Protein 9BYP (pdb70)

GO terms:
  GO:0039686 bidirectional double-stranded viral DNA replication (P, IDA)
  GO:0042025 host cell nucleus (C, EXP)
  GO:0019033 viral tegument (C, EXP)

Foldseek 3Di:
DDPQQVAEEDAQWKKKKFFLVDALQLVQQLLWLDEPPAQKIKFFQFDQHPDDPPDDQWHFHFAADPDLFETATDTFGWDGIKMWHAPCVSRDHLAFFFFQQVVLVVLLVLLPADADDDDPDAAQDCVLAAAPPDDSVRITIIMIGTLLCVLCQLVQQKAWQNLPKDFGCRNPTGMIMIGIYGQNHPVVGDPSSRTHHDRSRNNQCLQQPQLLVCLLLVFRHSVLVSVVSNCCSPVVCLLPQRCQQRDWAFPCLVPAPPNQLQSQLSSLLSSLLSSPLSQQNGFDDDFDLLSHQVPFLLCVPDDDSVRSSVSSVVVLQQCLLQLVLLFLFQQRLLFWQTKDAQRVPHDDDPLPGIATDGFQLNSQDWIAGLLRHTDRHGHPDDPDAAPLGPQFDDVSVLCSSSSSRSSSSSVSLSSLLQAQFDDDPPDDDDFLLCCLQDVLLDCPDSGQSSLQSLRHPSSSCSRNVQSHFGGDDDDDHAWHKAWWFWDDDWQAAQQGCQQVDDVRPVVLLVQLQVQVVVVQAHPVFDGPDDDQELVRVLVSVVSLLVSLVVSLVVVVVVCVVVVPPSLVSSQFTKGKIWGWLHPNSGDRHSVSVSRSSSNSSNVSSQLCNSLSSVVCVVVPCPPPGSVVSCNPPRSVSSVSCVVFSEPQAFWHKDKDFHFHDDQWDWDWSPVQSNVSDTDIDTRGYDHPDTMGIHTGTTMAIGGWADDCPPVVCVVLWFQDADDDLCLLVQFQCQLVCQVCVCSHAVDDPDHSVVQVSCCSVPVDHDAHDPGDDVSVVVSSVSSVVRSSVCSRQFQENDHDNHSSSVSSSSNVSSVCVVSVRGGTRIAHEKEWGKDKDKDQCSSSSCVVRSHRDNGSVSSCVVRVPDIDIHMATDIDPCVPVLVNLRWTKMFTWDKDWDADPPPRRGIGIHTYTRATHGCSSHPVQPDVSHPRYHYMYIYGSDSGSHDD/DDLLVVLLVVLVVQVVPDDPDDRQLVNLLSCLASPWPVLLPQDLVSCLSSPPPVSVCSVVNNVLSPVVNVPDDGRHSVRSCCVPVVVVCDDDDDDDDDD

B-factor: mean 60.16, std 15.39, range [31.54, 132.06]

Radius of gyration: 31.68 Å; Cα contacts (8 Å, |Δi|>4): 1948; chains: 2; bounding box: 71×74×93 Å

Solvent-accessible surface area: 43460 Å² total; per-residue (Å²): 156,41,76,1,18,96,11,124,32,12,13,0,0,32,0,2,0,3,20,34,104,87,14,53,30,116,15,6,8,6,3,0,0,1,13,52,68,15,108,7,0,2,3,6,5,6,12,8,4,4,0,25,73,76,16,72,2,21,16,2,0,2,7,65,7,78,71,51,93,32,0,10,0,17,8,0,0,6,2,13,9,1,2,5,12,30,33,3,132,77,1,52,51,18,3,82,1,40,33,5,60,63,18,0,30,115,4,24,131,57,2,35,14,53,54,32,94,65,65,146,44,145,40,18,143,49,69,90,6,10,5,168,80,41,83,46,85,45,35,2,0,1,0,0,0,0,8,1,1,13,10,17,4,25,32,3,22,0,0,2,1,28,34,25,101,88,127,15,68,4,34,182,3,79,1,7,29,0,9,0,10,1,76,60,0,13,56,144,51,21,100,137,128,72,18,6,2,20,27,35,2,1,66,5,0,2,16,8,2,0,3,0,18,0,4,11,4,29,0,33,102,0,17,114,1,3,123,26,19,31,109,16,12,28,108,98,44,37,117,79,33,32,0,1,75,14,2,18,1,26,45,50,9,35,90,24,117,56,16,36,29,2,5,3,1,8,0,0,0,0,0,1,1,5,7,29,3,32,43,2,13,24,2,10,11,132,88,34,72,26,14,45,7,96,60,9,32,34,22,90,142,36,161,43,103,112,37,65,14,44,4,0,71,135,16,0,0,18,4,0,8,0,0,7,1,0,0,0,0,10,0,0,4,3,2,15,11,9,8,13,51,13,81,72,179,43,204,60,66,110,45,23,10,9,20,11,7,19,2,6,9,12,22,28,67,19,13,76,23,13,72,108,139,114,59,32,113,22,41,88,10,49,157,129,91,50,78,32,28,112,72,76,2,14,22,40,3,2,0,9,3,1,4,0,0,1,4,5,0,0,0,4,0,16,1,2,25,18,6,29,35,19,100,37,30,162,73,131,33,73,118,29,11,58,19,1,28,37,68,8,33,38,105,171,24,100,16,5,97,13,164,6,2,3,5,2,1,49,5,14,14,25,39,1,31,51,20,21,6,70,34,64,64,91,59,150,57,10,6,9,0,1,0,0,9,6,5,61,169,30,46,15,30,28,0,5,41,4,14,62,172,130,63,28,10,161,65,0,13,66,37,1,31,112,50,1,72,176,77,16,7,72,49,118,13,156,33,163,171,123,14,163,11,12,126,57,0,25,125,25,0,118,41,1,22,64,13,0,62,47,1,24,92,103,2,36,98,12,5,72,165,79,134,36,85,32,116,80,68,0,92,66,4,47,7,13,6,35,3,11,2,25,7,6,32,10,13,11,0,2,0,0,2,8,0,2,8,9,0,4,13,4,2,3,0,7,0,0,0,2,5,2,7,38,29,15,91,121,47,74,5,165,84,93,29,3,35,96,3,2,159,66,51,5,127,71,0,2,81,52,1,74,64,48,0,8,96,48,28,3,2,45,8,130,90,17,142,3,95,45,80,94,107,33,11,105,25,40,18,9,61,4,3,41,132,54,134,96,109,64,77,124,9,57,15,144,22,48,71,75,108,19,20,29,18,134,32,2,74,5,43,14,105,2,7,26,56,12,152,84,76,92,65,59,132,42,9,95,36,50,99,89,151,120,124,66,13,1,34,86,3,5,10,4,86,14,0,29,97,23,19,139,54,1,6,91,106,33,178,32,9,6,10,34,0,0,45,11,0,20,69,136,51,20,0,6,14,19,103,87,47,56,48,136,41,6,27,70,1,0,80,31,0,7,43,23,2,47,62,34,28,132,54,13,2,0,63,16,39,0,43,40,4,8,6,10,0,16,4,87,0,2,21,35,1,0,143,44,12,52,36,62,119,24,37,4,13,8,18,19,0,0,29,18,114,62,26,90,20,75,0,122,76,25,5,37,49,6,12,78,122,77,16,163,46,47,76,44,3,51,136,33,6,96,101,65,93,5,48,1,11,11,12,16,57,28,33,37,6,12,35,22,11,103,21,112,2,4,3,0,2,0,2,24,3,39,8,99,65,18,116,154,67,59,130,88,18,52,1,7,0,42,9,10,112,32,36,28,110,4,5,17,24,51,40,29,166,107,83,46,68,58,70,46,39,0,2,0,5,40,29,52,22,47,10,34,169,216,99,15,88,38,22,75,20,77,68,30,0,40,42,45,16,56,133,53,113,102,108,38,10,13,77,31,0,0,6,47,4,2,114,47,53,16,98,53,2,56,58,26,32,119,36,24,2,52,21,6,2,15,164,15,38,26,3,0,50,38,0,43,89,18,6,58,67,2,54,100,58,70,50,122,52,64,31,144,15,1,96,116,46,6,99,40,109,182,80,223,48,86,86,44,105,9,87,99,164

Structure (mmCIF, N/CA/C/O backbone):
data_9BYP
#
_entry.id   9BYP
#
_cell.length_a   1.00
_cell.length_b   1.00
_cell.length_c   1.00
_cell.angle_alpha   90.00
_cell.angle_beta   90.00
_cell.angle_gamma   90.00
#
_symmetry.space_group_name_H-M   'P 1'
#
loop_
_entity.id
_entity.type
_entity.pdbx_description
1 polymer 'Major DNA-binding protein'
2 polymer "DNA(5'-D(*GP*CP*AP*GP*AP*AP*TP*CP*GP*CP*CP*C)-3'"
3 non-polymer 'ZINC ION'
4 water water
#
loop_
_atom_site.group_PDB
_atom_site.id
_atom_site.type_symbol
_atom_site.label_atom_id
_atom_site.label_alt_id
_atom_site.label_comp_id
_atom_site.label_asym_id
_atom_site.label_entity_id
_atom_site.label_seq_id
_atom_site.pdbx_PDB_ins_code
_atom_site.Cartn_x
_atom_site.Cartn_y
_atom_site.Cartn_z
_atom_site.occupancy
_atom_site.B_iso_or_equiv
_atom_site.auth_seq_id
_atom_site.auth_comp_id
_atom_site.auth_asym_id
_atom_site.auth_atom_id
_atom_site.pdbx_PDB_model_num
ATOM 1 N N . ASP A 1 9 ? 160.298 135.461 141.419 1.00 117.95 9 ASP A N 1
ATOM 2 C CA . ASP A 1 9 ? 160.870 136.314 142.458 1.00 88.91 9 ASP A CA 1
ATOM 3 C C . ASP A 1 9 ? 160.230 137.716 142.473 1.00 86.29 9 ASP A C 1
ATOM 4 O O . ASP A 1 9 ? 159.609 138.121 141.488 1.00 88.22 9 ASP A O 1
ATOM 13 N N . ASN A 1 10 ? 160.338 138.460 143.581 1.00 62.98 10 ASN A N 1
ATOM 14 C CA . ASN A 1 10 ? 159.642 139.738 143.771 1.00 57.33 10 ASN A CA 1
ATOM 15 C C . ASN A 1 10 ? 160.485 140.785 144.521 1.00 57.43 10 ASN A C 1
ATOM 16 O O . ASN A 1 10 ? 161.446 140.465 145.223 1.00 59.43 10 ASN A O 1
ATOM 27 N N . LEU A 1 11 ? 160.094 142.057 144.398 1.00 52.29 11 LEU A N 1
ATOM 28 C CA . LEU A 1 11 ? 160.801 143.205 144.972 1.00 52.65 11 LEU A CA 1
ATOM 29 C C . LEU A 1 11 ? 160.911 143.172 146.500 1.00 51.90 11 LEU A C 1
ATOM 30 O O . LEU A 1 11 ? 161.884 143.697 147.034 1.00 54.88 11 LEU A O 1
ATOM 46 N N . GLY A 1 12 ? 159.967 142.546 147.202 1.00 56.39 12 GLY A N 1
ATOM 47 C CA . GLY A 1 12 ? 160.028 142.340 148.646 1.00 52.63 12 GLY A CA 1
ATOM 48 C C . GLY A 1 12 ? 161.195 141.447 149.048 1.00 51.41 12 GLY A C 1
ATOM 49 O O . GLY A 1 12 ? 162.061 141.874 149.818 1.00 58.07 12 GLY A O 1
ATOM 53 N N . SER A 1 13 ? 161.263 140.245 148.473 1.00 53.94 13 SER A N 1
ATOM 54 C CA . SER A 1 13 ? 162.336 139.272 148.707 1.00 50.56 13 SER A CA 1
ATOM 55 C C . SER A 1 13 ? 163.720 139.795 148.334 1.00 54.41 13 SER A C 1
ATOM 56 O O . SER A 1 13 ? 164.691 139.475 149.014 1.00 55.97 13 SER A O 1
ATOM 64 N N . GLN A 1 14 ? 163.818 140.638 147.304 1.00 59.24 14 GLN A N 1
ATOM 65 C CA . GLN A 1 14 ? 165.070 141.241 146.846 1.00 53.00 14 GLN A CA 1
ATOM 66 C C . GLN A 1 14 ? 165.586 142.398 147.714 1.00 53.80 14 GLN A C 1
ATOM 67 O O . GLN A 1 14 ? 166.784 142.666 147.714 1.00 62.14 14 GLN A O 1
ATOM 81 N N . SER A 1 15 ? 164.724 143.088 148.472 1.00 55.09 15 SER A N 1
ATOM 82 C CA . SER A 1 15 ? 165.130 144.210 149.342 1.00 50.23 15 SER A CA 1
ATOM 83 C C . SER A 1 15 ? 166.036 143.778 150.516 1.00 49.48 15 SER A C 1
ATOM 84 O O . SER A 1 15 ? 165.977 142.638 150.970 1.00 57.39 15 SER A O 1
ATOM 92 N N . GLN A 1 16 ? 166.898 144.672 151.012 1.00 51.41 16 GLN A N 1
ATOM 93 C CA . GLN A 1 16 ? 167.957 144.383 151.994 1.00 48.20 16 GLN A CA 1
ATOM 94 C C . GLN A 1 16 ? 167.593 144.769 153.444 1.00 52.24 16 GLN A C 1
ATOM 95 O O . GLN A 1 16 ? 166.855 145.739 153.640 1.00 59.04 16 GLN A O 1
ATOM 109 N N . PRO A 1 17 ? 168.114 144.077 154.476 1.00 47.68 17 PRO A N 1
ATOM 110 C CA . PRO A 1 17 ? 168.005 144.494 155.877 1.00 44.52 17 PRO A CA 1
ATOM 111 C C . PRO A 1 17 ? 168.430 145.952 156.117 1.00 51.50 17 PRO A C 1
ATOM 112 O O . PRO A 1 17 ? 169.342 146.445 155.462 1.00 57.35 17 PRO A O 1
ATOM 123 N N . GLY A 1 18 ? 167.778 146.662 157.029 1.00 49.83 18 GLY A N 1
ATOM 124 C CA . GLY A 1 18 ? 168.074 148.053 157.365 1.00 42.24 18 GLY A CA 1
ATOM 125 C C . GLY A 1 18 ? 167.263 148.592 158.548 1.00 46.07 18 GLY A C 1
ATOM 126 O O . GLY A 1 18 ? 166.503 147.846 159.163 1.00 56.76 18 GLY A O 1
ATOM 130 N N . PRO A 1 19 ? 167.414 149.879 158.896 1.00 48.60 19 PRO A N 1
ATOM 131 C CA . PRO A 1 19 ? 166.701 150.525 160.004 1.00 45.74 19 PRO A CA 1
ATOM 132 C C . PRO A 1 19 ? 165.224 150.821 159.672 1.00 44.84 19 PRO A C 1
ATOM 133 O O . PRO A 1 19 ? 164.783 150.620 158.545 1.00 50.23 19 PRO A O 1
ATOM 144 N N . CYS A 1 20 ? 164.451 151.319 160.636 1.00 47.33 20 CYS A N 1
ATOM 145 C CA . CYS A 1 20 ? 163.053 151.731 160.457 1.00 41.44 20 CYS A CA 1
ATOM 146 C C . CYS A 1 20 ? 162.889 153.142 159.842 1.00 42.40 20 CYS A C 1
ATOM 147 O O . CYS A 1 20 ? 161.794 153.487 159.408 1.00 49.64 20 CYS A O 1
ATOM 155 N N . GLY A 1 21 ? 163.947 153.956 159.800 1.00 45.04 21 GLY A N 1
ATOM 156 C CA . GLY A 1 21 ? 163.993 155.310 159.243 1.00 37.82 21 GLY A CA 1
ATOM 157 C C . GLY A 1 21 ? 165.359 155.987 159.429 1.00 38.48 21 GLY A C 1
ATOM 158 O O . GLY A 1 21 ? 166.272 155.390 159.987 1.00 44.26 21 GLY A O 1
ATOM 162 N N . TYR A 1 22 ? 165.499 157.236 158.988 1.00 42.58 22 TYR A N 1
ATOM 163 C CA . TYR A 1 22 ? 166.715 158.053 159.114 1.00 34.70 22 TYR A CA 1
ATOM 164 C C . TYR A 1 22 ? 166.417 159.498 159.531 1.00 36.42 22 TYR A C 1
ATOM 165 O O . TYR A 1 22 ? 165.480 160.110 159.026 1.00 52.26 22 TYR A O 1
ATOM 183 N N . ILE A 1 23 ? 167.286 160.086 160.353 1.00 40.05 23 ILE A N 1
ATOM 184 C CA . ILE A 1 23 ? 167.403 161.539 160.510 1.00 37.46 23 ILE A CA 1
ATOM 185 C C . ILE A 1 23 ? 168.500 162.036 159.548 1.00 35.59 23 ILE A C 1
ATOM 186 O O . ILE A 1 23 ? 169.639 161.597 159.658 1.00 44.39 23 ILE A O 1
ATOM 202 N N . TYR A 1 24 ? 168.188 162.916 158.602 1.00 41.18 24 TYR A N 1
ATOM 203 C CA . TYR A 1 24 ? 169.168 163.606 157.746 1.00 38.91 24 TYR A CA 1
ATOM 204 C C . TYR A 1 24 ? 169.579 164.962 158.327 1.00 41.86 24 TYR A C 1
ATOM 205 O O . TYR A 1 24 ? 168.742 165.692 158.857 1.00 50.92 24 TYR A O 1
ATOM 223 N N . PHE A 1 25 ? 170.853 165.320 158.195 1.00 36.47 25 PHE A N 1
ATOM 224 C CA . PHE A 1 25 ? 171.409 166.617 158.566 1.00 33.02 25 PHE A CA 1
ATOM 225 C C . PHE A 1 25 ? 172.056 167.287 157.337 1.00 39.86 25 PHE A C 1
ATOM 226 O O . PHE A 1 25 ? 173.075 166.814 156.841 1.00 49.08 25 PHE A O 1
ATOM 243 N N . TYR A 1 26 ? 171.490 168.385 156.838 1.00 45.50 26 TYR A N 1
ATOM 244 C CA . TYR A 1 26 ? 172.002 169.122 155.673 1.00 41.86 26 TYR A CA 1
ATOM 245 C C . TYR A 1 26 ? 172.730 170.416 156.094 1.00 42.52 26 TYR A C 1
ATOM 246 O O . TYR A 1 26 ? 172.194 171.153 156.915 1.00 56.06 26 TYR A O 1
ATOM 264 N N . PRO A 1 27 ? 173.928 170.732 155.582 1.00 43.94 27 PRO A N 1
ATOM 265 C CA . PRO A 1 27 ? 174.680 171.927 155.974 1.00 45.25 27 PRO A CA 1
ATOM 266 C C . PRO A 1 27 ? 174.080 173.233 155.426 1.00 46.78 27 PRO A C 1
ATOM 267 O O . PRO A 1 27 ? 173.909 173.390 154.220 1.00 54.51 27 PRO A O 1
ATOM 278 N N . LEU A 1 28 ? 173.800 174.221 156.282 1.00 47.13 28 LEU A N 1
ATOM 279 C CA . LEU A 1 28 ? 173.110 175.463 155.891 1.00 40.91 28 LEU A CA 1
ATOM 280 C C . LEU A 1 28 ? 173.917 176.354 154.929 1.00 48.42 28 LEU A C 1
ATOM 281 O O . LEU A 1 28 ? 173.324 176.971 154.049 1.00 55.03 28 LEU A O 1
ATOM 297 N N . ALA A 1 29 ? 175.247 176.377 155.014 1.00 52.56 29 ALA A N 1
ATOM 298 C CA . ALA A 1 29 ? 176.113 177.152 154.127 1.00 45.69 29 ALA A CA 1
ATOM 299 C C . ALA A 1 29 ? 176.060 176.753 152.633 1.00 48.19 29 ALA A C 1
ATOM 300 O O . ALA A 1 29 ? 176.446 177.559 151.797 1.00 58.31 29 ALA A O 1
ATOM 307 N N . THR A 1 30 ? 175.600 175.555 152.275 1.00 52.95 30 THR A N 1
ATOM 308 C CA . THR A 1 30 ? 175.588 175.066 150.886 1.00 47.63 30 THR A CA 1
ATOM 309 C C . THR A 1 30 ? 174.246 174.522 150.401 1.00 48.61 30 THR A C 1
ATOM 310 O O . THR A 1 30 ? 174.033 174.469 149.191 1.00 54.62 30 THR A O 1
ATOM 321 N N . TYR A 1 31 ? 173.330 174.125 151.282 1.00 43.78 31 TYR A N 1
ATOM 322 C CA . TYR A 1 31 ? 172.060 173.531 150.874 1.00 42.86 31 TYR A CA 1
ATOM 323 C C . TYR A 1 31 ? 171.150 174.518 150.099 1.00 51.30 31 TYR A C 1
ATOM 324 O O . TYR A 1 31 ? 171.030 175.669 150.517 1.00 56.97 31 TYR A O 1
ATOM 342 N N . PRO A 1 32 ? 170.506 174.131 148.978 1.00 49.66 32 PRO A N 1
ATOM 343 C CA . PRO A 1 32 ? 169.687 175.016 148.136 1.00 47.53 32 PRO A CA 1
ATOM 344 C C . PRO A 1 32 ? 168.275 175.286 148.706 1.00 49.61 32 PRO A C 1
ATOM 345 O O . PRO A 1 32 ? 167.273 174.773 148.214 1.00 54.55 32 PRO A O 1
ATOM 356 N N . LEU A 1 33 ? 168.195 176.109 149.752 1.00 50.56 33 LEU A N 1
ATOM 357 C CA . LEU A 1 33 ? 166.982 176.375 150.538 1.00 43.91 33 LEU A CA 1
ATOM 358 C C . LEU A 1 33 ? 165.815 176.935 149.705 1.00 48.45 33 LEU A C 1
ATOM 359 O O . LEU A 1 33 ? 164.686 176.474 149.853 1.00 54.17 33 LEU A O 1
ATOM 375 N N . ARG A 1 34 ? 166.061 177.877 148.790 1.00 54.05 34 ARG A N 1
ATOM 376 C CA . ARG A 1 34 ? 165.015 178.416 147.912 1.00 48.59 34 ARG A CA 1
ATOM 377 C C . ARG A 1 34 ? 164.409 177.371 146.988 1.00 50.84 34 ARG A C 1
ATOM 378 O O . ARG A 1 34 ? 163.199 177.397 146.817 1.00 57.77 34 ARG A O 1
ATOM 399 N N . GLU A 1 35 ? 165.164 176.419 146.444 1.00 44.54 35 GLU A N 1
ATOM 400 C CA . GLU A 1 35 ? 164.581 175.343 145.630 1.00 47.29 35 GLU A CA 1
ATOM 401 C C . GLU A 1 35 ? 163.631 174.454 146.440 1.00 48.92 35 GLU A C 1
ATOM 402 O O . GLU A 1 35 ? 162.490 174.271 146.019 1.00 54.31 35 GLU A O 1
ATOM 414 N N . VAL A 1 36 ? 164.040 173.933 147.607 1.00 47.89 36 VAL A N 1
ATOM 415 C CA . VAL A 1 36 ? 163.148 173.060 148.388 1.00 47.04 36 VAL A CA 1
ATOM 416 C C . VAL A 1 36 ? 161.909 173.797 148.862 1.00 47.42 36 VAL A C 1
ATOM 417 O O . VAL A 1 36 ? 160.845 173.190 148.879 1.00 53.24 36 VAL A O 1
ATOM 430 N N . ALA A 1 37 ? 161.990 175.099 149.148 1.00 43.50 37 ALA A N 1
ATOM 431 C CA . ALA A 1 37 ? 160.814 175.879 149.505 1.00 41.07 37 ALA A CA 1
ATOM 432 C C . ALA A 1 37 ? 159.709 175.810 148.435 1.00 45.77 37 ALA A C 1
ATOM 433 O O . ALA A 1 37 ? 158.547 175.700 148.806 1.00 46.68 37 ALA A O 1
ATOM 440 N N . THR A 1 38 ? 160.034 175.799 147.135 1.00 40.67 38 THR A N 1
ATOM 441 C CA . THR A 1 38 ? 159.035 175.739 146.052 1.00 41.63 38 THR A CA 1
ATOM 442 C C . THR A 1 38 ? 158.320 174.391 145.951 1.00 44.10 38 THR A C 1
ATOM 443 O O . THR A 1 38 ? 157.212 174.318 145.423 1.00 53.33 38 THR A O 1
ATOM 454 N N . LEU A 1 39 ? 158.913 173.326 146.480 1.00 45.25 39 LEU A N 1
ATOM 455 C CA . LEU A 1 39 ? 158.302 172.003 146.611 1.00 43.57 39 LEU A CA 1
ATOM 456 C C . LEU A 1 39 ? 157.677 171.757 147.999 1.00 43.86 39 LEU A C 1
ATOM 457 O O . LEU A 1 39 ? 157.050 170.731 148.207 1.00 52.62 39 LEU A O 1
ATOM 473 N N . GLY A 1 40 ? 157.837 172.675 148.957 1.00 43.34 40 GLY A N 1
ATOM 474 C CA . GLY A 1 40 ? 157.389 172.533 150.342 1.00 37.81 40 GLY A CA 1
ATOM 475 C C . GLY A 1 40 ? 156.011 173.109 150.692 1.00 40.73 40 GLY A C 1
ATOM 476 O O . GLY A 1 40 ? 155.295 173.656 149.858 1.00 43.19 40 GLY A O 1
ATOM 480 N N . THR A 1 41 ? 155.657 172.988 151.970 1.00 45.45 41 THR A N 1
ATOM 481 C CA . THR A 1 41 ? 154.405 173.434 152.608 1.00 42.27 41 THR A CA 1
ATOM 482 C C . THR A 1 41 ? 154.635 174.457 153.732 1.00 40.60 41 THR A C 1
ATOM 483 O O . THR A 1 41 ? 153.960 174.450 154.758 1.00 52.55 41 THR A O 1
ATOM 494 N N . GLY A 1 42 ? 155.632 175.326 153.596 1.00 36.51 42 GLY A N 1
ATOM 495 C CA . GLY A 1 42 ? 155.956 176.314 154.619 1.00 37.99 42 GLY A CA 1
ATOM 496 C C . GLY A 1 42 ? 154.957 177.471 154.696 1.00 40.51 42 GLY A C 1
ATOM 497 O O . GLY A 1 42 ? 154.635 178.096 153.698 1.00 51.80 42 GLY A O 1
ATOM 501 N N . TYR A 1 43 ? 154.537 177.830 155.903 1.00 47.94 43 TYR A N 1
ATOM 502 C CA . TYR A 1 43 ? 153.722 179.013 156.212 1.00 42.64 43 TYR A CA 1
ATOM 503 C C . TYR A 1 43 ? 154.515 179.988 157.094 1.00 39.42 43 TYR A C 1
ATOM 504 O O . TYR A 1 43 ? 155.485 179.589 157.736 1.00 47.85 43 TYR A O 1
ATOM 522 N N . ALA A 1 44 ? 154.175 181.273 157.111 1.00 47.63 44 ALA A N 1
ATOM 523 C CA . ALA A 1 44 ? 154.896 182.274 157.897 1.00 49.21 44 ALA A CA 1
ATOM 524 C C . ALA A 1 44 ? 154.789 181.982 159.398 1.00 49.74 44 ALA A C 1
ATOM 525 O O . ALA A 1 44 ? 153.683 181.890 159.927 1.00 52.49 44 ALA A O 1
ATOM 532 N N . GLY A 1 45 ? 155.935 181.827 160.066 1.00 49.37 45 GLY A N 1
ATOM 533 C CA . GLY A 1 45 ? 156.045 181.470 161.481 1.00 43.07 45 GLY A CA 1
ATOM 534 C C . GLY A 1 45 ? 156.113 179.971 161.808 1.00 48.30 45 GLY A C 1
ATOM 535 O O . GLY A 1 45 ? 156.054 179.612 162.980 1.00 46.11 45 GLY A O 1
ATOM 539 N N . HIS A 1 46 ? 156.194 179.084 160.810 1.00 49.69 46 HIS A N 1
ATOM 540 C CA . HIS A 1 46 ? 156.204 177.627 161.029 1.00 45.95 46 HIS A CA 1
ATOM 541 C C . HIS A 1 46 ? 157.375 177.160 161.902 1.00 48.23 46 HIS A C 1
ATOM 542 O O . HIS A 1 46 ? 158.449 177.762 161.910 1.00 52.57 46 HIS A O 1
ATOM 557 N N . ARG A 1 47 ? 157.174 176.036 162.586 1.00 49.35 47 ARG A N 1
ATOM 558 C CA . ARG A 1 47 ? 158.187 175.316 163.375 1.00 45.84 47 ARG A CA 1
ATOM 559 C C . ARG A 1 47 ? 158.564 173.971 162.734 1.00 48.00 47 ARG A C 1
ATOM 560 O O . ARG A 1 47 ? 159.626 173.449 163.052 1.00 55.63 47 ARG A O 1
ATOM 581 N N . CYS A 1 48 ? 157.739 173.473 161.810 1.00 46.59 48 CYS A N 1
ATOM 582 C CA . CYS A 1 48 ? 157.915 172.254 161.021 1.00 43.51 48 CYS A CA 1
ATOM 583 C C . CYS A 1 48 ? 157.209 172.362 159.639 1.00 42.20 48 CYS A C 1
ATOM 584 O O . CYS A 1 48 ? 156.262 173.142 159.491 1.00 51.74 48 CYS A O 1
ATOM 592 N N . LEU A 1 49 ? 157.667 171.634 158.613 1.00 41.57 49 LEU A N 1
ATOM 593 C CA . LEU A 1 49 ? 157.032 171.534 157.284 1.00 44.15 49 LEU A CA 1
ATOM 594 C C . LEU A 1 49 ? 157.335 170.208 156.556 1.00 42.55 49 LEU A C 1
ATOM 595 O O . LEU A 1 49 ? 158.302 169.524 156.878 1.00 49.17 49 LEU A O 1
ATOM 611 N N . THR A 1 50 ? 156.560 169.878 155.519 1.00 44.25 50 THR A N 1
ATOM 612 C CA . THR A 1 50 ? 156.780 168.711 154.644 1.00 43.56 50 THR A CA 1
ATOM 613 C C . THR A 1 50 ? 157.403 169.073 153.296 1.00 45.03 50 THR A C 1
ATOM 614 O O . THR A 1 50 ? 157.139 170.135 152.735 1.00 56.98 50 THR A O 1
ATOM 625 N N . VAL A 1 51 ? 158.216 168.164 152.760 1.00 43.66 51 VAL A N 1
ATOM 626 C CA . VAL A 1 51 ? 158.865 168.216 151.433 1.00 37.29 51 VAL A CA 1
ATOM 627 C C . VAL A 1 51 ? 158.836 166.823 150.782 1.00 46.82 51 VAL A C 1
ATOM 628 O O . VAL A 1 51 ? 158.777 165.828 151.498 1.00 51.34 51 VAL A O 1
ATOM 641 N N . PRO A 1 52 ? 158.896 166.685 149.449 1.00 45.30 52 PRO A N 1
ATOM 642 C CA . PRO A 1 52 ? 158.968 165.377 148.806 1.00 47.00 52 PRO A CA 1
ATOM 643 C C . PRO A 1 52 ? 160.316 164.671 149.030 1.00 43.07 52 PRO A C 1
ATOM 644 O O . PRO A 1 52 ? 161.367 165.307 149.089 1.00 48.81 52 PRO A O 1
ATOM 655 N N . LEU A 1 53 ? 160.290 163.338 149.101 1.00 49.45 53 LEU A N 1
ATOM 656 C CA . LEU A 1 53 ? 161.455 162.453 148.976 1.00 44.35 53 LEU A CA 1
ATOM 657 C C . LEU A 1 53 ? 161.918 162.388 147.506 1.00 47.99 53 LEU A C 1
ATOM 658 O O . LEU A 1 53 ? 161.193 161.894 146.652 1.00 50.06 53 LEU A O 1
ATOM 674 N N . LEU A 1 54 ? 163.097 162.935 147.204 1.00 52.67 54 LEU A N 1
ATOM 675 C CA . LEU A 1 54 ? 163.681 163.041 145.864 1.00 48.23 54 LEU A CA 1
ATOM 676 C C . LEU A 1 54 ? 165.191 162.796 145.880 1.00 50.14 54 LEU A C 1
ATOM 677 O O . LEU A 1 54 ? 165.913 163.439 146.638 1.00 48.86 54 LEU A O 1
ATOM 693 N N . CYS A 1 55 ? 165.681 161.936 144.994 1.00 54.52 55 CYS A N 1
ATOM 694 C CA . CYS A 1 55 ? 167.108 161.668 144.832 1.00 51.08 55 CYS A CA 1
ATOM 695 C C . CYS A 1 55 ? 167.825 162.876 144.236 1.00 51.64 55 CYS A C 1
ATOM 696 O O . CYS A 1 55 ? 167.411 163.393 143.202 1.00 57.90 55 CYS A O 1
ATOM 704 N N . GLY A 1 56 ? 168.895 163.314 144.887 1.00 51.24 56 GLY A N 1
ATOM 705 C CA . GLY A 1 56 ? 169.677 164.487 144.514 1.00 48.78 56 GLY A CA 1
ATOM 706 C C . GLY A 1 56 ? 169.266 165.791 145.203 1.00 51.12 56 GLY A C 1
ATOM 707 O O . GLY A 1 56 ? 169.988 166.768 145.072 1.00 54.57 56 GLY A O 1
ATOM 711 N N . ILE A 1 57 ? 168.169 165.836 145.971 1.00 50.19 57 ILE A N 1
ATOM 712 C CA . ILE A 1 57 ? 167.823 167.022 146.772 1.00 48.47 57 ILE A CA 1
ATOM 713 C C . ILE A 1 57 ? 167.320 166.737 148.192 1.00 48.48 57 ILE A C 1
ATOM 714 O O . ILE A 1 57 ? 167.667 167.508 149.068 1.00 59.00 57 ILE A O 1
ATOM 730 N N . THR A 1 58 ? 166.599 165.669 148.514 1.00 47.24 58 THR A N 1
ATOM 731 C CA . THR A 1 58 ? 166.279 165.364 149.928 1.00 47.24 58 THR A CA 1
ATOM 732 C C . THR A 1 58 ? 166.878 164.044 150.414 1.00 47.24 58 THR A C 1
ATOM 733 O O . THR A 1 58 ? 167.130 163.921 151.605 1.00 47.24 58 THR A O 1
ATOM 744 N N . VAL A 1 59 ? 167.234 163.117 149.521 1.00 47.24 59 VAL A N 1
ATOM 745 C CA . VAL A 1 59 ? 168.035 161.909 149.792 1.00 47.24 59 VAL A CA 1
ATOM 746 C C . VAL A 1 59 ? 169.134 161.742 148.744 1.00 47.24 59 VAL A C 1
ATOM 747 O O . VAL A 1 59 ? 169.047 162.282 147.638 1.00 47.24 59 VAL A O 1
ATOM 760 N N . GLU A 1 60 ? 170.188 161.010 149.078 1.00 47.24 60 GLU A N 1
ATOM 761 C CA . GLU A 1 60 ? 171.295 160.743 148.165 1.00 47.24 60 GLU A CA 1
ATOM 762 C C . GLU A 1 60 ? 170.890 159.906 146.937 1.00 47.24 60 GLU A C 1
ATOM 763 O O . GLU A 1 60 ? 169.951 159.109 147.004 1.00 47.24 60 GLU A O 1
ATOM 775 N N . PRO A 1 61 ? 171.581 160.069 145.798 1.00 47.24 61 PRO A N 1
ATOM 776 C CA . PRO A 1 61 ? 171.365 159.245 144.615 1.00 47.24 61 PRO A CA 1
ATOM 777 C C . PRO A 1 61 ? 171.489 157.759 144.928 1.00 47.24 61 PRO A C 1
ATOM 778 O O . PRO A 1 61 ? 172.414 157.329 145.615 1.00 47.24 61 PRO A O 1
ATOM 789 N N . GLY A 1 62 ? 170.566 156.946 144.435 1.00 47.24 62 GLY A N 1
ATOM 790 C CA . GLY A 1 62 ? 170.540 155.514 144.737 1.00 47.24 62 GLY A CA 1
ATOM 791 C C . GLY A 1 62 ? 169.968 155.139 146.110 1.00 47.24 62 GLY A C 1
ATOM 792 O O . GLY A 1 62 ? 170.162 154.009 146.544 1.00 47.24 62 GLY A O 1
ATOM 796 N N . PHE A 1 63 ? 169.252 156.030 146.802 1.00 47.24 63 PHE A N 1
ATOM 797 C CA . PHE A 1 63 ? 168.447 155.688 147.979 1.00 47.24 63 PHE A CA 1
ATOM 798 C C . PHE A 1 63 ? 167.463 154.565 147.638 1.00 47.24 63 PHE A C 1
ATOM 799 O O . PHE A 1 63 ? 166.783 154.605 146.615 1.00 47.24 63 PHE A O 1
ATOM 816 N N . SER A 1 64 ? 167.358 153.565 148.498 1.00 47.24 64 SER A N 1
ATOM 817 C CA . SER A 1 64 ? 166.474 152.423 148.296 1.00 47.24 64 SER A CA 1
ATOM 818 C C . SER A 1 64 ? 165.125 152.645 148.974 1.00 47.24 64 SER A C 1
ATOM 819 O O . SER A 1 64 ? 165.024 152.675 150.190 1.00 47.24 64 SER A O 1
ATOM 827 N N . ILE A 1 65 ? 164.064 152.800 148.193 1.00 43.60 65 ILE A N 1
ATOM 828 C CA . ILE A 1 65 ? 162.718 153.018 148.734 1.00 45.20 65 ILE A CA 1
ATOM 829 C C . ILE A 1 65 ? 162.096 151.764 149.368 1.00 44.97 65 ILE A C 1
ATOM 830 O O . ILE A 1 65 ? 161.181 151.927 150.161 1.00 56.67 65 ILE A O 1
ATOM 846 N N . ASN A 1 66 ? 162.559 150.547 149.057 1.00 43.56 66 ASN A N 1
ATOM 847 C CA . ASN A 1 66 ? 162.105 149.280 149.650 1.00 37.72 66 ASN A CA 1
ATOM 848 C C . ASN A 1 66 ? 163.158 148.683 150.598 1.00 38.77 66 ASN A C 1
ATOM 849 O O . ASN A 1 66 ? 164.327 148.608 150.234 1.00 52.07 66 ASN A O 1
ATOM 860 N N . VAL A 1 67 ? 162.782 148.215 151.786 1.00 43.51 67 VAL A N 1
ATOM 861 C CA . VAL A 1 67 ? 163.692 147.670 152.816 1.00 44.75 67 VAL A CA 1
ATOM 862 C C . VAL A 1 67 ? 163.073 146.511 153.614 1.00 42.85 67 VAL A C 1
ATOM 863 O O . VAL A 1 67 ? 161.863 146.405 153.739 1.00 47.71 67 VAL A O 1
ATOM 876 N N . LYS A 1 68 ? 163.910 145.669 154.223 1.00 42.28 68 LYS A N 1
ATOM 877 C CA . LYS A 1 68 ? 163.512 144.769 155.316 1.00 45.00 68 LYS A CA 1
ATOM 878 C C . LYS A 1 68 ? 163.890 145.408 156.664 1.00 42.93 68 LYS A C 1
ATOM 879 O O . LYS A 1 68 ? 165.027 145.292 157.108 1.00 48.96 68 LYS A O 1
ATOM 898 N N . ALA A 1 69 ? 162.979 146.140 157.292 1.00 41.66 69 ALA A N 1
ATOM 899 C CA . ALA A 1 69 ? 163.256 146.835 158.545 1.00 41.30 69 ALA A CA 1
ATOM 900 C C . ALA A 1 69 ? 163.456 145.859 159.719 1.00 38.60 69 ALA A C 1
ATOM 901 O O . ALA A 1 69 ? 162.607 145.005 159.938 1.00 51.85 69 ALA A O 1
ATOM 908 N N . LEU A 1 70 ? 164.546 145.983 160.480 1.00 43.17 70 LEU A N 1
ATOM 909 C CA . LEU A 1 70 ? 164.758 145.277 161.747 1.00 41.55 70 LEU A CA 1
ATOM 910 C C . LEU A 1 70 ? 163.999 145.985 162.869 1.00 49.03 70 LEU A C 1
ATOM 911 O O . LEU A 1 70 ? 164.366 147.088 163.256 1.00 62.41 70 LEU A O 1
ATOM 927 N N . HIS A 1 71 ? 162.939 145.369 163.387 1.00 44.37 71 HIS A N 1
ATOM 928 C CA . HIS A 1 71 ? 162.000 146.056 164.285 1.00 42.90 71 HIS A CA 1
ATOM 929 C C . HIS A 1 71 ? 161.825 145.420 165.668 1.00 46.33 71 HIS A C 1
ATOM 930 O O . HIS A 1 71 ? 161.253 146.052 166.547 1.00 55.85 71 HIS A O 1
ATOM 944 N N . ARG A 1 72 ? 162.281 144.191 165.896 1.00 44.21 72 ARG A N 1
ATOM 945 C CA . ARG A 1 72 ? 162.168 143.480 167.173 1.00 42.34 72 ARG A CA 1
ATOM 946 C C . ARG A 1 72 ? 163.332 142.507 167.369 1.00 44.16 72 ARG A C 1
ATOM 947 O O . ARG A 1 72 ? 163.772 141.875 166.415 1.00 56.71 72 ARG A O 1
ATOM 968 N N . ARG A 1 73 ? 163.808 142.352 168.604 1.00 47.49 73 ARG A N 1
ATOM 969 C CA . ARG A 1 73 ? 164.710 141.282 169.054 1.00 46.92 73 ARG A CA 1
ATOM 970 C C . ARG A 1 73 ? 164.031 140.554 170.210 1.00 57.45 73 ARG A C 1
ATOM 971 O O . ARG A 1 73 ? 163.991 141.106 171.302 1.00 67.20 73 ARG A O 1
ATOM 992 N N . PRO A 1 74 ? 163.428 139.367 170.019 1.00 63.41 74 PRO A N 1
ATOM 993 C CA . PRO A 1 74 ? 162.812 138.602 171.107 1.00 57.80 74 PRO A CA 1
ATOM 994 C C . PRO A 1 74 ? 163.781 138.258 172.248 1.00 59.66 74 PRO A C 1
ATOM 995 O O . PRO A 1 74 ? 163.417 138.291 173.418 1.00 63.59 74 PRO A O 1
ATOM 1006 N N . ASP A 1 75 ? 165.020 137.953 171.895 1.00 73.28 75 ASP A N 1
ATOM 1007 C CA . ASP A 1 75 ? 166.189 137.841 172.749 1.00 72.63 75 ASP A CA 1
ATOM 1008 C C . ASP A 1 75 ? 167.396 138.440 171.996 1.00 77.51 75 ASP A C 1
ATOM 1009 O O . ASP A 1 75 ? 167.305 138.649 170.782 1.00 77.51 75 ASP A O 1
ATOM 1018 N N . PRO A 1 76 ? 168.524 138.745 172.662 1.00 79.26 76 PRO A N 1
ATOM 1019 C CA . PRO A 1 76 ? 169.670 139.413 172.044 1.00 74.96 76 PRO A CA 1
ATOM 1020 C C . PRO A 1 76 ? 170.288 138.731 170.819 1.00 77.21 76 PRO A C 1
ATOM 1021 O O . PRO A 1 76 ? 171.012 139.393 170.069 1.00 78.76 76 PRO A O 1
ATOM 1032 N N . ASN A 1 77 ? 170.019 137.442 170.602 1.00 76.88 77 ASN A N 1
ATOM 1033 C CA . ASN A 1 77 ? 170.588 136.597 169.556 1.00 72.43 77 ASN A CA 1
ATOM 1034 C C . ASN A 1 77 ? 169.606 136.256 168.414 1.00 76.09 77 ASN A C 1
ATOM 1035 O O . ASN A 1 77 ? 169.899 135.358 167.631 1.00 81.03 77 ASN A O 1
ATOM 1046 N N . CYS A 1 78 ? 168.461 136.938 168.275 1.00 70.98 78 CYS A N 1
ATOM 1047 C CA . CYS A 1 78 ? 167.544 136.775 167.135 1.00 67.08 78 CYS A CA 1
ATOM 1048 C C . CYS A 1 78 ? 166.920 138.106 166.705 1.00 67.34 78 CYS A C 1
ATOM 1049 O O . CYS A 1 78 ? 166.365 138.817 167.531 1.00 75.74 78 CYS A O 1
ATOM 1057 N N . GLY A 1 79 ? 166.919 138.442 165.423 1.00 53.81 79 GLY A N 1
ATOM 1058 C CA . GLY A 1 79 ? 166.199 139.596 164.877 1.00 53.64 79 GLY A CA 1
ATOM 1059 C C . GLY A 1 79 ? 164.958 139.211 164.086 1.00 48.48 79 GLY A C 1
ATOM 1060 O O . GLY A 1 79 ? 164.937 138.155 163.475 1.00 59.05 79 GLY A O 1
ATOM 1064 N N . LEU A 1 80 ? 163.938 140.057 164.046 1.00 49.81 80 LEU A N 1
ATOM 1065 C CA . LEU A 1 80 ? 162.792 139.916 163.158 1.00 45.33 80 LEU A CA 1
ATOM 1066 C C . LEU A 1 80 ? 162.715 141.056 162.143 1.00 47.80 80 LEU A C 1
ATOM 1067 O O . LEU A 1 80 ? 162.902 142.224 162.484 1.00 56.43 80 LEU A O 1
ATOM 1083 N N . LEU A 1 81 ? 162.429 140.702 160.891 1.00 46.17 81 LEU A N 1
ATOM 1084 C CA . LEU A 1 81 ? 162.382 141.602 159.750 1.00 39.56 81 LEU A CA 1
ATOM 1085 C C . LEU A 1 81 ? 160.962 141.783 159.186 1.00 42.74 81 LEU A C 1
ATOM 1086 O O . LEU A 1 81 ? 160.260 140.802 158.965 1.00 52.69 81 LEU A O 1
ATOM 1102 N N . ARG A 1 82 ? 160.570 143.023 158.901 1.00 44.33 82 ARG A N 1
ATOM 1103 C CA . ARG A 1 82 ? 159.321 143.414 158.225 1.00 41.78 82 ARG A CA 1
ATOM 1104 C C . ARG A 1 82 ? 159.620 144.080 156.884 1.00 46.34 82 ARG A C 1
ATOM 1105 O O . ARG A 1 82 ? 160.363 145.050 156.830 1.00 58.57 82 ARG A O 1
ATOM 1126 N N . ALA A 1 83 ? 159.058 143.592 155.789 1.00 44.57 83 ALA A N 1
ATOM 1127 C CA . ALA A 1 83 ? 159.196 144.245 154.489 1.00 40.06 83 ALA A CA 1
ATOM 1128 C C . ALA A 1 83 ? 158.247 145.453 154.347 1.00 46.04 83 ALA A C 1
ATOM 1129 O O . ALA A 1 83 ? 157.050 145.360 154.625 1.00 52.91 83 ALA A O 1
ATOM 1136 N N . THR A 1 84 ? 158.780 146.602 153.940 1.00 45.53 84 THR A N 1
ATOM 1137 C CA . THR A 1 84 ? 158.043 147.873 153.856 1.00 44.22 84 THR A CA 1
ATOM 1138 C C . THR A 1 84 ? 158.697 148.807 152.841 1.00 42.19 84 THR A C 1
ATOM 1139 O O . THR A 1 84 ? 159.916 148.826 152.692 1.00 51.53 84 THR A O 1
ATOM 1150 N N . SER A 1 85 ? 157.903 149.656 152.197 1.00 45.16 85 SER A N 1
ATOM 1151 C CA . SER A 1 85 ? 158.396 150.835 151.473 1.00 41.13 85 SER A CA 1
ATOM 1152 C C . SER A 1 85 ? 158.513 152.072 152.381 1.00 40.98 85 SER A C 1
ATOM 1153 O O . SER A 1 85 ? 157.998 152.093 153.501 1.00 49.43 85 SER A O 1
ATOM 1161 N N . TYR A 1 86 ? 159.222 153.099 151.929 1.00 40.91 86 TYR A N 1
ATOM 1162 C CA . TYR A 1 86 ? 159.270 154.414 152.565 1.00 39.48 86 TYR A CA 1
ATOM 1163 C C . TYR A 1 86 ? 157.958 155.190 152.418 1.00 43.79 86 TYR A C 1
ATOM 1164 O O . TYR A 1 86 ? 157.236 155.065 151.433 1.00 51.16 86 TYR A O 1
ATOM 1182 N N . HIS A 1 87 ? 157.651 156.013 153.412 1.00 43.58 87 HIS A N 1
ATOM 1183 C CA . HIS A 1 87 ? 156.658 157.066 153.280 1.00 32.96 87 HIS A CA 1
ATOM 1184 C C . HIS A 1 87 ? 157.177 158.159 152.341 1.00 40.60 87 HIS A C 1
ATOM 1185 O O . HIS A 1 87 ? 158.340 158.558 152.393 1.00 51.94 87 HIS A O 1
ATOM 1199 N N . ARG A 1 88 ? 156.291 158.650 151.486 1.00 47.57 88 ARG A N 1
ATOM 1200 C CA . ARG A 1 88 ? 156.534 159.605 150.405 1.00 43.56 88 ARG A CA 1
ATOM 1201 C C . ARG A 1 88 ? 157.001 161.023 150.810 1.00 44.87 88 ARG A C 1
ATOM 1202 O O . ARG A 1 88 ? 157.694 161.668 150.036 1.00 50.61 88 ARG A O 1
ATOM 1223 N N . ASP A 1 89 ? 156.612 161.507 151.984 1.00 45.43 89 ASP A N 1
ATOM 1224 C CA . ASP A 1 89 ? 156.916 162.853 152.499 1.00 44.83 89 ASP A CA 1
ATOM 1225 C C . ASP A 1 89 ? 158.030 162.831 153.561 1.00 48.78 89 ASP A C 1
ATOM 1226 O O . ASP A 1 89 ? 158.065 161.952 154.417 1.00 55.75 89 ASP A O 1
ATOM 1235 N N . ILE A 1 90 ? 158.920 163.818 153.532 1.00 41.60 90 ILE A N 1
ATOM 1236 C CA . ILE A 1 90 ? 159.963 164.058 154.529 1.00 37.28 90 ILE A CA 1
ATOM 1237 C C . ILE A 1 90 ? 159.561 165.244 155.421 1.00 39.82 90 ILE A C 1
ATOM 1238 O O . ILE A 1 90 ? 159.118 166.277 154.923 1.00 52.52 90 ILE A O 1
ATOM 1254 N N . TYR A 1 91 ? 159.705 165.092 156.735 1.00 44.01 91 TYR A N 1
ATOM 1255 C CA . TYR A 1 91 ? 159.304 166.083 157.739 1.00 41.37 91 TYR A CA 1
ATOM 1256 C C . TYR A 1 91 ? 160.527 166.853 158.263 1.00 42.36 91 TYR A C 1
ATOM 1257 O O . TYR A 1 91 ? 161.394 166.269 158.910 1.00 50.79 91 TYR A O 1
ATOM 1275 N N . VAL A 1 92 ? 160.613 168.156 157.970 1.00 39.84 92 VAL A N 1
ATOM 1276 C CA . VAL A 1 92 ? 161.726 169.053 158.334 1.00 33.23 92 VAL A CA 1
ATOM 1277 C C . VAL A 1 92 ? 161.425 169.750 159.666 1.00 43.33 92 VAL A C 1
ATOM 1278 O O . VAL A 1 92 ? 160.504 170.554 159.724 1.00 55.19 92 VAL A O 1
ATOM 1291 N N . PHE A 1 93 ? 162.180 169.455 160.732 1.00 39.53 93 PHE A N 1
ATOM 1292 C CA . PHE A 1 93 ? 161.772 169.735 162.125 1.00 37.19 93 PHE A CA 1
ATOM 1293 C C . PHE A 1 93 ? 162.792 170.510 162.991 1.00 38.62 93 PHE A C 1
ATOM 1294 O O . PHE A 1 93 ? 162.418 171.080 164.016 1.00 44.98 93 PHE A O 1
ATOM 1311 N N . HIS A 1 94 ? 164.069 170.539 162.614 1.00 33.73 94 HIS A N 1
ATOM 1312 C CA . HIS A 1 94 ? 165.152 171.262 163.292 1.00 34.09 94 HIS A CA 1
ATOM 1313 C C . HIS A 1 94 ? 165.687 172.374 162.397 1.00 42.78 94 HIS A C 1
ATOM 1314 O O . HIS A 1 94 ? 166.006 172.123 161.239 1.00 46.52 94 HIS A O 1
ATOM 1328 N N . ASN A 1 95 ? 165.783 173.592 162.923 1.00 43.61 95 ASN A N 1
ATOM 1329 C CA . ASN A 1 95 ? 166.101 174.819 162.182 1.00 33.31 95 ASN A CA 1
ATOM 1330 C C . ASN A 1 95 ? 165.170 175.084 160.984 1.00 40.98 95 ASN A C 1
ATOM 1331 O O . ASN A 1 95 ? 165.553 175.756 160.039 1.00 50.70 95 ASN A O 1
ATOM 1342 N N . ALA A 1 96 ? 163.916 174.629 161.022 1.00 45.71 96 ALA A N 1
ATOM 1343 C CA . ALA A 1 96 ? 162.955 174.757 159.926 1.00 41.09 96 ALA A CA 1
ATOM 1344 C C . ALA A 1 96 ? 162.645 176.209 159.536 1.00 48.13 96 ALA A C 1
ATOM 1345 O O . ALA A 1 96 ? 162.226 176.451 158.410 1.00 51.19 96 ALA A O 1
ATOM 1352 N N . HIS A 1 97 ? 162.872 177.192 160.409 1.00 48.92 97 HIS A N 1
ATOM 1353 C CA . HIS A 1 97 ? 162.752 178.616 160.085 1.00 45.69 97 HIS A CA 1
ATOM 1354 C C . HIS A 1 97 ? 163.680 179.057 158.940 1.00 48.60 97 HIS A C 1
ATOM 1355 O O . HIS A 1 97 ? 163.387 180.055 158.290 1.00 50.67 97 HIS A O 1
ATOM 1369 N N . MET A 1 98 ? 164.736 178.303 158.624 1.00 53.26 98 MET A N 1
ATOM 1370 C CA . MET A 1 98 ? 165.641 178.572 157.501 1.00 45.50 98 MET A CA 1
ATOM 1371 C C . MET A 1 98 ? 165.069 178.270 156.113 1.00 47.27 98 MET A C 1
ATOM 1372 O O . MET A 1 98 ? 165.572 178.826 155.147 1.00 52.03 98 MET A O 1
ATOM 1386 N N . VAL A 1 99 ? 164.039 177.438 155.971 1.00 44.69 99 VAL A N 1
ATOM 1387 C CA . VAL A 1 99 ? 163.355 177.204 154.692 1.00 43.34 99 VAL A CA 1
ATOM 1388 C C . VAL A 1 99 ? 162.269 178.279 154.507 1.00 46.31 99 VAL A C 1
ATOM 1389 O O . VAL A 1 99 ? 161.386 178.379 155.359 1.00 54.44 99 VAL A O 1
ATOM 1402 N N . PRO A 1 100 ? 162.288 179.114 153.451 1.00 46.31 100 PRO A N 1
ATOM 1403 C CA . PRO A 1 100 ? 161.228 180.095 153.170 1.00 46.64 100 PRO A CA 1
ATOM 1404 C C . PRO A 1 100 ? 159.813 179.501 153.036 1.00 50.05 100 PRO A C 1
ATOM 1405 O O . PRO A 1 100 ? 159.657 178.382 152.549 1.00 54.77 100 PRO A O 1
ATOM 1416 N N . PRO A 1 101 ? 158.749 180.237 153.404 1.00 47.74 101 PRO A N 1
ATOM 1417 C CA . PRO A 1 101 ? 157.372 179.803 153.184 1.00 45.90 101 PRO A CA 1
ATOM 1418 C C . PRO A 1 101 ? 156.977 179.804 151.700 1.00 43.62 101 PRO A C 1
ATOM 1419 O O . PRO A 1 101 ? 157.461 180.622 150.923 1.00 49.85 101 PRO A O 1
ATOM 1430 N N . ILE A 1 102 ? 156.064 178.918 151.309 1.00 40.23 102 ILE A N 1
ATOM 1431 C CA . ILE A 1 102 ? 155.468 178.877 149.963 1.00 37.05 102 ILE A CA 1
ATOM 1432 C C . ILE A 1 102 ? 154.454 180.016 149.745 1.00 43.12 102 ILE A C 1
ATOM 1433 O O . ILE A 1 102 ? 154.296 180.503 148.633 1.00 49.33 102 ILE A O 1
ATOM 1449 N N . PHE A 1 103 ? 153.804 180.485 150.820 1.00 43.11 103 PHE A N 1
ATOM 1450 C CA . PHE A 1 103 ? 152.749 181.493 150.823 1.00 40.99 103 PHE A CA 1
ATOM 1451 C C . PHE A 1 103 ? 152.948 182.542 151.919 1.00 44.85 103 PHE A C 1
ATOM 1452 O O . PHE A 1 103 ? 153.206 182.206 153.069 1.00 54.74 103 PHE A O 1
ATOM 1469 N N . GLU A 1 104 ? 152.806 183.821 151.605 1.00 51.70 104 GLU A N 1
ATOM 1470 C CA . GLU A 1 104 ? 153.164 184.914 152.518 1.00 49.07 104 GLU A CA 1
ATOM 1471 C C . GLU A 1 104 ? 152.023 185.433 153.411 1.00 52.25 104 GLU A C 1
ATOM 1472 O O . GLU A 1 104 ? 152.280 186.216 154.312 1.00 57.04 104 GLU A O 1
ATOM 1484 N N . GLY A 1 105 ? 150.766 185.035 153.204 1.00 54.30 105 GLY A N 1
ATOM 1485 C CA . GLY A 1 105 ? 149.648 185.536 154.016 1.00 48.57 105 GLY A CA 1
ATOM 1486 C C . GLY A 1 105 ? 149.759 185.122 155.497 1.00 53.86 105 GLY A C 1
ATOM 1487 O O . GLY A 1 105 ? 149.980 183.941 155.766 1.00 59.16 105 GLY A O 1
ATOM 1491 N N . PRO A 1 106 ? 149.657 186.046 156.468 1.00 50.31 106 PRO A N 1
ATOM 1492 C CA . PRO A 1 106 ? 149.830 185.767 157.897 1.00 47.98 106 PRO A CA 1
ATOM 1493 C C . PRO A 1 106 ? 148.589 185.170 158.600 1.00 51.29 106 PRO A C 1
ATOM 1494 O O . PRO A 1 106 ? 147.492 185.109 158.050 1.00 52.81 106 PRO A O 1
ATOM 1505 N N . GLY A 1 107 ? 148.765 184.757 159.853 1.00 50.99 107 GLY A N 1
ATOM 1506 C CA . GLY A 1 107 ? 147.692 184.379 160.771 1.00 45.94 107 GLY A CA 1
ATOM 1507 C C . GLY A 1 107 ? 147.031 183.012 160.574 1.00 44.78 107 GLY A C 1
ATOM 1508 O O . GLY A 1 107 ? 145.985 182.781 161.177 1.00 50.61 107 GLY A O 1
ATOM 1512 N N . LEU A 1 108 ? 147.591 182.107 159.769 1.00 43.31 108 LEU A N 1
ATOM 1513 C CA . LEU A 1 108 ? 146.948 180.836 159.419 1.00 42.61 108 LEU A CA 1
ATOM 1514 C C . LEU A 1 108 ? 146.794 179.843 160.576 1.00 44.84 108 LEU A C 1
ATOM 1515 O O . LEU A 1 108 ? 145.827 179.085 160.586 1.00 56.59 108 LEU A O 1
ATOM 1531 N N . GLU A 1 109 ? 147.717 179.802 161.536 1.00 46.67 109 GLU A N 1
ATOM 1532 C CA . GLU A 1 109 ? 147.674 178.813 162.613 1.00 52.47 109 GLU A CA 1
ATOM 1533 C C . GLU A 1 109 ? 146.489 179.024 163.574 1.00 50.62 109 GLU A C 1
ATOM 1534 O O . GLU A 1 109 ? 145.794 178.056 163.884 1.00 54.92 109 GLU A O 1
ATOM 1546 N N . ALA A 1 110 ? 146.199 180.270 163.963 1.00 44.92 110 ALA A N 1
ATOM 1547 C CA . ALA A 1 110 ? 145.024 180.615 164.753 1.00 42.67 110 ALA A CA 1
ATOM 1548 C C . ALA A 1 110 ? 143.700 180.388 163.999 1.00 47.76 110 ALA A C 1
ATOM 1549 O O . ALA A 1 110 ? 142.774 179.825 164.577 1.00 55.54 110 ALA A O 1
ATOM 1556 N N . LEU A 1 111 ? 143.635 180.695 162.698 1.00 42.97 111 LEU A N 1
ATOM 1557 C CA . LEU A 1 111 ? 142.477 180.400 161.842 1.00 40.54 111 LEU A CA 1
ATOM 1558 C C . LEU A 1 111 ? 142.159 178.900 161.771 1.00 39.45 111 LEU A C 1
ATOM 1559 O O . LEU A 1 111 ? 141.010 178.496 161.935 1.00 50.09 111 LEU A O 1
ATOM 1575 N N . CYS A 1 112 ? 143.169 178.060 161.538 1.00 41.05 112 CYS A N 1
ATOM 1576 C CA . CYS A 1 112 ? 143.011 176.609 161.571 1.00 38.05 112 CYS A CA 1
ATOM 1577 C C . CYS A 1 112 ? 142.546 176.122 162.950 1.00 43.57 112 CYS A C 1
ATOM 1578 O O . CYS A 1 112 ? 141.632 175.310 163.025 1.00 53.29 112 CYS A O 1
ATOM 1586 N N . GLY A 1 113 ? 143.116 176.639 164.036 1.00 41.74 113 GLY A N 1
ATOM 1587 C CA . GLY A 1 113 ? 142.786 176.268 165.410 1.00 38.36 113 GLY A CA 1
ATOM 1588 C C . GLY A 1 113 ? 141.351 176.579 165.817 1.00 45.53 113 GLY A C 1
ATOM 1589 O O . GLY A 1 113 ? 140.688 175.738 166.418 1.00 55.04 113 GLY A O 1
ATOM 1593 N N . GLU A 1 114 ? 140.845 177.743 165.431 1.00 50.40 114 GLU A N 1
ATOM 1594 C CA . GLU A 1 114 ? 139.454 178.152 165.632 1.00 43.47 114 GLU A CA 1
ATOM 1595 C C . GLU A 1 114 ? 138.490 177.299 164.791 1.00 46.33 114 GLU A C 1
ATOM 1596 O O . GLU A 1 114 ? 137.495 176.809 165.309 1.00 45.19 114 GLU A O 1
ATOM 1608 N N . THR A 1 115 ? 138.798 177.025 163.520 1.00 44.37 115 THR A N 1
ATOM 1609 C CA . THR A 1 115 ? 137.897 176.262 162.633 1.00 35.97 115 THR A CA 1
ATOM 1610 C C . THR A 1 115 ? 137.779 174.777 163.006 1.00 43.70 115 THR A C 1
ATOM 1611 O O . THR A 1 115 ? 136.687 174.217 162.983 1.00 55.16 115 THR A O 1
ATOM 1622 N N . ARG A 1 116 ? 138.878 174.129 163.406 1.00 46.38 116 ARG A N 1
ATOM 1623 C CA . ARG A 1 116 ? 138.906 172.722 163.847 1.00 39.39 116 ARG A CA 1
ATOM 1624 C C . ARG A 1 116 ? 137.918 172.454 164.991 1.00 43.88 116 ARG A C 1
ATOM 1625 O O . ARG A 1 116 ? 137.231 171.436 165.012 1.00 45.44 116 ARG A O 1
ATOM 1646 N N . GLU A 1 117 ? 137.838 173.388 165.926 1.00 47.40 117 GLU A N 1
ATOM 1647 C CA . GLU A 1 117 ? 136.983 173.334 167.107 1.00 41.34 117 GLU A CA 1
ATOM 1648 C C . GLU A 1 117 ? 135.485 173.470 166.784 1.00 48.03 117 GLU A C 1
ATOM 1649 O O . GLU A 1 117 ? 134.696 172.712 167.330 1.00 49.03 117 GLU A O 1
ATOM 1661 N N . VAL A 1 118 ? 135.064 174.342 165.860 1.00 51.99 118 VAL A N 1
ATOM 1662 C CA . VAL A 1 118 ? 133.637 174.440 165.482 1.00 43.49 118 VAL A CA 1
ATOM 1663 C C . VAL A 1 118 ? 133.117 173.221 164.718 1.00 41.90 118 VAL A C 1
ATOM 1664 O O . VAL A 1 118 ? 131.940 172.911 164.835 1.00 49.78 118 VAL A O 1
ATOM 1677 N N . PHE A 1 119 ? 133.970 172.497 163.994 1.00 43.56 119 PHE A N 1
ATOM 1678 C CA . PHE A 1 119 ? 133.666 171.197 163.387 1.00 37.56 119 PHE A CA 1
ATOM 1679 C C . PHE A 1 119 ? 133.833 169.996 164.345 1.00 41.65 119 PHE A C 1
ATOM 1680 O O . PHE A 1 119 ? 133.606 168.854 163.950 1.00 49.01 119 PHE A O 1
ATOM 1697 N N . GLY A 1 120 ? 134.231 170.215 165.597 1.00 46.66 120 GLY A N 1
ATOM 1698 C CA . GLY A 1 120 ? 134.345 169.182 166.621 1.00 41.56 120 GLY A CA 1
ATOM 1699 C C . GLY A 1 120 ? 135.510 168.200 166.467 1.00 43.32 120 GLY A C 1
ATOM 1700 O O . GLY A 1 120 ? 135.463 167.125 167.060 1.00 47.90 120 GLY A O 1
ATOM 1704 N N . TYR A 1 121 ? 136.535 168.534 165.687 1.00 50.34 121 TYR A N 1
ATOM 1705 C CA . TYR A 1 121 ? 137.742 167.734 165.496 1.00 42.79 121 TYR A CA 1
ATOM 1706 C C . TYR A 1 121 ? 138.760 167.865 166.641 1.00 45.83 121 TYR A C 1
ATOM 1707 O O . TYR A 1 121 ? 138.946 168.915 167.249 1.00 54.20 121 TYR A O 1
ATOM 1725 N N . ASP A 1 122 ? 139.464 166.768 166.890 1.00 54.70 122 ASP A N 1
ATOM 1726 C CA . ASP A 1 122 ? 140.541 166.608 167.871 1.00 49.07 122 ASP A CA 1
ATOM 1727 C C . ASP A 1 122 ? 141.858 167.327 167.471 1.00 54.49 122 ASP A C 1
ATOM 1728 O O . ASP A 1 122 ? 142.460 167.013 166.438 1.00 59.55 122 ASP A O 1
ATOM 1737 N N . ALA A 1 123 ? 142.346 168.261 168.293 1.00 45.83 123 ALA A N 1
ATOM 1738 C CA . ALA A 1 123 ? 143.676 168.875 168.153 1.00 44.00 123 ALA A CA 1
ATOM 1739 C C . ALA A 1 123 ? 144.810 167.955 168.649 1.00 49.47 123 ALA A C 1
ATOM 1740 O O . A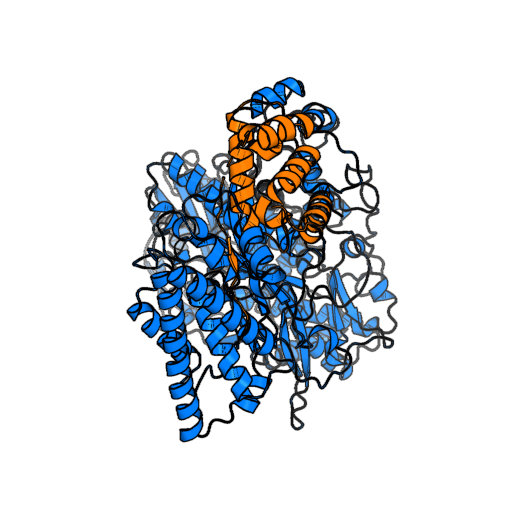LA A 1 123 ? 144.572 167.039 169.427 1.00 58.47 123 ALA A O 1
ATOM 1747 N N . TYR A 1 124 ? 146.060 168.171 168.234 1.00 43.25 124 TYR A N 1
ATOM 1748 C CA . TYR A 1 124 ? 147.183 167.386 168.760 1.00 39.67 124 TYR A CA 1
ATOM 1749 C C . TYR A 1 124 ? 147.359 167.607 170.272 1.00 38.60 124 TYR A C 1
ATOM 1750 O O . TYR A 1 124 ? 147.377 168.741 170.737 1.00 49.08 124 TYR A O 1
ATOM 1768 N N . SER A 1 125 ? 147.498 166.529 171.037 1.00 45.78 125 SER A N 1
ATOM 1769 C CA . SER A 1 125 ? 147.783 166.553 172.474 1.00 49.06 125 SER A CA 1
ATOM 1770 C C . SER A 1 125 ? 149.203 166.042 172.721 1.00 44.60 125 SER A C 1
ATOM 1771 O O . SER A 1 125 ? 149.557 164.928 172.348 1.00 52.14 125 SER A O 1
ATOM 1779 N N . ALA A 1 126 ? 150.046 166.882 173.308 1.00 45.40 126 ALA A N 1
ATOM 1780 C CA . ALA A 1 126 ? 151.465 166.594 173.506 1.00 43.15 126 ALA A CA 1
ATOM 1781 C C . ALA A 1 126 ? 151.725 165.560 174.613 1.00 48.72 126 ALA A C 1
ATOM 1782 O O . ALA A 1 126 ? 151.013 165.510 175.616 1.00 54.73 126 ALA A O 1
ATOM 1789 N N . LEU A 1 127 ? 152.789 164.765 174.459 1.00 48.24 127 LEU A N 1
ATOM 1790 C CA . LEU A 1 127 ? 153.325 163.920 175.527 1.00 43.96 127 LEU A CA 1
ATOM 1791 C C . LEU A 1 127 ? 153.723 164.774 176.747 1.00 47.26 127 LEU A C 1
ATOM 1792 O O . LEU A 1 127 ? 154.089 165.933 176.583 1.00 50.45 127 LEU A O 1
ATOM 1808 N N . PRO A 1 128 ? 153.702 164.225 177.971 1.00 49.47 128 PRO A N 1
ATOM 1809 C CA . PRO A 1 128 ? 154.134 164.943 179.172 1.00 47.90 128 PRO A CA 1
ATOM 1810 C C . PRO A 1 128 ? 155.649 165.223 179.256 1.00 54.18 128 PRO A C 1
ATOM 1811 O O . PRO A 1 128 ? 156.068 166.063 180.046 1.00 59.15 128 PRO A O 1
ATOM 1822 N N . ARG A 1 129 ? 156.490 164.570 178.456 1.00 55.69 129 ARG A N 1
ATOM 1823 C CA . ARG A 1 129 ? 157.935 164.858 178.323 1.00 44.70 129 ARG A CA 1
ATOM 1824 C C . ARG A 1 129 ? 158.262 166.071 177.436 1.00 52.20 129 ARG A C 1
ATOM 1825 O O . ARG A 1 129 ? 157.517 166.419 176.530 1.00 57.05 129 ARG A O 1
ATOM 1846 N N . GLU A 1 130 ? 159.444 166.643 177.602 1.00 61.46 130 GLU A N 1
ATOM 1847 C CA . GLU A 1 130 ? 160.059 167.541 176.614 1.00 55.16 130 GLU A CA 1
ATOM 1848 C C . GLU A 1 130 ? 160.496 166.818 175.325 1.00 57.35 130 GLU A C 1
ATOM 1849 O O . GLU A 1 130 ? 160.744 165.611 175.323 1.00 63.31 130 GLU A O 1
ATOM 1861 N N . SER A 1 131 ? 160.625 167.553 174.221 1.00 51.30 131 SER A N 1
ATOM 1862 C CA . SER A 1 131 ? 161.309 167.119 172.990 1.00 43.55 131 SER A CA 1
ATOM 1863 C C . SER A 1 131 ? 162.769 166.725 173.239 1.00 49.78 131 SER A C 1
ATOM 1864 O O . SER A 1 131 ? 163.440 167.326 174.069 1.00 57.37 131 SER A O 1
ATOM 1872 N N . SER A 1 132 ? 163.296 165.757 172.481 1.00 48.88 132 SER A N 1
ATOM 1873 C CA . SER A 1 132 ? 164.712 165.379 172.492 1.00 46.05 132 SER A CA 1
ATOM 1874 C C . SER A 1 132 ? 165.626 166.586 172.233 1.00 51.70 132 SER A C 1
ATOM 1875 O O . SER A 1 132 ? 165.414 167.297 171.253 1.00 53.31 132 SER A O 1
ATOM 1883 N N . LYS A 1 133 ? 166.648 166.805 173.066 1.00 53.59 133 LYS A N 1
ATOM 1884 C CA . LYS A 1 133 ? 167.674 167.845 172.868 1.00 52.14 133 LYS A CA 1
ATOM 1885 C C . LYS A 1 133 ? 168.604 167.502 171.688 1.00 54.28 133 LYS A C 1
ATOM 1886 O O . LYS A 1 133 ? 168.886 166.323 171.482 1.00 59.72 133 LYS A O 1
ATOM 1905 N N . PRO A 1 134 ? 169.133 168.479 170.936 1.00 49.88 134 PRO A N 1
ATOM 1906 C CA . PRO A 1 134 ? 170.059 168.223 169.832 1.00 51.89 134 PRO A CA 1
ATOM 1907 C C . PRO A 1 134 ? 171.252 167.331 170.203 1.00 51.72 134 PRO A C 1
ATOM 1908 O O . PRO A 1 134 ? 171.519 166.359 169.506 1.00 57.73 134 PRO A O 1
ATOM 1919 N N . GLY A 1 135 ? 171.907 167.555 171.340 1.00 51.13 135 GLY A N 1
ATOM 1920 C CA . GLY A 1 135 ? 173.031 166.741 171.802 1.00 48.90 135 GLY A CA 1
ATOM 1921 C C . GLY A 1 135 ? 172.707 165.267 172.068 1.00 50.54 135 GLY A C 1
ATOM 1922 O O . GLY A 1 135 ? 173.619 164.457 172.155 1.00 54.92 135 GLY A O 1
ATOM 1926 N N . ASP A 1 136 ? 171.435 164.887 172.131 1.00 55.99 136 ASP A N 1
ATOM 1927 C CA . ASP A 1 136 ? 170.991 163.507 172.266 1.00 52.55 136 ASP A CA 1
ATOM 1928 C C . ASP A 1 136 ? 170.597 162.828 170.939 1.00 52.31 136 ASP A C 1
ATOM 1929 O O . ASP A 1 136 ? 170.261 161.654 170.962 1.00 57.62 136 ASP A O 1
ATOM 1938 N N . PHE A 1 137 ? 170.632 163.490 169.781 1.00 49.94 137 PHE A N 1
ATOM 1939 C CA . PHE A 1 137 ? 170.432 162.843 168.469 1.00 43.15 137 PHE A CA 1
ATOM 1940 C C . PHE A 1 137 ? 171.374 163.305 167.346 1.00 44.43 137 PHE A C 1
ATOM 1941 O O . PHE A 1 137 ? 171.462 162.624 166.333 1.00 54.30 137 PHE A O 1
ATOM 1958 N N . PHE A 1 138 ? 172.109 164.405 167.495 1.00 46.02 138 PHE A N 1
ATOM 1959 C CA . PHE A 1 138 ? 173.141 164.830 166.544 1.00 47.39 138 PHE A CA 1
ATOM 1960 C C . PHE A 1 138 ? 174.373 163.913 166.609 1.00 48.22 138 PHE A C 1
ATOM 1961 O O . PHE A 1 138 ? 174.746 163.483 167.698 1.00 51.16 138 PHE A O 1
ATOM 1978 N N . PRO A 1 139 ? 175.059 163.658 165.483 1.00 52.71 139 PRO A N 1
ATOM 1979 C CA . PRO A 1 139 ? 176.390 163.063 165.503 1.00 47.72 139 PRO A CA 1
ATOM 1980 C C . PRO A 1 139 ? 177.369 163.867 166.371 1.00 53.40 139 PRO A C 1
ATOM 1981 O O . PRO A 1 139 ? 177.288 165.095 166.443 1.00 63.39 139 PRO A O 1
ATOM 1992 N N . GLU A 1 140 ? 178.330 163.204 167.005 1.00 63.71 140 GLU A N 1
ATOM 1993 C CA . GLU A 1 140 ? 179.371 163.881 167.785 1.00 64.35 140 GLU A CA 1
ATOM 1994 C C . GLU A 1 140 ? 180.241 164.803 166.900 1.00 70.32 140 GLU A C 1
ATOM 1995 O O . GLU A 1 140 ? 180.694 164.406 165.828 1.00 72.00 140 GLU A O 1
ATOM 2007 N N . GLY A 1 141 ? 180.471 166.042 167.334 1.00 64.43 141 GLY A N 1
ATOM 2008 C CA . GLY A 1 141 ? 181.260 167.041 166.609 1.00 59.13 141 GLY A CA 1
ATOM 2009 C C . GLY A 1 141 ? 180.544 167.816 165.497 1.00 60.48 141 GLY A C 1
ATOM 2010 O O . GLY A 1 141 ? 181.192 168.646 164.865 1.00 68.10 141 GLY A O 1
ATOM 2014 N N . LEU A 1 142 ? 179.248 167.614 165.240 1.00 56.74 142 LEU A N 1
ATOM 2015 C CA . LEU A 1 142 ? 178.460 168.560 164.439 1.00 57.04 142 LEU A CA 1
ATOM 2016 C C . LEU A 1 142 ? 177.887 169.662 165.343 1.00 58.64 142 LEU A C 1
ATOM 2017 O O . LEU A 1 142 ? 177.282 169.376 166.372 1.00 60.04 142 LEU A O 1
ATOM 2033 N N . ASP A 1 143 ? 178.041 170.920 164.946 1.00 57.22 143 ASP A N 1
ATOM 2034 C CA . ASP A 1 143 ? 177.401 172.078 165.585 1.00 51.96 143 ASP A CA 1
ATOM 2035 C C . ASP A 1 143 ? 175.895 172.135 165.243 1.00 54.27 143 ASP A C 1
ATOM 2036 O O . ASP A 1 143 ? 175.547 172.333 164.081 1.00 59.07 143 ASP A O 1
ATOM 2045 N N . PRO A 1 144 ? 174.970 171.961 166.205 1.00 49.29 144 PRO A N 1
ATOM 2046 C CA . PRO A 1 144 ? 173.538 171.922 165.921 1.00 47.30 144 PRO A CA 1
ATOM 2047 C C . PRO A 1 144 ? 172.976 173.193 165.297 1.00 46.96 144 PRO A C 1
ATOM 2048 O O . PRO A 1 144 ? 171.936 173.133 164.654 1.00 52.14 144 PRO A O 1
ATOM 2059 N N . SER A 1 145 ? 173.649 174.337 165.406 1.00 52.55 145 SER A N 1
ATOM 2060 C CA . SER A 1 145 ? 173.232 175.580 164.746 1.00 49.05 145 SER A CA 1
ATOM 2061 C C . SER A 1 145 ? 173.630 175.683 163.266 1.00 51.94 145 SER A C 1
ATOM 2062 O O . SER A 1 145 ? 173.100 176.536 162.564 1.00 58.47 145 SER A O 1
ATOM 2070 N N . ALA A 1 146 ? 174.519 174.825 162.752 1.00 50.86 146 ALA A N 1
ATOM 2071 C CA . ALA A 1 146 ? 174.997 174.867 161.369 1.00 43.80 146 ALA A CA 1
ATOM 2072 C C . ALA A 1 146 ? 174.198 174.008 160.365 1.00 46.51 146 ALA A C 1
ATOM 2073 O O . ALA A 1 146 ? 174.508 174.035 159.174 1.00 50.84 146 ALA A O 1
ATOM 2080 N N . TYR A 1 147 ? 173.196 173.250 160.811 1.00 43.88 147 TYR A N 1
ATOM 2081 C CA . TYR A 1 147 ? 172.518 172.213 160.030 1.00 40.73 147 TYR A CA 1
ATOM 2082 C C . TYR A 1 147 ? 170.993 172.325 160.063 1.00 39.48 147 TYR A C 1
ATOM 2083 O O . TYR A 1 147 ? 170.418 172.772 161.043 1.00 53.18 147 TYR A O 1
ATOM 2101 N N . LEU A 1 148 ? 170.333 171.870 159.004 1.00 40.16 148 LEU A N 1
ATOM 2102 C CA . LEU A 1 148 ? 168.894 171.648 158.905 1.00 38.39 148 LEU A CA 1
ATOM 2103 C C . LEU A 1 148 ? 168.593 170.160 159.168 1.00 39.06 148 LEU A C 1
ATOM 2104 O O . LEU A 1 148 ? 169.216 169.305 158.548 1.00 51.69 148 LEU A O 1
ATOM 2120 N N . GLY A 1 149 ? 167.665 169.834 160.067 1.00 36.48 149 GLY A N 1
ATOM 2121 C CA . GLY A 1 149 ? 167.303 168.450 160.406 1.00 36.70 149 GLY A CA 1
ATOM 2122 C C . GLY A 1 149 ? 165.931 168.001 159.896 1.00 40.59 149 GLY A C 1
ATOM 2123 O O . GLY A 1 149 ? 164.939 168.719 160.047 1.00 52.04 149 GLY A O 1
ATOM 2127 N N . ALA A 1 150 ? 165.850 166.800 159.326 1.00 39.68 150 ALA A N 1
ATOM 2128 C CA . ALA A 1 150 ? 164.627 166.219 158.763 1.00 34.45 150 ALA A CA 1
ATOM 2129 C C . ALA A 1 150 ? 164.567 164.689 158.896 1.00 37.34 150 ALA A C 1
ATOM 2130 O O . ALA A 1 150 ? 165.604 164.036 158.914 1.00 46.95 150 ALA A O 1
ATOM 2137 N N . VAL A 1 151 ? 163.367 164.100 158.969 1.00 40.05 151 VAL A N 1
ATOM 2138 C CA . VAL A 1 151 ? 163.141 162.642 159.106 1.00 33.79 151 VAL A CA 1
ATOM 2139 C C . VAL A 1 151 ? 162.578 162.019 157.823 1.00 37.83 151 VAL A C 1
ATOM 2140 O O . VAL A 1 151 ? 161.576 162.503 157.296 1.00 46.06 151 VAL A O 1
ATOM 2153 N N . ALA A 1 152 ? 163.180 160.918 157.354 1.00 39.47 152 ALA A N 1
ATOM 2154 C CA . ALA A 1 152 ? 162.614 159.977 156.382 1.00 33.43 152 ALA A CA 1
ATOM 2155 C C . ALA A 1 152 ? 162.183 158.683 157.093 1.00 42.12 152 ALA A C 1
ATOM 2156 O O . ALA A 1 152 ? 162.964 158.111 157.848 1.00 51.16 152 ALA A O 1
ATOM 2163 N N . ILE A 1 153 ? 160.958 158.206 156.873 1.00 37.62 153 ILE A N 1
ATOM 2164 C CA . ILE A 1 153 ? 160.311 157.182 157.703 1.00 37.22 153 ILE A CA 1
ATOM 2165 C C . ILE A 1 153 ? 159.656 156.078 156.862 1.00 34.18 153 ILE A C 1
ATOM 2166 O O . ILE A 1 153 ? 159.062 156.337 155.825 1.00 45.17 153 ILE A O 1
ATOM 2182 N N . THR A 1 154 ? 159.752 154.823 157.279 1.00 41.03 154 THR A N 1
ATOM 2183 C CA . THR A 1 154 ? 159.066 153.712 156.591 1.00 42.14 154 THR A CA 1
ATOM 2184 C C . THR A 1 154 ? 157.554 153.735 156.815 1.00 43.49 154 THR A C 1
ATOM 2185 O O . THR A 1 154 ? 157.084 154.025 157.907 1.00 49.87 154 THR A O 1
ATOM 2196 N N . GLU A 1 155 ? 156.782 153.367 155.797 1.00 48.67 155 GLU A N 1
ATOM 2197 C CA . GLU A 1 155 ? 155.317 153.393 155.833 1.00 43.13 155 GLU A CA 1
ATOM 2198 C C . GLU A 1 155 ? 154.724 152.513 156.946 1.00 43.71 155 GLU A C 1
ATOM 2199 O O . GLU A 1 155 ? 153.700 152.867 157.519 1.00 49.74 155 GLU A O 1
ATOM 2211 N N . ALA A 1 156 ? 155.370 151.402 157.304 1.00 45.03 156 ALA A N 1
ATOM 2212 C CA . ALA A 1 156 ? 154.925 150.532 158.385 1.00 42.68 156 ALA A CA 1
ATOM 2213 C C . ALA A 1 156 ? 155.193 151.071 159.805 1.00 44.10 156 ALA A C 1
ATOM 2214 O O . ALA A 1 156 ? 154.483 150.661 160.716 1.00 51.81 156 ALA A O 1
ATOM 2221 N N . PHE A 1 157 ? 156.144 151.988 160.017 1.00 47.26 157 PHE A N 1
ATOM 2222 C CA . PHE A 1 157 ? 156.572 152.450 161.344 1.00 40.76 157 PHE A CA 1
ATOM 2223 C C . PHE A 1 157 ? 156.315 153.948 161.604 1.00 41.26 157 PHE A C 1
ATOM 2224 O O . PHE A 1 157 ? 156.709 154.475 162.638 1.00 46.86 157 PHE A O 1
ATOM 2241 N N . LYS A 1 158 ? 155.623 154.667 160.721 1.00 44.10 158 LYS A N 1
ATOM 2242 C CA . LYS A 1 158 ? 155.343 156.102 160.903 1.00 40.44 158 LYS A CA 1
ATOM 2243 C C . LYS A 1 158 ? 154.446 156.451 162.100 1.00 42.26 158 LYS A C 1
ATOM 2244 O O . LYS A 1 158 ? 154.620 157.517 162.674 1.00 53.97 158 LYS A O 1
ATOM 2263 N N . GLU A 1 159 ? 153.563 155.568 162.567 1.00 42.89 159 GLU A N 1
ATOM 2264 C CA . GLU A 1 159 ? 152.837 155.807 163.819 1.00 38.59 159 GLU A CA 1
ATOM 2265 C C . GLU A 1 159 ? 153.769 155.698 165.038 1.00 42.14 159 GLU A C 1
ATOM 2266 O O . GLU A 1 159 ? 153.628 156.470 165.978 1.00 45.07 159 GLU A O 1
ATOM 2278 N N . ARG A 1 160 ? 154.793 154.833 165.002 1.00 44.39 160 ARG A N 1
ATOM 2279 C CA . ARG A 1 160 ? 155.807 154.748 166.071 1.00 42.00 160 ARG A CA 1
ATOM 2280 C C . ARG A 1 160 ? 156.682 155.995 166.175 1.00 41.43 160 ARG A C 1
ATOM 2281 O O . ARG A 1 160 ? 157.037 156.391 167.281 1.00 43.18 160 ARG A O 1
ATOM 2302 N N . LEU A 1 161 ? 156.976 156.665 165.054 1.00 41.04 161 LEU A N 1
ATOM 2303 C CA . LEU A 1 161 ? 157.588 158.003 165.036 1.00 37.18 161 LEU A CA 1
ATOM 2304 C C . LEU A 1 161 ? 156.704 159.030 165.755 1.00 40.93 161 LEU A C 1
ATOM 2305 O O . LEU A 1 161 ? 157.172 159.702 166.671 1.00 45.19 161 LEU A O 1
ATOM 2321 N N . TYR A 1 162 ? 155.422 159.114 165.379 1.00 46.67 162 TYR A N 1
ATOM 2322 C CA . TYR A 1 162 ? 154.430 160.031 165.958 1.00 36.65 162 TYR A CA 1
ATOM 2323 C C . TYR A 1 162 ? 154.312 159.909 167.487 1.00 36.36 162 TYR A C 1
ATOM 2324 O O . TYR A 1 162 ? 154.264 160.928 168.178 1.00 43.45 162 TYR A O 1
ATOM 2342 N N . SER A 1 163 ? 154.280 158.686 168.022 1.00 41.78 163 SER A N 1
ATOM 2343 C CA . SER A 1 163 ? 154.063 158.385 169.448 1.00 34.49 163 SER A CA 1
ATOM 2344 C C . SER A 1 163 ? 155.348 158.330 170.287 1.00 37.29 163 SER A C 1
ATOM 2345 O O . SER A 1 163 ? 155.306 157.976 171.463 1.00 46.93 163 SER A O 1
ATOM 2353 N N . GLY A 1 164 ? 156.498 158.704 169.722 1.00 45.94 164 GLY A N 1
ATOM 2354 C CA . GLY A 1 164 ? 157.768 158.783 170.443 1.00 39.07 164 GLY A CA 1
ATOM 2355 C C . GLY A 1 164 ? 158.387 157.433 170.814 1.00 40.71 164 GLY A C 1
ATOM 2356 O O . GLY A 1 164 ? 159.059 157.354 171.836 1.00 47.00 164 GLY A O 1
ATOM 2360 N N . ASN A 1 165 ? 158.134 156.360 170.056 1.00 45.77 165 ASN A N 1
ATOM 2361 C CA . ASN A 1 165 ? 158.618 155.005 170.352 1.00 38.80 165 ASN A CA 1
ATOM 2362 C C . ASN A 1 165 ? 159.869 154.562 169.562 1.00 41.49 165 ASN A C 1
ATOM 2363 O O . ASN A 1 165 ? 160.314 153.437 169.728 1.00 53.35 165 ASN A O 1
ATOM 2374 N N . LEU A 1 166 ? 160.480 155.399 168.721 1.00 44.13 166 LEU A N 1
ATOM 2375 C CA . LEU A 1 166 ? 161.751 155.091 168.042 1.00 36.39 166 LEU A CA 1
ATOM 2376 C C . LEU A 1 166 ? 162.982 155.522 168.865 1.00 37.00 166 LEU A C 1
ATOM 2377 O O . LEU A 1 166 ? 162.898 156.354 169.759 1.00 53.13 166 LEU A O 1
ATOM 2393 N N . VAL A 1 167 ? 164.145 154.962 168.563 1.00 41.61 167 VAL A N 1
ATOM 2394 C CA . VAL A 1 167 ? 165.447 155.243 169.177 1.00 40.26 167 VAL A CA 1
ATOM 2395 C C . VAL A 1 167 ? 166.447 155.654 168.091 1.00 39.35 167 VAL A C 1
ATOM 2396 O O . VAL A 1 167 ? 166.633 154.938 167.115 1.00 43.77 167 VAL A O 1
ATOM 2409 N N . ALA A 1 168 ? 167.105 156.796 168.239 1.00 42.55 168 ALA A N 1
ATOM 2410 C CA . ALA A 1 168 ? 168.187 157.261 167.364 1.00 40.52 168 ALA A CA 1
ATOM 2411 C C . ALA A 1 168 ? 169.555 156.798 167.891 1.00 44.19 168 ALA A C 1
ATOM 2412 O O . ALA A 1 168 ? 169.813 156.899 169.090 1.00 54.87 168 ALA A O 1
ATOM 2419 N N . ILE A 1 169 ? 170.439 156.309 167.022 1.00 43.20 169 ILE A N 1
ATOM 2420 C CA . ILE A 1 169 ? 171.767 155.788 167.399 1.00 45.21 169 ILE A CA 1
ATOM 2421 C C . ILE A 1 169 ? 172.892 156.573 166.695 1.00 41.92 169 ILE A C 1
ATOM 2422 O O . ILE A 1 169 ? 173.375 156.152 165.649 1.00 48.22 169 ILE A O 1
ATOM 2438 N N . PRO A 1 170 ? 173.306 157.742 167.215 1.00 43.80 170 PRO A N 1
ATOM 2439 C CA . PRO A 1 170 ? 174.317 158.600 166.587 1.00 41.27 170 PRO A CA 1
ATOM 2440 C C . PRO A 1 170 ? 175.687 157.974 166.288 1.00 44.33 170 PRO A C 1
ATOM 2441 O O . PRO A 1 170 ? 176.355 158.405 165.353 1.00 50.03 170 PRO A O 1
ATOM 2452 N N . SER A 1 171 ? 176.147 156.966 167.026 1.00 47.02 171 SER A N 1
ATOM 2453 C CA . SER A 1 171 ? 177.407 156.261 166.747 1.00 44.86 171 SER A CA 1
ATOM 2454 C C . SER A 1 171 ? 177.402 155.574 165.372 1.00 45.46 171 SER A C 1
ATOM 2455 O O . SER A 1 171 ? 178.450 155.396 164.770 1.00 51.38 171 SER A O 1
ATOM 2463 N N . LEU A 1 172 ? 176.237 155.312 164.786 1.00 47.90 172 LEU A N 1
ATOM 2464 C CA . LEU A 1 172 ? 176.047 154.677 163.484 1.00 43.98 172 LEU A CA 1
ATOM 2465 C C . LEU A 1 172 ? 175.880 155.679 162.331 1.00 43.45 172 LEU A C 1
ATOM 2466 O O . LEU A 1 172 ? 175.364 155.324 161.280 1.00 50.38 172 LEU A O 1
ATOM 2482 N N . LYS A 1 173 ? 176.351 156.924 162.493 1.00 51.32 173 LYS A N 1
ATOM 2483 C CA . LYS A 1 173 ? 176.354 157.969 161.447 1.00 44.11 173 LYS A CA 1
ATOM 2484 C C . LYS A 1 173 ? 176.984 157.498 160.129 1.00 46.00 173 LYS A C 1
ATOM 2485 O O . LYS A 1 173 ? 177.947 156.735 160.153 1.00 55.17 173 LYS A O 1
ATOM 2504 N N . GLN A 1 174 ? 176.491 157.989 158.999 1.00 48.48 174 GLN A N 1
ATOM 2505 C CA . GLN A 1 174 ? 177.049 157.773 157.663 1.00 44.49 174 GLN A CA 1
ATOM 2506 C C . GLN A 1 174 ? 177.137 159.096 156.886 1.00 49.94 174 GLN A C 1
ATOM 2507 O O . GLN A 1 174 ? 176.155 159.830 156.823 1.00 57.49 174 GLN A O 1
ATOM 2521 N N . GLU A 1 175 ? 178.274 159.409 156.268 1.00 50.75 175 GLU A N 1
ATOM 2522 C CA . GLU A 1 175 ? 178.445 160.558 155.361 1.00 47.29 175 GLU A CA 1
ATOM 2523 C C . GLU A 1 175 ? 177.788 160.277 154.005 1.00 49.31 175 GLU A C 1
ATOM 2524 O O . GLU A 1 175 ? 178.052 159.248 153.402 1.00 58.30 175 GLU A O 1
ATOM 2536 N N . VAL A 1 176 ? 176.948 161.166 153.498 1.00 46.75 176 VAL A N 1
ATOM 2537 C CA . VAL A 1 176 ? 176.265 161.017 152.204 1.00 49.51 176 VAL A CA 1
ATOM 2538 C C . VAL A 1 176 ? 176.289 162.326 151.428 1.00 50.26 176 VAL A C 1
ATOM 2539 O O . VAL A 1 176 ? 176.119 163.400 151.993 1.00 52.00 176 VAL A O 1
ATOM 2552 N N . ALA A 1 177 ? 176.447 162.260 150.112 1.00 51.80 177 ALA A N 1
ATOM 2553 C CA . ALA A 1 177 ? 176.381 163.427 149.241 1.00 53.69 177 ALA A CA 1
ATOM 2554 C C . ALA A 1 177 ? 174.944 163.669 148.740 1.00 54.85 177 ALA A C 1
ATOM 2555 O O . ALA A 1 177 ? 174.401 162.861 147.999 1.00 61.83 177 ALA A O 1
ATOM 2562 N N . VAL A 1 178 ? 174.324 164.791 149.102 1.00 51.04 178 VAL A N 1
ATOM 2563 C CA . VAL A 1 178 ? 172.968 165.163 148.657 1.00 53.64 178 VAL A CA 1
ATOM 2564 C C . VAL A 1 178 ? 173.069 166.328 147.683 1.00 58.03 178 VAL A C 1
ATOM 2565 O O . VAL A 1 178 ? 173.213 167.477 148.090 1.00 62.23 178 VAL A O 1
ATOM 2578 N N . GLY A 1 179 ? 173.084 166.035 146.385 1.00 59.13 179 GLY A N 1
ATOM 2579 C CA . GLY A 1 179 ? 173.443 167.031 145.378 1.00 60.45 179 GLY A CA 1
ATOM 2580 C C . GLY A 1 179 ? 174.898 167.460 145.558 1.00 61.15 179 GLY A C 1
ATOM 2581 O O . GLY A 1 179 ? 175.789 166.619 145.559 1.00 66.95 179 GLY A O 1
ATOM 2585 N N . GLN A 1 180 ? 175.147 168.748 145.769 1.00 59.04 180 GLN A N 1
ATOM 2586 C CA . GLN A 1 180 ? 176.476 169.277 146.082 1.00 57.33 180 GLN A CA 1
ATOM 2587 C C . GLN A 1 180 ? 176.725 169.478 147.596 1.00 59.10 180 GLN A C 1
ATOM 2588 O O . GLN A 1 180 ? 177.718 170.100 147.954 1.00 66.00 180 GLN A O 1
ATOM 2602 N N . SER A 1 181 ? 175.865 168.981 148.498 1.00 53.72 181 SER A N 1
ATOM 2603 C CA . SER A 1 181 ? 176.026 169.153 149.949 1.00 52.94 181 SER A CA 1
ATOM 2604 C C . SER A 1 181 ? 176.560 167.905 150.653 1.00 54.43 181 SER A C 1
ATOM 2605 O O . SER A 1 181 ? 175.950 166.838 150.602 1.00 62.66 181 SER A O 1
ATOM 2613 N N . ALA A 1 182 ? 177.648 168.056 151.401 1.00 49.99 182 ALA A N 1
ATOM 2614 C CA . ALA A 1 182 ? 178.193 167.041 152.295 1.00 47.23 182 ALA A CA 1
ATOM 2615 C C . ALA A 1 182 ? 177.312 166.855 153.552 1.00 50.14 182 ALA A C 1
ATOM 2616 O O . ALA A 1 182 ? 177.434 167.573 154.536 1.00 49.74 182 ALA A O 1
ATOM 2623 N N . SER A 1 183 ? 176.384 165.905 153.493 1.00 45.24 183 SER A N 1
ATOM 2624 C CA . SER A 1 183 ? 175.374 165.639 154.517 1.00 40.75 183 SER A CA 1
ATOM 2625 C C . SER A 1 183 ? 175.753 164.432 155.380 1.00 44.22 183 SER A C 1
ATOM 2626 O O . SER A 1 183 ? 176.650 163.666 155.037 1.00 52.52 183 SER A O 1
ATOM 2634 N N . VAL A 1 184 ? 175.061 164.228 156.492 1.00 45.52 184 VAL A N 1
ATOM 2635 C CA . VAL A 1 184 ? 175.185 163.057 157.374 1.00 42.07 184 VAL A CA 1
ATOM 2636 C C . VAL A 1 184 ? 173.793 162.463 157.596 1.00 43.68 184 VAL A C 1
ATOM 2637 O O . VAL A 1 184 ? 172.820 163.211 157.621 1.00 55.47 184 VAL A O 1
ATOM 2650 N N . ARG A 1 185 ? 173.656 161.153 157.791 1.00 38.30 185 ARG A N 1
ATOM 2651 C CA . ARG A 1 185 ? 172.401 160.532 158.259 1.00 32.64 185 ARG A CA 1
ATOM 2652 C C . ARG A 1 185 ? 172.621 159.660 159.493 1.00 34.83 185 ARG A C 1
ATOM 2653 O O . ARG A 1 185 ? 173.690 159.085 159.645 1.00 46.15 185 ARG A O 1
ATOM 2674 N N . VAL A 1 186 ? 171.634 159.569 160.370 1.00 44.63 186 VAL A N 1
ATOM 2675 C CA . VAL A 1 186 ? 171.639 158.731 161.593 1.00 38.72 186 VAL A CA 1
ATOM 2676 C C . VAL A 1 186 ? 170.453 157.765 161.556 1.00 40.84 186 VAL A C 1
ATOM 2677 O O . VAL A 1 186 ? 169.346 158.210 161.261 1.00 46.40 186 VAL A O 1
ATOM 2690 N N . PRO A 1 187 ? 170.614 156.456 161.814 1.00 39.47 187 PRO A N 1
ATOM 2691 C CA . PRO A 1 187 ? 169.502 155.510 161.749 1.00 32.25 187 PRO A CA 1
ATOM 2692 C C . PRO A 1 187 ? 168.538 155.581 162.958 1.00 38.19 187 PRO A C 1
ATOM 2693 O O . PRO A 1 187 ? 168.942 155.852 164.084 1.00 39.65 187 PRO A O 1
ATOM 2704 N N . LEU A 1 188 ? 167.257 155.304 162.709 1.00 46.12 188 LEU A N 1
ATOM 2705 C CA . LEU A 1 188 ? 166.184 155.112 163.690 1.00 41.02 188 LEU A CA 1
ATOM 2706 C C . LEU A 1 188 ? 165.757 153.638 163.787 1.00 40.66 188 LEU A C 1
ATOM 2707 O O . LEU A 1 188 ? 165.461 153.004 162.779 1.00 50.00 188 LEU A O 1
ATOM 2723 N N . TYR A 1 189 ? 165.664 153.088 164.989 1.00 44.17 189 TYR A N 1
ATOM 2724 C CA . TYR A 1 189 ? 165.167 151.730 165.259 1.00 40.74 189 TYR A CA 1
ATOM 2725 C C . TYR A 1 189 ? 163.974 151.752 166.230 1.00 46.49 189 TYR A C 1
ATOM 2726 O O . TYR A 1 189 ? 163.905 152.612 167.102 1.00 57.69 189 TYR A O 1
ATOM 2744 N N . ASP A 1 190 ? 163.016 150.836 166.104 1.00 43.72 190 ASP A N 1
ATOM 2745 C CA . ASP A 1 190 ? 161.926 150.679 167.076 1.00 41.35 190 ASP A CA 1
ATOM 2746 C C . ASP A 1 190 ? 162.447 150.259 168.458 1.00 43.37 190 ASP A C 1
ATOM 2747 O O . ASP A 1 190 ? 163.345 149.433 168.532 1.00 56.15 190 ASP A O 1
ATOM 2756 N N . LYS A 1 191 ? 161.917 150.774 169.567 1.00 40.23 191 LYS A N 1
ATOM 2757 C CA . LYS A 1 191 ? 162.385 150.423 170.917 1.00 41.28 191 LYS A CA 1
ATOM 2758 C C . LYS A 1 191 ? 162.318 148.923 171.247 1.00 46.26 191 LYS A C 1
ATOM 2759 O O . LYS A 1 191 ? 163.055 148.472 172.108 1.00 51.12 191 LYS A O 1
ATOM 2778 N N . GLU A 1 192 ? 161.517 148.138 170.530 1.00 49.36 192 GLU A N 1
ATOM 2779 C CA . GLU A 1 192 ? 161.490 146.680 170.598 1.00 46.85 192 GLU A CA 1
ATOM 2780 C C . GLU A 1 192 ? 162.776 145.984 170.089 1.00 47.85 192 GLU A C 1
ATOM 2781 O O . GLU A 1 192 ? 162.909 144.778 170.263 1.00 56.47 192 GLU A O 1
ATOM 2793 N N . VAL A 1 193 ? 163.765 146.674 169.520 1.00 45.42 193 VAL A N 1
ATOM 2794 C CA . VAL A 1 193 ? 165.101 146.089 169.283 1.00 41.76 193 VAL A CA 1
ATOM 2795 C C . VAL A 1 193 ? 165.939 145.977 170.563 1.00 44.31 193 VAL A C 1
ATOM 2796 O O . VAL A 1 193 ? 166.994 145.365 170.534 1.00 54.70 193 VAL A O 1
ATOM 2809 N N . PHE A 1 194 ? 165.473 146.497 171.691 1.00 44.77 194 PHE A N 1
ATOM 2810 C CA . PHE A 1 194 ? 166.176 146.505 172.969 1.00 47.88 194 PHE A CA 1
ATOM 2811 C C . PHE A 1 194 ? 165.355 145.765 174.035 1.00 50.66 194 PHE A C 1
ATOM 2812 O O . PHE A 1 194 ? 164.621 146.397 174.788 1.00 57.52 194 PHE A O 1
ATOM 2829 N N . PRO A 1 195 ? 165.426 144.427 174.125 1.00 62.18 195 PRO A N 1
ATOM 2830 C CA . PRO A 1 195 ? 164.590 143.645 175.042 1.00 59.44 195 PRO A CA 1
ATOM 2831 C C . PRO A 1 195 ? 164.765 143.950 176.540 1.00 63.43 195 PRO A C 1
ATOM 2832 O O . PRO A 1 195 ? 163.814 143.755 177.291 1.00 66.87 195 PRO A O 1
ATOM 2843 N N . GLU A 1 196 ? 165.915 144.446 177.005 1.00 66.55 196 GLU A N 1
ATOM 2844 C CA . GLU A 1 196 ? 166.116 144.904 178.394 1.00 63.46 196 GLU A CA 1
ATOM 2845 C C . GLU A 1 196 ? 165.581 146.328 178.634 1.00 67.67 196 GLU A C 1
ATOM 2846 O O . GLU A 1 196 ? 165.540 146.799 179.769 1.00 71.63 196 GLU A O 1
ATOM 2858 N N . GLY A 1 197 ? 165.148 147.018 177.579 1.00 63.13 197 GLY A N 1
ATOM 2859 C CA . GLY A 1 197 ? 164.656 148.388 177.619 1.00 60.61 197 GLY A CA 1
ATOM 2860 C C . GLY A 1 197 ? 165.755 149.445 177.650 1.00 60.31 197 GLY A C 1
ATOM 2861 O O . GLY A 1 197 ? 166.878 149.230 178.100 1.00 61.87 197 GLY A O 1
ATOM 2865 N N . VAL A 1 198 ? 165.402 150.636 177.188 1.00 59.22 198 VAL A N 1
ATOM 2866 C CA . VAL A 1 198 ? 166.223 151.851 177.244 1.00 57.67 198 VAL A CA 1
ATOM 2867 C C . VAL A 1 198 ? 165.519 152.862 178.160 1.00 58.10 198 VAL A C 1
ATOM 2868 O O . VAL A 1 198 ? 164.295 152.807 178.262 1.00 62.73 198 VAL A O 1
ATOM 2881 N N . PRO A 1 199 ? 166.225 153.766 178.862 1.00 60.03 199 PRO A N 1
ATOM 2882 C CA . PRO A 1 199 ? 165.566 154.794 179.677 1.00 58.38 199 PRO A CA 1
ATOM 2883 C C . PRO A 1 199 ? 164.514 155.579 178.875 1.00 59.05 199 PRO A C 1
ATOM 2884 O O . PRO A 1 199 ? 164.760 155.907 177.718 1.00 64.72 199 PRO A O 1
ATOM 2895 N N . GLN A 1 200 ? 163.359 155.925 179.442 1.00 63.81 200 GLN A N 1
ATOM 2896 C CA . GLN A 1 200 ? 162.269 156.544 178.667 1.00 63.42 200 GLN A CA 1
ATOM 2897 C C . GLN A 1 200 ? 162.684 157.823 177.918 1.00 62.79 200 GLN A C 1
ATOM 2898 O O . GLN A 1 200 ? 162.272 157.994 176.779 1.00 66.30 200 GLN A O 1
ATOM 2912 N N . LEU A 1 201 ? 163.540 158.686 178.472 1.00 53.46 201 LEU A N 1
ATOM 2913 C CA . LEU A 1 201 ? 163.999 159.905 177.786 1.00 50.57 201 LEU A CA 1
ATOM 2914 C C . LEU A 1 201 ? 165.038 159.659 176.672 1.00 52.55 201 LEU A C 1
ATOM 2915 O O . LEU A 1 201 ? 165.296 160.544 175.855 1.00 58.40 201 LEU A O 1
ATOM 2931 N N . ARG A 1 202 ? 165.600 158.452 176.577 1.00 54.87 202 ARG A N 1
ATOM 2932 C CA . ARG A 1 202 ? 166.519 158.037 175.507 1.00 48.71 202 ARG A CA 1
ATOM 2933 C C . ARG A 1 202 ? 165.820 157.809 174.164 1.00 46.49 202 ARG A C 1
ATOM 2934 O O . ARG A 1 202 ? 166.470 157.893 173.131 1.00 53.03 202 ARG A O 1
ATOM 2955 N N . GLN A 1 203 ? 164.520 157.558 174.153 1.00 41.65 203 GLN A N 1
ATOM 2956 C CA . GLN A 1 203 ? 163.695 157.496 172.947 1.00 38.19 203 GLN A CA 1
ATOM 2957 C C . GLN A 1 203 ? 163.633 158.858 172.226 1.00 43.91 203 GLN A C 1
ATOM 2958 O O . GLN A 1 203 ? 163.727 159.904 172.863 1.00 48.63 203 GLN A O 1
ATOM 2972 N N . PHE A 1 204 ? 163.453 158.859 170.910 1.00 41.17 204 PHE A N 1
ATOM 2973 C CA . PHE A 1 204 ? 163.377 160.070 170.093 1.00 44.04 204 PHE A CA 1
ATOM 2974 C C . PHE A 1 204 ? 161.954 160.647 170.049 1.00 47.09 204 PHE A C 1
ATOM 2975 O O . PHE A 1 204 ? 161.019 159.956 169.654 1.00 50.67 204 PHE A O 1
ATOM 2992 N N . TYR A 1 205 ? 161.784 161.919 170.404 1.00 42.82 205 TYR A N 1
ATOM 2993 C CA . TYR A 1 205 ? 160.506 162.633 170.312 1.00 36.55 205 TYR A CA 1
ATOM 2994 C C . TYR A 1 205 ? 160.686 164.104 169.927 1.00 39.98 205 TYR A C 1
ATOM 2995 O O . TYR A 1 205 ? 161.580 164.782 170.435 1.00 52.75 205 TYR A O 1
ATOM 3013 N N . ASN A 1 206 ? 159.804 164.635 169.091 1.00 43.44 206 ASN A N 1
ATOM 3014 C CA . ASN A 1 206 ? 159.718 166.062 168.803 1.00 43.65 206 ASN A CA 1
ATOM 3015 C C . ASN A 1 206 ? 158.254 166.501 168.690 1.00 44.66 206 ASN A C 1
ATOM 3016 O O . ASN A 1 206 ? 157.533 166.076 167.790 1.00 50.62 206 ASN A O 1
ATOM 3027 N N . SER A 1 207 ? 157.816 167.374 169.596 1.00 43.94 207 SER A N 1
ATOM 3028 C CA . SER A 1 207 ? 156.419 167.819 169.654 1.00 45.00 207 SER A CA 1
ATOM 3029 C C . SER A 1 207 ? 155.965 168.542 168.380 1.00 49.72 207 SER A C 1
ATOM 3030 O O . SER A 1 207 ? 154.841 168.314 167.940 1.00 57.96 207 SER A O 1
ATOM 3038 N N . ASP A 1 208 ? 156.821 169.340 167.741 1.00 38.09 208 ASP A N 1
ATOM 3039 C CA . ASP A 1 208 ? 156.477 170.006 166.482 1.00 42.05 208 ASP A CA 1
ATOM 3040 C C . ASP A 1 208 ? 156.301 169.019 165.320 1.00 46.92 208 ASP A C 1
ATOM 3041 O O . ASP A 1 208 ? 155.307 169.123 164.607 1.00 56.64 208 ASP A O 1
ATOM 3050 N N . LEU A 1 209 ? 157.175 168.013 165.191 1.00 41.95 209 LEU A N 1
ATOM 3051 C CA . LEU A 1 209 ? 157.029 166.959 164.183 1.00 42.45 209 LEU A CA 1
ATOM 3052 C C . LEU A 1 209 ? 155.706 166.200 164.348 1.00 41.10 209 LEU A C 1
ATOM 3053 O O . LEU A 1 209 ? 154.952 166.045 163.391 1.00 46.15 209 LEU A O 1
ATOM 3069 N N . SER A 1 210 ? 155.397 165.724 165.557 1.00 39.53 210 SER A N 1
ATOM 3070 C CA . SER A 1 210 ? 154.169 164.955 165.799 1.00 39.60 210 SER A CA 1
ATOM 3071 C C . SER A 1 210 ? 152.912 165.770 165.495 1.00 41.84 210 SER A C 1
ATOM 3072 O O . SER A 1 210 ? 151.991 165.262 164.858 1.00 46.34 210 SER A O 1
ATOM 3080 N N . ARG A 1 211 ? 152.883 167.048 165.888 1.00 45.74 211 ARG A N 1
ATOM 3081 C CA . ARG A 1 211 ? 151.790 167.975 165.577 1.00 43.74 211 ARG A CA 1
ATOM 3082 C C . ARG A 1 211 ? 151.619 168.183 164.073 1.00 45.87 211 ARG A C 1
ATOM 3083 O O . ARG A 1 211 ? 150.485 168.129 163.601 1.00 50.34 211 ARG A O 1
ATOM 3104 N N . CYS A 1 212 ? 152.701 168.355 163.321 1.00 43.82 212 CYS A N 1
ATOM 3105 C CA . CYS A 1 212 ? 152.638 168.456 161.871 1.00 38.55 212 CYS A CA 1
ATOM 3106 C C . CYS A 1 212 ? 152.041 167.184 161.226 1.00 43.05 212 CYS A C 1
ATOM 3107 O O . CYS A 1 212 ? 151.093 167.276 160.445 1.00 50.28 212 CYS A O 1
ATOM 3115 N N . MET A 1 213 ? 152.473 165.981 161.634 1.00 45.98 213 MET A N 1
ATOM 3116 C CA . MET A 1 213 ? 151.842 164.720 161.200 1.00 45.53 213 MET A CA 1
ATOM 3117 C C . MET A 1 213 ? 150.339 164.650 161.536 1.00 46.17 213 MET A C 1
ATOM 3118 O O . MET A 1 213 ? 149.535 164.246 160.697 1.00 47.59 213 MET A O 1
ATOM 3132 N N . HIS A 1 214 ? 149.933 165.062 162.738 1.00 43.34 214 HIS A N 1
ATOM 3133 C CA . HIS A 1 214 ? 148.527 165.095 163.168 1.00 39.23 214 HIS A CA 1
ATOM 3134 C C . HIS A 1 214 ? 147.643 165.906 162.215 1.00 46.17 214 HIS A C 1
ATOM 3135 O O . HIS A 1 214 ? 146.573 165.459 161.802 1.00 48.35 214 HIS A O 1
ATOM 3149 N N . GLU A 1 215 ? 148.101 167.094 161.835 1.00 54.73 215 GLU A N 1
ATOM 3150 C CA . GLU A 1 215 ? 147.378 168.035 160.987 1.00 45.93 215 GLU A CA 1
ATOM 3151 C C . GLU A 1 215 ? 147.485 167.668 159.496 1.00 46.80 215 GLU A C 1
ATOM 3152 O O . GLU A 1 215 ? 146.473 167.576 158.809 1.00 49.79 215 GLU A O 1
ATOM 3164 N N . ALA A 1 216 ? 148.690 167.441 158.971 1.00 45.25 216 ALA A N 1
ATOM 3165 C CA . ALA A 1 216 ? 148.926 167.282 157.543 1.00 43.21 216 ALA A CA 1
ATOM 3166 C C . ALA A 1 216 ? 148.781 165.841 157.026 1.00 47.30 216 ALA A C 1
ATOM 3167 O O . ALA A 1 216 ? 148.531 165.678 155.837 1.00 51.36 216 ALA A O 1
ATOM 3174 N N . LEU A 1 217 ? 148.883 164.802 157.861 1.00 48.71 217 LEU A N 1
ATOM 3175 C CA . LEU A 1 217 ? 148.658 163.413 157.445 1.00 42.74 217 LEU A CA 1
ATOM 3176 C C . LEU A 1 217 ? 147.328 162.849 157.952 1.00 42.49 217 LEU A C 1
ATOM 3177 O O . LEU A 1 217 ? 146.455 162.543 157.145 1.00 44.17 217 LEU A O 1
ATOM 3193 N N . TYR A 1 218 ? 147.181 162.679 159.266 1.00 44.54 218 TYR A N 1
ATOM 3194 C CA . TYR A 1 218 ? 146.119 161.845 159.840 1.00 40.36 218 TYR A CA 1
ATOM 3195 C C . TYR A 1 218 ? 144.725 162.473 159.835 1.00 42.75 218 TYR A C 1
ATOM 3196 O O . TYR A 1 218 ? 143.742 161.750 159.694 1.00 48.87 218 TYR A O 1
ATOM 3214 N N . THR A 1 219 ? 144.605 163.797 159.933 1.00 48.97 219 THR A N 1
ATOM 3215 C CA . THR A 1 219 ? 143.296 164.467 159.934 1.00 38.12 219 THR A CA 1
ATOM 3216 C C . THR A 1 219 ? 142.542 164.236 158.617 1.00 40.31 219 THR A C 1
ATOM 3217 O O . THR A 1 219 ? 141.354 163.938 158.647 1.00 51.13 219 THR A O 1
ATOM 3228 N N . GLY A 1 220 ? 143.212 164.267 157.468 1.00 40.80 220 GLY A N 1
ATOM 3229 C CA . GLY A 1 220 ? 142.617 163.957 156.170 1.00 40.45 220 GLY A CA 1
ATOM 3230 C C . GLY A 1 220 ? 142.179 162.498 156.000 1.00 37.37 220 GLY A C 1
ATOM 3231 O O . GLY A 1 220 ? 141.125 162.256 155.419 1.00 45.20 220 GLY A O 1
ATOM 3235 N N . LEU A 1 221 ? 142.912 161.528 156.560 1.00 39.34 221 LEU A N 1
ATOM 3236 C CA . LEU A 1 221 ? 142.480 160.123 156.617 1.00 36.86 221 LEU A CA 1
ATOM 3237 C C . LEU A 1 221 ? 141.228 159.952 157.487 1.00 39.34 221 LEU A C 1
ATOM 3238 O O . LEU A 1 221 ? 140.293 159.274 157.086 1.00 43.71 221 LEU A O 1
ATOM 3254 N N . ALA A 1 222 ? 141.161 160.634 158.626 1.00 42.24 222 ALA A N 1
ATOM 3255 C CA . ALA A 1 222 ? 139.970 160.684 159.462 1.00 37.05 222 ALA A CA 1
ATOM 3256 C C . ALA A 1 222 ? 138.751 161.295 158.743 1.00 42.47 222 ALA A C 1
ATOM 3257 O O . ALA A 1 222 ? 137.673 160.696 158.759 1.00 48.54 222 ALA A O 1
ATOM 3264 N N . GLN A 1 223 ? 138.911 162.428 158.045 1.00 42.54 223 GLN A N 1
ATOM 3265 C CA . GLN A 1 223 ? 137.873 163.070 157.220 1.00 35.21 223 GLN A CA 1
ATOM 3266 C C . GLN A 1 223 ? 137.356 162.131 156.115 1.00 43.07 223 GLN A C 1
ATOM 3267 O O . GLN A 1 223 ? 136.155 162.114 155.868 1.00 53.42 223 GLN A O 1
ATOM 3281 N N . ALA A 1 224 ? 138.209 161.304 155.498 1.00 44.77 224 ALA A N 1
ATOM 3282 C CA . ALA A 1 224 ? 137.832 160.305 154.489 1.00 40.20 224 ALA A CA 1
ATOM 3283 C C . ALA A 1 224 ? 137.023 159.100 155.017 1.00 44.80 224 ALA A C 1
ATOM 3284 O O . ALA A 1 224 ? 136.386 158.411 154.226 1.00 50.90 224 ALA A O 1
ATOM 3291 N N . LEU A 1 225 ? 137.017 158.868 156.330 1.00 45.35 225 LEU A N 1
ATOM 3292 C CA . LEU A 1 225 ? 136.229 157.854 157.039 1.00 38.58 225 LEU A CA 1
ATOM 3293 C C . LEU A 1 225 ? 135.021 158.435 157.797 1.00 42.45 225 LEU A C 1
ATOM 3294 O O . LEU A 1 225 ? 134.282 157.690 158.428 1.00 51.15 225 LEU A O 1
ATOM 3310 N N . ARG A 1 226 ? 134.808 159.757 157.763 1.00 47.69 226 ARG A N 1
ATOM 3311 C CA . ARG A 1 226 ? 133.857 160.513 158.609 1.00 46.12 226 ARG A CA 1
ATOM 3312 C C . ARG A 1 226 ? 134.055 160.231 160.113 1.00 44.58 226 ARG A C 1
ATOM 3313 O O . ARG A 1 226 ? 133.100 159.973 160.830 1.00 47.93 226 ARG A O 1
ATOM 3334 N N . VAL A 1 227 ? 135.300 160.242 160.576 1.00 43.96 227 VAL A N 1
ATOM 3335 C CA . VAL A 1 227 ? 135.729 160.116 161.983 1.00 44.88 227 VAL A CA 1
ATOM 3336 C C . VAL A 1 227 ? 136.277 161.467 162.463 1.00 47.77 227 VAL A C 1
ATOM 3337 O O . VAL A 1 227 ? 136.957 162.143 161.695 1.00 50.52 227 VAL A O 1
ATOM 3350 N N . ARG A 1 228 ? 135.988 161.883 163.701 1.00 46.06 228 ARG A N 1
ATOM 3351 C CA . ARG A 1 228 ? 136.467 163.140 164.331 1.00 44.32 228 ARG A CA 1
ATOM 3352 C C . ARG A 1 228 ? 137.571 162.974 165.369 1.00 47.35 228 ARG A C 1
ATOM 3353 O O . ARG A 1 228 ? 138.351 163.895 165.586 1.00 54.37 228 ARG A O 1
ATOM 3374 N N . ARG A 1 229 ? 137.653 161.809 166.005 1.00 50.48 229 ARG A N 1
ATOM 3375 C CA . ARG A 1 229 ? 138.654 161.443 167.022 1.00 49.32 229 ARG A CA 1
ATOM 3376 C C . ARG A 1 229 ? 139.975 160.996 166.389 1.00 51.37 229 ARG A C 1
ATOM 3377 O O . ARG A 1 229 ? 140.319 159.820 166.392 1.00 58.36 229 ARG A O 1
ATOM 3398 N N . VAL A 1 230 ? 140.708 161.956 165.823 1.00 44.75 230 VAL A N 1
ATOM 3399 C CA . VAL A 1 230 ? 141.961 161.734 165.069 1.00 40.69 230 VAL A CA 1
ATOM 3400 C C . VAL A 1 230 ? 143.010 160.984 165.895 1.00 47.70 230 VAL A C 1
ATOM 3401 O O . VAL A 1 230 ? 143.594 160.023 165.408 1.00 56.39 230 VAL A O 1
ATOM 3414 N N . GLY A 1 231 ? 143.222 161.344 167.159 1.00 46.20 231 GLY A N 1
ATOM 3415 C CA . GLY A 1 231 ? 144.173 160.652 168.029 1.00 43.23 231 GLY A CA 1
ATOM 3416 C C . GLY A 1 231 ? 143.865 159.167 168.233 1.00 45.89 231 GLY A C 1
ATOM 3417 O O . GLY A 1 231 ? 144.784 158.350 168.163 1.00 54.35 231 GLY A O 1
ATOM 3421 N N . LYS A 1 232 ? 142.592 158.796 168.420 1.00 48.18 232 LYS A N 1
ATOM 3422 C CA . LYS A 1 232 ? 142.165 157.387 168.532 1.00 41.26 232 LYS A CA 1
ATOM 3423 C C . LYS A 1 232 ? 142.339 156.611 167.224 1.00 46.17 232 LYS A C 1
ATOM 3424 O O . LYS A 1 232 ? 142.766 155.465 167.274 1.00 55.30 232 LYS A O 1
ATOM 3443 N N . LEU A 1 233 ? 142.143 157.233 166.058 1.00 40.82 233 LEU A N 1
ATOM 3444 C CA . LEU A 1 233 ? 142.502 156.626 164.771 1.00 39.80 233 LEU A CA 1
ATOM 3445 C C . LEU A 1 233 ? 144.002 156.288 164.680 1.00 46.23 233 LEU A C 1
ATOM 3446 O O . LEU A 1 233 ? 144.351 155.187 164.272 1.00 53.08 233 LEU A O 1
ATOM 3462 N N . VAL A 1 234 ? 144.894 157.173 165.128 1.00 46.11 234 VAL A N 1
ATOM 3463 C CA . VAL A 1 234 ? 146.343 156.902 165.110 1.00 44.15 234 VAL A CA 1
ATOM 3464 C C . VAL A 1 234 ? 146.728 155.713 165.995 1.00 41.96 234 VAL A C 1
ATOM 3465 O O . VAL A 1 234 ? 147.459 154.840 165.541 1.00 52.65 234 VAL A O 1
ATOM 3478 N N . GLU A 1 235 ? 146.183 155.607 167.211 1.00 42.20 235 GLU A N 1
ATOM 3479 C CA . GLU A 1 235 ? 146.432 154.460 168.096 1.00 44.43 235 GLU A CA 1
ATOM 3480 C C . GLU A 1 235 ? 146.004 153.128 167.469 1.00 44.78 235 GLU A C 1
ATOM 3481 O O . GLU A 1 235 ? 146.757 152.159 167.521 1.00 53.02 235 GLU A O 1
ATOM 3493 N N . LEU A 1 236 ? 144.836 153.070 166.825 1.00 43.53 236 LEU A N 1
ATOM 3494 C CA . LEU A 1 236 ? 144.385 151.838 166.197 1.00 40.63 236 LEU A CA 1
ATOM 3495 C C . LEU A 1 236 ? 145.160 151.483 164.918 1.00 43.60 236 LEU A C 1
ATOM 3496 O O . LEU A 1 236 ? 145.350 150.302 164.662 1.00 49.62 236 LEU A O 1
ATOM 3512 N N . LEU A 1 237 ? 145.674 152.452 164.153 1.00 43.55 237 LEU A N 1
ATOM 3513 C CA . LEU A 1 237 ? 146.597 152.188 163.050 1.00 41.21 237 LEU A CA 1
ATOM 3514 C C . LEU A 1 237 ? 147.946 151.642 163.541 1.00 42.61 237 LEU A C 1
ATOM 3515 O O . LEU A 1 237 ? 148.452 150.688 162.952 1.00 50.40 237 LEU A O 1
ATOM 3531 N N . GLU A 1 238 ? 148.509 152.164 164.635 1.00 41.71 238 GLU A N 1
ATOM 3532 C CA . GLU A 1 238 ? 149.746 151.643 165.229 1.00 41.74 238 GLU A CA 1
ATOM 3533 C C . GLU A 1 238 ? 149.602 150.167 165.629 1.00 44.65 238 GLU A C 1
ATOM 3534 O O . GLU A 1 238 ? 150.386 149.324 165.200 1.00 51.35 238 GLU A O 1
ATOM 3546 N N . LYS A 1 239 ? 148.553 149.844 166.386 1.00 49.04 239 LYS A N 1
ATOM 3547 C CA . LYS A 1 239 ? 148.243 148.490 166.843 1.00 43.54 239 LYS A CA 1
ATOM 3548 C C . LYS A 1 239 ? 147.954 147.519 165.689 1.00 47.22 239 LYS A C 1
ATOM 3549 O O . LYS A 1 239 ? 148.358 146.365 165.754 1.00 51.72 239 LYS A O 1
ATOM 3568 N N . GLN A 1 240 ? 147.348 147.974 164.598 1.00 49.52 240 GLN A N 1
ATOM 3569 C CA . GLN A 1 240 ? 147.194 147.168 163.391 1.00 46.14 240 GLN A CA 1
ATOM 3570 C C . GLN A 1 240 ? 148.542 146.813 162.743 1.00 49.39 240 GLN A C 1
ATOM 3571 O O . GLN A 1 240 ? 148.708 145.677 162.303 1.00 52.34 240 GLN A O 1
ATOM 3585 N N . SER A 1 241 ? 149.507 147.730 162.702 1.00 54.54 241 SER A N 1
ATOM 3586 C CA . SER A 1 241 ? 150.814 147.477 162.097 1.00 49.74 241 SER A CA 1
ATOM 3587 C C . SER A 1 241 ? 151.674 146.524 162.930 1.00 51.83 241 SER A C 1
ATOM 3588 O O . SER A 1 241 ? 152.278 145.617 162.375 1.00 54.11 241 SER A O 1
ATOM 3596 N N . LEU A 1 242 ? 151.716 146.691 164.252 1.00 50.34 242 LEU A N 1
ATOM 3597 C CA . LEU A 1 242 ? 152.622 145.952 165.132 1.00 46.93 242 LEU A CA 1
ATOM 3598 C C . LEU A 1 242 ? 152.094 144.611 165.642 1.00 46.53 242 LEU A C 1
ATOM 3599 O O . LEU A 1 242 ? 152.906 143.751 165.969 1.00 51.99 242 LEU A O 1
ATOM 3615 N N . GLN A 1 243 ? 150.778 144.417 165.732 1.00 54.06 243 GLN A N 1
ATOM 3616 C CA . GLN A 1 243 ? 150.173 143.235 166.362 1.00 50.49 243 GLN A CA 1
ATOM 3617 C C . GLN A 1 243 ? 149.322 142.393 165.399 1.00 56.02 243 GLN A C 1
ATOM 3618 O O . GLN A 1 243 ? 148.524 141.570 165.831 1.00 55.55 243 GLN A O 1
ATOM 3632 N N . ASP A 1 244 ? 149.459 142.606 164.089 1.00 66.30 244 ASP A N 1
ATOM 3633 C CA . ASP A 1 244 ? 148.798 141.857 163.012 1.00 66.50 244 ASP A CA 1
ATOM 3634 C C . ASP A 1 244 ? 147.250 141.799 163.096 1.00 64.35 244 ASP A C 1
ATOM 3635 O O . ASP A 1 244 ? 146.652 140.735 162.980 1.00 64.88 244 ASP A O 1
ATOM 3644 N N . GLN A 1 245 ? 146.589 142.935 163.331 1.00 59.61 245 GLN A N 1
ATOM 3645 C CA . GLN A 1 245 ? 145.144 143.038 163.621 1.00 54.22 245 GLN A CA 1
ATOM 3646 C C . GLN A 1 245 ? 144.241 143.255 162.389 1.00 57.13 245 GLN A C 1
ATOM 3647 O O . GLN A 1 245 ? 143.118 143.740 162.522 1.00 60.76 245 GLN A O 1
ATOM 3661 N N . ALA A 1 246 ? 144.694 142.984 161.169 1.00 61.67 246 ALA A N 1
ATOM 3662 C CA . ALA A 1 246 ? 143.945 143.312 159.957 1.00 57.35 246 ALA A CA 1
ATOM 3663 C C . ALA A 1 246 ? 142.534 142.685 159.897 1.00 59.98 246 ALA A C 1
ATOM 3664 O O . ALA A 1 246 ? 141.635 143.333 159.374 1.00 64.49 246 ALA A O 1
ATOM 3671 N N . LYS A 1 247 ? 142.305 141.503 160.484 1.00 62.86 247 LYS A N 1
ATOM 3672 C CA . LYS A 1 247 ? 141.012 140.796 160.519 1.00 63.38 247 LYS A CA 1
ATOM 3673 C C . LYS A 1 247 ? 140.163 141.058 161.775 1.00 63.74 247 LYS A C 1
ATOM 3674 O O . LYS A 1 247 ? 139.168 140.375 161.993 1.00 64.90 247 LYS A O 1
ATOM 3693 N N . VAL A 1 248 ? 140.526 142.021 162.615 1.00 62.48 248 VAL A N 1
ATOM 3694 C CA . VAL A 1 248 ? 139.766 142.403 163.817 1.00 57.60 248 VAL A CA 1
ATOM 3695 C C . VAL A 1 248 ? 139.063 143.729 163.553 1.00 57.91 248 VAL A C 1
ATOM 3696 O O . VAL A 1 248 ? 139.684 144.660 163.048 1.00 63.98 248 VAL A O 1
ATOM 3709 N N . ALA A 1 249 ? 137.774 143.842 163.860 1.00 46.06 249 ALA A N 1
ATOM 3710 C CA . ALA A 1 249 ? 137.049 145.101 163.691 1.00 45.98 249 ALA A CA 1
ATOM 3711 C C . ALA A 1 249 ? 137.549 146.154 164.697 1.00 51.66 249 ALA A C 1
ATOM 3712 O O . ALA A 1 249 ? 137.796 145.836 165.859 1.00 56.33 249 ALA A O 1
ATOM 3719 N N . LYS A 1 250 ? 137.728 147.400 164.264 1.00 46.50 250 LYS A N 1
ATOM 3720 C CA . LYS A 1 250 ? 138.390 148.445 165.049 1.00 44.41 250 LYS A CA 1
ATOM 3721 C C . LYS A 1 250 ? 137.847 149.870 164.885 1.00 49.27 250 LYS A C 1
ATOM 3722 O O . LYS A 1 250 ? 137.832 150.570 165.888 1.00 54.40 250 LYS A O 1
ATOM 3741 N N . VAL A 1 251 ? 137.399 150.318 163.709 1.00 46.47 251 VAL A N 1
ATOM 3742 C CA . VAL A 1 251 ? 136.893 151.701 163.519 1.00 39.24 251 VAL A CA 1
ATOM 3743 C C . VAL A 1 251 ? 135.439 151.929 163.901 1.00 41.67 251 VAL A C 1
ATOM 3744 O O . VAL A 1 251 ? 135.098 153.065 164.199 1.00 54.21 251 VAL A O 1
ATOM 3757 N N . ALA A 1 252 ? 134.578 150.915 163.935 1.00 45.23 252 ALA A N 1
ATOM 3758 C CA . ALA A 1 252 ? 133.141 151.088 164.142 1.00 42.28 252 ALA A CA 1
ATOM 3759 C C . ALA A 1 252 ? 132.727 151.930 165.369 1.00 45.50 252 ALA A C 1
ATOM 3760 O O . ALA A 1 252 ? 131.829 152.751 165.194 1.00 53.56 252 ALA A O 1
ATOM 3767 N N . PRO A 1 253 ? 133.331 151.810 166.571 1.00 40.96 253 PRO A N 1
ATOM 3768 C CA . PRO A 1 253 ? 132.961 152.637 167.718 1.00 43.12 253 PRO A CA 1
ATOM 3769 C C . PRO A 1 253 ? 133.234 154.133 167.532 1.00 42.78 253 PRO A C 1
ATOM 3770 O O . PRO A 1 253 ? 132.637 154.939 168.229 1.00 51.26 253 PRO A O 1
ATOM 3781 N N . LEU A 1 254 ? 134.105 154.528 166.600 1.00 42.22 254 LEU A N 1
ATOM 3782 C CA . LEU A 1 254 ? 134.419 155.923 166.293 1.00 39.82 254 LEU A CA 1
ATOM 3783 C C . LEU A 1 254 ? 133.469 156.546 165.255 1.00 46.41 254 LEU A C 1
ATOM 3784 O O . LEU A 1 254 ? 133.611 157.723 164.954 1.00 54.74 254 LEU A O 1
ATOM 3800 N N . LYS A 1 255 ? 132.528 155.807 164.661 1.00 50.46 255 LYS A N 1
ATOM 3801 C CA . LYS A 1 255 ? 131.623 156.307 163.608 1.00 46.65 255 LYS A CA 1
ATOM 3802 C C . LYS A 1 255 ? 130.519 157.217 164.157 1.00 49.69 255 LYS A C 1
ATOM 3803 O O . LYS A 1 255 ? 130.123 157.116 165.309 1.00 53.81 255 LYS A O 1
ATOM 3822 N N . GLU A 1 256 ? 130.019 158.105 163.314 1.00 54.27 256 GLU A N 1
ATOM 3823 C CA . GLU A 1 256 ? 128.931 159.058 163.575 1.00 49.52 256 GLU A CA 1
ATOM 3824 C C . GLU A 1 256 ? 128.012 159.196 162.351 1.00 51.41 256 GLU A C 1
ATOM 3825 O O . GLU A 1 256 ? 128.488 159.117 161.219 1.00 56.58 256 GLU A O 1
ATOM 3837 N N . PHE A 1 257 ? 126.720 159.447 162.556 1.00 45.61 257 PHE A N 1
ATOM 3838 C CA . PHE A 1 257 ? 125.696 159.402 161.509 1.00 43.84 257 PHE A CA 1
ATOM 3839 C C . PHE A 1 257 ? 124.758 160.620 161.546 1.00 45.99 257 PHE A C 1
ATOM 3840 O O . PHE A 1 257 ? 124.352 161.022 162.630 1.00 47.64 257 PHE A O 1
ATOM 3857 N N . PRO A 1 258 ? 124.380 161.215 160.404 1.00 47.80 258 PRO A N 1
ATOM 3858 C CA . PRO A 1 258 ? 123.427 162.329 160.357 1.00 44.05 258 PRO A CA 1
ATOM 3859 C C . PRO A 1 258 ? 121.967 161.869 160.493 1.00 39.83 258 PRO A C 1
ATOM 3860 O O . PRO A 1 258 ? 121.664 160.690 160.339 1.00 54.35 258 PRO A O 1
ATOM 3871 N N . ALA A 1 259 ? 121.032 162.781 160.720 1.00 42.46 259 ALA A N 1
ATOM 3872 C CA . ALA A 1 259 ? 119.610 162.481 160.885 1.00 38.25 259 ALA A CA 1
ATOM 3873 C C . ALA A 1 259 ? 118.984 161.797 159.661 1.00 46.35 259 ALA A C 1
ATOM 3874 O O . ALA A 1 259 ? 118.147 160.908 159.815 1.00 47.60 259 ALA A O 1
ATOM 3881 N N . SER A 1 260 ? 119.430 162.103 158.441 1.00 50.45 260 SER A N 1
ATOM 3882 C CA . SER A 1 260 ? 118.963 161.387 157.250 1.00 45.01 260 SER A CA 1
ATOM 3883 C C . SER A 1 260 ? 119.289 159.892 157.276 1.00 50.26 260 SER A C 1
ATOM 3884 O O . SER A 1 260 ? 118.487 159.107 156.787 1.00 57.20 260 SER A O 1
ATOM 3892 N N . THR A 1 261 ? 120.371 159.475 157.937 1.00 51.31 261 THR A N 1
ATOM 3893 C CA . THR A 1 261 ? 120.682 158.061 158.207 1.00 45.92 261 THR A CA 1
ATOM 3894 C C . THR A 1 261 ? 119.827 157.504 159.332 1.00 42.61 261 THR A C 1
ATOM 3895 O O . THR A 1 261 ? 119.179 156.480 159.161 1.00 53.62 261 THR A O 1
ATOM 3906 N N . ILE A 1 262 ? 119.764 158.182 160.471 1.00 39.60 262 ILE A N 1
ATOM 3907 C CA . ILE A 1 262 ? 119.044 157.727 161.666 1.00 42.62 262 ILE A CA 1
ATOM 3908 C C . ILE A 1 262 ? 117.535 157.570 161.445 1.00 39.93 262 ILE A C 1
ATOM 3909 O O . ILE A 1 262 ? 116.935 156.668 162.012 1.00 49.77 262 ILE A O 1
ATOM 3925 N N . SER A 1 263 ? 116.915 158.412 160.623 1.00 46.29 263 SER A N 1
ATOM 3926 C CA . SER A 1 263 ? 115.484 158.361 160.286 1.00 43.94 263 SER A CA 1
ATOM 3927 C C . SER A 1 263 ? 115.141 157.515 159.049 1.00 51.11 263 SER A C 1
ATOM 3928 O O . SER A 1 263 ? 113.970 157.286 158.786 1.00 58.13 263 SER A O 1
ATOM 3936 N N . HIS A 1 264 ? 116.120 157.049 158.276 1.00 53.75 264 HIS A N 1
ATOM 3937 C CA . HIS A 1 264 ? 115.866 156.257 157.067 1.00 45.94 264 HIS A CA 1
ATOM 3938 C C . HIS A 1 264 ? 115.030 155.011 157.406 1.00 52.46 264 HIS A C 1
ATOM 3939 O O . HIS A 1 264 ? 115.249 154.408 158.463 1.00 57.44 264 HIS A O 1
ATOM 3953 N N . PRO A 1 265 ? 114.073 154.579 156.569 1.00 58.91 265 PRO A N 1
ATOM 3954 C CA . PRO A 1 265 ? 113.283 153.385 156.875 1.00 53.82 265 PRO A CA 1
ATOM 3955 C C . PRO A 1 265 ? 114.132 152.109 157.010 1.00 54.91 265 PRO A C 1
ATOM 3956 O O . PRO A 1 265 ? 113.774 151.229 157.782 1.00 59.46 265 PRO A O 1
ATOM 3967 N N . ASP A 1 266 ? 115.293 152.037 156.357 1.00 56.95 266 ASP A N 1
ATOM 3968 C CA . ASP A 1 266 ? 116.275 150.950 156.462 1.00 53.50 266 ASP A CA 1
ATOM 3969 C C . ASP A 1 266 ? 117.488 151.312 157.362 1.00 52.71 266 ASP A C 1
ATOM 3970 O O . ASP A 1 266 ? 118.607 150.867 157.111 1.00 57.42 266 ASP A O 1
ATOM 3979 N N . SER A 1 267 ? 117.302 152.151 158.391 1.00 47.12 267 SER A N 1
ATOM 3980 C CA . SER A 1 267 ? 118.389 152.739 159.196 1.00 44.43 267 SER A CA 1
ATOM 3981 C C . SER A 1 267 ? 119.378 151.714 159.740 1.00 47.25 267 SER A C 1
ATOM 3982 O O . SER A 1 267 ? 120.571 151.895 159.547 1.00 56.87 267 SER A O 1
ATOM 3990 N N . GLY A 1 268 ? 118.918 150.609 160.336 1.00 42.24 268 GLY A N 1
ATOM 3991 C CA . GLY A 1 268 ? 119.751 149.533 160.852 1.00 42.71 268 GLY A CA 1
ATOM 3992 C C . GLY A 1 268 ? 120.704 148.909 159.833 1.00 46.27 268 GLY A C 1
ATOM 3993 O O . GLY A 1 268 ? 121.900 148.818 160.106 1.00 47.60 268 GLY A O 1
ATOM 3997 N N . ALA A 1 269 ? 120.215 148.558 158.643 1.00 44.39 269 ALA A N 1
ATOM 3998 C CA . ALA A 1 269 ? 121.068 148.017 157.598 1.00 35.63 269 ALA A CA 1
ATOM 3999 C C . ALA A 1 269 ? 122.078 149.059 157.101 1.00 42.12 269 ALA A C 1
ATOM 4000 O O . ALA A 1 269 ? 123.259 148.752 156.951 1.00 52.54 269 ALA A O 1
ATOM 4007 N N . LEU A 1 270 ? 121.644 150.308 156.932 1.00 38.59 270 LEU A N 1
ATOM 4008 C CA . LEU A 1 270 ? 122.483 151.404 156.454 1.00 38.25 270 LEU A CA 1
ATOM 4009 C C . LEU A 1 270 ? 123.629 151.745 157.412 1.00 44.69 270 LEU A C 1
ATOM 4010 O O . LEU A 1 270 ? 124.743 152.001 156.967 1.00 55.27 270 LEU A O 1
ATOM 4026 N N . MET A 1 271 ? 123.409 151.676 158.720 1.00 41.01 271 MET A N 1
ATOM 4027 C CA . MET A 1 271 ? 124.471 151.882 159.711 1.00 42.81 271 MET A CA 1
ATOM 4028 C C . MET A 1 271 ? 125.519 150.749 159.697 1.00 43.67 271 MET A C 1
ATOM 4029 O O . MET A 1 271 ? 126.713 151.022 159.815 1.00 50.95 271 MET A O 1
ATOM 4043 N N . ILE A 1 272 ? 125.104 149.494 159.520 1.00 41.19 272 ILE A N 1
ATOM 4044 C CA . ILE A 1 272 ? 126.005 148.337 159.343 1.00 41.19 272 ILE A CA 1
ATOM 4045 C C . ILE A 1 272 ? 126.837 148.446 158.053 1.00 41.66 272 ILE A C 1
ATOM 4046 O O . ILE A 1 272 ? 128.056 148.351 158.127 1.00 49.81 272 ILE A O 1
ATOM 4062 N N . VAL A 1 273 ? 126.233 148.721 156.896 1.00 42.22 273 VAL A N 1
ATOM 4063 C CA . VAL A 1 273 ? 126.956 148.818 155.608 1.00 36.90 273 VAL A CA 1
ATOM 4064 C C . VAL A 1 273 ? 128.003 149.932 155.605 1.00 42.43 273 VAL A C 1
ATOM 4065 O O . VAL A 1 273 ? 129.161 149.668 155.311 1.00 53.81 273 VAL A O 1
ATOM 4078 N N . ASP A 1 274 ? 127.661 151.157 156.012 1.00 45.07 274 ASP A N 1
ATOM 4079 C CA . ASP A 1 274 ? 128.610 152.278 156.119 1.00 44.16 274 ASP A CA 1
ATOM 4080 C C . ASP A 1 274 ? 129.760 151.968 157.099 1.00 47.41 274 ASP A C 1
ATOM 4081 O O . ASP A 1 274 ? 130.922 152.241 156.807 1.00 49.61 274 ASP A O 1
ATOM 4090 N N . SER A 1 275 ? 129.475 151.304 158.221 1.00 45.90 275 SER A N 1
ATOM 4091 C CA . SER A 1 275 ? 130.514 150.880 159.177 1.00 46.24 275 SER A CA 1
ATOM 4092 C C . SER A 1 275 ? 131.464 149.835 158.600 1.00 47.15 275 SER A C 1
ATOM 4093 O O . SER A 1 275 ? 132.674 150.024 158.662 1.00 51.40 275 SER A O 1
ATOM 4101 N N . ALA A 1 276 ? 130.945 148.766 158.003 1.00 45.18 276 ALA A N 1
ATOM 4102 C CA . ALA A 1 276 ? 131.743 147.704 157.407 1.00 38.66 276 ALA A CA 1
ATOM 4103 C C . ALA A 1 276 ? 132.613 148.202 156.249 1.00 39.15 276 ALA A C 1
ATOM 4104 O O . ALA A 1 276 ? 133.785 147.857 156.189 1.00 52.04 276 ALA A O 1
ATOM 4111 N N . ALA A 1 277 ? 132.102 149.075 155.381 1.00 43.33 277 ALA A N 1
ATOM 4112 C CA . ALA A 1 277 ? 132.893 149.665 154.300 1.00 43.43 277 ALA A CA 1
ATOM 4113 C C . ALA A 1 277 ? 134.118 150.455 154.815 1.00 46.81 277 ALA A C 1
ATOM 4114 O O . ALA A 1 277 ? 135.216 150.325 154.279 1.00 49.69 277 ALA A O 1
ATOM 4121 N N . CYS A 1 278 ? 133.958 151.230 155.885 1.00 52.43 278 CYS A N 1
ATOM 4122 C CA . CYS A 1 278 ? 135.064 151.932 156.539 1.00 44.39 278 CYS A CA 1
ATOM 4123 C C . CYS A 1 278 ? 136.056 150.983 157.234 1.00 44.52 278 CYS A C 1
ATOM 4124 O O . CYS A 1 278 ? 137.253 151.227 157.153 1.00 50.84 278 CYS A O 1
ATOM 4132 N N . GLU A 1 279 ? 135.621 149.880 157.853 1.00 46.98 279 GLU A N 1
ATOM 4133 C CA . GLU A 1 279 ? 136.518 148.836 158.373 1.00 38.02 279 GLU A CA 1
ATOM 4134 C C . GLU A 1 279 ? 137.364 148.176 157.266 1.00 44.30 279 GLU A C 1
ATOM 4135 O O . GLU A 1 279 ? 138.573 148.042 157.435 1.00 45.73 279 GLU A O 1
ATOM 4147 N N . LEU A 1 280 ? 136.773 147.817 156.124 1.00 48.21 280 LEU A N 1
ATOM 4148 C CA . LEU A 1 280 ? 137.491 147.182 155.016 1.00 41.78 280 LEU A CA 1
ATOM 4149 C C . LEU A 1 280 ? 138.542 148.124 154.417 1.00 41.41 280 LEU A C 1
ATOM 4150 O O . LEU A 1 280 ? 139.668 147.702 154.179 1.00 50.45 280 LEU A O 1
ATOM 4166 N N . ALA A 1 281 ? 138.236 149.409 154.253 1.00 43.04 281 ALA A N 1
ATOM 4167 C CA . ALA A 1 281 ? 139.215 150.402 153.830 1.00 37.33 281 ALA A CA 1
ATOM 4168 C C . ALA A 1 281 ? 140.395 150.512 154.814 1.00 40.31 281 ALA A C 1
ATOM 4169 O O . ALA A 1 281 ? 141.538 150.528 154.379 1.00 47.89 281 ALA A O 1
ATOM 4176 N N . VAL A 1 282 ? 140.163 150.510 156.126 1.00 47.25 282 VAL A N 1
ATOM 4177 C CA . VAL A 1 282 ? 141.234 150.532 157.139 1.00 38.02 282 VAL A CA 1
ATOM 4178 C C . VAL A 1 282 ? 142.059 149.245 157.169 1.00 43.93 282 VAL A C 1
ATOM 4179 O O . VAL A 1 282 ? 143.267 149.332 157.326 1.00 55.32 282 VAL A O 1
ATOM 4192 N N . SER A 1 283 ? 141.479 148.066 156.959 1.00 51.96 283 SER A N 1
ATOM 4193 C CA . SER A 1 283 ? 142.247 146.823 156.824 1.00 43.98 283 SER A CA 1
ATOM 4194 C C . SER A 1 283 ? 143.136 146.799 155.575 1.00 46.73 283 SER A C 1
ATOM 4195 O O . SER A 1 283 ? 144.299 146.423 155.682 1.00 54.47 283 SER A O 1
ATOM 4203 N N . TYR A 1 284 ? 142.630 147.185 154.400 1.00 50.17 284 TYR A N 1
ATOM 4204 C CA . TYR A 1 284 ? 143.337 146.972 153.130 1.00 45.66 284 TYR A CA 1
ATOM 4205 C C . TYR A 1 284 ? 144.176 148.148 152.618 1.00 51.16 284 TYR A C 1
ATOM 4206 O O . TYR A 1 284 ? 145.220 147.892 152.025 1.00 55.02 284 TYR A O 1
ATOM 4224 N N . ALA A 1 285 ? 143.820 149.418 152.841 1.00 51.34 285 ALA A N 1
ATOM 4225 C CA . ALA A 1 285 ? 144.618 150.525 152.299 1.00 45.43 285 ALA A CA 1
ATOM 4226 C C . ALA A 1 285 ? 146.050 150.589 152.866 1.00 51.08 285 ALA A C 1
ATOM 4227 O O . ALA A 1 285 ? 146.978 150.626 152.059 1.00 56.29 285 ALA A O 1
ATOM 4234 N N . PRO A 1 286 ? 146.307 150.526 154.191 1.00 47.93 286 PRO A N 1
ATOM 4235 C CA . PRO A 1 286 ? 147.674 150.519 154.706 1.00 45.64 286 PRO A CA 1
ATOM 4236 C C . PRO A 1 286 ? 148.526 149.371 154.157 1.00 50.74 286 PRO A C 1
ATOM 4237 O O . PRO A 1 286 ? 149.685 149.577 153.813 1.00 57.31 286 PRO A O 1
ATOM 4248 N N . ALA A 1 287 ? 147.953 148.175 153.997 1.00 51.42 287 ALA A N 1
ATOM 4249 C CA . ALA A 1 287 ? 148.663 147.024 153.449 1.00 46.15 287 ALA A CA 1
ATOM 4250 C C . ALA A 1 287 ? 149.135 147.261 152.006 1.00 46.32 287 ALA A C 1
ATOM 4251 O O . ALA A 1 287 ? 150.258 146.907 151.660 1.00 56.68 287 ALA A O 1
ATOM 4258 N N . MET A 1 288 ? 148.327 147.907 151.171 1.00 48.68 288 MET A N 1
ATOM 4259 C CA . MET A 1 288 ? 148.713 148.263 149.804 1.00 50.63 288 MET A CA 1
ATOM 4260 C C . MET A 1 288 ? 149.718 149.419 149.746 1.00 50.96 288 MET A C 1
ATOM 4261 O O . MET A 1 288 ? 150.611 149.406 148.905 1.00 58.07 288 MET A O 1
ATOM 4275 N N . LEU A 1 289 ? 149.642 150.398 150.650 1.00 46.21 289 LEU A N 1
ATOM 4276 C CA . LEU A 1 289 ? 150.610 151.498 150.715 1.00 40.83 289 LEU A CA 1
ATOM 4277 C C . LEU A 1 289 ? 151.987 151.048 151.235 1.00 47.31 289 LEU A C 1
ATOM 4278 O O . LEU A 1 289 ? 153.006 151.506 150.726 1.00 51.45 289 LEU A O 1
ATOM 4294 N N . GLU A 1 290 ? 152.038 150.109 152.179 1.00 52.83 290 GLU A N 1
ATOM 4295 C CA . GLU A 1 290 ? 153.274 149.501 152.693 1.00 46.17 290 GLU A CA 1
ATOM 4296 C C . GLU A 1 290 ? 154.000 148.572 151.715 1.00 48.72 290 GLU A C 1
ATOM 4297 O O . GLU A 1 290 ? 155.181 148.312 151.927 1.00 55.17 290 GLU A O 1
ATOM 4309 N N . ALA A 1 291 ? 153.332 148.053 150.682 1.00 53.56 291 ALA A N 1
ATOM 4310 C CA . ALA A 1 291 ? 153.899 147.088 149.742 1.00 49.01 291 ALA A CA 1
ATOM 4311 C C . ALA A 1 291 ? 155.183 147.602 149.066 1.00 51.40 291 ALA A C 1
ATOM 4312 O O . ALA A 1 291 ? 155.437 148.806 148.995 1.00 60.69 291 ALA A O 1
ATOM 4319 N N . SER A 1 292 ? 156.004 146.692 148.548 1.00 52.77 292 SER A N 1
ATOM 4320 C CA . SER A 1 292 ? 157.177 147.069 147.753 1.00 48.54 292 SER A CA 1
ATOM 4321 C C . SER A 1 292 ? 156.733 147.634 146.398 1.00 49.49 292 SER A C 1
ATOM 4322 O O . SER A 1 292 ? 155.920 147.010 145.722 1.00 59.92 292 SER A O 1
ATOM 4330 N N . HIS A 1 293 ? 157.254 148.790 145.992 1.00 44.77 293 HIS A N 1
ATOM 4331 C CA . HIS A 1 293 ? 156.869 149.503 144.757 1.00 42.05 293 HIS A CA 1
ATOM 4332 C C . HIS A 1 293 ? 158.051 149.614 143.778 1.00 44.96 293 HIS A C 1
ATOM 4333 O O . HIS A 1 293 ? 159.197 149.647 144.215 1.00 55.04 293 HIS A O 1
ATOM 4348 N N . GLU A 1 294 ? 157.806 149.688 142.471 1.00 52.50 294 GLU A N 1
ATOM 4349 C CA . GLU A 1 294 ? 158.822 150.066 141.475 1.00 50.53 294 GLU A CA 1
ATOM 4350 C C . GLU A 1 294 ? 159.328 151.505 141.699 1.00 54.91 294 GLU A C 1
ATOM 4351 O O . GLU A 1 294 ? 158.561 152.367 142.119 1.00 62.99 294 GLU A O 1
ATOM 4363 N N . THR A 1 295 ? 160.602 151.776 141.409 1.00 50.26 295 THR A N 1
ATOM 4364 C CA . THR A 1 295 ? 161.233 153.102 141.524 1.00 48.39 295 THR A CA 1
ATOM 4365 C C . THR A 1 295 ? 161.108 153.864 140.201 1.00 52.39 295 THR A C 1
ATOM 4366 O O . THR A 1 295 ? 161.806 153.514 139.253 1.00 60.16 295 THR A O 1
ATOM 4377 N N . PRO A 1 296 ? 160.240 154.879 140.055 1.00 51.87 296 PRO A N 1
ATOM 4378 C CA . PRO A 1 296 ? 160.086 155.595 138.789 1.00 47.98 296 PRO A CA 1
ATOM 4379 C C . PRO A 1 296 ? 161.306 156.454 138.435 1.00 48.24 296 PRO A C 1
ATOM 4380 O O . PRO A 1 296 ? 161.982 156.995 139.304 1.00 57.23 296 PRO A O 1
ATOM 4391 N N . ALA A 1 297 ? 161.539 156.689 137.146 1.00 49.67 297 ALA A N 1
ATOM 4392 C CA . ALA A 1 297 ? 162.591 157.589 136.673 1.00 48.92 297 ALA A CA 1
ATOM 4393 C C . ALA A 1 297 ? 162.400 159.057 137.125 1.00 51.77 297 ALA A C 1
ATOM 4394 O O . ALA A 1 297 ? 163.369 159.790 137.293 1.00 54.83 297 ALA A O 1
ATOM 4401 N N . SER A 1 298 ? 161.162 159.503 137.367 1.00 53.91 298 SER A N 1
ATOM 4402 C CA . SER A 1 298 ? 160.842 160.855 137.853 1.00 48.09 298 SER A CA 1
ATOM 4403 C C . SER A 1 298 ? 161.321 161.146 139.281 1.00 49.36 298 SER A C 1
ATOM 4404 O O . SER A 1 298 ? 161.318 162.304 139.686 1.00 57.28 298 SER A O 1
ATOM 4412 N N . LEU A 1 299 ? 161.746 160.144 140.052 1.00 49.86 299 LEU A N 1
ATOM 4413 C CA . LEU A 1 299 ? 162.284 160.296 141.402 1.00 44.88 299 LEU A CA 1
ATOM 4414 C C . LEU A 1 299 ? 163.704 160.895 141.443 1.00 52.31 299 LEU A C 1
ATOM 4415 O O . LEU A 1 299 ? 164.148 161.367 142.485 1.00 54.24 299 LEU A O 1
ATOM 4431 N N . ASN A 1 300 ? 164.416 160.892 140.315 1.00 57.03 300 ASN A N 1
ATOM 4432 C CA . ASN A 1 300 ? 165.776 161.404 140.194 1.00 51.27 300 ASN A CA 1
ATOM 4433 C C . ASN A 1 300 ? 165.790 162.867 139.707 1.00 54.25 300 ASN A C 1
ATOM 4434 O O . ASN A 1 300 ? 165.826 163.147 138.515 1.00 60.25 300 ASN A O 1
ATOM 4453 N N . TYR A 1 301 ? 165.766 163.800 140.650 1.00 55.66 301 TYR A N 1
ATOM 4454 C CA . TYR A 1 301 ? 165.688 165.252 140.466 1.00 51.67 301 TYR A CA 1
ATOM 4455 C C . TYR A 1 301 ? 166.861 165.846 139.675 1.00 50.07 301 TYR A C 1
ATOM 4456 O O . TYR A 1 301 ? 166.689 166.765 138.875 1.00 55.30 301 TYR A O 1
ATOM 4474 N N . ASP A 1 302 ? 168.068 165.315 139.838 1.00 55.82 302 ASP A N 1
ATOM 4475 C CA . ASP A 1 302 ? 169.234 165.792 139.099 1.00 56.95 302 ASP A CA 1
ATOM 4476 C C . ASP A 1 302 ? 169.235 165.370 137.614 1.00 60.33 302 ASP A C 1
ATOM 4477 O O . ASP A 1 302 ? 170.047 165.880 136.857 1.00 65.81 302 ASP A O 1
ATOM 4486 N N . SER A 1 303 ? 168.282 164.555 137.151 1.00 55.92 303 SER A N 1
ATOM 4487 C CA . 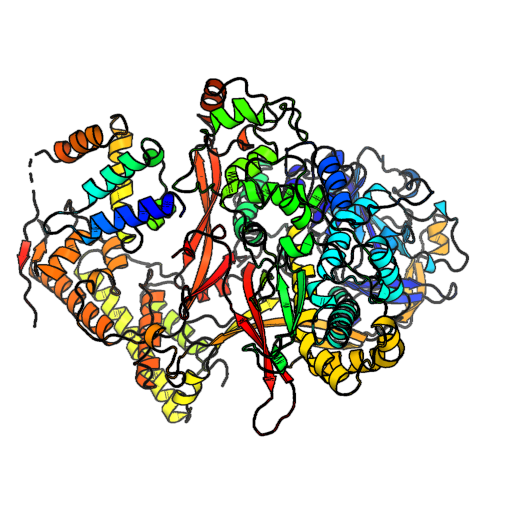SER A 1 303 ? 168.046 164.287 135.727 1.00 52.74 303 SER A CA 1
ATOM 4488 C C . SER A 1 303 ? 166.750 164.867 135.153 1.00 58.08 303 SER A C 1
ATOM 4489 O O . SER A 1 303 ? 166.440 164.561 134.009 1.00 67.33 303 SER A O 1
ATOM 4497 N N . TRP A 1 304 ? 165.985 165.697 135.870 1.00 50.48 304 TRP A N 1
ATOM 4498 C CA . TRP A 1 304 ? 164.755 166.299 135.328 1.00 49.07 304 TRP A CA 1
ATOM 4499 C C . TRP A 1 304 ? 165.046 167.214 134.124 1.00 53.97 304 TRP A C 1
ATOM 4500 O O . TRP A 1 304 ? 165.744 168.216 134.294 1.00 61.01 304 TRP A O 1
ATOM 4521 N N . PRO A 1 305 ? 164.487 166.953 132.928 1.00 52.56 305 PRO A N 1
ATOM 4522 C CA . PRO A 1 305 ? 164.664 167.808 131.757 1.00 50.30 305 PRO A CA 1
ATOM 4523 C C . PRO A 1 305 ? 164.275 169.286 131.904 1.00 52.07 305 PRO A C 1
ATOM 4524 O O . PRO A 1 305 ? 164.818 170.108 131.174 1.00 59.30 305 PRO A O 1
ATOM 4535 N N . LEU A 1 306 ? 163.366 169.663 132.812 1.00 49.99 306 LEU A N 1
ATOM 4536 C CA . LEU A 1 306 ? 162.912 171.056 132.931 1.00 48.19 306 LEU A CA 1
ATOM 4537 C C . LEU A 1 306 ? 164.023 172.066 133.285 1.00 53.01 306 LEU A C 1
ATOM 4538 O O . LEU A 1 306 ? 163.839 173.260 133.057 1.00 59.76 306 LEU A O 1
ATOM 4554 N N . PHE A 1 307 ? 165.165 171.601 133.802 1.00 51.24 307 PHE A N 1
ATOM 4555 C CA . PHE A 1 307 ? 166.347 172.404 134.113 1.00 50.99 307 PHE A CA 1
ATOM 4556 C C . PHE A 1 307 ? 167.318 172.631 132.936 1.00 56.03 307 PHE A C 1
ATOM 4557 O O . PHE A 1 307 ? 168.295 173.353 133.103 1.00 58.64 307 PHE A O 1
ATOM 4574 N N . ALA A 1 308 ? 167.108 172.036 131.760 1.00 68.01 308 ALA A N 1
ATOM 4575 C CA . ALA A 1 308 ? 168.134 171.921 130.715 1.00 63.06 308 ALA A CA 1
ATOM 4576 C C . ALA A 1 308 ? 168.815 173.250 130.307 1.00 67.56 308 ALA A C 1
ATOM 4577 O O . ALA A 1 308 ? 170.035 173.288 130.166 1.00 69.04 308 ALA A O 1
ATOM 4584 N N . ASP A 1 309 ? 168.065 174.346 130.183 1.00 75.33 309 ASP A N 1
ATOM 4585 C CA . ASP A 1 309 ? 168.584 175.664 129.784 1.00 74.35 309 ASP A CA 1
ATOM 4586 C C . ASP A 1 309 ? 168.987 176.597 130.951 1.00 73.78 309 ASP A C 1
ATOM 4587 O O . ASP A 1 309 ? 169.426 177.723 130.714 1.00 76.02 309 ASP A O 1
ATOM 4596 N N . CYS A 1 310 ? 168.820 176.196 132.211 1.00 72.78 310 CYS A N 1
ATOM 4597 C CA . CYS A 1 310 ? 169.025 177.076 133.368 1.00 69.37 310 CYS A CA 1
ATOM 4598 C C . CYS A 1 310 ? 170.505 177.373 133.637 1.00 70.29 310 CYS A C 1
ATOM 4599 O O . CYS A 1 310 ? 171.320 176.457 133.746 1.00 71.79 310 CYS A O 1
ATOM 4607 N N . GLU A 1 311 ? 170.846 178.646 133.841 1.00 79.67 311 GLU A N 1
ATOM 4608 C CA . GLU A 1 311 ? 172.150 179.074 134.370 1.00 80.21 311 GLU A CA 1
ATOM 4609 C C . GLU A 1 311 ? 171.977 179.750 135.737 1.00 80.04 311 GLU A C 1
ATOM 4610 O O . GLU A 1 311 ? 171.387 180.826 135.834 1.00 80.73 311 GLU A O 1
ATOM 4622 N N . GLY A 1 312 ? 172.532 179.171 136.796 1.00 67.53 312 GLY A N 1
ATOM 4623 C CA . GLY A 1 312 ? 172.526 179.746 138.147 1.00 64.67 312 GLY A CA 1
ATOM 4624 C C . GLY A 1 312 ? 171.231 179.555 138.954 1.00 67.64 312 GLY A C 1
ATOM 4625 O O . GLY A 1 312 ? 170.250 179.003 138.449 1.00 71.55 312 GLY A O 1
ATOM 4629 N N . PRO A 1 313 ? 171.218 179.976 140.232 1.00 66.07 313 PRO A N 1
ATOM 4630 C CA . PRO A 1 313 ? 170.118 179.705 141.154 1.00 64.58 313 PRO A CA 1
ATOM 4631 C C . PRO A 1 313 ? 168.786 180.353 140.761 1.00 65.50 313 PRO A C 1
ATOM 4632 O O . PRO A 1 313 ? 167.750 179.700 140.829 1.00 68.05 313 PRO A O 1
ATOM 4643 N N . GLU A 1 314 ? 168.776 181.619 140.333 1.00 61.39 314 GLU A N 1
ATOM 4644 C CA . GLU A 1 314 ? 167.534 182.344 140.024 1.00 56.93 314 GLU A CA 1
ATOM 4645 C C . GLU A 1 314 ? 166.775 181.698 138.867 1.00 60.22 314 GLU A C 1
ATOM 4646 O O . GLU A 1 314 ? 165.560 181.529 138.942 1.00 63.39 314 GLU A O 1
ATOM 4658 N N . ALA A 1 315 ? 167.489 181.290 137.820 1.00 59.44 315 ALA A N 1
ATOM 4659 C CA . ALA A 1 315 ? 166.929 180.587 136.674 1.00 56.30 315 ALA A CA 1
ATOM 4660 C C . ALA A 1 315 ? 166.275 179.248 137.065 1.00 56.79 315 ALA A C 1
ATOM 4661 O O . ALA A 1 315 ? 165.169 178.960 136.615 1.00 59.78 315 ALA A O 1
ATOM 4668 N N . ARG A 1 316 ? 166.889 178.454 137.949 1.00 49.29 316 ARG A N 1
ATOM 4669 C CA . ARG A 1 316 ? 166.326 177.182 138.439 1.00 48.87 316 ARG A CA 1
ATOM 4670 C C . ARG A 1 316 ? 165.040 177.374 139.252 1.00 50.90 316 ARG A C 1
ATOM 4671 O O . ARG A 1 316 ? 164.071 176.663 139.025 1.00 58.58 316 ARG A O 1
ATOM 4692 N N . VAL A 1 317 ? 164.997 178.357 140.150 1.00 52.13 317 VAL A N 1
ATOM 4693 C CA . VAL A 1 317 ? 163.787 178.708 140.915 1.00 49.25 317 VAL A CA 1
ATOM 4694 C C . VAL A 1 317 ? 162.649 179.167 140.005 1.00 47.30 317 VAL A C 1
ATOM 4695 O O . VAL A 1 317 ? 161.514 178.740 140.180 1.00 54.23 317 VAL A O 1
ATOM 4708 N N . ALA A 1 318 ? 162.934 179.955 138.971 1.00 50.07 318 ALA A N 1
ATOM 4709 C CA . ALA A 1 318 ? 161.921 180.348 137.993 1.00 47.96 318 ALA A CA 1
ATOM 4710 C C . ALA A 1 318 ? 161.354 179.158 137.200 1.00 50.14 318 ALA A C 1
ATOM 4711 O O . ALA A 1 318 ? 160.144 179.095 136.988 1.00 55.13 318 ALA A O 1
ATOM 4718 N N . ALA A 1 319 ? 162.186 178.180 136.834 1.00 45.35 319 ALA A N 1
ATOM 4719 C CA . ALA A 1 319 ? 161.739 176.960 136.173 1.00 43.77 319 ALA A CA 1
ATOM 4720 C C . ALA A 1 319 ? 160.811 176.119 137.068 1.00 46.55 319 ALA A C 1
ATOM 4721 O O . ALA A 1 319 ? 159.808 175.599 136.580 1.00 49.49 319 ALA A O 1
ATOM 4728 N N . LEU A 1 320 ? 161.094 176.033 138.371 1.00 46.67 320 LEU A N 1
ATOM 4729 C CA . LEU A 1 320 ? 160.229 175.356 139.342 1.00 43.55 320 LEU A CA 1
ATOM 4730 C C . LEU A 1 320 ? 158.874 176.048 139.520 1.00 46.43 320 LEU A C 1
ATOM 4731 O O . LEU A 1 320 ? 157.857 175.367 139.580 1.00 53.33 320 LEU A O 1
ATOM 4747 N N . HIS A 1 321 ? 158.806 177.382 139.517 1.00 47.76 321 HIS A N 1
ATOM 4748 C CA . HIS A 1 321 ? 157.513 178.069 139.531 1.00 42.71 321 HIS A CA 1
ATOM 4749 C C . HIS A 1 321 ? 156.680 177.798 138.266 1.00 44.16 321 HIS A C 1
ATOM 4750 O O . HIS A 1 321 ? 155.491 177.515 138.394 1.00 47.08 321 HIS A O 1
ATOM 4764 N N . ARG A 1 322 ? 157.265 177.772 137.058 1.00 51.67 322 ARG A N 1
ATOM 4765 C CA . ARG A 1 322 ? 156.536 177.376 135.833 1.00 47.37 322 ARG A CA 1
ATOM 4766 C C . ARG A 1 322 ? 156.068 175.922 135.843 1.00 49.86 322 ARG A C 1
ATOM 4767 O O . ARG A 1 322 ? 154.963 175.645 135.391 1.00 46.74 322 ARG A O 1
ATOM 4788 N N . TYR A 1 323 ? 156.850 175.006 136.409 1.00 50.92 323 TYR A N 1
ATOM 4789 C CA . TYR A 1 323 ? 156.426 173.631 136.632 1.00 41.11 323 TYR A CA 1
ATOM 4790 C C . TYR A 1 323 ? 155.197 173.553 137.538 1.00 49.83 323 TYR A C 1
ATOM 4791 O O . TYR A 1 323 ? 154.192 172.984 137.121 1.00 51.67 323 TYR A O 1
ATOM 4809 N N . ASN A 1 324 ? 155.233 174.190 138.715 1.00 46.34 324 ASN A N 1
ATOM 4810 C CA . ASN A 1 324 ? 154.087 174.277 139.621 1.00 40.17 324 ASN A CA 1
ATOM 4811 C C . ASN A 1 324 ? 152.844 174.868 138.942 1.00 42.10 324 ASN A C 1
ATOM 4812 O O . ASN A 1 324 ? 151.771 174.297 139.091 1.00 48.79 324 ASN A O 1
ATOM 4823 N N . ALA A 1 325 ? 152.962 175.940 138.156 1.00 48.48 325 ALA A N 1
ATOM 4824 C CA . ALA A 1 325 ? 151.821 176.528 137.457 1.00 37.08 325 ALA A CA 1
ATOM 4825 C C . ALA A 1 325 ? 151.117 175.543 136.509 1.00 41.72 325 ALA A C 1
ATOM 4826 O O . ALA A 1 325 ? 149.900 175.568 136.399 1.00 51.38 325 ALA A O 1
ATOM 4833 N N . SER A 1 326 ? 151.832 174.610 135.883 1.00 47.92 326 SER A N 1
ATOM 4834 C CA . SER A 1 326 ? 151.223 173.564 135.045 1.00 48.51 326 SER A CA 1
ATOM 4835 C C . SER A 1 326 ? 150.490 172.459 135.834 1.00 48.39 326 SER A C 1
ATOM 4836 O O . SER A 1 326 ? 149.646 171.768 135.275 1.00 52.62 326 SER A O 1
ATOM 4844 N N . LEU A 1 327 ? 150.753 172.298 137.132 1.00 45.27 327 LEU A N 1
ATOM 4845 C CA . LEU A 1 327 ? 149.993 171.405 138.015 1.00 42.49 327 LEU A CA 1
ATOM 4846 C C . LEU A 1 327 ? 148.758 172.073 138.641 1.00 46.97 327 LEU A C 1
ATOM 4847 O O . LEU A 1 327 ? 147.832 171.368 139.025 1.00 54.30 327 LEU A O 1
ATOM 4863 N N . ALA A 1 328 ? 148.699 173.403 138.721 1.00 47.15 328 ALA A N 1
ATOM 4864 C CA . ALA A 1 328 ? 147.646 174.134 139.429 1.00 43.18 328 ALA A CA 1
ATOM 4865 C C . ALA A 1 328 ? 146.191 173.783 139.022 1.00 49.37 328 ALA A C 1
ATOM 4866 O O . ALA A 1 328 ? 145.371 173.662 139.929 1.00 53.90 328 ALA A O 1
ATOM 4873 N N . PRO A 1 329 ? 145.825 173.523 137.747 1.00 49.30 329 PRO A N 1
ATOM 4874 C CA . PRO A 1 329 ? 144.453 173.144 137.387 1.00 43.85 329 PRO A CA 1
ATOM 4875 C C . PRO A 1 329 ? 143.930 171.864 138.062 1.00 44.20 329 PRO A C 1
ATOM 4876 O O . PRO A 1 329 ? 142.762 171.803 138.436 1.00 54.10 329 PRO A O 1
ATOM 4887 N N . HIS A 1 330 ? 144.780 170.863 138.320 1.00 43.07 330 HIS A N 1
ATOM 4888 C CA . HIS A 1 330 ? 144.430 169.671 139.105 1.00 41.51 330 HIS A CA 1
ATOM 4889 C C . HIS A 1 330 ? 143.994 170.034 140.528 1.00 44.33 330 HIS A C 1
ATOM 4890 O O . HIS A 1 330 ? 142.954 169.587 140.993 1.00 50.88 330 HIS A O 1
ATOM 4905 N N . VAL A 1 331 ? 144.748 170.889 141.201 1.00 43.33 331 VAL A N 1
ATOM 4906 C CA . VAL A 1 331 ? 144.484 171.341 142.574 1.00 42.18 331 VAL A CA 1
ATOM 4907 C C . VAL A 1 331 ? 143.276 172.281 142.653 1.00 43.46 331 VAL A C 1
ATOM 4908 O O . VAL A 1 331 ? 142.415 172.071 143.494 1.00 48.73 331 VAL A O 1
ATOM 4921 N N . SER A 1 332 ? 143.124 173.252 141.749 1.00 43.95 332 SER A N 1
ATOM 4922 C CA . SER A 1 332 ? 141.944 174.134 141.729 1.00 40.37 332 SER A CA 1
ATOM 4923 C C . SER A 1 332 ? 140.653 173.371 141.439 1.00 40.32 332 SER A C 1
ATOM 4924 O O . SER A 1 332 ? 139.636 173.666 142.052 1.00 51.21 332 SER A O 1
ATOM 4932 N N . THR A 1 333 ? 140.673 172.349 140.581 1.00 41.51 333 THR A N 1
ATOM 4933 C CA . THR A 1 333 ? 139.507 171.503 140.300 1.00 38.98 333 THR A CA 1
ATOM 4934 C C . THR A 1 333 ? 139.033 170.778 141.557 1.00 36.69 333 THR A C 1
ATOM 4935 O O . THR A 1 333 ? 137.848 170.804 141.853 1.00 43.79 333 THR A O 1
ATOM 4946 N N . GLN A 1 334 ? 139.936 170.249 142.381 1.00 39.90 334 GLN A N 1
ATOM 4947 C CA . GLN A 1 334 ? 139.582 169.662 143.678 1.00 40.15 334 GLN A CA 1
ATOM 4948 C C . GLN A 1 334 ? 139.086 170.677 144.727 1.00 40.75 334 GLN A C 1
ATOM 4949 O O . GLN A 1 334 ? 138.530 170.260 145.730 1.00 47.37 334 GLN A O 1
ATOM 4963 N N . ILE A 1 335 ? 139.222 171.988 144.537 1.00 46.77 335 ILE A N 1
ATOM 4964 C CA . ILE A 1 335 ? 138.578 172.998 145.392 1.00 40.84 335 ILE A CA 1
ATOM 4965 C C . ILE A 1 335 ? 137.239 173.466 144.810 1.00 41.42 335 ILE A C 1
ATOM 4966 O O . ILE A 1 335 ? 136.253 173.536 145.535 1.00 45.88 335 ILE A O 1
ATOM 4982 N N . PHE A 1 336 ? 137.175 173.784 143.517 1.00 42.45 336 PHE A N 1
ATOM 4983 C CA . PHE A 1 336 ? 135.991 174.347 142.880 1.00 36.38 336 PHE A CA 1
ATOM 4984 C C . PHE A 1 336 ? 134.902 173.340 142.494 1.00 41.63 336 PHE A C 1
ATOM 4985 O O . PHE A 1 336 ? 133.750 173.753 142.396 1.00 52.33 336 PHE A O 1
ATOM 5002 N N . ALA A 1 337 ? 135.211 172.065 142.257 1.00 45.63 337 ALA A N 1
ATOM 5003 C CA . ALA A 1 337 ? 134.209 171.067 141.891 1.00 42.24 337 ALA A CA 1
ATOM 5004 C C . ALA A 1 337 ? 133.289 170.723 143.068 1.00 42.15 337 ALA A C 1
ATOM 5005 O O . ALA A 1 337 ? 133.758 170.378 144.145 1.00 52.91 337 ALA A O 1
ATOM 5012 N N . THR A 1 338 ? 131.974 170.748 142.872 1.00 39.08 338 THR A N 1
ATOM 5013 C CA . THR A 1 338 ? 130.999 170.407 143.927 1.00 39.05 338 THR A CA 1
ATOM 5014 C C . THR A 1 338 ? 131.169 168.960 144.388 1.00 43.28 338 THR A C 1
ATOM 5015 O O . THR A 1 338 ? 131.069 168.673 145.573 1.00 50.57 338 THR A O 1
ATOM 5026 N N . ASN A 1 339 ? 131.497 168.058 143.471 1.00 39.24 339 ASN A N 1
ATOM 5027 C CA . ASN A 1 339 ? 131.740 166.636 143.684 1.00 39.51 339 ASN A CA 1
ATOM 5028 C C . ASN A 1 339 ? 133.230 166.253 143.861 1.00 43.45 339 ASN A C 1
ATOM 5029 O O . ASN A 1 339 ? 133.630 165.132 143.573 1.00 50.11 339 ASN A O 1
ATOM 5040 N N . SER A 1 340 ? 134.063 167.165 144.349 1.00 47.22 340 SER A N 1
ATOM 5041 C CA . SER A 1 340 ? 135.441 166.871 144.747 1.00 37.72 340 SER A CA 1
ATOM 5042 C C . SER A 1 340 ? 135.507 165.725 145.770 1.00 41.23 340 SER A C 1
ATOM 5043 O O . SER A 1 340 ? 134.668 165.641 146.669 1.00 47.19 340 SER A O 1
ATOM 5051 N N . VAL A 1 341 ? 136.540 164.877 145.697 1.00 42.63 341 VAL A N 1
ATOM 5052 C CA . VAL A 1 341 ? 136.818 163.863 146.736 1.00 40.89 341 VAL A CA 1
ATOM 5053 C C . VAL A 1 341 ? 136.940 164.469 148.142 1.00 39.55 341 VAL A C 1
ATOM 5054 O O . VAL A 1 341 ? 136.589 163.817 149.118 1.00 44.30 341 VAL A O 1
ATOM 5067 N N . LEU A 1 342 ? 137.337 165.737 148.271 1.00 39.53 342 LEU A N 1
ATOM 5068 C CA . LEU A 1 342 ? 137.450 166.466 149.537 1.00 37.21 342 LEU A CA 1
ATOM 5069 C C . LEU A 1 342 ? 136.103 166.785 150.216 1.00 41.82 342 LEU A C 1
ATOM 5070 O O . LEU A 1 342 ? 136.105 167.153 151.387 1.00 50.03 342 LEU A O 1
ATOM 5086 N N . TYR A 1 343 ? 134.973 166.643 149.517 1.00 41.53 343 TYR A N 1
ATOM 5087 C CA . TYR A 1 343 ? 133.626 166.965 150.008 1.00 39.21 343 TYR A CA 1
ATOM 5088 C C . TYR A 1 343 ? 132.697 165.741 150.173 1.00 41.86 343 TYR A C 1
ATOM 5089 O O . TYR A 1 343 ? 131.493 165.901 150.362 1.00 49.75 343 TYR A O 1
ATOM 5107 N N . VAL A 1 344 ? 133.214 164.516 150.088 1.00 43.00 344 VAL A N 1
ATOM 5108 C CA . VAL A 1 344 ? 132.452 163.271 150.315 1.00 43.00 344 VAL A CA 1
ATOM 5109 C C . VAL A 1 344 ? 131.933 163.209 151.757 1.00 43.00 344 VAL A C 1
ATOM 5110 O O . VAL A 1 344 ? 132.698 163.386 152.701 1.00 43.00 344 VAL A O 1
ATOM 5123 N N . SER A 1 345 ? 130.631 162.993 151.929 1.00 43.00 345 SER A N 1
ATOM 5124 C CA . SER A 1 345 ? 129.884 163.193 153.178 1.00 43.00 345 SER A CA 1
ATOM 5125 C C . SER A 1 345 ? 129.364 161.917 153.841 1.00 43.00 345 SER A C 1
ATOM 5126 O O . SER A 1 345 ? 128.917 161.981 154.980 1.00 43.00 345 SER A O 1
ATOM 5134 N N . GLY A 1 346 ? 129.410 160.761 153.188 1.00 43.00 346 GLY A N 1
ATOM 5135 C CA . GLY A 1 346 ? 128.816 159.549 153.735 1.00 43.00 346 GLY A CA 1
ATOM 5136 C C . GLY A 1 346 ? 128.278 158.592 152.688 1.00 43.00 346 GLY A C 1
ATOM 5137 O O . GLY A 1 346 ? 128.635 158.649 151.514 1.00 43.00 346 GLY A O 1
ATOM 5141 N N . VAL A 1 347 ? 127.413 157.702 153.155 1.00 43.00 347 VAL A N 1
ATOM 5142 C CA . VAL A 1 347 ? 126.782 156.616 152.403 1.00 43.00 347 VAL A CA 1
ATOM 5143 C C . VAL A 1 347 ? 125.271 156.715 152.566 1.00 43.00 347 VAL A C 1
ATOM 5144 O O . VAL A 1 347 ? 124.796 156.934 153.678 1.00 43.00 347 VAL A O 1
ATOM 5157 N N . SER A 1 348 ? 124.518 156.498 151.492 1.00 43.00 348 SER A N 1
ATOM 5158 C CA . SER A 1 348 ? 123.055 156.550 151.475 1.00 43.00 348 SER A CA 1
ATOM 5159 C C . SER A 1 348 ? 122.436 155.422 150.643 1.00 43.00 348 SER A C 1
ATOM 5160 O O . SER A 1 348 ? 123.123 154.771 149.856 1.00 43.00 348 SER A O 1
ATOM 5168 N N . LYS A 1 349 ? 121.142 155.158 150.844 1.00 43.00 349 LYS A N 1
ATOM 5169 C CA . LYS A 1 349 ? 120.374 154.108 150.175 1.00 43.00 349 LYS A CA 1
ATOM 5170 C C . LYS A 1 349 ? 119.226 154.678 149.347 1.00 43.00 349 LYS A C 1
ATOM 5171 O O . LYS A 1 349 ? 118.385 155.419 149.846 1.00 43.00 349 LYS A O 1
ATOM 5190 N N . SER A 1 350 ? 119.143 154.245 148.095 1.00 43.00 350 SER A N 1
ATOM 5191 C CA . SER A 1 350 ? 118.013 154.477 147.195 1.00 43.00 350 SER A CA 1
ATOM 5192 C C . SER A 1 350 ? 116.708 153.977 147.832 1.00 43.00 350 SER A C 1
ATOM 5193 O O . SER A 1 350 ? 116.562 152.792 148.125 1.00 43.00 350 SER A O 1
ATOM 5201 N N . THR A 1 351 ? 115.776 154.885 148.126 1.00 43.00 351 THR A N 1
ATOM 5202 C CA . THR A 1 351 ? 114.706 154.682 149.129 1.00 43.00 351 THR A CA 1
ATOM 5203 C C . THR A 1 351 ? 113.467 153.918 148.624 1.00 43.00 351 THR A C 1
ATOM 5204 O O . THR A 1 351 ? 112.331 154.242 148.975 1.00 43.00 351 THR A O 1
ATOM 5215 N N . GLY A 1 352 ? 113.666 152.919 147.760 1.00 43.00 352 GLY A N 1
ATOM 5216 C CA . GLY A 1 352 ? 112.625 152.114 147.103 1.00 43.00 352 GLY A CA 1
ATOM 5217 C C . GLY A 1 352 ? 111.901 152.850 145.972 1.00 43.00 352 GLY A C 1
ATOM 5218 O O . GLY A 1 352 ? 111.810 152.345 144.852 1.00 43.00 352 GLY A O 1
ATOM 5222 N N . GLN A 1 353 ? 111.456 154.078 146.233 1.00 43.00 353 GLN A N 1
ATOM 5223 C CA . GLN A 1 353 ? 110.879 155.013 145.260 1.00 43.00 353 GLN A CA 1
ATOM 5224 C C . GLN A 1 353 ? 111.968 155.739 144.436 1.00 43.00 353 GLN A C 1
ATOM 5225 O O . GLN A 1 353 ? 111.935 156.960 144.269 1.00 43.00 353 GLN A O 1
ATOM 5239 N N . GLY A 1 354 ? 112.971 154.993 143.964 1.00 43.00 354 GLY A N 1
ATOM 5240 C CA . GLY A 1 354 ? 114.174 155.484 143.283 1.00 43.00 354 GLY A CA 1
ATOM 5241 C C . GLY A 1 354 ? 114.626 154.588 142.123 1.00 43.00 354 GLY A C 1
ATOM 5242 O O . GLY A 1 354 ? 114.181 153.449 141.978 1.00 43.00 354 GLY A O 1
ATOM 5246 N N . LYS A 1 355 ? 115.492 155.123 141.256 1.00 92.08 355 LYS A N 1
ATOM 5247 C CA . LYS A 1 355 ? 115.854 154.521 139.960 1.00 93.77 355 LYS A CA 1
ATOM 5248 C C . LYS A 1 355 ? 116.873 153.375 140.039 1.00 93.61 355 LYS A C 1
ATOM 5249 O O . LYS A 1 355 ? 116.885 152.525 139.150 1.00 94.49 355 LYS A O 1
ATOM 5268 N N . GLU A 1 356 ? 117.738 153.336 141.056 1.00 80.41 356 GLU A N 1
ATOM 5269 C CA . GLU A 1 356 ? 118.894 152.422 141.085 1.00 75.66 356 GLU A CA 1
ATOM 5270 C C . GLU A 1 356 ? 118.511 150.930 141.099 1.00 74.45 356 GLU A C 1
ATOM 5271 O O . GLU A 1 356 ? 117.572 150.513 141.776 1.00 73.60 356 GLU A O 1
ATOM 5283 N N . SER A 1 357 ? 119.278 150.100 140.389 1.00 69.03 357 SER A N 1
ATOM 5284 C CA . SER A 1 357 ? 119.219 148.639 140.506 1.00 61.75 357 SER A CA 1
ATOM 5285 C C . SER A 1 357 ? 119.769 148.142 141.852 1.00 65.26 357 SER A C 1
ATOM 5286 O O . SER A 1 357 ? 120.464 148.873 142.559 1.00 71.64 357 SER A O 1
ATOM 5294 N N . LEU A 1 358 ? 119.486 146.893 142.231 1.00 56.05 358 LEU A N 1
ATOM 5295 C CA . LEU A 1 358 ? 119.833 146.357 143.555 1.00 54.06 358 LEU A CA 1
ATOM 5296 C C . LEU A 1 358 ? 121.319 146.512 143.932 1.00 52.77 358 LEU A C 1
ATOM 5297 O O . LEU A 1 358 ? 121.617 147.055 144.992 1.00 64.89 358 LEU A O 1
ATOM 5313 N N . PHE A 1 359 ? 122.271 146.156 143.074 1.00 52.30 359 PHE A N 1
ATOM 5314 C CA . PHE A 1 359 ? 123.698 146.298 143.388 1.00 55.08 359 PHE A CA 1
ATOM 5315 C C . PHE A 1 359 ? 124.193 147.756 143.413 1.00 55.96 359 PHE A C 1
ATOM 5316 O O . PHE A 1 359 ? 125.171 148.051 144.095 1.00 58.56 359 PHE A O 1
ATOM 5333 N N . ASN A 1 360 ? 123.488 148.687 142.767 1.00 50.41 360 ASN A N 1
ATOM 5334 C CA . ASN A 1 360 ? 123.756 150.127 142.822 1.00 44.72 360 ASN A CA 1
ATOM 5335 C C . ASN A 1 360 ? 123.003 150.860 143.952 1.00 46.54 360 ASN A C 1
ATOM 5336 O O . ASN A 1 360 ? 123.223 152.048 144.139 1.00 58.07 360 ASN A O 1
ATOM 5347 N N . SER A 1 361 ? 122.125 150.191 144.702 1.00 50.22 361 SER A N 1
ATOM 5348 C CA . SER A 1 361 ? 121.191 150.827 145.649 1.00 43.55 361 SER A CA 1
ATOM 5349 C C . SER A 1 361 ? 121.840 151.521 146.857 1.00 44.52 361 SER A C 1
ATOM 5350 O O . SER A 1 361 ? 121.292 152.511 147.329 1.00 54.96 361 SER A O 1
ATOM 5358 N N . PHE A 1 362 ? 123.013 151.094 147.317 1.00 40.76 362 PHE A N 1
ATOM 5359 C CA . PHE A 1 362 ? 123.852 151.835 148.266 1.00 37.71 362 PHE A CA 1
ATOM 5360 C C . PHE A 1 362 ? 124.940 152.607 147.511 1.00 37.96 362 PHE A C 1
ATOM 5361 O O . PHE A 1 362 ? 125.587 152.049 146.626 1.00 54.22 362 PHE A O 1
ATOM 5378 N N . TYR A 1 363 ? 125.155 153.874 147.832 1.00 39.95 363 TYR A N 1
ATOM 5379 C CA . TYR A 1 363 ? 126.087 154.741 147.103 1.00 44.23 363 TYR A CA 1
ATOM 5380 C C . TYR A 1 363 ? 126.729 155.813 147.985 1.00 41.51 363 TYR A C 1
ATOM 5381 O O . TYR A 1 363 ? 126.203 156.171 149.035 1.00 47.36 363 TYR A O 1
ATOM 5399 N N . MET A 1 364 ? 127.874 156.336 147.548 1.00 46.34 364 MET A N 1
ATOM 5400 C CA . MET A 1 364 ? 128.587 157.450 148.191 1.00 43.87 364 MET A CA 1
ATOM 5401 C C . MET A 1 364 ? 127.910 158.804 147.904 1.00 45.95 364 MET A C 1
ATOM 5402 O O . MET A 1 364 ? 127.567 159.082 146.755 1.00 57.20 364 MET A O 1
ATOM 5416 N N . THR A 1 365 ? 127.792 159.679 148.903 1.00 45.85 365 THR A N 1
ATOM 5417 C CA . THR A 1 365 ? 127.230 161.048 148.803 1.00 46.30 365 THR A CA 1
ATOM 5418 C C . THR A 1 365 ? 128.265 162.157 149.041 1.00 47.42 365 THR A C 1
ATOM 5419 O O . THR A 1 365 ? 129.275 161.944 149.703 1.00 56.69 365 THR A O 1
ATOM 5430 N N . HIS A 1 366 ? 128.014 163.359 148.521 1.00 44.87 366 HIS A N 1
ATOM 5431 C CA . HIS A 1 366 ? 128.807 164.579 148.729 1.00 45.82 366 HIS A CA 1
ATOM 5432 C C . HIS A 1 366 ? 127.932 165.698 149.301 1.00 46.80 366 HIS A C 1
ATOM 5433 O O . HIS A 1 366 ? 126.757 165.766 148.974 1.00 54.88 366 HIS A O 1
ATOM 5448 N N . GLY A 1 367 ? 128.488 166.603 150.103 1.00 44.66 367 GLY A N 1
ATOM 5449 C CA . GLY A 1 367 ? 127.765 167.795 150.553 1.00 45.60 367 GLY A CA 1
ATOM 5450 C C . GLY A 1 367 ? 128.393 168.519 151.731 1.00 43.00 367 GLY A C 1
ATOM 5451 O O . GLY A 1 367 ? 128.416 167.987 152.833 1.00 46.75 367 GLY A O 1
ATOM 5455 N N . LEU A 1 368 ? 128.829 169.765 151.545 1.00 48.40 368 LEU A N 1
ATOM 5456 C CA . LEU A 1 368 ? 129.360 170.585 152.645 1.00 45.91 368 LEU A CA 1
ATOM 5457 C C . LEU A 1 368 ? 128.294 170.947 153.679 1.00 42.79 368 LEU A C 1
ATOM 5458 O O . LEU A 1 368 ? 128.596 170.999 154.857 1.00 49.99 368 LEU A O 1
ATOM 5474 N N . GLY A 1 369 ? 127.040 171.128 153.270 1.00 45.72 369 GLY A N 1
ATOM 5475 C CA . GLY A 1 369 ? 125.923 171.379 154.175 1.00 44.95 369 GLY A CA 1
ATOM 5476 C C . GLY A 1 369 ? 125.689 170.213 155.126 1.00 46.10 369 GLY A C 1
ATOM 5477 O O . GLY A 1 369 ? 125.621 170.413 156.333 1.00 49.48 369 GLY A O 1
ATOM 5481 N N . THR A 1 370 ? 125.726 168.978 154.617 1.00 47.20 370 THR A N 1
ATOM 5482 C CA . THR A 1 370 ? 125.674 167.755 155.435 1.00 47.14 370 THR A CA 1
ATOM 5483 C C . THR A 1 370 ? 126.870 167.640 156.385 1.00 49.58 370 THR A C 1
ATOM 5484 O O . THR A 1 370 ? 126.702 167.255 157.534 1.00 51.37 370 THR A O 1
ATOM 5495 N N . LEU A 1 371 ? 128.071 168.019 155.946 1.00 49.55 371 LEU A N 1
ATOM 5496 C CA . LEU A 1 371 ? 129.276 167.991 156.779 1.00 44.89 371 LEU A CA 1
ATOM 5497 C C . LEU A 1 371 ? 129.228 168.963 157.973 1.00 45.88 371 LEU A C 1
ATOM 5498 O O . LEU A 1 371 ? 129.903 168.708 158.958 1.00 53.10 371 LEU A O 1
ATOM 5514 N N . GLN A 1 372 ? 128.398 170.005 157.973 1.00 51.72 372 GLN A N 1
ATOM 5515 C CA . GLN A 1 372 ? 128.140 170.852 159.151 1.00 42.04 372 GLN A CA 1
ATOM 5516 C C . GLN A 1 372 ? 127.108 170.302 160.152 1.00 47.43 372 GLN A C 1
ATOM 5517 O O . GLN A 1 372 ? 127.039 170.796 161.271 1.00 53.31 372 GLN A O 1
ATOM 5531 N N . GLU A 1 373 ? 126.256 169.345 159.785 1.00 57.03 373 GLU A N 1
ATOM 5532 C CA . GLU A 1 373 ? 125.114 168.948 160.632 1.00 52.79 373 GLU A CA 1
ATOM 5533 C C . GLU A 1 373 ? 125.533 168.232 161.930 1.00 54.30 373 GLU A C 1
ATOM 5534 O O . GLU A 1 373 ? 126.597 167.618 162.000 1.00 63.10 373 GLU A O 1
ATOM 5546 N N . GLY A 1 374 ? 124.670 168.251 162.943 1.00 46.31 374 GLY A N 1
ATOM 5547 C CA . GLY A 1 374 ? 124.796 167.400 164.125 1.00 46.10 374 GLY A CA 1
ATOM 5548 C C . GLY A 1 374 ? 124.687 165.909 163.801 1.00 46.66 374 GLY A C 1
ATOM 5549 O O . GLY A 1 374 ? 124.171 165.530 162.752 1.00 56.81 374 GLY A O 1
ATOM 5553 N N . THR A 1 375 ? 125.198 165.054 164.680 1.00 46.83 375 THR A N 1
ATOM 5554 C CA . THR A 1 375 ? 125.308 163.601 164.482 1.00 44.91 375 THR A CA 1
ATOM 5555 C C . THR A 1 375 ? 124.895 162.801 165.705 1.00 41.56 375 THR A C 1
ATOM 5556 O O . THR A 1 375 ? 124.808 163.285 166.825 1.00 48.06 375 THR A O 1
ATOM 5567 N N . TRP A 1 376 ? 124.659 161.516 165.481 1.00 43.97 376 TRP A N 1
ATOM 5568 C CA . TRP A 1 376 ? 124.382 160.508 166.490 1.00 39.39 376 TRP A CA 1
ATOM 5569 C C . TRP A 1 376 ? 125.423 159.388 166.433 1.00 44.54 376 TRP A C 1
ATOM 5570 O O . TRP A 1 376 ? 126.027 159.143 165.392 1.00 50.29 376 TRP A O 1
ATOM 5591 N N . ASP A 1 377 ? 125.689 158.753 167.566 1.00 48.99 377 ASP A N 1
ATOM 5592 C CA . ASP A 1 377 ? 126.663 157.665 167.711 1.00 45.36 377 ASP A CA 1
ATOM 5593 C C . ASP A 1 377 ? 126.074 156.293 167.309 1.00 49.29 377 ASP A C 1
ATOM 5594 O O . ASP A 1 377 ? 124.876 156.190 167.059 1.00 57.30 377 ASP A O 1
ATOM 5603 N N . PRO A 1 378 ? 126.861 155.206 167.236 1.00 52.20 378 PRO A N 1
ATOM 5604 C CA . PRO A 1 378 ? 126.368 153.877 166.876 1.00 45.86 378 PRO A CA 1
ATOM 5605 C C . PRO A 1 378 ? 125.218 153.324 167.728 1.00 46.72 378 PRO A C 1
ATOM 5606 O O . PRO A 1 378 ? 124.464 152.512 167.216 1.00 58.13 378 PRO A O 1
ATOM 5617 N N . CYS A 1 379 ? 125.014 153.769 168.969 1.00 50.20 379 CYS A N 1
ATOM 5618 C CA . CYS A 1 379 ? 123.863 153.408 169.807 1.00 48.20 379 CYS A CA 1
ATOM 5619 C C . CYS A 1 379 ? 122.692 154.411 169.719 1.00 47.03 379 CYS A C 1
ATOM 5620 O O . CYS A 1 379 ? 121.789 154.380 170.549 1.00 50.73 379 CYS A O 1
ATOM 5628 N N . ARG A 1 380 ? 122.688 155.306 168.730 1.00 44.53 380 ARG A N 1
ATOM 5629 C CA . ARG A 1 380 ? 121.669 156.347 168.516 1.00 46.57 380 ARG A CA 1
ATOM 5630 C C . ARG A 1 380 ? 121.567 157.384 169.650 1.00 46.62 380 ARG A C 1
ATOM 5631 O O . ARG A 1 380 ? 120.520 157.997 169.820 1.00 51.73 380 ARG A O 1
ATOM 5652 N N . ARG A 1 381 ? 122.630 157.631 170.417 1.00 50.41 381 ARG A N 1
ATOM 5653 C CA . ARG A 1 381 ? 122.704 158.783 171.334 1.00 46.59 381 ARG A CA 1
ATOM 5654 C C . ARG A 1 381 ? 123.214 160.021 170.592 1.00 52.77 381 ARG A C 1
ATOM 5655 O O . ARG A 1 381 ? 124.063 159.873 169.714 1.00 55.13 381 ARG A O 1
ATOM 5676 N N . PRO A 1 382 ? 122.750 161.235 170.932 1.00 56.07 382 PRO A N 1
ATOM 5677 C CA . PRO A 1 382 ? 123.329 162.494 170.453 1.00 49.06 382 PRO A CA 1
ATOM 5678 C C . PRO A 1 382 ? 124.849 162.548 170.639 1.00 48.35 382 PRO A C 1
ATOM 5679 O O . PRO A 1 382 ? 125.350 162.123 171.676 1.00 59.19 382 PRO A O 1
ATOM 5690 N N . CYS A 1 383 ? 125.578 163.079 169.662 1.00 46.79 383 CYS A N 1
ATOM 5691 C CA . CYS A 1 383 ? 127.039 163.073 169.613 1.00 57.69 383 CYS A CA 1
ATOM 5692 C C . CYS A 1 383 ? 127.619 164.491 169.377 1.00 59.26 383 CYS A C 1
ATOM 5693 O O . CYS A 1 383 ? 127.628 165.293 170.307 1.00 64.05 383 CYS A O 1
ATOM 5701 N N . PHE A 1 384 ? 128.070 164.837 168.165 1.00 51.82 384 PHE A N 1
ATOM 5702 C CA . PHE A 1 384 ? 128.377 166.222 167.772 1.00 45.56 384 PHE A CA 1
ATOM 5703 C C . PHE A 1 384 ? 127.086 167.033 167.597 1.00 46.79 384 PHE A C 1
ATOM 5704 O O . PHE A 1 384 ? 126.120 166.561 167.010 1.00 56.12 384 PHE A O 1
ATOM 5721 N N . SER A 1 385 ? 127.066 168.266 168.092 1.00 49.79 385 SER A N 1
ATOM 5722 C CA . SER A 1 385 ? 125.899 169.155 168.061 1.00 46.61 385 SER A CA 1
ATOM 5723 C C . SER A 1 385 ? 125.754 170.000 166.792 1.00 47.15 385 SER A C 1
ATOM 5724 O O . SER A 1 385 ? 124.731 170.656 166.618 1.00 55.01 385 SER A O 1
ATOM 5732 N N . GLY A 1 386 ? 126.715 169.974 165.868 1.00 47.91 386 GLY A N 1
ATOM 5733 C CA . GLY A 1 386 ? 126.648 170.722 164.619 1.00 47.84 386 GLY A CA 1
ATOM 5734 C C . GLY A 1 386 ? 127.172 172.151 164.702 1.00 49.53 386 GLY A C 1
ATOM 5735 O O . GLY A 1 386 ? 127.609 172.637 165.745 1.00 53.65 386 GLY A O 1
ATOM 5739 N N . TRP A 1 387 ? 127.149 1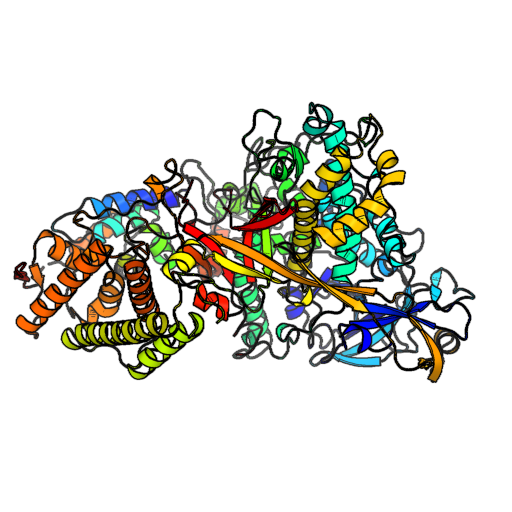72.840 163.569 1.00 52.25 387 TRP A N 1
ATOM 5740 C CA . TRP A 1 387 ? 127.595 174.229 163.443 1.00 48.49 387 TRP A CA 1
ATOM 5741 C C . TRP A 1 387 ? 126.644 175.033 162.552 1.00 53.69 387 TRP A C 1
ATOM 5742 O O . TRP A 1 387 ? 126.288 174.603 161.454 1.00 58.67 387 TRP A O 1
ATOM 5763 N N . GLY A 1 388 ? 126.250 176.226 162.994 1.00 55.53 388 GLY A N 1
ATOM 5764 C CA . GLY A 1 388 ? 125.316 177.102 162.279 1.00 57.74 388 GLY A CA 1
ATOM 5765 C C . GLY A 1 388 ? 125.898 177.883 161.094 1.00 63.51 388 GLY A C 1
ATOM 5766 O O . GLY A 1 388 ? 125.161 178.610 160.432 1.00 67.30 388 GLY A O 1
ATOM 5770 N N . GLY A 1 389 ? 127.193 177.764 160.801 1.00 63.98 389 GLY A N 1
ATOM 5771 C CA . GLY A 1 389 ? 127.896 178.603 159.835 1.00 62.20 389 GLY A CA 1
ATOM 5772 C C . GLY A 1 389 ? 128.491 179.871 160.467 1.00 64.91 389 GLY A C 1
ATOM 5773 O O . GLY A 1 389 ? 128.371 180.074 161.676 1.00 63.45 389 GLY A O 1
ATOM 5777 N N . PRO A 1 390 ? 129.151 180.729 159.671 1.00 76.42 390 PRO A N 1
ATOM 5778 C CA . PRO A 1 390 ? 129.883 181.907 160.148 1.00 75.01 390 PRO A CA 1
ATOM 5779 C C . PRO A 1 390 ? 129.110 182.835 161.102 1.00 78.00 390 PRO A C 1
ATOM 5780 O O . PRO A 1 390 ? 128.021 183.303 160.772 1.00 80.12 390 PRO A O 1
ATOM 5791 N N . ASP A 1 391 ? 129.688 183.146 162.269 1.00 96.93 391 ASP A N 1
ATOM 5792 C CA . ASP A 1 391 ? 129.082 184.039 163.281 1.00 98.50 391 ASP A CA 1
ATOM 5793 C C . ASP A 1 391 ? 128.978 185.503 162.808 1.00 99.29 391 ASP A C 1
ATOM 5794 O O . ASP A 1 391 ? 128.123 186.252 163.281 1.00 97.53 391 ASP A O 1
ATOM 5803 N N . VAL A 1 392 ? 129.806 185.905 161.842 1.00 103.83 392 VAL A N 1
ATOM 5804 C CA . VAL A 1 392 ? 129.689 187.154 161.075 1.00 103.93 392 VAL A CA 1
ATOM 5805 C C . VAL A 1 392 ? 129.803 186.832 159.582 1.00 102.95 392 VAL A C 1
ATOM 5806 O O . VAL A 1 392 ? 130.645 186.030 159.174 1.00 101.57 392 VAL A O 1
ATOM 5819 N N . THR A 1 393 ? 128.940 187.414 158.750 1.00 99.06 393 THR A N 1
ATOM 5820 C CA . THR A 1 393 ? 128.871 187.074 157.322 1.00 99.65 393 THR A CA 1
ATOM 5821 C C . THR A 1 393 ? 130.060 187.668 156.559 1.00 98.39 393 THR A C 1
ATOM 5822 O O . THR A 1 393 ? 130.262 188.884 156.528 1.00 97.37 393 THR A O 1
ATOM 5833 N N . GLY A 1 394 ? 130.873 186.809 155.938 1.00 85.19 394 GLY A N 1
ATOM 5834 C CA . GLY A 1 394 ? 131.970 187.224 155.062 1.00 82.67 394 GLY A CA 1
ATOM 5835 C C . GLY A 1 394 ? 131.491 187.701 153.681 1.00 85.16 394 GLY A C 1
ATOM 5836 O O . GLY A 1 394 ? 130.296 187.725 153.378 1.00 85.17 394 GLY A O 1
ATOM 5840 N N . THR A 1 395 ? 132.432 188.083 152.816 1.00 78.60 395 THR A N 1
ATOM 5841 C CA . THR A 1 395 ? 132.153 188.747 151.524 1.00 78.16 395 THR A CA 1
ATOM 5842 C C . THR A 1 395 ? 131.324 187.929 150.517 1.00 77.69 395 THR A C 1
ATOM 5843 O O . THR A 1 395 ? 130.821 188.513 149.564 1.00 78.93 395 THR A O 1
ATOM 5854 N N . ASN A 1 396 ? 131.166 186.606 150.675 1.00 72.78 396 ASN A N 1
ATOM 5855 C CA . ASN A 1 396 ? 130.347 185.761 149.782 1.00 71.85 396 ASN A CA 1
ATOM 5856 C C . ASN A 1 396 ? 128.866 185.620 150.218 1.00 73.45 396 ASN A C 1
ATOM 5857 O O . ASN A 1 396 ? 128.058 185.108 149.452 1.00 74.09 396 ASN A O 1
ATOM 5868 N N . GLY A 1 397 ? 128.480 186.080 151.413 1.00 80.68 397 GLY A N 1
ATOM 5869 C CA . GLY A 1 397 ? 127.081 186.161 151.872 1.00 81.28 397 GLY A CA 1
ATOM 5870 C C . GLY A 1 397 ? 126.475 184.904 152.530 1.00 82.22 397 GLY A C 1
ATOM 5871 O O . GLY A 1 397 ? 127.115 183.852 152.600 1.00 82.46 397 GLY A O 1
ATOM 5875 N N . PRO A 1 398 ? 125.241 185.008 153.061 1.00 85.28 398 PRO A N 1
ATOM 5876 C CA . PRO A 1 398 ? 124.583 183.960 153.848 1.00 83.68 398 PRO A CA 1
ATOM 5877 C C . PRO A 1 398 ? 124.308 182.663 153.067 1.00 83.65 398 PRO A C 1
ATOM 5878 O O . PRO A 1 398 ? 123.793 182.696 151.952 1.00 82.90 398 PRO A O 1
ATOM 5889 N N . GLY A 1 399 ? 124.610 181.509 153.664 1.00 72.11 399 GLY A N 1
ATOM 5890 C CA . GLY A 1 399 ? 124.377 180.187 153.066 1.00 65.51 399 GLY A CA 1
ATOM 5891 C C . GLY A 1 399 ? 125.296 179.813 151.894 1.00 66.88 399 GLY A C 1
ATOM 5892 O O . GLY A 1 399 ? 125.147 178.740 151.309 1.00 68.09 399 GLY A O 1
ATOM 5896 N N . ASN A 1 400 ? 126.242 180.676 151.537 1.00 62.00 400 ASN A N 1
ATOM 5897 C CA . ASN A 1 400 ? 127.238 180.457 150.485 1.00 54.05 400 ASN A CA 1
ATOM 5898 C C . ASN A 1 400 ? 128.565 179.947 151.071 1.00 55.81 400 ASN A C 1
ATOM 5899 O O . ASN A 1 400 ? 128.776 179.987 152.281 1.00 61.20 400 ASN A O 1
ATOM 5910 N N . TYR A 1 401 ? 129.467 179.463 150.225 1.00 50.07 401 TYR A N 1
ATOM 5911 C CA . TYR A 1 401 ? 130.794 178.969 150.617 1.00 44.34 401 TYR A CA 1
ATOM 5912 C C . TYR A 1 401 ? 131.626 180.084 151.262 1.00 45.84 401 TYR A C 1
ATOM 5913 O O . TYR A 1 401 ? 131.732 181.170 150.704 1.00 51.89 401 TYR A O 1
ATOM 5931 N N . ALA A 1 402 ? 132.205 179.840 152.425 1.00 45.45 402 ALA A N 1
ATOM 5932 C CA . ALA A 1 402 ? 133.022 180.781 153.185 1.00 42.28 402 ALA A CA 1
ATOM 5933 C C . ALA A 1 402 ? 134.465 180.281 153.336 1.00 45.70 402 ALA A C 1
ATOM 5934 O O . ALA A 1 402 ? 134.771 179.141 152.997 1.00 52.86 402 ALA A O 1
ATOM 5941 N N . VAL A 1 403 ? 135.369 181.114 153.849 1.00 49.00 403 VAL A N 1
ATOM 5942 C CA . VAL A 1 403 ? 136.775 180.721 154.036 1.00 46.79 403 VAL A CA 1
ATOM 5943 C C . VAL A 1 403 ? 136.929 179.511 154.969 1.00 47.20 403 VAL A C 1
ATOM 5944 O O . VAL A 1 403 ? 137.785 178.675 154.725 1.00 50.42 403 VAL A O 1
ATOM 5957 N N . GLU A 1 404 ? 136.056 179.324 155.962 1.00 44.47 404 GLU A N 1
ATOM 5958 C CA . GLU A 1 404 ? 136.003 178.110 156.775 1.00 37.25 404 GLU A CA 1
ATOM 5959 C C . GLU A 1 404 ? 135.810 176.812 155.973 1.00 42.71 404 GLU A C 1
ATOM 5960 O O . GLU A 1 404 ? 136.385 175.796 156.346 1.00 54.08 404 GLU A O 1
ATOM 5972 N N . HIS A 1 405 ? 135.083 176.811 154.850 1.00 38.84 405 HIS A N 1
ATOM 5973 C CA . HIS A 1 405 ? 134.966 175.639 153.974 1.00 42.21 405 HIS A CA 1
ATOM 5974 C C . HIS A 1 405 ? 136.266 175.335 153.219 1.00 39.72 405 HIS A C 1
ATOM 5975 O O . HIS A 1 405 ? 136.590 174.169 153.040 1.00 45.76 405 HIS A O 1
ATOM 5989 N N . LEU A 1 406 ? 137.069 176.342 152.857 1.00 39.36 406 LEU A N 1
ATOM 5990 C CA . LEU A 1 406 ? 138.428 176.142 152.342 1.00 39.57 406 LEU A CA 1
ATOM 5991 C C . LEU A 1 406 ? 139.376 175.591 153.429 1.00 37.51 406 LEU A C 1
ATOM 5992 O O . LEU A 1 406 ? 140.168 174.698 153.152 1.00 44.42 406 LEU A O 1
ATOM 6008 N N . VAL A 1 407 ? 139.260 176.045 154.676 1.00 39.15 407 VAL A N 1
ATOM 6009 C CA . VAL A 1 407 ? 140.029 175.506 155.810 1.00 37.24 407 VAL A CA 1
ATOM 6010 C C . VAL A 1 407 ? 139.676 174.042 156.094 1.00 37.73 407 VAL A C 1
ATOM 6011 O O . VAL A 1 407 ? 140.570 173.220 156.272 1.00 43.42 407 VAL A O 1
ATOM 6024 N N . TYR A 1 408 ? 138.396 173.672 156.048 1.00 39.75 408 TYR A N 1
ATOM 6025 C CA . TYR A 1 408 ? 137.947 172.280 156.104 1.00 33.51 408 TYR A CA 1
ATOM 6026 C C . TYR A 1 408 ? 138.503 171.423 154.944 1.00 42.90 408 TYR A C 1
ATOM 6027 O O . TYR A 1 408 ? 138.934 170.299 155.174 1.00 44.44 408 TYR A O 1
ATOM 6045 N N . ALA A 1 409 ? 138.534 171.924 153.709 1.00 47.22 409 ALA A N 1
ATOM 6046 C CA . ALA A 1 409 ? 139.120 171.222 152.563 1.00 38.72 409 ALA A CA 1
ATOM 6047 C C . ALA A 1 409 ? 140.635 170.963 152.728 1.00 40.23 409 ALA A C 1
ATOM 6048 O O . ALA A 1 409 ? 141.134 169.917 152.323 1.00 45.50 409 ALA A O 1
ATOM 6055 N N . ALA A 1 410 ? 141.361 171.871 153.372 1.00 43.40 410 ALA A N 1
ATOM 6056 C CA . ALA A 1 410 ? 142.766 171.733 153.757 1.00 37.21 410 ALA A CA 1
ATOM 6057 C C . ALA A 1 410 ? 142.996 171.006 155.097 1.00 38.45 410 ALA A C 1
ATOM 6058 O O . ALA A 1 410 ? 144.059 171.148 155.688 1.00 52.82 410 ALA A O 1
ATOM 6065 N N . SER A 1 411 ? 142.019 170.265 155.637 1.00 44.13 411 SER A N 1
ATOM 6066 C CA . SER A 1 411 ? 142.132 169.455 156.871 1.00 35.64 411 SER A CA 1
ATOM 6067 C C . SER A 1 411 ? 142.539 170.215 158.141 1.00 38.78 411 SER A C 1
ATOM 6068 O O . SER A 1 411 ? 143.153 169.647 159.042 1.00 44.15 411 SER A O 1
ATOM 6076 N N . PHE A 1 412 ? 142.209 171.505 158.236 1.00 43.02 412 PHE A N 1
ATOM 6077 C CA . PHE A 1 412 ? 142.612 172.394 159.336 1.00 43.14 412 PHE A CA 1
ATOM 6078 C C . PHE A 1 412 ? 144.142 172.441 159.578 1.00 42.56 412 PHE A C 1
ATOM 6079 O O . PHE A 1 412 ? 144.600 172.585 160.709 1.00 47.52 412 PHE A O 1
ATOM 6096 N N . SER A 1 413 ? 144.946 172.293 158.524 1.00 45.47 413 SER A N 1
ATOM 6097 C CA . SER A 1 413 ? 146.413 172.308 158.579 1.00 41.99 413 SER A CA 1
ATOM 6098 C C . SER A 1 413 ? 146.976 173.610 157.998 1.00 41.63 413 SER A C 1
ATOM 6099 O O . SER A 1 413 ? 146.808 173.835 156.803 1.00 48.37 413 SER A O 1
ATOM 6107 N N . PRO A 1 414 ? 147.717 174.444 158.752 1.00 40.53 414 PRO A N 1
ATOM 6108 C CA . PRO A 1 414 ? 148.359 175.621 158.177 1.00 39.45 414 PRO A CA 1
ATOM 6109 C C . PRO A 1 414 ? 149.403 175.266 157.111 1.00 41.29 414 PRO A C 1
ATOM 6110 O O . PRO A 1 414 ? 149.536 176.009 156.148 1.00 49.73 414 PRO A O 1
ATOM 6121 N N . ASN A 1 415 ? 150.079 174.111 157.204 1.00 39.27 415 ASN A N 1
ATOM 6122 C CA . ASN A 1 415 ? 150.999 173.655 156.160 1.00 37.63 415 ASN A CA 1
ATOM 6123 C C . ASN A 1 415 ? 150.276 173.364 154.828 1.00 38.92 415 ASN A C 1
ATOM 6124 O O . ASN A 1 415 ? 150.656 173.911 153.795 1.00 46.50 415 ASN A O 1
ATOM 6135 N N . LEU A 1 416 ? 149.212 172.552 154.827 1.00 39.23 416 LEU A N 1
ATOM 6136 C CA . LEU A 1 416 ? 148.452 172.269 153.606 1.00 38.04 416 LEU A CA 1
ATOM 6137 C C . LEU A 1 416 ? 147.724 173.515 153.079 1.00 39.84 416 LEU A C 1
ATOM 6138 O O . LEU A 1 416 ? 147.781 173.783 151.883 1.00 47.28 416 LEU A O 1
ATOM 6154 N N . LEU A 1 417 ? 147.071 174.291 153.950 1.00 35.86 417 LEU A N 1
ATOM 6155 C CA . LEU A 1 417 ? 146.346 175.505 153.579 1.00 31.54 417 LEU A CA 1
ATOM 6156 C C . LEU A 1 417 ? 147.260 176.509 152.869 1.00 39.51 417 LEU A C 1
ATOM 6157 O O . LEU A 1 417 ? 146.871 177.039 151.841 1.00 41.33 417 LEU A O 1
ATOM 6173 N N . ALA A 1 418 ? 148.490 176.715 153.348 1.00 43.71 418 ALA A N 1
ATOM 6174 C CA . ALA A 1 418 ? 149.466 177.582 152.697 1.00 32.51 418 ALA A CA 1
ATOM 6175 C C . ALA A 1 418 ? 149.758 177.148 151.254 1.00 37.23 418 ALA A C 1
ATOM 6176 O O . ALA A 1 418 ? 149.721 177.982 150.358 1.00 45.18 418 ALA A O 1
ATOM 6183 N N . ARG A 1 419 ? 149.985 175.854 150.994 1.00 41.22 419 ARG A N 1
ATOM 6184 C CA . ARG A 1 419 ? 150.204 175.343 149.637 1.00 39.16 419 ARG A CA 1
ATOM 6185 C C . ARG A 1 419 ? 148.945 175.374 148.754 1.00 37.97 419 ARG A C 1
ATOM 6186 O O . ARG A 1 419 ? 149.073 175.699 147.581 1.00 46.65 419 ARG A O 1
ATOM 6207 N N . TYR A 1 420 ? 147.734 175.134 149.265 1.00 38.57 420 TYR A N 1
ATOM 6208 C CA . TYR A 1 420 ? 146.502 175.376 148.493 1.00 35.39 420 TYR A CA 1
ATOM 6209 C C . TYR A 1 420 ? 146.371 176.849 148.062 1.00 37.89 420 TYR A C 1
ATOM 6210 O O . TYR A 1 420 ? 146.137 177.118 146.890 1.00 39.06 420 TYR A O 1
ATOM 6228 N N . ALA A 1 421 ? 146.605 177.805 148.959 1.00 40.41 421 ALA A N 1
ATOM 6229 C CA . ALA A 1 421 ? 146.576 179.228 148.630 1.00 32.67 421 ALA A CA 1
ATOM 6230 C C . ALA A 1 421 ? 147.575 179.603 147.523 1.00 37.10 421 ALA A C 1
ATOM 6231 O O . ALA A 1 421 ? 147.232 180.330 146.597 1.00 40.71 421 ALA A O 1
ATOM 6238 N N . TYR A 1 422 ? 148.788 179.046 147.563 1.00 40.58 422 TYR A N 1
ATOM 6239 C CA . TYR A 1 422 ? 149.809 179.247 146.539 1.00 32.07 422 TYR A CA 1
ATOM 6240 C C . TYR A 1 422 ? 149.388 178.786 145.133 1.00 38.31 422 TYR A C 1
ATOM 6241 O O . TYR A 1 422 ? 149.618 179.503 144.166 1.00 43.14 422 TYR A O 1
ATOM 6259 N N . TYR A 1 423 ? 148.725 177.637 145.007 1.00 48.88 423 TYR A N 1
ATOM 6260 C CA . TYR A 1 423 ? 148.156 177.193 143.740 1.00 39.83 423 TYR A CA 1
ATOM 6261 C C . TYR A 1 423 ? 146.973 178.053 143.289 1.00 45.88 423 TYR A C 1
ATOM 6262 O O . TYR A 1 423 ? 146.887 178.379 142.111 1.00 47.26 423 TYR A O 1
ATOM 6280 N N . LEU A 1 424 ? 146.081 178.459 144.198 1.00 51.78 424 LEU A N 1
ATOM 6281 C CA . LEU A 1 424 ? 144.931 179.316 143.882 1.00 41.03 424 LEU A CA 1
ATOM 6282 C C . LEU A 1 424 ? 145.351 180.692 143.340 1.00 43.59 424 LEU A C 1
ATOM 6283 O O . LEU A 1 424 ? 144.676 181.226 142.469 1.00 50.30 424 LEU A O 1
ATOM 6299 N N . GLN A 1 425 ? 146.492 181.248 143.751 1.00 46.75 425 GLN A N 1
ATOM 6300 C CA . GLN A 1 425 ? 147.054 182.479 143.179 1.00 40.48 425 GLN A CA 1
ATOM 6301 C C . GLN A 1 425 ? 147.261 182.454 141.649 1.00 47.47 425 GLN A C 1
ATOM 6302 O O . GLN A 1 425 ? 147.185 183.510 141.042 1.00 56.19 425 GLN A O 1
ATOM 6316 N N . PHE A 1 426 ? 147.479 181.309 141.000 1.00 47.61 426 PHE A N 1
ATOM 6317 C CA . PHE A 1 426 ? 147.606 181.220 139.538 1.00 42.76 426 PHE A CA 1
ATOM 6318 C C . PHE A 1 426 ? 146.276 181.353 138.774 1.00 50.90 426 PHE A C 1
ATOM 6319 O O . PHE A 1 426 ? 146.287 181.520 137.556 1.00 60.28 426 PHE A O 1
ATOM 6336 N N . CYS A 1 427 ? 145.132 181.221 139.442 1.00 54.47 427 CYS A N 1
ATOM 6337 C CA . CYS A 1 427 ? 143.819 181.161 138.806 1.00 50.47 427 CYS A CA 1
ATOM 6338 C C . CYS A 1 427 ? 143.301 182.538 138.386 1.00 53.41 427 CYS A C 1
ATOM 6339 O O . CYS A 1 427 ? 143.430 183.513 139.124 1.00 57.58 427 CYS A O 1
ATOM 6347 N N . GLN A 1 428 ? 142.654 182.626 137.228 1.00 58.21 428 GLN A N 1
ATOM 6348 C CA . GLN A 1 428 ? 141.893 183.816 136.840 1.00 59.00 428 GLN A CA 1
ATOM 6349 C C . GLN A 1 428 ? 140.659 184.005 137.733 1.00 58.27 428 GLN A C 1
ATOM 6350 O O . GLN A 1 428 ? 139.955 183.039 138.019 1.00 60.96 428 GLN A O 1
ATOM 6364 N N . GLY A 1 429 ? 140.359 185.243 138.109 1.00 55.24 429 GLY A N 1
ATOM 6365 C CA . GLY A 1 429 ? 139.058 185.612 138.667 1.00 58.29 429 GLY A CA 1
ATOM 6366 C C . GLY A 1 429 ? 137.984 185.638 137.577 1.00 61.59 429 GLY A C 1
ATOM 6367 O O . GLY A 1 429 ? 138.278 185.943 136.426 1.00 65.38 429 GLY A O 1
ATOM 6371 N N . GLN A 1 430 ? 136.741 185.304 137.918 1.00 61.73 430 GLN A N 1
ATOM 6372 C CA . GLN A 1 430 ? 135.590 185.371 137.011 1.00 62.97 430 GLN A CA 1
ATOM 6373 C C . GLN A 1 430 ? 134.409 186.008 137.741 1.00 65.10 430 GLN A C 1
ATOM 6374 O O . GLN A 1 430 ? 133.674 185.322 138.438 1.00 68.15 430 GLN A O 1
ATOM 6388 N N . LYS A 1 431 ? 134.210 187.317 137.592 1.00 76.36 431 LYS A N 1
ATOM 6389 C CA . LYS A 1 431 ? 133.056 188.030 138.166 1.00 77.11 431 LYS A CA 1
ATOM 6390 C C . LYS A 1 431 ? 131.723 187.518 137.618 1.00 79.49 431 LYS A C 1
ATOM 6391 O O . LYS A 1 431 ? 131.595 187.273 136.414 1.00 82.30 431 LYS A O 1
ATOM 6410 N N . SER A 1 432 ? 130.711 187.425 138.476 1.00 89.33 432 SER A N 1
ATOM 6411 C CA . SER A 1 432 ? 129.308 187.298 138.068 1.00 89.69 432 SER A CA 1
ATOM 6412 C C . SER A 1 432 ? 128.849 188.469 137.179 1.00 92.59 432 SER A C 1
ATOM 6413 O O . SER A 1 432 ? 129.315 189.598 137.319 1.00 91.74 432 SER A O 1
ATOM 6421 N N . SER A 1 433 ? 127.928 188.219 136.244 1.00 97.23 433 SER A N 1
ATOM 6422 C CA . SER A 1 433 ? 127.470 189.217 135.267 1.00 96.82 433 SER A CA 1
ATOM 6423 C C . SER A 1 433 ? 126.496 190.282 135.791 1.00 97.87 433 SER A C 1
ATOM 6424 O O . SER A 1 433 ? 126.251 191.255 135.081 1.00 96.59 433 SER A O 1
ATOM 6432 N N . LEU A 1 434 ? 125.939 190.140 136.999 1.00 107.05 434 LEU A N 1
ATOM 6433 C CA . LEU A 1 434 ? 124.879 191.031 137.517 1.00 107.32 434 LEU A CA 1
ATOM 6434 C C . LEU A 1 434 ? 125.214 191.690 138.872 1.00 106.52 434 LEU A C 1
ATOM 6435 O O . LEU A 1 434 ? 124.363 192.360 139.459 1.00 104.71 434 LEU A O 1
ATOM 6451 N N . THR A 1 435 ? 126.433 191.517 139.390 1.00 113.31 435 THR A N 1
ATOM 6452 C CA . THR A 1 435 ? 126.835 191.989 140.728 1.00 114.27 435 THR A CA 1
ATOM 6453 C C . THR A 1 435 ? 127.882 193.114 140.644 1.00 113.93 435 THR A C 1
ATOM 6454 O O . THR A 1 435 ? 128.982 192.879 140.140 1.00 111.62 435 THR A O 1
ATOM 6465 N N . PRO A 1 436 ? 127.604 194.327 141.159 1.00 116.10 436 PRO A N 1
ATOM 6466 C CA . PRO A 1 436 ? 128.613 195.372 141.350 1.00 113.79 436 PRO A CA 1
ATOM 6467 C C . PRO A 1 436 ? 129.701 194.957 142.355 1.00 112.76 436 PRO A C 1
ATOM 6468 O O . PRO A 1 436 ? 129.395 194.504 143.457 1.00 111.06 436 PRO A O 1
ATOM 6479 N N . VAL A 1 437 ? 130.973 195.124 141.995 1.00 99.91 437 VAL A N 1
ATOM 6480 C CA . VAL A 1 437 ? 132.139 194.766 142.830 1.00 98.52 437 VAL A CA 1
ATOM 6481 C C . VAL A 1 437 ? 133.178 195.901 142.788 1.00 97.67 437 VAL A C 1
ATOM 6482 O O . VAL A 1 437 ? 133.400 196.464 141.713 1.00 97.12 437 VAL A O 1
ATOM 6495 N N . PRO A 1 438 ? 133.836 196.269 143.904 1.00 89.10 438 PRO A N 1
ATOM 6496 C CA . PRO A 1 438 ? 134.961 197.205 143.881 1.00 87.64 438 PRO A CA 1
ATOM 6497 C C . PRO A 1 438 ? 136.061 196.800 142.889 1.00 85.03 438 PRO A C 1
ATOM 6498 O O . PRO A 1 438 ? 136.315 195.615 142.683 1.00 87.04 438 PRO A O 1
ATOM 6509 N N . GLU A 1 439 ? 136.752 197.770 142.294 1.00 77.90 439 GLU A N 1
ATOM 6510 C CA . GLU A 1 439 ? 137.993 197.521 141.554 1.00 78.97 439 GLU A CA 1
ATOM 6511 C C . GLU A 1 439 ? 139.124 197.050 142.480 1.00 80.13 439 GLU A C 1
ATOM 6512 O O . GLU A 1 439 ? 139.164 197.413 143.656 1.00 80.00 439 GLU A O 1
ATOM 6524 N N . THR A 1 440 ? 140.076 196.262 141.971 1.00 71.25 440 THR A N 1
ATOM 6525 C CA . THR A 1 440 ? 141.101 195.595 142.799 1.00 64.70 440 THR A CA 1
ATOM 6526 C C . THR A 1 440 ? 141.862 196.563 143.706 1.00 61.63 440 THR A C 1
ATOM 6527 O O . THR A 1 440 ? 142.017 196.301 144.893 1.00 67.07 440 THR A O 1
ATOM 6538 N N . GLY A 1 441 ? 142.273 197.721 143.193 1.00 58.76 441 GLY A N 1
ATOM 6539 C CA . GLY A 1 441 ? 142.979 198.732 143.967 1.00 61.74 441 GLY A CA 1
ATOM 6540 C C . GLY A 1 441 ? 142.157 199.341 145.099 1.00 63.02 441 GLY A C 1
ATOM 6541 O O . GLY A 1 441 ? 142.698 199.556 146.178 1.00 67.36 441 GLY A O 1
ATOM 6545 N N . SER A 1 442 ? 140.856 199.571 144.909 1.00 64.98 442 SER A N 1
ATOM 6546 C CA . SER A 1 442 ? 140.001 200.125 145.960 1.00 65.39 442 SER A CA 1
ATOM 6547 C C . SER A 1 442 ? 139.538 199.075 146.970 1.00 64.51 442 SER A C 1
ATOM 6548 O O . SER A 1 442 ? 139.264 199.434 148.111 1.00 64.54 442 SER A O 1
ATOM 6556 N N . TYR A 1 443 ? 139.531 197.780 146.648 1.00 58.27 443 TYR A N 1
ATOM 6557 C CA . TYR A 1 443 ? 139.423 196.745 147.675 1.00 55.14 443 TYR A CA 1
ATOM 6558 C C . TYR A 1 443 ? 140.688 196.666 148.542 1.00 57.24 443 TYR A C 1
ATOM 6559 O O . TYR A 1 443 ? 140.590 196.715 149.766 1.00 58.27 443 TYR A O 1
ATOM 6577 N N . VAL A 1 444 ? 141.877 196.596 147.929 1.00 57.56 444 VAL A N 1
ATOM 6578 C CA . VAL A 1 444 ? 143.169 196.418 148.630 1.00 53.44 444 VAL A CA 1
ATOM 6579 C C . VAL A 1 444 ? 143.543 197.619 149.503 1.00 50.84 444 VAL A C 1
ATOM 6580 O O . VAL A 1 444 ? 144.009 197.441 150.621 1.00 61.26 444 VAL A O 1
ATOM 6593 N N . ALA A 1 445 ? 143.280 198.838 149.048 1.00 53.90 445 ALA A N 1
ATOM 6594 C CA . ALA A 1 445 ? 143.480 200.055 149.826 1.00 52.03 445 ALA A CA 1
ATOM 6595 C C . ALA A 1 445 ? 142.328 200.378 150.799 1.00 57.06 445 ALA A C 1
ATOM 6596 O O . ALA A 1 445 ? 142.441 201.324 151.569 1.00 60.96 445 ALA A O 1
ATOM 6603 N N . GLY A 1 446 ? 141.208 199.657 150.738 1.00 60.83 446 GLY A N 1
ATOM 6604 C CA . GLY A 1 446 ? 139.986 199.932 151.489 1.00 56.33 446 GLY A CA 1
ATOM 6605 C C . GLY A 1 446 ? 139.685 198.852 152.522 1.00 59.22 446 GLY A C 1
ATOM 6606 O O . GLY A 1 446 ? 140.330 198.780 153.561 1.00 61.27 446 GLY A O 1
ATOM 6610 N N . ALA A 1 447 ? 138.718 197.984 152.236 1.00 62.73 447 ALA A N 1
ATOM 6611 C CA . ALA A 1 447 ? 138.291 196.918 153.136 1.00 57.51 447 ALA A CA 1
ATOM 6612 C C . ALA A 1 447 ? 139.419 195.955 153.552 1.00 57.05 447 ALA A C 1
ATOM 6613 O O . ALA A 1 447 ? 139.476 195.561 154.715 1.00 60.65 447 ALA A O 1
ATOM 6620 N N . ALA A 1 448 ? 140.361 195.616 152.670 1.00 59.32 448 ALA A N 1
ATOM 6621 C CA . ALA A 1 448 ? 141.455 194.708 153.019 1.00 56.22 448 ALA A CA 1
ATOM 6622 C C . ALA A 1 448 ? 142.455 195.308 154.012 1.00 52.96 448 ALA A C 1
ATOM 6623 O O . ALA A 1 448 ? 143.100 194.554 154.729 1.00 56.91 448 ALA A O 1
ATOM 6630 N N . ALA A 1 449 ? 142.580 196.635 154.074 1.00 50.96 449 ALA A N 1
ATOM 6631 C CA . ALA A 1 449 ? 143.456 197.362 154.986 1.00 53.04 449 ALA A CA 1
ATOM 6632 C C . ALA A 1 449 ? 142.777 197.726 156.321 1.00 56.56 449 ALA A C 1
ATOM 6633 O O . ALA A 1 449 ? 143.349 198.446 157.135 1.00 55.54 449 ALA A O 1
ATOM 6640 N N . SER A 1 450 ? 141.553 197.251 156.568 1.00 66.54 450 SER A N 1
ATOM 6641 C CA . SER A 1 450 ? 140.847 197.466 157.833 1.00 66.40 450 SER A CA 1
ATOM 6642 C C . SER A 1 450 ? 141.579 196.810 159.011 1.00 68.06 450 SER A C 1
ATOM 6643 O O . SER A 1 450 ? 141.925 195.632 158.925 1.00 70.18 450 SER A O 1
ATOM 6651 N N . PRO A 1 451 ? 141.772 197.501 160.151 1.00 67.94 451 PRO A N 1
ATOM 6652 C CA . PRO A 1 451 ? 142.369 196.900 161.345 1.00 63.59 451 PRO A CA 1
ATOM 6653 C C . PRO A 1 451 ? 141.478 195.854 162.035 1.00 65.60 451 PRO A C 1
ATOM 6654 O O . PRO A 1 451 ? 141.875 195.262 163.033 1.00 66.66 451 PRO A O 1
ATOM 6665 N N . MET A 1 452 ? 140.287 195.590 161.498 1.00 72.13 452 MET A N 1
ATOM 6666 C CA . MET A 1 452 ? 139.381 194.537 161.942 1.00 70.43 452 MET A CA 1
ATOM 6667 C C . MET A 1 452 ? 139.631 193.159 161.290 1.00 71.93 452 MET A C 1
ATOM 6668 O O . MET A 1 452 ? 139.003 192.196 161.727 1.00 73.98 452 MET A O 1
ATOM 6682 N N . CYS A 1 453 ? 140.515 193.010 160.285 1.00 62.36 453 CYS A N 1
ATOM 6683 C CA . CYS A 1 453 ? 140.894 191.686 159.760 1.00 57.53 453 CYS A CA 1
ATOM 6684 C C . CYS A 1 453 ? 141.539 190.836 160.872 1.00 60.23 453 CYS A C 1
ATOM 6685 O O . CYS A 1 453 ? 142.502 191.258 161.506 1.00 67.47 453 CYS A O 1
ATOM 6692 N N . SER A 1 454 ? 141.012 189.636 161.128 1.00 57.65 454 SER A N 1
ATOM 6693 C CA . SER A 1 454 ? 141.557 188.704 162.125 1.00 57.78 454 SER A CA 1
ATOM 6694 C C . SER A 1 454 ? 142.821 187.991 161.645 1.00 61.67 454 SER A C 1
ATOM 6695 O O . SER A 1 454 ? 143.514 187.372 162.451 1.00 66.55 454 SER A O 1
ATOM 6703 N N . LEU A 1 455 ? 143.131 188.012 160.347 1.00 53.61 455 LEU A N 1
ATOM 6704 C CA . LEU A 1 455 ? 144.322 187.361 159.814 1.00 46.10 455 LEU A CA 1
ATOM 6705 C C . LEU A 1 455 ? 145.527 188.306 159.830 1.00 53.22 455 LEU A C 1
ATOM 6706 O O . LEU A 1 455 ? 146.524 187.976 160.466 1.00 57.61 455 LEU A O 1
ATOM 6722 N N . CYS A 1 456 ? 145.442 189.468 159.181 1.00 57.79 456 CYS A N 1
ATOM 6723 C CA . CYS A 1 456 ? 146.571 190.368 158.944 1.00 51.67 456 CYS A CA 1
ATOM 6724 C C . CYS A 1 456 ? 146.528 191.673 159.748 1.00 52.66 456 CYS A C 1
ATOM 6725 O O . CYS A 1 456 ? 147.496 192.428 159.739 1.00 58.26 456 CYS A O 1
ATOM 6732 N N . GLU A 1 457 ? 145.434 191.971 160.452 1.00 61.65 457 GLU A N 1
ATOM 6733 C CA . GLU A 1 457 ? 145.181 193.262 161.105 1.00 60.29 457 GLU A CA 1
ATOM 6734 C C . GLU A 1 457 ? 145.233 194.454 160.142 1.00 62.45 457 GLU A C 1
ATOM 6735 O O . GLU A 1 457 ? 145.486 195.584 160.550 1.00 64.33 457 GLU A O 1
ATOM 6747 N N . GLY A 1 458 ? 145.060 194.219 158.842 1.00 61.46 458 GLY A N 1
ATOM 6748 C CA . GLY A 1 458 ? 145.173 195.233 157.807 1.00 57.85 458 GLY A CA 1
ATOM 6749 C C . GLY A 1 458 ? 146.608 195.569 157.410 1.00 57.83 458 GLY A C 1
ATOM 6750 O O . GLY A 1 458 ? 146.821 196.510 156.651 1.00 63.62 458 GLY A O 1
ATOM 6754 N N . ARG A 1 459 ? 147.608 194.833 157.903 1.00 64.12 459 ARG A N 1
ATOM 6755 C CA . ARG A 1 459 ? 149.039 195.105 157.666 1.00 59.51 459 ARG A CA 1
ATOM 6756 C C . ARG A 1 459 ? 149.677 194.290 156.542 1.00 57.45 459 ARG A C 1
ATOM 6757 O O . ARG A 1 459 ? 150.815 194.567 156.206 1.00 66.38 459 ARG A O 1
ATOM 6778 N N . ALA A 1 460 ? 148.979 193.341 155.925 1.00 50.08 460 ALA A N 1
ATOM 6779 C CA . ALA A 1 460 ? 149.428 192.624 154.729 1.00 49.39 460 ALA A CA 1
ATOM 6780 C C . ALA A 1 460 ? 148.346 192.548 153.627 1.00 49.30 460 ALA A C 1
ATOM 6781 O O . ALA A 1 460 ? 148.080 191.470 153.089 1.00 52.14 460 ALA A O 1
ATOM 6788 N N . PRO A 1 461 ? 147.694 193.664 153.249 1.00 47.55 461 PRO A N 1
ATOM 6789 C CA . PRO A 1 461 ? 146.432 193.625 152.520 1.00 51.78 461 PRO A CA 1
ATOM 6790 C C . PRO A 1 461 ? 146.502 193.006 151.126 1.00 49.33 461 PRO A C 1
ATOM 6791 O O . PRO A 1 461 ? 145.515 192.434 150.670 1.00 56.72 461 PRO A O 1
ATOM 6802 N N . ALA A 1 462 ? 147.648 193.074 150.449 1.00 50.86 462 ALA A N 1
ATOM 6803 C CA . ALA A 1 462 ? 147.812 192.510 149.124 1.00 47.14 462 ALA A CA 1
ATOM 6804 C C . ALA A 1 462 ? 147.987 190.979 149.099 1.00 49.85 462 ALA A C 1
ATOM 6805 O O . ALA A 1 462 ? 147.633 190.354 148.106 1.00 53.75 462 ALA A O 1
ATOM 6812 N N . VAL A 1 463 ? 148.510 190.355 150.161 1.00 51.21 463 VAL A N 1
ATOM 6813 C CA . VAL A 1 463 ? 148.734 188.895 150.242 1.00 47.98 463 VAL A CA 1
ATOM 6814 C C . VAL A 1 463 ? 147.771 188.141 151.154 1.00 47.38 463 VAL A C 1
ATOM 6815 O O . VAL A 1 463 ? 147.739 186.920 151.053 1.00 51.37 463 VAL A O 1
ATOM 6828 N N . CYS A 1 464 ? 146.988 188.814 151.995 1.00 50.75 464 CYS A N 1
ATOM 6829 C CA . CYS A 1 464 ? 146.051 188.206 152.935 1.00 44.47 464 CYS A CA 1
ATOM 6830 C C . CYS A 1 464 ? 145.129 187.152 152.280 1.00 47.44 464 CYS A C 1
ATOM 6831 O O . CYS A 1 464 ? 144.606 187.345 151.176 1.00 54.94 464 CYS A O 1
ATOM 6838 N N . LEU A 1 465 ? 144.889 186.031 152.965 1.00 45.99 465 LEU A N 1
ATOM 6839 C CA . LEU A 1 465 ? 143.982 184.981 152.491 1.00 42.95 465 LEU A CA 1
ATOM 6840 C C . LEU A 1 465 ? 142.559 185.514 152.233 1.00 45.79 465 LEU A C 1
ATOM 6841 O O . LEU A 1 465 ? 141.938 185.097 151.263 1.00 49.49 465 LEU A O 1
ATOM 6857 N N . ASN A 1 466 ? 142.080 186.497 152.999 1.00 47.16 466 ASN A N 1
ATOM 6858 C CA . ASN A 1 466 ? 140.795 187.156 152.747 1.00 42.40 466 ASN A CA 1
ATOM 6859 C C . ASN A 1 466 ? 140.759 187.908 151.409 1.00 46.87 466 ASN A C 1
ATOM 6860 O O . ASN A 1 466 ? 139.725 187.911 150.742 1.00 52.73 466 ASN A O 1
ATOM 6871 N N . THR A 1 467 ? 141.876 188.487 150.978 1.00 49.08 467 THR A N 1
ATOM 6872 C CA . THR A 1 467 ? 142.005 189.140 149.669 1.00 42.70 467 THR A CA 1
ATOM 6873 C C . THR A 1 467 ? 142.011 188.130 148.531 1.00 42.63 467 THR A C 1
ATOM 6874 O O . THR A 1 467 ? 141.286 188.309 147.558 1.00 52.97 467 THR A O 1
ATOM 6885 N N . LEU A 1 468 ? 142.734 187.015 148.667 1.00 39.78 468 LEU A N 1
ATOM 6886 C CA . LEU A 1 468 ? 142.681 185.925 147.695 1.00 43.76 468 LEU A CA 1
ATOM 6887 C C . LEU A 1 468 ? 141.279 185.298 147.589 1.00 46.56 468 LEU A C 1
ATOM 6888 O O . LEU A 1 468 ? 140.790 185.067 146.486 1.00 49.84 468 LEU A O 1
ATOM 6904 N N . PHE A 1 469 ? 140.605 185.078 148.716 1.00 42.51 469 PHE A N 1
ATOM 6905 C CA . PHE A 1 469 ? 139.231 184.609 148.729 1.00 44.29 469 PHE A CA 1
ATOM 6906 C C . PHE A 1 469 ? 138.297 185.594 148.007 1.00 44.61 469 PHE A C 1
ATOM 6907 O O . PHE A 1 469 ? 137.560 185.176 147.124 1.00 51.52 469 PHE A O 1
ATOM 6924 N N . PHE A 1 470 ? 138.389 186.896 148.289 1.00 48.93 470 PHE A N 1
ATOM 6925 C CA . PHE A 1 470 ? 137.577 187.931 147.655 1.00 44.35 470 PHE A CA 1
ATOM 6926 C C . PHE A 1 470 ? 137.692 187.931 146.128 1.00 48.27 470 PHE A C 1
ATOM 6927 O O . PHE A 1 470 ? 136.672 187.992 145.447 1.00 53.85 470 PHE A O 1
ATOM 6944 N N . ARG A 1 471 ? 138.907 187.794 145.589 1.00 51.47 471 ARG A N 1
ATOM 6945 C CA . ARG A 1 471 ? 139.202 187.759 144.151 1.00 44.88 471 ARG A CA 1
ATOM 6946 C C . ARG A 1 471 ? 138.608 186.539 143.429 1.00 47.87 471 ARG A C 1
ATOM 6947 O O . ARG A 1 471 ? 138.157 186.660 142.295 1.00 48.83 471 ARG A O 1
ATOM 6968 N N . LEU A 1 472 ? 138.581 185.373 144.077 1.00 51.08 472 LEU A N 1
ATOM 6969 C CA . LEU A 1 472 ? 138.107 184.094 143.524 1.00 45.88 472 LEU A CA 1
ATOM 6970 C C . LEU A 1 472 ? 136.673 183.700 143.922 1.00 48.56 472 LEU A C 1
ATOM 6971 O O . LEU A 1 472 ? 136.192 182.629 143.578 1.00 57.16 472 LEU A O 1
ATOM 6987 N N . ARG A 1 473 ? 135.976 184.564 144.644 1.00 56.73 473 ARG A N 1
ATOM 6988 C CA . ARG A 1 473 ? 134.692 184.338 145.326 1.00 55.27 473 ARG A CA 1
ATOM 6989 C C . ARG A 1 473 ? 133.596 183.653 144.498 1.00 56.91 473 ARG A C 1
ATOM 6990 O O . ARG A 1 473 ? 132.930 182.741 144.975 1.00 59.61 473 ARG A O 1
ATOM 7011 N N . ASP A 1 474 ? 133.427 184.046 143.245 1.00 59.92 474 ASP A N 1
ATOM 7012 C CA . ASP A 1 474 ? 132.384 183.500 142.376 1.00 56.80 474 ASP A CA 1
ATOM 7013 C C . ASP A 1 474 ? 132.731 182.129 141.762 1.00 56.15 474 ASP A C 1
ATOM 7014 O O . ASP A 1 474 ? 131.886 181.544 141.095 1.00 60.39 474 ASP A O 1
ATOM 7023 N N . ARG A 1 475 ? 133.934 181.573 141.972 1.00 53.73 475 ARG A N 1
ATOM 7024 C CA . ARG A 1 475 ? 134.326 180.237 141.484 1.00 49.46 475 ARG A CA 1
ATOM 7025 C C . ARG A 1 475 ? 134.046 179.089 142.464 1.00 45.85 475 ARG A C 1
ATOM 7026 O O . ARG A 1 475 ? 134.011 177.937 142.046 1.00 52.97 475 ARG A O 1
ATOM 7047 N N . PHE A 1 476 ? 133.813 179.348 143.746 1.00 41.50 476 PHE A N 1
ATOM 7048 C CA . PHE A 1 476 ? 133.545 178.304 144.738 1.00 39.92 476 PHE A CA 1
ATOM 7049 C C . PHE A 1 476 ? 132.165 177.634 144.545 1.00 42.62 476 PHE A C 1
ATOM 7050 O O . PHE A 1 476 ? 131.230 178.292 144.090 1.00 51.14 476 PHE A O 1
ATOM 7067 N N . PRO A 1 477 ? 132.007 176.340 144.873 1.00 44.68 477 PRO A N 1
ATOM 7068 C CA . PRO A 1 477 ? 130.760 175.590 144.686 1.00 42.18 477 PRO A CA 1
ATOM 7069 C C . PRO A 1 477 ? 129.657 176.015 145.668 1.00 41.51 477 PRO A C 1
ATOM 7070 O O . PRO A 1 477 ? 129.945 176.695 146.649 1.00 48.54 477 PRO A O 1
ATOM 7081 N N . PRO A 1 478 ? 128.393 175.616 145.467 1.00 44.77 478 PRO A N 1
ATOM 7082 C CA . PRO A 1 478 ? 127.339 175.787 146.466 1.00 40.64 478 PRO A CA 1
ATOM 7083 C C . PRO A 1 478 ? 127.535 174.874 147.691 1.00 41.53 478 PRO A C 1
ATOM 7084 O O . PRO A 1 478 ? 128.242 173.870 147.644 1.00 48.14 478 PRO A O 1
ATOM 7095 N N . VAL A 1 479 ? 126.866 175.195 148.796 1.00 43.76 479 VAL A N 1
ATOM 7096 C CA . VAL A 1 479 ? 126.857 174.418 150.043 1.00 45.74 479 VAL A CA 1
ATOM 7097 C C . VAL A 1 479 ? 125.622 173.505 150.086 1.00 48.75 479 VAL A C 1
ATOM 7098 O O . VAL A 1 479 ? 124.509 173.973 150.288 1.00 53.59 479 VAL A O 1
ATOM 7111 N N . MET A 1 480 ? 125.807 172.202 149.857 1.00 56.47 480 MET A N 1
ATOM 7112 C CA . MET A 1 480 ? 124.733 171.230 149.569 1.00 52.06 480 MET A CA 1
ATOM 7113 C C . MET A 1 480 ? 124.380 170.302 150.734 1.00 50.31 480 MET A C 1
ATOM 7114 O O . MET A 1 480 ? 125.275 169.771 151.387 1.00 55.50 480 MET A O 1
ATOM 7128 N N . SER A 1 481 ? 123.092 170.027 150.927 1.00 56.66 481 SER A N 1
ATOM 7129 C CA . SER A 1 481 ? 122.555 169.110 151.942 1.00 55.82 481 SER A CA 1
ATOM 7130 C C . SER A 1 481 ? 121.744 167.932 151.365 1.00 55.43 481 SER A C 1
ATOM 7131 O O . SER A 1 481 ? 121.015 167.269 152.095 1.00 62.28 481 SER A O 1
ATOM 7139 N N . THR A 1 482 ? 121.835 167.647 150.066 1.00 60.84 482 THR A N 1
ATOM 7140 C CA . THR A 1 482 ? 121.057 166.593 149.375 1.00 55.87 482 THR A CA 1
ATOM 7141 C C . THR A 1 482 ? 121.783 165.241 149.286 1.00 59.13 482 THR A C 1
ATOM 7142 O O . THR A 1 482 ? 122.948 165.105 149.652 1.00 67.41 482 THR A O 1
ATOM 7153 N N . GLN A 1 483 ? 121.072 164.195 148.853 1.00 57.89 483 GLN A N 1
ATOM 7154 C CA . GLN A 1 483 ? 121.471 162.781 148.978 1.00 56.41 483 GLN A CA 1
ATOM 7155 C C . GLN A 1 483 ? 121.486 162.015 147.634 1.00 54.46 483 GLN A C 1
ATOM 7156 O O . GLN A 1 483 ? 121.193 160.821 147.599 1.00 64.59 483 GLN A O 1
ATOM 7170 N N . ARG A 1 484 ? 121.782 162.676 146.509 1.00 58.66 484 ARG A N 1
ATOM 7171 C CA . ARG A 1 484 ? 121.774 162.099 145.149 1.00 55.90 484 ARG A CA 1
ATOM 7172 C C . ARG A 1 484 ? 123.017 161.248 144.820 1.00 57.26 484 ARG A C 1
ATOM 7173 O O . ARG A 1 484 ? 124.091 161.515 145.348 1.00 60.60 484 ARG A O 1
ATOM 7194 N N . ARG A 1 485 ? 122.896 160.242 143.944 1.00 52.76 485 ARG A N 1
ATOM 7195 C CA . ARG A 1 485 ? 124.000 159.409 143.425 1.00 48.03 485 ARG A CA 1
ATOM 7196 C C . ARG A 1 485 ? 124.730 160.074 142.243 1.00 48.90 485 ARG A C 1
ATOM 7197 O O . ARG A 1 485 ? 124.301 159.972 141.103 1.00 57.65 485 ARG A O 1
ATOM 7218 N N . ASP A 1 486 ? 125.850 160.730 142.519 1.00 49.19 486 ASP A N 1
ATOM 7219 C CA . ASP A 1 486 ? 126.693 161.471 141.565 1.00 46.11 486 ASP A CA 1
ATOM 7220 C C . ASP A 1 486 ? 128.113 160.885 141.464 1.00 48.28 486 ASP A C 1
ATOM 7221 O O . ASP A 1 486 ? 128.601 160.334 142.451 1.00 57.10 486 ASP A O 1
ATOM 7230 N N . PRO A 1 487 ? 128.818 161.043 140.328 1.00 43.27 487 PRO A N 1
ATOM 7231 C CA . PRO A 1 487 ? 130.247 160.746 140.231 1.00 41.15 487 PRO A CA 1
ATOM 7232 C C . PRO A 1 487 ? 131.055 161.610 141.206 1.00 41.88 487 PRO A C 1
ATOM 7233 O O . PRO A 1 487 ? 130.627 162.704 141.549 1.00 54.92 487 PRO A O 1
ATOM 7244 N N . TYR A 1 488 ? 132.240 161.181 141.615 1.00 40.44 488 TYR A N 1
ATOM 7245 C CA . TYR A 1 488 ? 133.186 161.974 142.422 1.00 40.27 488 TYR A CA 1
ATOM 7246 C C . TYR A 1 488 ? 134.542 162.113 141.725 1.00 38.19 488 TYR A C 1
ATOM 7247 O O . TYR A 1 488 ? 134.891 161.291 140.891 1.00 46.61 488 TYR A O 1
ATOM 7265 N N . VAL A 1 489 ? 135.301 163.167 142.018 1.00 41.28 489 VAL A N 1
ATOM 7266 C CA . VAL A 1 489 ? 136.488 163.568 141.234 1.00 42.53 489 VAL A CA 1
ATOM 7267 C C . VAL A 1 489 ? 137.788 163.091 141.886 1.00 46.08 489 VAL A C 1
ATOM 7268 O O . VAL A 1 489 ? 138.054 163.431 143.026 1.00 52.27 489 VAL A O 1
ATOM 7281 N N . ILE A 1 490 ? 138.640 162.373 141.155 1.00 43.39 490 ILE A N 1
ATOM 7282 C CA . ILE A 1 490 ? 139.929 161.839 141.636 1.00 41.04 490 ILE A CA 1
ATOM 7283 C C . ILE A 1 490 ? 141.114 162.471 140.890 1.00 40.58 490 ILE A C 1
ATOM 7284 O O . ILE A 1 490 ? 140.967 162.933 139.763 1.00 46.24 490 ILE A O 1
ATOM 7300 N N . SER A 1 491 ? 142.293 162.508 141.511 1.00 46.14 491 SER A N 1
ATOM 7301 C CA . SER A 1 491 ? 143.527 163.082 140.940 1.00 42.01 491 SER A CA 1
ATOM 7302 C C . SER A 1 491 ? 144.719 162.155 141.139 1.00 44.19 491 SER A C 1
ATOM 7303 O O . SER A 1 491 ? 144.844 161.527 142.186 1.00 53.41 491 SER A O 1
ATOM 7311 N N . GLY A 1 492 ? 145.618 162.076 140.163 1.00 45.49 492 GLY A N 1
ATOM 7312 C CA . GLY A 1 492 ? 146.874 161.339 140.301 1.00 44.47 492 GLY A CA 1
ATOM 7313 C C . GLY A 1 492 ? 147.571 161.004 138.989 1.00 43.97 492 GLY A C 1
ATOM 7314 O O . GLY A 1 492 ? 147.142 161.411 137.913 1.00 51.23 492 GLY A O 1
ATOM 7318 N N . ALA A 1 493 ? 148.673 160.270 139.081 1.00 49.44 493 ALA A N 1
ATOM 7319 C CA . ALA A 1 493 ? 149.447 159.756 137.957 1.00 46.78 493 ALA A CA 1
ATOM 7320 C C . ALA A 1 493 ? 148.690 158.686 137.156 1.00 46.40 493 ALA A C 1
ATOM 7321 O O . ALA A 1 493 ? 147.990 157.845 137.725 1.00 55.24 493 ALA A O 1
ATOM 7328 N N . SER A 1 494 ? 148.862 158.677 135.837 1.00 52.14 494 SER A N 1
ATOM 7329 C CA . SER A 1 494 ? 148.360 157.610 134.957 1.00 54.78 494 SER A CA 1
ATOM 7330 C C . SER A 1 494 ? 149.330 156.420 134.799 1.00 54.17 494 SER A C 1
ATOM 7331 O O . SER A 1 494 ? 150.536 156.535 135.008 1.00 57.35 494 SER A O 1
ATOM 7339 N N . GLY A 1 495 ? 148.781 155.252 134.456 1.00 61.17 495 GLY A N 1
ATOM 7340 C CA . GLY A 1 495 ? 149.517 154.016 134.163 1.00 57.88 495 GLY A CA 1
ATOM 7341 C C . GLY A 1 495 ? 150.077 153.935 132.738 1.00 61.05 495 GLY A C 1
ATOM 7342 O O . GLY A 1 495 ? 149.951 154.869 131.947 1.00 65.74 495 GLY A O 1
ATOM 7346 N N . SER A 1 496 ? 150.718 152.812 132.413 1.00 72.86 496 SER A N 1
ATOM 7347 C CA . SER A 1 496 ? 151.494 152.623 131.177 1.00 77.21 496 SER A CA 1
ATOM 7348 C C . SER A 1 496 ? 150.655 152.495 129.904 1.00 78.46 496 SER A C 1
ATOM 7349 O O . SER A 1 496 ? 151.077 152.984 128.856 1.00 79.16 496 SER A O 1
ATOM 7357 N N . TYR A 1 497 ? 149.499 151.832 129.974 1.00 81.42 497 TYR A N 1
ATOM 7358 C CA . TYR A 1 497 ? 148.727 151.398 128.802 1.00 82.50 497 TYR A CA 1
ATOM 7359 C C . TYR A 1 497 ? 147.321 152.002 128.814 1.00 80.60 497 TYR A C 1
ATOM 7360 O O . TYR A 1 497 ? 146.411 151.502 129.465 1.00 80.08 497 TYR A O 1
ATOM 7378 N N . ASN A 1 498 ? 147.160 153.120 128.115 1.00 68.97 498 ASN A N 1
ATOM 7379 C CA . ASN A 1 498 ? 145.901 153.836 127.949 1.00 61.99 498 ASN A CA 1
ATOM 7380 C C . ASN A 1 498 ? 145.436 153.676 126.496 1.00 65.89 498 ASN A C 1
ATOM 7381 O O . ASN A 1 498 ? 146.241 153.816 125.579 1.00 73.09 498 ASN A O 1
ATOM 7392 N N . GLU A 1 499 ? 144.161 153.378 126.264 1.00 59.70 499 GLU A N 1
ATOM 7393 C CA . GLU A 1 499 ? 143.552 153.228 124.934 1.00 57.42 499 GLU A CA 1
ATOM 7394 C C . GLU A 1 499 ? 142.552 154.363 124.684 1.00 57.05 499 GLU A C 1
ATOM 7395 O O . GLU A 1 499 ? 141.387 154.263 125.066 1.00 63.58 499 GLU A O 1
ATOM 7407 N N . THR A 1 500 ? 143.011 155.464 124.095 1.00 54.92 500 THR A N 1
ATOM 7408 C CA . THR A 1 500 ? 142.252 156.717 123.958 1.00 54.21 500 THR A CA 1
ATOM 7409 C C . THR A 1 500 ? 142.235 157.297 122.539 1.00 56.66 500 THR A C 1
ATOM 7410 O O . THR A 1 500 ? 141.907 158.464 122.363 1.00 62.62 500 THR A O 1
ATOM 7421 N N . ASP A 1 501 ? 142.546 156.519 121.502 1.00 56.79 501 ASP A N 1
ATOM 7422 C CA . ASP A 1 501 ? 142.209 156.864 120.112 1.00 54.05 501 ASP A CA 1
ATOM 7423 C C . ASP A 1 501 ? 140.699 156.713 119.843 1.00 58.01 501 ASP A C 1
ATOM 7424 O O . ASP A 1 501 ? 139.964 156.200 120.680 1.00 62.95 501 ASP A O 1
ATOM 7433 N N . PHE A 1 502 ? 140.204 157.146 118.682 1.00 52.11 502 PHE A N 1
ATOM 7434 C CA . PHE A 1 502 ? 138.768 157.246 118.423 1.00 43.45 502 PHE A CA 1
ATOM 7435 C C . PHE A 1 502 ? 137.948 155.966 118.671 1.00 47.86 502 PHE A C 1
ATOM 7436 O O . PHE A 1 502 ? 136.825 156.096 119.141 1.00 57.19 502 PHE A O 1
ATOM 7453 N N . LEU A 1 503 ? 138.476 154.760 118.437 1.00 48.35 503 LEU A N 1
ATOM 7454 C CA . LEU A 1 503 ? 137.790 153.493 118.730 1.00 43.78 503 LEU A CA 1
ATOM 7455 C C . LEU A 1 503 ? 138.293 152.774 120.000 1.00 46.40 503 LEU A C 1
ATOM 7456 O O . LEU A 1 503 ? 137.979 151.612 120.200 1.00 55.77 503 LEU A O 1
ATOM 7472 N N . GLY A 1 504 ? 139.064 153.410 120.874 1.00 50.04 504 GLY A N 1
ATOM 7473 C CA . GLY A 1 504 ? 139.475 152.853 122.166 1.00 47.11 504 GLY A CA 1
ATOM 7474 C C . GLY A 1 504 ? 140.178 151.491 122.077 1.00 50.15 504 GLY A C 1
ATOM 7475 O O . GLY A 1 504 ? 141.148 151.327 121.336 1.00 56.27 504 GLY A O 1
ATOM 7479 N N . ASN A 1 505 ? 139.696 150.509 122.839 1.00 52.60 505 ASN A N 1
ATOM 7480 C CA . ASN A 1 505 ? 140.251 149.158 122.941 1.00 52.39 505 ASN A CA 1
ATOM 7481 C C . ASN A 1 505 ? 139.847 148.180 121.816 1.00 46.87 505 ASN A C 1
ATOM 7482 O O . ASN A 1 505 ? 140.102 146.985 121.918 1.00 56.01 505 ASN A O 1
ATOM 7493 N N . PHE A 1 506 ? 139.243 148.648 120.728 1.00 48.82 506 PHE A N 1
ATOM 7494 C CA . PHE A 1 506 ? 138.945 147.842 119.541 1.00 47.62 506 PHE A CA 1
ATOM 7495 C C . PHE A 1 506 ? 140.203 147.146 118.982 1.00 55.27 506 PHE A C 1
ATOM 7496 O O . PHE A 1 506 ? 141.211 147.813 118.768 1.00 66.33 506 PHE A O 1
ATOM 7513 N N . LEU A 1 507 ? 140.163 145.828 118.757 1.00 57.47 507 LEU A N 1
ATOM 7514 C CA . LEU A 1 507 ? 141.288 144.987 118.289 1.00 56.19 507 LEU A CA 1
ATOM 7515 C C . LEU A 1 507 ? 142.639 145.283 118.958 1.00 60.01 507 LEU A C 1
ATOM 7516 O O . LEU A 1 507 ? 143.652 145.423 118.274 1.00 67.67 507 LEU A O 1
ATOM 7532 N N . ASN A 1 508 ? 142.675 145.423 120.278 1.00 66.95 508 ASN A N 1
ATOM 7533 C CA . ASN A 1 508 ? 143.917 145.672 121.004 1.00 67.35 508 ASN A CA 1
ATOM 7534 C C . ASN A 1 508 ? 144.860 144.449 121.014 1.00 74.65 508 ASN A C 1
ATOM 7535 O O . ASN A 1 508 ? 146.072 144.637 121.063 1.00 79.41 508 ASN A O 1
ATOM 7546 N N . PHE A 1 509 ? 144.331 143.226 120.890 1.00 91.40 509 PHE A N 1
ATOM 7547 C CA . PHE A 1 509 ? 145.101 141.980 120.807 1.00 90.78 509 PHE A CA 1
ATOM 7548 C C . PHE A 1 509 ? 144.489 140.973 119.831 1.00 92.58 509 PHE A C 1
ATOM 7549 O O . PHE A 1 509 ? 143.292 140.983 119.560 1.00 94.68 509 PHE A O 1
ATOM 7566 N N . ILE A 1 510 ? 145.334 140.091 119.302 1.00 96.56 510 ILE A N 1
ATOM 7567 C CA . ILE A 1 510 ? 145.038 139.129 118.232 1.00 100.52 510 ILE A CA 1
ATOM 7568 C C . ILE A 1 510 ? 145.541 137.728 118.592 1.00 104.49 510 ILE A C 1
ATOM 7569 O O . ILE A 1 510 ? 146.425 137.549 119.434 1.00 104.61 510 ILE A O 1
ATOM 7585 N N . TYR A 1 525 ? 146.358 142.162 111.739 1.00 81.00 525 TYR A N 1
ATOM 7586 C CA . TYR A 1 525 ? 147.129 143.031 112.619 1.00 76.71 525 TYR A CA 1
ATOM 7587 C C . TYR A 1 525 ? 146.221 143.884 113.513 1.00 70.66 525 TYR A C 1
ATOM 7588 O O . TYR A 1 525 ? 145.042 144.055 113.222 1.00 70.52 525 TYR A O 1
ATOM 7606 N N . THR A 1 526 ? 146.744 144.375 114.635 1.00 65.70 526 THR A N 1
ATOM 7607 C CA . THR A 1 526 ? 146.002 145.116 115.662 1.00 61.32 526 THR A CA 1
ATOM 7608 C C . THR A 1 526 ? 145.685 146.567 115.259 1.00 64.70 526 THR A C 1
ATOM 7609 O O . THR A 1 526 ? 146.264 147.115 114.325 1.00 75.07 526 THR A O 1
ATOM 7620 N N . TYR A 1 527 ? 144.799 147.236 115.996 1.00 52.28 527 TYR A N 1
ATOM 7621 C CA . TYR A 1 527 ? 144.483 148.655 115.800 1.00 55.14 527 TYR A CA 1
ATOM 7622 C C . TYR A 1 527 ? 145.679 149.561 116.120 1.00 56.41 527 TYR A C 1
ATOM 7623 O O . TYR A 1 527 ? 145.957 150.505 115.383 1.00 64.12 527 TYR A O 1
ATOM 7641 N N . TRP A 1 528 ? 146.462 149.238 117.150 1.00 63.59 528 TRP A N 1
ATOM 7642 C CA . TRP A 1 528 ? 147.743 149.906 117.410 1.00 65.84 528 TRP A CA 1
ATOM 7643 C C . TRP A 1 528 ? 148.714 149.797 116.229 1.00 66.42 528 TRP A C 1
ATOM 7644 O O . TRP A 1 528 ? 149.270 150.809 115.809 1.00 73.17 528 TRP A O 1
ATOM 7665 N N . GLN A 1 529 ? 148.845 148.628 115.604 1.00 58.58 529 GLN A N 1
ATOM 7666 C CA . GLN A 1 529 ? 149.675 148.474 114.410 1.00 59.99 529 GLN A CA 1
ATOM 7667 C C . GLN A 1 529 ? 149.147 149.255 113.205 1.00 60.66 529 GLN A C 1
ATOM 7668 O O . GLN A 1 529 ? 149.930 149.867 112.488 1.00 67.97 529 GLN A O 1
ATOM 7682 N N . LEU A 1 530 ? 147.832 149.277 112.984 1.00 54.96 530 LEU A N 1
ATOM 7683 C CA . LEU A 1 530 ? 147.195 150.098 111.957 1.00 54.64 530 LEU A CA 1
ATOM 7684 C C . LEU A 1 530 ? 147.553 151.581 112.112 1.00 55.87 530 LEU A C 1
ATOM 7685 O O . LEU A 1 530 ? 147.943 152.224 111.146 1.00 62.03 530 LEU A O 1
ATOM 7701 N N . ASN A 1 531 ? 147.482 152.125 113.324 1.00 52.40 531 ASN A N 1
ATOM 7702 C CA . ASN A 1 531 ? 147.860 153.509 113.599 1.00 53.57 531 ASN A CA 1
ATOM 7703 C C . ASN A 1 531 ? 149.358 153.766 113.359 1.00 58.90 531 ASN A C 1
ATOM 7704 O O . ASN A 1 531 ? 149.708 154.753 112.717 1.00 66.20 531 ASN A O 1
ATOM 7715 N N . GLN A 1 532 ? 150.251 152.861 113.764 1.00 66.94 532 GLN A N 1
ATOM 7716 C CA . GLN A 1 532 ? 151.683 152.948 113.438 1.00 59.29 532 GLN A CA 1
ATOM 7717 C C . GLN A 1 532 ? 151.963 152.888 111.926 1.00 58.54 532 GLN A C 1
ATOM 7718 O O . GLN A 1 532 ? 152.781 153.659 111.435 1.00 67.80 532 GLN A O 1
ATOM 7732 N N . ASN A 1 533 ? 151.257 152.052 111.156 1.00 59.67 533 ASN A N 1
ATOM 7733 C CA . ASN A 1 533 ? 151.398 151.997 109.700 1.00 61.82 533 ASN A CA 1
ATOM 7734 C C . ASN A 1 533 ? 150.995 153.327 109.037 1.00 69.50 533 ASN A C 1
ATOM 7735 O O . ASN A 1 533 ? 151.674 153.791 108.122 1.00 72.70 533 ASN A O 1
ATOM 7746 N N . LEU A 1 534 ? 149.918 153.964 109.511 1.00 65.96 534 LEU A N 1
ATOM 7747 C CA . LEU A 1 534 ? 149.496 155.281 109.038 1.00 61.43 534 LEU A CA 1
ATOM 7748 C C . LEU A 1 534 ? 150.566 156.338 109.322 1.00 61.52 534 LEU A C 1
ATOM 7749 O O . LEU A 1 534 ? 150.957 157.056 108.410 1.00 66.66 534 LEU A O 1
ATOM 7765 N N . LEU A 1 535 ? 151.115 156.396 110.538 1.00 64.34 535 LEU A N 1
ATOM 7766 C CA . LEU A 1 535 ? 152.174 157.354 110.874 1.00 65.24 535 LEU A CA 1
ATOM 7767 C C . LEU A 1 535 ? 153.439 157.184 110.010 1.00 69.09 535 LEU A C 1
ATOM 7768 O O . LEU A 1 535 ? 154.021 158.184 109.603 1.00 70.22 535 LEU A O 1
ATOM 7784 N N . GLU A 1 536 ? 153.815 155.958 109.644 1.00 75.48 536 GLU A N 1
ATOM 7785 C CA . GLU A 1 536 ? 154.923 155.679 108.727 1.00 72.36 536 GLU A CA 1
ATOM 7786 C C . GLU A 1 536 ? 154.670 156.186 107.304 1.00 74.95 536 GLU A C 1
ATOM 7787 O O . GLU A 1 536 ? 155.533 156.851 106.734 1.00 80.10 536 GLU A O 1
ATOM 7799 N N . ARG A 1 537 ? 153.475 155.986 106.738 1.00 72.48 537 ARG A N 1
ATOM 7800 C CA . ARG A 1 537 ? 153.098 156.560 105.435 1.00 70.28 537 ARG A CA 1
ATOM 7801 C C . ARG A 1 537 ? 153.134 158.088 105.435 1.00 69.11 537 ARG A C 1
ATOM 7802 O O . ARG A 1 537 ? 153.602 158.685 104.472 1.00 68.17 537 ARG A O 1
ATOM 7823 N N . LEU A 1 538 ? 152.695 158.734 106.513 1.00 71.04 538 LEU A N 1
ATOM 7824 C CA . LEU A 1 538 ? 152.731 160.195 106.632 1.00 67.59 538 LEU A CA 1
ATOM 7825 C C . LEU A 1 538 ? 154.159 160.748 106.804 1.00 68.68 538 LEU A C 1
ATOM 7826 O O . LEU A 1 538 ? 154.488 161.800 106.257 1.00 71.95 538 LEU A O 1
ATOM 7842 N N . SER A 1 539 ? 155.046 160.013 107.476 1.00 74.14 539 SER A N 1
ATOM 7843 C CA . SER A 1 539 ? 156.469 160.371 107.552 1.00 70.19 539 SER A CA 1
ATOM 7844 C C . SER A 1 539 ? 157.133 160.410 106.169 1.00 69.67 539 SER A C 1
ATOM 7845 O O . SER A 1 539 ? 157.859 161.351 105.859 1.00 72.58 539 SER A O 1
ATOM 7853 N N . ARG A 1 540 ? 156.810 159.472 105.276 1.00 78.84 540 ARG A N 1
ATOM 7854 C CA . ARG A 1 540 ? 157.291 159.458 103.882 1.00 78.71 540 ARG A CA 1
ATOM 7855 C C . ARG A 1 540 ? 156.710 160.557 102.977 1.00 80.12 540 ARG A C 1
ATOM 7856 O O . ARG A 1 540 ? 157.223 160.754 101.880 1.00 80.32 540 ARG A O 1
ATOM 7877 N N . LEU A 1 541 ? 155.676 161.284 103.411 1.00 77.61 541 LEU A N 1
ATOM 7878 C CA . LEU A 1 541 ? 155.152 162.509 102.772 1.00 74.27 541 LEU A CA 1
ATOM 7879 C C . LEU A 1 541 ? 155.704 163.791 103.427 1.00 72.88 541 LEU A C 1
ATOM 7880 O O . LEU A 1 541 ? 155.404 164.892 102.981 1.00 74.33 541 LEU A O 1
ATOM 7896 N N . GLY A 1 542 ? 156.523 163.675 104.471 1.00 73.15 542 GLY A N 1
ATOM 7897 C CA . GLY A 1 542 ? 157.146 164.799 105.173 1.00 70.13 542 GLY A CA 1
ATOM 7898 C C . GLY A 1 542 ? 156.343 165.388 106.332 1.00 70.84 542 GLY A C 1
ATOM 7899 O O . GLY A 1 542 ? 156.471 166.580 106.599 1.00 75.37 542 GLY A O 1
ATOM 7903 N N . ILE A 1 543 ? 155.500 164.594 106.995 1.00 70.29 543 ILE A N 1
ATOM 7904 C CA . ILE A 1 543 ? 154.664 164.992 108.140 1.00 70.44 543 ILE A CA 1
ATOM 7905 C C . ILE A 1 543 ? 155.076 164.196 109.389 1.00 68.63 543 ILE A C 1
ATOM 7906 O O . ILE A 1 543 ? 155.065 162.968 109.357 1.00 73.30 543 ILE A O 1
ATOM 7922 N N . ASP A 1 544 ? 155.423 164.857 110.494 1.00 74.17 544 ASP A N 1
ATOM 7923 C CA . ASP A 1 544 ? 155.787 164.197 111.764 1.00 77.31 544 ASP A CA 1
ATOM 7924 C C . ASP A 1 544 ? 154.594 163.845 112.685 1.00 78.65 544 ASP A C 1
ATOM 7925 O O . ASP A 1 544 ? 153.450 164.203 112.422 1.00 82.10 544 ASP A O 1
ATOM 7934 N N . ALA A 1 545 ? 154.840 163.125 113.782 1.00 77.14 545 ALA A N 1
ATOM 7935 C CA . ALA A 1 545 ? 153.794 162.592 114.656 1.00 77.07 545 ALA A CA 1
ATOM 7936 C C . ALA A 1 545 ? 152.938 163.649 115.381 1.00 76.04 545 ALA A C 1
ATOM 7937 O O . ALA A 1 545 ? 151.833 163.340 115.816 1.00 77.75 545 ALA A O 1
ATOM 7944 N N . GLU A 1 546 ? 153.415 164.885 115.515 1.00 79.42 546 GLU A N 1
ATOM 7945 C CA . GLU A 1 546 ? 152.642 166.020 116.031 1.00 78.10 546 GLU A CA 1
ATOM 7946 C C . GLU A 1 546 ? 152.005 166.855 114.901 1.00 76.08 546 GLU A C 1
ATOM 7947 O O . GLU A 1 546 ? 151.244 167.784 115.163 1.00 75.97 546 GLU A O 1
ATOM 7959 N N . GLY A 1 547 ? 152.265 166.516 113.641 1.00 72.86 547 GLY A N 1
ATOM 7960 C CA . GLY A 1 547 ? 151.687 167.136 112.454 1.00 74.33 547 GLY A CA 1
ATOM 7961 C C . GLY A 1 547 ? 152.505 168.261 111.822 1.00 77.60 547 GLY A C 1
ATOM 7962 O O . GLY A 1 547 ? 151.995 168.941 110.932 1.00 78.87 547 GLY A O 1
ATOM 7966 N N . LYS A 1 548 ? 153.753 168.497 112.243 1.00 78.35 548 LYS A N 1
ATOM 7967 C CA . LYS A 1 548 ? 154.624 169.496 111.606 1.00 76.37 548 LYS A CA 1
ATOM 7968 C C . LYS A 1 548 ? 155.122 169.020 110.236 1.00 76.36 548 LYS A C 1
ATOM 7969 O O . LYS A 1 548 ? 155.534 167.875 110.094 1.00 79.04 548 LYS A O 1
ATOM 7988 N N . LEU A 1 549 ? 155.097 169.901 109.237 1.00 73.74 549 LEU A N 1
ATOM 7989 C CA . LEU A 1 549 ? 155.605 169.661 107.881 1.00 76.76 549 LEU A CA 1
ATOM 7990 C C . LEU A 1 549 ? 157.116 169.925 107.765 1.00 77.56 549 LEU A C 1
ATOM 7991 O O . LEU A 1 549 ? 157.622 170.879 108.345 1.00 78.70 549 LEU A O 1
ATOM 8007 N N . GLU A 1 550 ? 157.835 169.155 106.949 1.00 89.33 550 GLU A N 1
ATOM 8008 C CA . GLU A 1 550 ? 159.210 169.478 106.523 1.00 88.64 550 GLU A CA 1
ATOM 8009 C C . GLU A 1 550 ? 159.275 170.551 105.421 1.00 88.82 550 GLU A C 1
ATOM 8010 O O . GLU A 1 550 ? 160.324 171.166 105.237 1.00 92.32 550 GLU A O 1
ATOM 8022 N N . LYS A 1 551 ? 158.178 170.796 104.696 1.00 82.52 551 LYS A N 1
ATOM 8023 C CA . LYS A 1 551 ? 158.047 171.830 103.658 1.00 84.76 551 LYS A CA 1
ATOM 8024 C C . LYS A 1 551 ? 156.608 172.339 103.572 1.00 86.19 551 LYS A C 1
ATOM 8025 O O . LYS A 1 551 ? 155.702 171.606 103.186 1.00 86.69 551 LYS A O 1
ATOM 8044 N N . GLU A 1 552 ? 156.391 173.597 103.937 1.00 79.25 552 GLU A N 1
ATOM 8045 C CA . GLU A 1 552 ? 155.077 174.245 103.881 1.00 75.03 552 GLU A CA 1
ATOM 8046 C C . GLU A 1 552 ? 154.675 174.625 102.443 1.00 75.94 552 GLU A C 1
ATOM 8047 O O . GLU A 1 552 ? 155.553 174.958 101.646 1.00 79.75 552 GLU A O 1
ATOM 8059 N N . PRO A 1 553 ? 153.374 174.617 102.086 1.00 68.77 553 PRO A N 1
ATOM 8060 C CA . PRO A 1 553 ? 152.901 174.873 100.724 1.00 69.46 553 PRO A CA 1
ATOM 8061 C C . PRO A 1 553 ? 153.148 176.301 100.222 1.00 67.69 553 PRO A C 1
ATOM 8062 O O . PRO A 1 553 ? 152.926 177.281 100.932 1.00 65.36 553 PRO A O 1
ATOM 8073 N N . HIS A 1 554 ? 153.595 176.425 98.971 1.00 74.04 554 HIS A N 1
ATOM 8074 C CA . HIS A 1 554 ? 153.959 177.683 98.301 1.00 72.58 554 HIS A CA 1
ATOM 8075 C C . HIS A 1 554 ? 152.784 178.469 97.695 1.00 74.69 554 HIS A C 1
ATOM 8076 O O . HIS A 1 554 ? 152.935 179.632 97.337 1.00 80.81 554 HIS A O 1
ATOM 8090 N N . GLY A 1 555 ? 151.623 177.856 97.541 1.00 64.30 555 GLY A N 1
ATOM 8091 C CA . GLY A 1 555 ? 150.520 178.412 96.772 1.00 66.67 555 GLY A CA 1
ATOM 8092 C C . GLY A 1 555 ? 149.392 177.410 96.537 1.00 61.58 555 GLY A C 1
ATOM 8093 O O . GLY A 1 555 ? 149.468 176.274 97.005 1.00 66.40 555 GLY A O 1
ATOM 8097 N N . PRO A 1 556 ? 148.334 177.805 95.821 1.00 61.87 556 PRO A N 1
ATOM 8098 C CA . PRO A 1 556 ? 147.141 176.986 95.626 1.00 61.63 556 PRO A CA 1
ATOM 8099 C C . PRO A 1 556 ? 147.407 175.535 95.198 1.00 62.98 556 PRO A C 1
ATOM 8100 O O . PRO A 1 556 ? 146.868 174.637 95.833 1.00 67.52 556 PRO A O 1
ATOM 8111 N N . ARG A 1 557 ? 148.273 175.255 94.212 1.00 64.15 557 ARG A N 1
ATOM 8112 C CA . ARG A 1 557 ? 148.562 173.873 93.760 1.00 59.54 557 ARG A CA 1
ATOM 8113 C C . ARG A 1 557 ? 149.104 172.980 94.879 1.00 57.66 557 ARG A C 1
ATOM 8114 O O . ARG A 1 557 ? 148.569 171.903 95.092 1.00 69.34 557 ARG A O 1
ATOM 8135 N N . ASP A 1 558 ? 150.105 173.410 95.630 1.00 54.03 558 ASP A N 1
ATOM 8136 C CA . ASP A 1 558 ? 150.706 172.637 96.718 1.00 59.85 558 ASP A CA 1
ATOM 8137 C C . ASP A 1 558 ? 149.706 172.299 97.829 1.00 61.00 558 ASP A C 1
ATOM 8138 O O . ASP A 1 558 ? 149.672 171.167 98.305 1.00 71.38 558 ASP A O 1
ATOM 8147 N N . PHE A 1 559 ? 148.863 173.262 98.207 1.00 52.06 559 PHE A N 1
ATOM 8148 C CA . PHE A 1 559 ? 147.793 173.086 99.178 1.00 56.18 559 PHE A CA 1
ATOM 8149 C C . PHE A 1 559 ? 146.851 171.931 98.793 1.00 57.57 559 PHE A C 1
ATOM 8150 O O . PHE A 1 559 ? 146.599 171.050 99.610 1.00 61.56 559 PHE A O 1
ATOM 8167 N N . VAL A 1 560 ? 146.381 171.877 97.547 1.00 51.69 560 VAL A N 1
ATOM 8168 C CA . VAL A 1 560 ? 145.554 170.768 97.051 1.00 50.87 560 VAL A CA 1
ATOM 8169 C C . VAL A 1 560 ? 146.326 169.442 97.035 1.00 57.90 560 VAL A C 1
ATOM 8170 O O . VAL A 1 560 ? 145.829 168.438 97.542 1.00 66.35 560 VAL A O 1
ATOM 8183 N N . LYS A 1 561 ? 147.557 169.411 96.509 1.00 57.21 561 LYS A N 1
ATOM 8184 C CA . LYS A 1 561 ? 148.391 168.208 96.407 1.00 53.12 561 LYS A CA 1
ATOM 8185 C C . LYS A 1 561 ? 148.698 167.583 97.767 1.00 53.23 561 LYS A C 1
ATOM 8186 O O . LYS A 1 561 ? 148.627 166.369 97.902 1.00 65.15 561 LYS A O 1
ATOM 8205 N N . MET A 1 562 ? 148.929 168.382 98.798 1.00 47.79 562 MET A N 1
ATOM 8206 C CA . MET A 1 562 ? 149.144 167.949 100.178 1.00 54.63 562 MET A CA 1
ATOM 8207 C C . MET A 1 562 ? 147.946 167.130 100.703 1.00 56.62 562 MET A C 1
ATOM 8208 O O . MET A 1 562 ? 148.103 166.008 101.178 1.00 60.14 562 MET A O 1
ATOM 8222 N N . PHE A 1 563 ? 146.726 167.620 100.513 1.00 60.56 563 PHE A N 1
ATOM 8223 C CA . PHE A 1 563 ? 145.523 166.905 100.904 1.00 52.22 563 PHE A CA 1
ATOM 8224 C C . PHE A 1 563 ? 145.279 165.651 100.062 1.00 53.97 563 PHE A C 1
ATOM 8225 O O . PHE A 1 563 ? 145.041 164.595 100.641 1.00 55.62 563 PHE A O 1
ATOM 8242 N N . LYS A 1 564 ? 145.388 165.704 98.731 1.00 54.40 564 LYS A N 1
ATOM 8243 C CA . LYS A 1 564 ? 145.182 164.521 97.887 1.00 47.06 564 LYS A CA 1
ATOM 8244 C C . LYS A 1 564 ? 146.186 163.402 98.171 1.00 53.94 564 LYS A C 1
ATOM 8245 O O . LYS A 1 564 ? 145.786 162.241 98.186 1.00 64.02 564 LYS A O 1
ATOM 8264 N N . ASP A 1 565 ? 147.444 163.708 98.465 1.00 58.79 565 ASP A N 1
ATOM 8265 C CA . ASP A 1 565 ? 148.405 162.690 98.882 1.00 55.19 565 ASP A CA 1
ATOM 8266 C C . ASP A 1 565 ? 148.092 162.084 100.256 1.00 53.67 565 ASP A C 1
ATOM 8267 O O . ASP A 1 565 ? 148.157 160.865 100.386 1.00 63.83 565 ASP A O 1
ATOM 8276 N N . VAL A 1 566 ? 147.695 162.858 101.269 1.00 51.67 566 VAL A N 1
ATOM 8277 C CA . VAL A 1 566 ? 147.244 162.310 102.565 1.00 51.36 566 VAL A CA 1
ATOM 8278 C C . VAL A 1 566 ? 145.989 161.435 102.432 1.00 52.64 566 VAL A C 1
ATOM 8279 O O . VAL A 1 566 ? 145.941 160.344 102.999 1.00 55.33 566 VAL A O 1
ATOM 8292 N N . ASP A 1 567 ? 145.006 161.842 101.637 1.00 49.98 567 ASP A N 1
ATOM 8293 C CA . ASP A 1 567 ? 143.813 161.036 101.354 1.00 46.87 567 ASP A CA 1
ATOM 8294 C C . ASP A 1 567 ? 144.171 159.701 100.692 1.00 48.29 567 ASP A C 1
ATOM 8295 O O . ASP A 1 567 ? 143.744 158.649 101.158 1.00 59.84 567 ASP A O 1
ATOM 8304 N N . ALA A 1 568 ? 145.024 159.700 99.671 1.00 50.56 568 ALA A N 1
ATOM 8305 C CA . ALA A 1 568 ? 145.494 158.479 99.030 1.00 51.32 568 ALA A CA 1
ATOM 8306 C C . ALA A 1 568 ? 146.295 157.552 99.972 1.00 51.19 568 ALA A C 1
ATOM 8307 O O . ALA A 1 568 ? 146.150 156.337 99.885 1.00 58.38 568 ALA A O 1
ATOM 8314 N N . ALA A 1 569 ? 147.074 158.073 100.918 1.00 50.45 569 ALA A N 1
ATOM 8315 C CA . ALA A 1 569 ? 147.736 157.257 101.933 1.00 49.46 569 ALA A CA 1
ATOM 8316 C C . ALA A 1 569 ? 146.763 156.550 102.890 1.00 51.41 569 ALA A C 1
ATOM 8317 O O . ALA A 1 569 ? 146.925 155.360 103.160 1.00 64.24 569 ALA A O 1
ATOM 8324 N N . VAL A 1 570 ? 145.747 157.249 103.399 1.00 51.09 570 VAL A N 1
ATOM 8325 C CA . VAL A 1 570 ? 144.707 156.684 104.277 1.00 47.04 570 VAL A CA 1
ATOM 8326 C C . VAL A 1 570 ? 143.914 155.604 103.553 1.00 47.99 570 VAL A C 1
ATOM 8327 O O . VAL A 1 570 ? 143.734 154.517 104.087 1.00 53.34 570 VAL A O 1
ATOM 8340 N N . ASP A 1 571 ? 143.507 155.856 102.319 1.00 50.62 571 ASP A N 1
ATOM 8341 C CA . ASP A 1 571 ? 142.651 154.961 101.564 1.00 44.67 571 ASP A CA 1
ATOM 8342 C C . ASP A 1 571 ? 143.372 153.696 101.064 1.00 48.12 571 ASP A C 1
ATOM 8343 O O . ASP A 1 571 ? 142.749 152.647 100.917 1.00 62.22 571 ASP A O 1
ATOM 8352 N N . ALA A 1 572 ? 144.692 153.713 100.905 1.00 51.43 572 ALA A N 1
ATOM 8353 C CA . ALA A 1 572 ? 145.470 152.498 100.685 1.00 51.26 572 ALA A CA 1
ATOM 8354 C C . ALA A 1 572 ? 145.563 151.615 101.947 1.00 49.51 572 ALA A C 1
ATOM 8355 O O . ALA A 1 572 ? 145.416 150.398 101.861 1.00 55.23 572 ALA A O 1
ATOM 8362 N N . GLU A 1 573 ? 145.764 152.200 103.127 1.00 56.45 573 GLU A N 1
ATOM 8363 C CA . GLU A 1 573 ? 145.842 151.451 104.384 1.00 54.68 573 GLU A CA 1
ATOM 8364 C C . GLU A 1 573 ? 144.504 150.792 104.754 1.00 57.34 573 GLU A C 1
ATOM 8365 O O . GLU A 1 573 ? 144.486 149.646 105.194 1.00 63.80 573 GLU A O 1
ATOM 8377 N N . VAL A 1 574 ? 143.378 151.455 104.508 1.00 56.93 574 VAL A N 1
ATOM 8378 C CA . VAL A 1 574 ? 142.032 150.876 104.673 1.00 50.12 574 VAL A CA 1
ATOM 8379 C C . VAL A 1 574 ? 141.815 149.624 103.815 1.00 52.39 574 VAL A C 1
ATOM 8380 O O . VAL A 1 574 ? 141.290 148.628 104.317 1.00 60.33 574 VAL A O 1
ATOM 8393 N N . VAL A 1 575 ? 142.251 149.626 102.560 1.00 47.99 575 VAL A N 1
ATOM 8394 C CA . VAL A 1 575 ? 142.175 148.457 101.681 1.00 48.79 575 VAL A CA 1
ATOM 8395 C C . VAL A 1 575 ? 142.989 147.262 102.220 1.00 52.34 575 VAL A C 1
ATOM 8396 O O . VAL A 1 575 ? 142.439 146.170 102.325 1.00 58.48 575 VAL A O 1
ATOM 8409 N N . GLN A 1 576 ? 144.228 147.433 102.688 1.00 58.89 576 GLN A N 1
ATOM 8410 C CA . GLN A 1 576 ? 144.982 146.349 103.342 1.00 56.50 576 GLN A CA 1
ATOM 8411 C C . GLN A 1 576 ? 144.318 145.842 104.631 1.00 57.36 576 GLN A C 1
ATOM 8412 O O . GLN A 1 576 ? 144.214 144.633 104.823 1.00 61.94 576 GLN A O 1
ATOM 8426 N N . PHE A 1 577 ? 143.871 146.727 105.513 1.00 62.47 577 PHE A N 1
ATOM 8427 C CA . PHE A 1 577 ? 143.264 146.332 106.776 1.00 55.98 577 PHE A CA 1
ATOM 8428 C C . PHE A 1 577 ? 141.979 145.527 106.575 1.00 58.31 577 PHE A C 1
ATOM 8429 O O . PHE A 1 577 ? 141.841 144.436 107.122 1.00 67.55 577 PHE A O 1
ATOM 8446 N N . MET A 1 578 ? 141.078 145.992 105.719 1.00 60.57 578 MET A N 1
ATOM 8447 C CA . MET A 1 578 ? 139.860 145.270 105.387 1.00 55.96 578 MET A CA 1
ATOM 8448 C C . MET A 1 578 ? 140.150 143.925 104.710 1.00 57.89 578 MET A C 1
ATOM 8449 O O . MET A 1 578 ? 139.528 142.921 105.069 1.00 69.40 578 MET A O 1
ATOM 8463 N N . ASN A 1 579 ? 141.135 143.832 103.824 1.00 62.05 579 ASN A N 1
ATOM 8464 C CA . ASN A 1 579 ? 141.495 142.557 103.204 1.00 62.11 579 ASN A CA 1
ATOM 8465 C C . ASN A 1 579 ? 142.169 141.578 104.199 1.00 63.86 579 ASN A C 1
ATOM 8466 O O . ASN A 1 579 ? 142.026 140.367 104.055 1.00 70.73 579 ASN A O 1
ATOM 8477 N N . SER A 1 580 ? 142.812 142.064 105.257 1.00 71.47 580 SER A N 1
ATOM 8478 C CA . SER A 1 580 ? 143.206 141.240 106.404 1.00 74.12 580 SER A CA 1
ATOM 8479 C C . SER A 1 580 ? 141.996 140.649 107.139 1.00 73.48 580 SER A C 1
ATOM 8480 O O . SER A 1 580 ? 141.886 139.427 107.220 1.00 81.10 580 SER A O 1
ATOM 8488 N N . MET A 1 581 ? 141.043 141.471 107.599 1.00 75.21 581 MET A N 1
ATOM 8489 C CA . MET A 1 581 ? 139.847 141.012 108.324 1.00 69.47 581 MET A CA 1
ATOM 8490 C C . MET A 1 581 ? 139.080 139.929 107.571 1.00 70.38 581 MET A C 1
ATOM 8491 O O . MET A 1 581 ? 138.578 138.993 108.193 1.00 76.06 581 MET A O 1
ATOM 8505 N N . ALA A 1 582 ? 139.037 140.021 106.243 1.00 77.99 582 ALA A N 1
ATOM 8506 C CA . ALA A 1 582 ? 138.500 138.997 105.363 1.00 77.91 582 ALA A CA 1
ATOM 8507 C C . ALA A 1 582 ? 139.285 137.677 105.442 1.00 76.77 582 ALA A C 1
ATOM 8508 O O . ALA A 1 582 ? 138.700 136.659 105.813 1.00 81.62 582 ALA A O 1
ATOM 8515 N N . LYS A 1 583 ? 140.592 137.643 105.154 1.00 82.54 583 LYS A N 1
ATOM 8516 C CA . LYS A 1 583 ? 141.347 136.375 105.151 1.00 86.80 583 LYS A CA 1
ATOM 8517 C C . LYS A 1 583 ? 141.444 135.690 106.529 1.00 86.64 583 LYS A C 1
ATOM 8518 O O . LYS A 1 583 ? 141.341 134.472 106.589 1.00 87.28 583 LYS A O 1
ATOM 8537 N N . ASN A 1 584 ? 141.617 136.449 107.612 1.00 84.95 584 ASN A N 1
ATOM 8538 C CA . ASN A 1 584 ? 141.705 135.958 108.994 1.00 83.22 584 ASN A CA 1
ATOM 8539 C C . ASN A 1 584 ? 140.340 135.638 109.647 1.00 85.53 584 ASN A C 1
ATOM 8540 O O . ASN A 1 584 ? 140.314 135.133 110.771 1.00 85.44 584 ASN A O 1
ATOM 8551 N N . ASN A 1 585 ? 139.217 135.923 108.988 1.00 87.61 585 ASN A N 1
ATOM 8552 C CA . ASN A 1 585 ? 137.857 135.687 109.487 1.00 85.92 585 ASN A CA 1
ATOM 8553 C C . ASN A 1 585 ? 137.552 136.388 110.826 1.00 85.76 585 ASN A C 1
ATOM 8554 O O . ASN A 1 585 ? 137.102 135.757 111.787 1.00 89.89 585 ASN A O 1
ATOM 8565 N N . ILE A 1 586 ? 137.767 137.699 110.904 1.00 83.17 586 ILE A N 1
ATOM 8566 C CA . ILE A 1 586 ? 137.506 138.460 112.135 1.00 80.94 586 ILE A CA 1
ATOM 8567 C C . ILE A 1 586 ? 136.131 139.142 112.062 1.00 82.76 586 ILE A C 1
ATOM 8568 O O . ILE A 1 586 ? 135.811 139.823 111.094 1.00 84.87 586 ILE A O 1
ATOM 8584 N N . THR A 1 587 ? 135.302 138.976 113.092 1.00 82.69 587 THR A N 1
ATOM 8585 C CA . THR A 1 587 ? 133.895 139.433 113.140 1.00 84.21 587 THR A CA 1
ATOM 8586 C C . THR A 1 587 ? 133.745 140.905 113.574 1.00 80.44 587 THR A C 1
ATOM 8587 O O . THR A 1 587 ? 132.926 141.270 114.413 1.00 79.78 587 THR A O 1
ATOM 8598 N N . TYR A 1 588 ? 134.581 141.789 113.026 1.00 72.25 588 TYR A N 1
ATOM 8599 C CA . TYR A 1 588 ? 134.807 143.158 113.510 1.00 67.40 588 TYR A CA 1
ATOM 8600 C C . TYR A 1 588 ? 133.556 144.036 113.638 1.00 67.58 588 TYR A C 1
ATOM 8601 O O . TYR A 1 588 ? 133.516 144.888 114.519 1.00 66.22 588 TYR A O 1
ATOM 8619 N N . LYS A 1 589 ? 132.504 143.775 112.867 1.00 70.29 589 LYS A N 1
ATOM 8620 C CA . LYS A 1 589 ? 131.183 144.413 113.017 1.00 67.61 589 LYS A CA 1
ATOM 8621 C C . LYS A 1 589 ? 130.611 144.286 114.431 1.00 68.83 589 LYS A C 1
ATOM 8622 O O . LYS A 1 589 ? 130.076 145.246 114.974 1.00 71.73 589 LYS A O 1
ATOM 8641 N N . ASP A 1 590 ? 130.757 143.123 115.058 1.00 76.80 590 ASP A N 1
ATOM 8642 C CA . ASP A 1 590 ? 130.370 142.911 116.455 1.00 71.99 590 ASP A CA 1
ATOM 8643 C C . ASP A 1 590 ? 131.347 143.586 117.415 1.00 66.02 590 ASP A C 1
ATOM 8644 O O . ASP A 1 590 ? 130.929 144.224 118.371 1.00 69.10 590 ASP A O 1
ATOM 8653 N N . LEU A 1 591 ? 132.651 143.480 117.164 1.00 58.91 591 LEU A N 1
ATOM 8654 C CA . LEU A 1 591 ? 133.658 144.059 118.045 1.00 59.96 591 LEU A CA 1
ATOM 8655 C C . LEU A 1 591 ? 133.591 145.590 118.124 1.00 60.30 591 LEU A C 1
ATOM 8656 O O . LEU A 1 591 ? 133.855 146.138 119.191 1.00 61.64 591 LEU A O 1
ATOM 8672 N N . VAL A 1 592 ? 133.201 146.299 117.058 1.00 60.78 592 VAL A N 1
ATOM 8673 C CA . VAL A 1 592 ? 132.998 147.756 117.127 1.00 57.17 592 VAL A CA 1
ATOM 8674 C C . VAL A 1 592 ? 131.891 148.103 118.122 1.00 57.92 592 VAL A C 1
ATOM 8675 O O . VAL A 1 592 ? 132.100 148.947 118.989 1.00 57.55 592 VAL A O 1
ATOM 8688 N N . LYS A 1 593 ? 130.747 147.416 118.087 1.00 65.14 593 LYS A N 1
ATOM 8689 C CA . LYS A 1 593 ? 129.635 147.664 119.028 1.00 58.76 593 LYS A CA 1
ATOM 8690 C C . LYS A 1 593 ? 130.027 147.560 120.497 1.00 58.41 593 LYS A C 1
ATOM 8691 O O . LYS A 1 593 ? 129.460 148.283 121.300 1.00 67.98 593 LYS A O 1
ATOM 8710 N N . SER A 1 594 ? 130.995 146.735 120.875 1.00 50.86 594 SER A N 1
ATOM 8711 C CA . SER A 1 594 ? 131.379 146.527 122.272 1.00 50.33 594 SER A CA 1
ATOM 8712 C C . SER A 1 594 ? 132.653 147.257 122.737 1.00 52.81 594 SER A C 1
ATOM 8713 O O . SER A 1 594 ? 133.092 147.005 123.849 1.00 57.25 594 SER A O 1
ATOM 8721 N N . CYS A 1 595 ? 133.264 148.159 121.961 1.00 53.34 595 CYS A N 1
ATOM 8722 C CA . CYS A 1 595 ? 134.535 148.799 122.352 1.00 44.88 595 CYS A CA 1
ATOM 8723 C C . CYS A 1 595 ? 134.416 149.966 123.360 1.00 46.47 595 CYS A C 1
ATOM 8724 O O . CYS A 1 595 ? 133.400 150.652 123.423 1.00 53.24 595 CYS A O 1
ATOM 8732 N N . TYR A 1 596 ? 135.461 150.204 124.153 1.00 44.97 596 TYR A N 1
ATOM 8733 C CA . TYR A 1 596 ? 135.543 151.211 125.217 1.00 45.41 596 TYR A CA 1
ATOM 8734 C C . TYR A 1 596 ? 136.867 151.981 125.164 1.00 45.49 596 TYR A C 1
ATOM 8735 O O . TYR A 1 596 ? 137.914 151.382 124.954 1.00 57.61 596 TYR A O 1
ATOM 8753 N N . HIS A 1 597 ? 136.862 153.285 125.420 1.00 45.11 597 HIS A N 1
ATOM 8754 C CA . HIS A 1 597 ? 138.065 154.001 125.865 1.00 42.66 597 HIS A CA 1
ATOM 8755 C C . HIS A 1 597 ? 138.497 153.487 127.234 1.00 48.26 597 HIS A C 1
ATOM 8756 O O . HIS A 1 597 ? 137.642 153.240 128.080 1.00 56.24 597 HIS A O 1
ATOM 8770 N N . VAL A 1 598 ? 139.794 153.336 127.465 1.00 52.29 598 VAL A N 1
ATOM 8771 C CA . VAL A 1 598 ? 140.319 152.824 128.734 1.00 48.62 598 VAL A CA 1
ATOM 8772 C C . VAL A 1 598 ? 141.456 153.715 129.220 1.00 46.65 598 VAL A C 1
ATOM 8773 O O . VAL A 1 598 ? 142.416 153.954 128.492 1.00 55.41 598 VAL A O 1
ATOM 8786 N N . MET A 1 599 ? 141.379 154.164 130.467 1.00 54.40 599 MET A N 1
ATOM 8787 C CA . MET A 1 599 ? 142.450 154.902 131.144 1.00 56.87 599 MET A CA 1
ATOM 8788 C C . MET A 1 599 ? 142.854 154.183 132.430 1.00 57.48 599 MET A C 1
ATOM 8789 O O . MET A 1 599 ? 142.001 153.682 133.160 1.00 61.67 599 MET A O 1
ATOM 8803 N N . GLN A 1 600 ? 144.144 154.147 132.731 1.00 53.69 600 GLN A N 1
ATOM 8804 C CA . GLN A 1 600 ? 144.675 153.536 133.948 1.00 51.61 600 GLN A CA 1
ATOM 8805 C C . GLN A 1 600 ? 145.066 154.612 134.961 1.00 53.37 600 GLN A C 1
ATOM 8806 O O . GLN A 1 600 ? 145.896 155.472 134.678 1.00 58.09 600 GLN A O 1
ATOM 8820 N N . TYR A 1 601 ? 144.519 154.532 136.168 1.00 50.22 601 TYR A N 1
ATOM 8821 C CA . TYR A 1 601 ? 144.931 155.320 137.323 1.00 41.93 601 TYR A CA 1
ATOM 8822 C C . TYR A 1 601 ? 145.927 154.491 138.150 1.00 47.61 601 TYR A C 1
ATOM 8823 O O . TYR A 1 601 ? 145.584 153.416 138.636 1.00 57.81 601 TYR A O 1
ATOM 8841 N N . SER A 1 602 ? 147.170 154.954 138.284 1.00 49.26 602 SER A N 1
ATOM 8842 C CA . SER A 1 602 ? 148.242 154.205 138.961 1.00 48.56 602 SER A CA 1
ATOM 8843 C C . SER A 1 602 ? 148.020 154.094 140.478 1.00 49.18 602 SER A C 1
ATOM 8844 O O . SER A 1 602 ? 147.655 155.077 141.113 1.00 55.86 602 SER A O 1
ATOM 8852 N N . CYS A 1 603 ? 148.295 152.938 141.085 1.00 50.86 603 CYS A N 1
ATOM 8853 C CA . CYS A 1 603 ? 148.265 152.753 142.542 1.00 49.51 603 CYS A CA 1
ATOM 8854 C C . CYS A 1 603 ? 149.648 152.857 143.217 1.00 51.58 603 CYS A C 1
ATOM 8855 O O . CYS A 1 603 ? 149.771 152.536 144.397 1.00 54.94 603 CYS A O 1
ATOM 8863 N N . ASN A 1 604 ? 150.701 153.265 142.508 1.00 48.95 604 ASN A N 1
ATOM 8864 C CA . ASN A 1 604 ? 152.028 153.472 143.092 1.00 42.17 604 ASN A CA 1
ATOM 8865 C C . ASN A 1 604 ? 152.136 154.878 143.733 1.00 46.94 604 ASN A C 1
ATOM 8866 O O . ASN A 1 604 ? 152.066 155.872 143.006 1.00 56.35 604 ASN A O 1
ATOM 8877 N N . PRO A 1 605 ? 152.371 155.013 145.053 1.00 47.65 605 PRO A N 1
ATOM 8878 C CA . PRO A 1 605 ? 152.516 156.322 145.696 1.00 44.04 605 PRO A CA 1
ATOM 8879 C C . PRO A 1 605 ? 153.756 157.102 145.234 1.00 44.61 605 PRO A C 1
ATOM 8880 O O . PRO A 1 605 ? 153.753 158.328 145.288 1.00 51.90 605 PRO A O 1
ATOM 8891 N N . PHE A 1 606 ? 154.789 156.434 144.711 1.00 48.19 606 PHE A N 1
ATOM 8892 C CA . PHE A 1 606 ? 155.977 157.100 144.171 1.00 46.38 606 PHE A CA 1
ATOM 8893 C C . PHE A 1 606 ? 155.815 157.583 142.726 1.00 41.04 606 PHE A C 1
ATOM 8894 O O . PHE A 1 606 ? 156.605 158.410 142.291 1.00 47.15 606 PHE A O 1
ATOM 8911 N N . ALA A 1 607 ? 154.792 157.154 141.984 1.00 41.49 607 ALA A N 1
ATOM 8912 C CA . ALA A 1 607 ? 154.499 157.675 140.645 1.00 43.22 607 ALA A CA 1
ATOM 8913 C C . ALA A 1 607 ? 153.859 159.084 140.644 1.00 45.31 607 ALA A C 1
ATOM 8914 O O . ALA A 1 607 ? 153.848 159.755 139.614 1.00 52.96 607 ALA A O 1
ATOM 8921 N N . GLN A 1 608 ? 153.315 159.538 141.775 1.00 46.69 608 GLN A N 1
ATOM 8922 C CA . GLN A 1 608 ? 152.615 160.819 141.942 1.00 46.73 608 GLN A CA 1
ATOM 8923 C C . GLN A 1 608 ? 153.554 162.033 141.772 1.00 50.05 608 GLN A C 1
ATOM 8924 O O . GLN A 1 608 ? 154.744 161.910 142.042 1.00 58.06 608 GLN A O 1
ATOM 8938 N N . PRO A 1 609 ? 153.077 163.215 141.344 1.00 50.34 609 PRO A N 1
ATOM 8939 C CA . PRO A 1 609 ? 153.940 164.385 141.162 1.00 46.77 609 PRO A CA 1
ATOM 8940 C C . PRO A 1 609 ? 154.547 164.875 142.484 1.00 47.95 609 PRO A C 1
ATOM 8941 O O . PRO A 1 609 ? 153.991 164.648 143.555 1.00 56.59 609 PRO A O 1
ATOM 8952 N N . ALA A 1 610 ? 155.695 165.544 142.436 1.00 50.51 610 ALA A N 1
ATOM 8953 C CA . ALA A 1 610 ? 156.481 165.992 143.590 1.00 46.73 610 ALA A CA 1
ATOM 8954 C C . ALA A 1 610 ? 155.875 167.195 144.349 1.00 50.52 610 ALA A C 1
ATOM 8955 O O . ALA A 1 610 ? 156.472 168.262 144.426 1.00 59.15 610 ALA A O 1
ATOM 8962 N N . CYS A 1 611 ? 154.682 167.009 144.902 1.00 48.28 611 CYS A N 1
ATOM 8963 C CA . CYS A 1 611 ? 153.931 167.941 145.724 1.00 43.07 611 CYS A CA 1
ATOM 8964 C C . CYS A 1 611 ? 153.346 167.202 146.952 1.00 46.41 611 CYS A C 1
ATOM 8965 O O . CYS A 1 611 ? 152.747 166.134 146.798 1.00 53.66 611 CYS A O 1
ATOM 8973 N N . PRO A 1 612 ? 153.482 167.721 148.182 1.00 44.15 612 PRO A N 1
ATOM 8974 C CA . PRO A 1 612 ? 152.814 167.163 149.355 1.00 45.76 612 PRO A CA 1
ATOM 8975 C C . PRO A 1 612 ? 151.271 167.183 149.301 1.00 42.14 612 PRO A C 1
ATOM 8976 O O . PRO A 1 612 ? 150.650 166.326 149.916 1.00 49.09 612 PRO A O 1
ATOM 8987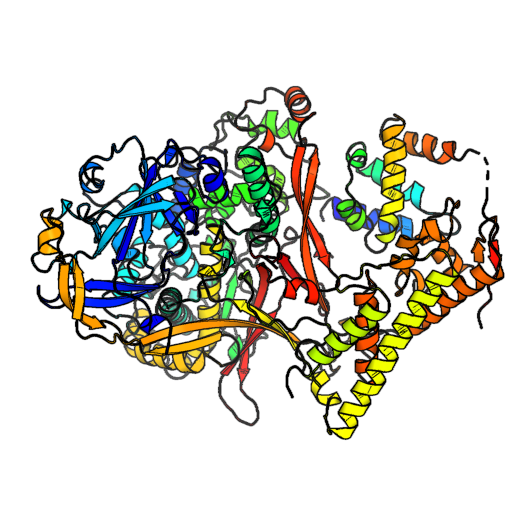 N N . ILE A 1 613 ? 150.607 168.068 148.550 1.00 46.28 613 ILE A N 1
ATOM 8988 C CA . ILE A 1 613 ? 149.139 168.001 148.392 1.00 46.69 613 ILE A CA 1
ATOM 8989 C C . ILE A 1 613 ? 148.730 166.746 147.618 1.00 47.55 613 ILE A C 1
ATOM 8990 O O . ILE A 1 613 ? 147.742 166.103 147.965 1.00 50.43 613 ILE A O 1
ATOM 9006 N N . PHE A 1 614 ? 149.511 166.322 146.630 1.00 39.14 614 PHE A N 1
ATOM 9007 C CA . PHE A 1 614 ? 149.235 165.074 145.939 1.00 39.77 614 PHE A CA 1
ATOM 9008 C C . PHE A 1 614 ? 149.322 163.835 146.831 1.00 45.52 614 PHE A C 1
ATOM 9009 O O . PHE A 1 614 ? 148.618 162.880 146.536 1.00 51.29 614 PHE A O 1
ATOM 9026 N N . THR A 1 615 ? 150.038 163.851 147.960 1.00 46.27 615 THR A N 1
ATOM 9027 C CA . THR A 1 615 ? 149.975 162.784 148.977 1.00 44.52 615 THR A CA 1
ATOM 9028 C C . THR A 1 615 ? 148.561 162.636 149.541 1.00 46.53 615 THR A C 1
ATOM 9029 O O . THR A 1 615 ? 148.007 161.541 149.561 1.00 54.37 615 THR A O 1
ATOM 9040 N N . GLN A 1 616 ? 147.924 163.737 149.936 1.00 42.28 616 GLN A N 1
ATOM 90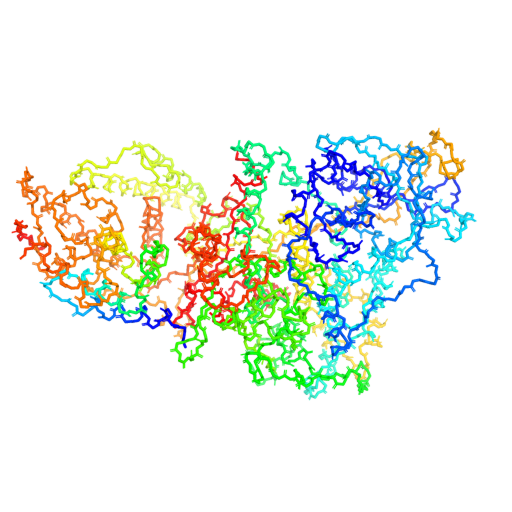41 C CA . GLN A 1 616 ? 146.555 163.719 150.442 1.00 45.34 616 GLN A CA 1
ATOM 9042 C C . GLN A 1 616 ? 145.525 163.338 149.364 1.00 45.73 616 GLN A C 1
ATOM 9043 O O . GLN A 1 616 ? 144.685 162.479 149.611 1.00 48.49 616 GLN A O 1
ATOM 9057 N N . LEU A 1 617 ? 145.609 163.894 148.151 1.00 43.12 617 LEU A N 1
ATOM 9058 C CA . LEU A 1 617 ? 144.690 163.550 147.061 1.00 38.69 617 LEU A CA 1
ATOM 9059 C C . LEU A 1 617 ? 144.795 162.074 146.630 1.00 42.50 617 LEU A C 1
ATOM 9060 O O . LEU A 1 617 ? 143.762 161.440 146.436 1.00 49.29 617 LEU A O 1
ATOM 9076 N N . PHE A 1 618 ? 145.997 161.493 146.548 1.00 37.96 618 PHE A N 1
ATOM 9077 C CA . PHE A 1 618 ? 146.169 160.068 146.260 1.00 39.39 618 PHE A CA 1
ATOM 9078 C C . PHE A 1 618 ? 145.566 159.176 147.359 1.00 41.24 618 PHE A C 1
ATOM 9079 O O . PHE A 1 618 ? 144.701 158.354 147.062 1.00 49.12 618 PHE A O 1
ATOM 9096 N N . TYR A 1 619 ? 145.950 159.375 148.628 1.00 39.25 619 TYR A N 1
ATOM 9097 C CA . TYR A 1 619 ? 145.470 158.567 149.754 1.00 33.58 619 TYR A CA 1
ATOM 9098 C C . TYR A 1 619 ? 143.933 158.613 149.863 1.00 41.24 619 TYR A C 1
ATOM 9099 O O . TYR A 1 619 ? 143.286 157.573 149.960 1.00 51.30 619 TYR A O 1
ATOM 9117 N N . ARG A 1 620 ? 143.322 159.798 149.790 1.00 44.61 620 ARG A N 1
ATOM 9118 C CA . ARG A 1 620 ? 141.863 159.948 149.901 1.00 43.00 620 ARG A CA 1
ATOM 9119 C C . ARG A 1 620 ? 141.113 159.417 148.681 1.00 39.56 620 ARG A C 1
ATOM 9120 O O . ARG A 1 620 ? 140.049 158.836 148.857 1.00 44.60 620 ARG A O 1
ATOM 9141 N N . SER A 1 621 ? 141.673 159.514 147.478 1.00 40.00 621 SER A N 1
ATOM 9142 C CA . SER A 1 621 ? 141.140 158.826 146.291 1.00 35.90 621 SER A CA 1
ATOM 9143 C C . SER A 1 621 ? 141.099 157.310 146.490 1.00 38.64 621 SER A C 1
ATOM 9144 O O . SER A 1 621 ? 140.053 156.709 146.275 1.00 47.87 621 SER A O 1
ATOM 9152 N N . LEU A 1 622 ? 142.181 156.697 146.981 1.00 38.08 622 LEU A N 1
ATOM 9153 C CA . LEU A 1 622 ? 142.245 155.257 147.246 1.00 38.31 622 LEU A CA 1
ATOM 9154 C C . LEU A 1 622 ? 141.241 154.797 148.318 1.00 38.11 622 LEU A C 1
ATOM 9155 O O . LEU A 1 622 ? 140.496 153.850 148.079 1.00 47.55 622 LEU A O 1
ATOM 9171 N N . LEU A 1 623 ? 141.165 155.481 149.464 1.00 33.16 623 LEU A N 1
ATOM 9172 C CA . LEU A 1 623 ? 140.193 155.151 150.520 1.00 37.10 623 LEU A CA 1
ATOM 9173 C C . LEU A 1 623 ? 138.742 155.242 150.036 1.00 35.89 623 LEU A C 1
ATOM 9174 O O . LEU A 1 623 ? 137.932 154.393 150.389 1.00 46.01 623 LEU A O 1
ATOM 9190 N N . THR A 1 624 ? 138.414 156.226 149.198 1.00 41.63 624 THR A N 1
ATOM 9191 C CA . THR A 1 624 ? 137.062 156.381 148.642 1.00 40.66 624 THR A CA 1
ATOM 9192 C C . THR A 1 624 ? 136.714 155.239 147.694 1.00 39.53 624 THR A C 1
ATOM 9193 O O . THR A 1 624 ? 135.656 154.644 147.834 1.00 43.55 624 THR A O 1
ATOM 9204 N N . ILE A 1 625 ? 137.622 154.867 146.791 1.00 40.30 625 ILE A N 1
ATOM 9205 C CA . ILE A 1 625 ? 137.401 153.776 145.834 1.00 38.15 625 ILE A CA 1
ATOM 9206 C C . ILE A 1 625 ? 137.217 152.426 146.538 1.00 38.43 625 ILE A C 1
ATOM 9207 O O . ILE A 1 625 ? 136.294 151.696 146.195 1.00 48.67 625 ILE A O 1
ATOM 9223 N N . LEU A 1 626 ? 138.015 152.113 147.562 1.00 42.33 626 LEU A N 1
ATOM 9224 C CA . LEU A 1 626 ? 137.841 150.888 148.355 1.00 39.76 626 LEU A CA 1
ATOM 9225 C C . LEU A 1 626 ? 136.476 150.824 149.044 1.00 40.13 626 LEU A C 1
ATOM 9226 O O . LEU A 1 626 ? 135.824 149.784 148.983 1.00 50.00 626 LEU A O 1
ATOM 9242 N N . GLN A 1 627 ? 136.020 151.924 149.647 1.00 41.21 627 GLN A N 1
ATOM 9243 C CA . GLN A 1 627 ? 134.690 151.996 150.255 1.00 38.69 627 GLN A CA 1
ATOM 9244 C C . GLN A 1 627 ? 133.603 151.728 149.215 1.00 43.67 627 GLN A C 1
ATOM 9245 O O . GLN A 1 627 ? 132.774 150.856 149.444 1.00 44.01 627 GLN A O 1
ATOM 9259 N N . ASP A 1 628 ? 133.637 152.394 148.058 1.00 48.85 628 ASP A N 1
ATOM 9260 C CA . ASP A 1 628 ? 132.643 152.243 146.989 1.00 44.74 628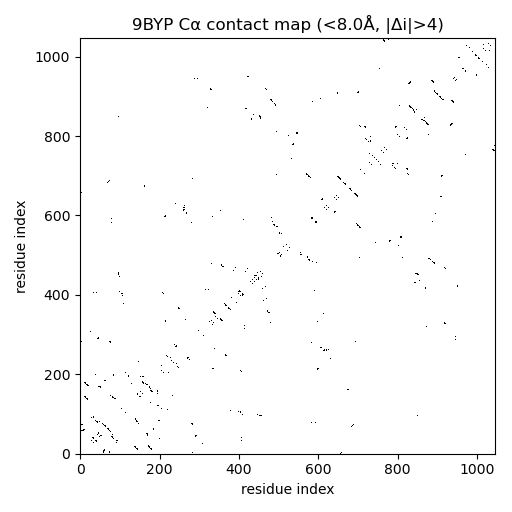 ASP A CA 1
ATOM 9261 C C . ASP A 1 628 ? 132.604 150.822 146.396 1.00 48.14 628 ASP A C 1
ATOM 9262 O O . ASP A 1 628 ? 131.521 150.276 146.207 1.00 53.93 628 ASP A O 1
ATOM 9271 N N . ILE A 1 629 ? 133.757 150.172 146.174 1.00 49.34 629 ILE A N 1
ATOM 9272 C CA . ILE A 1 629 ? 133.808 148.768 145.723 1.00 42.62 629 ILE A CA 1
ATOM 9273 C C . ILE A 1 629 ? 133.133 147.837 146.739 1.00 47.72 629 ILE A C 1
ATOM 9274 O O . ILE A 1 629 ? 132.419 146.922 146.343 1.00 50.54 629 ILE A O 1
ATOM 9290 N N . SER A 1 630 ? 133.322 148.065 148.041 1.00 51.58 630 SER A N 1
ATOM 9291 C CA . SER A 1 630 ? 132.781 147.202 149.092 1.00 47.48 630 SER A CA 1
ATOM 9292 C C . SER A 1 630 ? 131.259 147.260 149.284 1.00 49.80 630 SER A C 1
ATOM 9293 O O . SER A 1 630 ? 130.719 146.329 149.873 1.00 53.37 630 SER A O 1
ATOM 9301 N N . LEU A 1 631 ? 130.548 148.297 148.812 1.00 53.87 631 LEU A N 1
ATOM 9302 C CA . LEU A 1 631 ? 129.136 148.519 149.165 1.00 46.12 631 LEU A CA 1
ATOM 9303 C C . LEU A 1 631 ? 128.201 147.345 148.816 1.00 51.10 631 LEU A C 1
ATOM 9304 O O . LEU A 1 631 ? 127.511 146.889 149.722 1.00 50.17 631 LEU A O 1
ATOM 9320 N N . PRO A 1 632 ? 128.181 146.770 147.599 1.00 55.73 632 PRO A N 1
ATOM 9321 C CA . PRO A 1 632 ? 127.314 145.624 147.332 1.00 53.51 632 PRO A CA 1
ATOM 9322 C C . PRO A 1 632 ? 127.765 144.352 148.053 1.00 58.43 632 PRO A C 1
ATOM 9323 O O . PRO A 1 632 ? 126.921 143.529 148.401 1.00 57.24 632 PRO A O 1
ATOM 9334 N N . ILE A 1 633 ? 129.068 144.200 148.323 1.00 65.68 633 ILE A N 1
ATOM 9335 C CA . ILE A 1 633 ? 129.636 143.034 149.021 1.00 62.97 633 ILE A CA 1
ATOM 9336 C C . ILE A 1 633 ? 129.123 142.991 150.462 1.00 61.24 633 ILE A C 1
ATOM 9337 O O . ILE A 1 633 ? 128.622 141.958 150.902 1.00 60.12 633 ILE A O 1
ATOM 9353 N N . CYS A 1 634 ? 129.154 144.129 151.157 1.00 61.66 634 CYS A N 1
ATOM 9354 C CA . CYS A 1 634 ? 128.585 144.298 152.496 1.00 55.02 634 CYS A CA 1
ATOM 9355 C C . CYS A 1 634 ? 127.054 144.154 152.508 1.00 55.74 634 CYS A C 1
ATOM 9356 O O . CYS A 1 634 ? 126.522 143.458 153.366 1.00 55.04 634 CYS A O 1
ATOM 9364 N N . MET A 1 635 ? 126.338 144.747 151.543 1.00 58.08 635 MET A N 1
ATOM 9365 C CA . MET A 1 635 ? 124.876 144.638 151.445 1.00 56.54 635 MET A CA 1
ATOM 9366 C C . MET A 1 635 ? 124.417 143.185 151.304 1.00 57.67 635 MET A C 1
ATOM 9367 O O . MET A 1 635 ? 123.511 142.756 152.014 1.00 59.80 635 MET A O 1
ATOM 9381 N N . CYS A 1 636 ? 125.049 142.410 150.416 1.00 63.69 636 CYS A N 1
ATOM 9382 C CA . CYS A 1 636 ? 124.707 140.997 150.254 1.00 66.75 636 CYS A CA 1
ATOM 9383 C C . CYS A 1 636 ? 124.975 140.188 151.524 1.00 65.29 636 CYS A C 1
ATOM 9384 O O . CYS A 1 636 ? 124.124 139.396 151.917 1.00 64.32 636 CYS A O 1
ATOM 9392 N N . TYR A 1 637 ? 126.108 140.391 152.210 1.00 68.17 637 TYR A N 1
ATOM 9393 C CA . TYR A 1 637 ? 126.385 139.663 153.455 1.00 64.92 637 TYR A CA 1
ATOM 9394 C C . TYR A 1 637 ? 125.353 139.980 154.544 1.00 67.10 637 TYR A C 1
ATOM 9395 O O . TYR A 1 637 ? 124.827 139.053 155.152 1.00 65.67 637 TYR A O 1
ATOM 9413 N N . GLU A 1 638 ? 125.021 141.257 154.762 1.00 67.86 638 GLU A N 1
ATOM 9414 C CA . GLU A 1 638 ? 124.012 141.658 155.752 1.00 63.51 638 GLU A CA 1
ATOM 9415 C C . GLU A 1 638 ? 122.597 141.198 155.380 1.00 61.69 638 GLU A C 1
ATOM 9416 O O . GLU A 1 638 ? 121.873 140.746 156.256 1.00 59.26 638 GLU A O 1
ATOM 9428 N N . ASN A 1 639 ? 122.216 141.183 154.095 1.00 68.42 639 ASN A N 1
ATOM 9429 C CA . ASN A 1 639 ? 120.959 140.583 153.629 1.00 64.74 639 ASN A CA 1
ATOM 9430 C C . ASN A 1 639 ? 120.840 139.099 154.006 1.00 66.11 639 ASN A C 1
ATOM 9431 O O . ASN A 1 639 ? 119.762 138.651 154.382 1.00 66.39 639 ASN A O 1
ATOM 9442 N N . ASP A 1 640 ? 121.926 138.331 153.947 1.00 74.55 640 ASP A N 1
ATOM 9443 C CA . ASP A 1 640 ? 121.937 136.922 154.368 1.00 71.90 640 ASP A CA 1
ATOM 9444 C C . ASP A 1 640 ? 122.168 136.738 155.883 1.00 72.24 640 ASP A C 1
ATOM 9445 O O . ASP A 1 640 ? 121.845 135.689 156.433 1.00 72.61 640 ASP A O 1
ATOM 9454 N N . ASN A 1 641 ? 122.694 137.747 156.580 1.00 74.93 641 ASN A N 1
ATOM 9455 C CA . ASN A 1 641 ? 123.049 137.728 158.010 1.00 67.11 641 ASN A CA 1
ATOM 9456 C C . ASN A 1 641 ? 122.571 139.025 158.702 1.00 68.43 641 ASN A C 1
ATOM 9457 O O . ASN A 1 641 ? 123.383 139.913 158.974 1.00 71.38 641 ASN A O 1
ATOM 9468 N N . PRO A 1 642 ? 121.259 139.190 158.948 1.00 64.26 642 PRO A N 1
ATOM 9469 C CA . PRO A 1 642 ? 120.657 140.486 159.249 1.00 64.20 642 PRO A CA 1
ATOM 9470 C C . PRO A 1 642 ? 120.990 141.011 160.656 1.00 63.42 642 PRO A C 1
ATOM 9471 O O . PRO A 1 642 ? 121.170 140.241 161.598 1.00 65.92 642 PRO A O 1
ATOM 9482 N N . GLY A 1 643 ? 121.033 142.330 160.817 1.00 57.98 643 GLY A N 1
ATOM 9483 C CA . GLY A 1 643 ? 121.417 143.000 162.066 1.00 55.66 643 GLY A CA 1
ATOM 9484 C C . GLY A 1 643 ? 120.453 142.871 163.250 1.00 56.80 643 GLY A C 1
ATOM 9485 O O . GLY A 1 643 ? 120.894 142.966 164.393 1.00 64.57 643 GLY A O 1
ATOM 9489 N N . LEU A 1 644 ? 119.155 142.653 163.020 1.00 57.90 644 LEU A N 1
ATOM 9490 C CA . LEU A 1 644 ? 118.107 142.439 164.044 1.00 57.58 644 LEU A CA 1
ATOM 9491 C C . LEU A 1 644 ? 118.108 143.458 165.206 1.00 58.99 644 LEU A C 1
ATOM 9492 O O . LEU A 1 644 ? 117.817 143.128 166.354 1.00 61.06 644 LEU A O 1
ATOM 9508 N N . GLY A 1 645 ? 118.466 144.707 164.934 1.00 59.27 645 GLY A N 1
ATOM 9509 C CA . GLY A 1 645 ? 118.576 145.749 165.952 1.00 58.72 645 GLY A CA 1
ATOM 9510 C C . GLY A 1 645 ? 119.830 145.698 166.835 1.00 56.20 645 GLY A C 1
ATOM 9511 O O . GLY A 1 645 ? 119.928 146.485 167.774 1.00 64.45 645 GLY A O 1
ATOM 9515 N N . GLN A 1 646 ? 120.815 144.859 166.533 1.00 49.48 646 GLN A N 1
ATOM 9516 C CA . GLN A 1 646 ? 122.174 145.037 167.024 1.00 45.61 646 GLN A CA 1
ATOM 9517 C C . GLN A 1 646 ? 122.805 146.308 166.454 1.00 46.09 646 GLN A C 1
ATOM 9518 O O . GLN A 1 646 ? 122.544 146.714 165.323 1.00 52.25 646 GLN A O 1
ATOM 9532 N N . SER A 1 647 ? 123.681 146.920 167.237 1.00 42.40 647 SER A N 1
ATOM 9533 C CA . SER A 1 647 ? 124.535 148.024 166.806 1.00 34.55 647 SER A CA 1
ATOM 9534 C C . SER A 1 647 ? 125.638 147.538 165.871 1.00 37.82 647 SER A C 1
ATOM 9535 O O . SER A 1 647 ? 126.050 146.385 165.986 1.00 51.70 647 SER A O 1
ATOM 9543 N N . PRO A 1 648 ? 126.183 148.361 164.963 1.00 37.76 648 PRO A N 1
ATOM 9544 C CA . PRO A 1 648 ? 127.289 147.925 164.122 1.00 44.43 648 PRO A CA 1
ATOM 9545 C C . PRO A 1 648 ? 128.474 147.325 164.883 1.00 45.93 648 PRO A C 1
ATOM 9546 O O . PRO A 1 648 ? 128.897 146.246 164.498 1.00 53.59 648 PRO A O 1
ATOM 9557 N N . PRO A 1 649 ? 128.988 147.899 165.988 1.00 51.40 649 PRO A N 1
ATOM 9558 C CA . PRO A 1 649 ? 130.051 147.260 166.764 1.00 42.16 649 PRO A CA 1
ATOM 9559 C C . PRO A 1 649 ? 129.745 145.826 167.225 1.00 43.69 649 PRO A C 1
ATOM 9560 O O . PRO A 1 649 ? 130.617 144.973 167.097 1.00 53.74 649 PRO A O 1
ATOM 9571 N N . GLU A 1 650 ? 128.533 145.522 167.692 1.00 47.11 650 GLU A N 1
ATOM 9572 C CA . GLU A 1 650 ? 128.159 144.179 168.172 1.00 48.15 650 GLU A CA 1
ATOM 9573 C C . GLU A 1 650 ? 127.918 143.184 167.042 1.00 51.87 650 GLU A C 1
ATOM 9574 O O . GLU A 1 650 ? 128.220 142.007 167.187 1.00 56.40 650 GLU A O 1
ATOM 9586 N N . TRP A 1 651 ? 127.450 143.644 165.887 1.00 50.23 651 TRP A N 1
ATOM 9587 C CA . TRP A 1 651 ? 127.360 142.821 164.698 1.00 45.42 651 TRP A CA 1
ATOM 9588 C C . TRP A 1 651 ? 128.753 142.496 164.127 1.00 47.65 651 TRP A C 1
ATOM 9589 O O . TRP A 1 651 ? 129.055 141.338 163.854 1.00 55.69 651 TRP A O 1
ATOM 9610 N N . LEU A 1 652 ? 129.658 143.471 164.022 1.00 46.84 652 LEU A N 1
ATOM 9611 C CA . LEU A 1 652 ? 131.009 143.267 163.489 1.00 44.12 652 LEU A CA 1
ATOM 9612 C C . LEU A 1 652 ? 131.880 142.321 164.337 1.00 49.57 652 LEU A C 1
ATOM 9613 O O . LEU A 1 652 ? 132.745 141.640 163.793 1.00 54.71 652 LEU A O 1
ATOM 9629 N N . LYS A 1 653 ? 131.606 142.203 165.636 1.00 57.09 653 LYS A N 1
ATOM 9630 C CA . LYS A 1 653 ? 132.306 141.312 166.561 1.00 55.42 653 LYS A CA 1
ATOM 9631 C C . LYS A 1 653 ? 132.173 139.827 166.213 1.00 53.81 653 LYS A C 1
ATOM 9632 O O . LYS A 1 653 ? 133.151 139.101 166.336 1.00 57.08 653 LYS A O 1
ATOM 9651 N N . GLY A 1 654 ? 131.010 139.387 165.736 1.00 57.78 654 GLY A N 1
ATOM 9652 C CA . GLY A 1 654 ? 130.816 138.042 165.185 1.00 54.63 654 GLY A CA 1
ATOM 9653 C C . GLY A 1 654 ? 131.164 137.912 163.694 1.00 52.02 654 GLY A C 1
ATOM 9654 O O . GLY A 1 654 ? 131.646 136.864 163.268 1.00 52.85 654 GLY A O 1
ATOM 9658 N N . HIS A 1 655 ? 130.943 138.956 162.888 1.00 58.88 655 HIS A N 1
ATOM 9659 C CA . HIS A 1 655 ? 130.884 138.847 161.413 1.00 54.61 655 HIS A CA 1
ATOM 9660 C C . HIS A 1 655 ? 132.090 139.369 160.606 1.00 53.03 655 HIS A C 1
ATOM 9661 O O . HIS A 1 655 ? 132.157 139.130 159.400 1.00 58.97 655 HIS A O 1
ATOM 9675 N N . TYR A 1 656 ? 133.061 140.064 161.202 1.00 53.80 656 TYR A N 1
ATOM 9676 C CA . TYR A 1 656 ? 134.068 140.781 160.404 1.00 53.02 656 TYR A CA 1
ATOM 9677 C C . TYR A 1 656 ? 135.147 139.901 159.733 1.00 59.04 656 TYR A C 1
ATOM 9678 O O . TYR A 1 656 ? 135.504 140.152 158.584 1.00 61.06 656 TYR A O 1
ATOM 9696 N N . GLN A 1 657 ? 135.618 138.832 160.387 1.00 72.63 657 GLN A N 1
ATOM 9697 C CA . GLN A 1 657 ? 136.636 137.920 159.840 1.00 71.04 657 GLN A CA 1
ATOM 9698 C C . GLN A 1 657 ? 136.193 137.235 158.536 1.00 75.59 657 GLN A C 1
ATOM 9699 O O . GLN A 1 657 ? 136.984 137.098 157.600 1.00 78.76 657 GLN A O 1
ATOM 9713 N N . THR A 1 658 ? 134.922 136.846 158.435 1.00 70.69 658 THR A N 1
ATOM 9714 C CA . THR A 1 658 ? 134.332 136.307 157.204 1.00 65.78 658 THR A CA 1
ATOM 9715 C C . THR A 1 658 ? 134.257 137.379 156.110 1.00 68.20 658 THR A C 1
ATOM 9716 O O . THR A 1 658 ? 134.656 137.128 154.972 1.00 73.38 658 THR A O 1
ATOM 9727 N N . LEU A 1 659 ? 133.821 138.595 156.442 1.00 63.32 659 LEU A N 1
ATOM 9728 C CA . LEU A 1 659 ? 133.697 139.703 155.491 1.00 65.07 659 LEU A CA 1
ATOM 9729 C C . LEU A 1 659 ? 135.053 140.172 154.903 1.00 66.35 659 LEU A C 1
ATOM 9730 O O . LEU A 1 659 ? 135.135 140.407 153.699 1.00 68.85 659 LEU A O 1
ATOM 9746 N N . CYS A 1 660 ? 136.144 140.166 155.675 1.00 66.21 660 CYS A N 1
ATOM 9747 C CA . CYS A 1 660 ? 137.513 140.333 155.155 1.00 70.85 660 CYS A CA 1
ATOM 9748 C C . CYS A 1 660 ? 137.899 139.328 154.047 1.00 73.47 660 CYS A C 1
ATOM 9749 O O . CYS A 1 660 ? 138.484 139.722 153.039 1.00 74.96 660 CYS A O 1
ATOM 9757 N N . THR A 1 661 ? 137.585 138.042 154.228 1.00 70.84 661 THR A N 1
ATOM 9758 C CA . THR A 1 661 ? 137.867 136.956 153.265 1.00 72.95 661 THR A CA 1
ATOM 9759 C C . THR A 1 661 ? 136.995 137.083 152.012 1.00 71.59 661 THR A C 1
ATOM 9760 O O . THR A 1 661 ? 137.499 136.967 150.895 1.00 73.62 661 THR A O 1
ATOM 9771 N N . ASN A 1 662 ? 135.710 137.413 152.169 1.00 73.22 662 ASN A N 1
ATOM 9772 C CA . ASN A 1 662 ? 134.822 137.735 151.049 1.00 74.06 662 ASN A CA 1
ATOM 9773 C C . ASN A 1 662 ? 135.355 138.916 150.231 1.00 73.69 662 ASN A C 1
ATOM 9774 O O . ASN A 1 662 ? 135.437 138.820 149.005 1.00 78.54 662 ASN A O 1
ATOM 9785 N N . PHE A 1 663 ? 135.772 140.010 150.877 1.00 64.93 663 PHE A N 1
ATOM 9786 C CA . PHE A 1 663 ? 136.257 141.197 150.174 1.00 66.06 663 PHE A CA 1
ATOM 9787 C C . PHE A 1 663 ? 137.487 140.902 149.311 1.00 66.10 663 PHE A C 1
ATOM 9788 O O . PHE A 1 663 ? 137.500 141.236 148.132 1.00 69.48 663 PHE A O 1
ATOM 9805 N N . ARG A 1 664 ? 138.485 140.195 149.856 1.00 70.00 664 ARG A N 1
ATOM 9806 C CA . ARG A 1 664 ? 139.708 139.808 149.138 1.00 70.66 664 ARG A CA 1
ATOM 9807 C C . ARG A 1 664 ? 139.422 139.034 147.846 1.00 69.79 664 ARG A C 1
ATOM 9808 O O . ARG A 1 664 ? 140.106 139.264 146.854 1.00 68.86 664 ARG A O 1
ATOM 9829 N N . SER A 1 665 ? 138.424 138.152 147.846 1.00 67.20 665 SER A N 1
ATOM 9830 C CA . SER A 1 665 ? 137.997 137.405 146.646 1.00 67.39 665 SER A CA 1
ATOM 9831 C C . SER A 1 665 ? 137.143 138.221 145.662 1.00 72.79 665 SER A C 1
ATOM 9832 O O . SER A 1 665 ? 137.287 138.070 144.448 1.00 75.53 665 SER A O 1
ATOM 9840 N N . LEU A 1 666 ? 136.231 139.061 146.165 1.00 75.51 666 LEU A N 1
ATOM 9841 C CA . LEU A 1 666 ? 135.186 139.715 145.363 1.00 69.94 666 LEU A CA 1
ATOM 9842 C C . LEU A 1 666 ? 135.545 141.127 144.866 1.00 67.22 666 LEU A C 1
ATOM 9843 O O . LEU A 1 666 ? 135.030 141.560 143.841 1.00 73.19 666 LEU A O 1
ATOM 9859 N N . ALA A 1 667 ? 136.433 141.854 145.535 1.00 61.51 667 ALA A N 1
ATOM 9860 C CA . ALA A 1 667 ? 136.830 143.208 145.148 1.00 60.25 667 ALA A CA 1
ATOM 9861 C C . ALA A 1 667 ? 137.947 143.267 144.088 1.00 64.55 667 ALA A C 1
ATOM 9862 O O . ALA A 1 667 ? 138.089 144.276 143.397 1.00 68.18 667 ALA A O 1
ATOM 9869 N N . ILE A 1 668 ? 138.758 142.214 143.951 1.00 66.21 668 ILE A N 1
ATOM 9870 C CA . ILE A 1 668 ? 140.025 142.233 143.206 1.00 68.92 668 ILE A CA 1
ATOM 9871 C C . ILE A 1 668 ? 139.940 141.358 141.942 1.00 68.77 668 ILE A C 1
ATOM 9872 O O . ILE A 1 668 ? 139.444 140.232 141.972 1.00 68.99 668 ILE A O 1
ATOM 9888 N N . ASP A 1 669 ? 140.392 141.905 140.813 1.00 72.24 669 ASP A N 1
ATOM 9889 C CA . ASP A 1 669 ? 140.303 141.321 139.464 1.00 73.46 669 ASP A CA 1
ATOM 9890 C C . ASP A 1 669 ? 138.864 141.114 138.941 1.00 75.18 669 ASP A C 1
ATOM 9891 O O . ASP A 1 669 ? 138.636 140.300 138.052 1.00 75.74 669 ASP A O 1
ATOM 9900 N N . LYS A 1 670 ? 137.871 141.845 139.470 1.00 72.30 670 LYS A N 1
ATOM 9901 C CA . LYS A 1 670 ? 136.463 141.790 139.024 1.00 70.15 670 LYS A CA 1
ATOM 9902 C C . LYS A 1 670 ? 136.026 142.995 138.173 1.00 68.87 670 LYS A C 1
ATOM 9903 O O . LYS A 1 670 ? 134.843 143.138 137.879 1.00 71.48 670 LYS A O 1
ATOM 9922 N N . GLY A 1 671 ? 136.970 143.825 137.725 1.00 59.76 671 GLY A N 1
ATOM 9923 C CA . GLY A 1 671 ? 136.769 144.818 136.668 1.00 59.54 671 GLY A CA 1
ATOM 9924 C C . GLY A 1 671 ? 137.161 146.263 136.988 1.00 57.13 671 GLY A C 1
ATOM 9925 O O . GLY A 1 671 ? 137.103 147.111 136.104 1.00 64.66 671 GLY A O 1
ATOM 9929 N N . VAL A 1 672 ? 137.599 146.576 138.208 1.00 51.73 672 VAL A N 1
ATOM 9930 C CA . VAL A 1 672 ? 138.050 147.926 138.604 1.00 50.24 672 VAL A CA 1
ATOM 9931 C C . VAL A 1 672 ? 139.463 147.917 139.172 1.00 51.28 672 VAL A C 1
ATOM 9932 O O . VAL A 1 672 ? 140.300 148.670 138.685 1.00 55.67 672 VAL A O 1
ATOM 9945 N N . LEU A 1 673 ? 139.732 147.089 140.180 1.00 54.83 673 LEU A N 1
ATOM 9946 C CA . LEU A 1 673 ? 140.988 147.072 140.929 1.00 56.00 673 LEU A CA 1
ATOM 9947 C C . LEU A 1 673 ? 141.799 145.816 140.598 1.00 53.65 673 LEU A C 1
ATOM 9948 O O . LEU A 1 673 ? 141.258 144.710 140.644 1.00 61.07 673 LEU A O 1
ATOM 9964 N N . THR A 1 674 ? 143.080 145.965 140.274 1.00 56.61 674 THR A N 1
ATOM 9965 C CA . THR A 1 674 ? 144.020 144.843 140.130 1.00 59.63 674 THR A CA 1
ATOM 9966 C C . THR A 1 674 ? 145.122 144.904 141.189 1.00 59.41 674 THR A C 1
ATOM 9967 O O . THR A 1 674 ? 145.699 145.959 141.459 1.00 60.16 674 THR A O 1
ATOM 9978 N N . ALA A 1 675 ? 145.401 143.765 141.821 1.00 64.38 675 ALA A N 1
ATOM 9979 C CA . ALA A 1 675 ? 146.452 143.598 142.824 1.00 59.62 675 ALA A CA 1
ATOM 9980 C C . ALA A 1 675 ? 146.980 142.155 142.824 1.00 66.18 675 ALA A C 1
ATOM 9981 O O . ALA A 1 675 ? 146.233 141.212 142.567 1.00 72.18 675 ALA A O 1
ATOM 9988 N N . LYS A 1 676 ? 148.264 141.971 143.128 1.00 70.87 676 LYS A N 1
ATOM 9989 C CA . LYS A 1 676 ? 148.938 140.667 143.167 1.00 67.64 676 LYS A CA 1
ATOM 9990 C C . LYS A 1 676 ? 149.360 140.335 144.594 1.00 67.11 676 LYS A C 1
ATOM 9991 O O . LYS A 1 676 ? 149.986 141.159 145.252 1.00 69.40 676 LYS A O 1
ATOM 10010 N N . GLU A 1 677 ? 149.056 139.140 145.085 1.00 70.17 677 GLU A N 1
ATOM 10011 C CA . GLU A 1 677 ? 149.673 138.667 146.327 1.00 69.31 677 GLU A CA 1
ATOM 10012 C C . GLU A 1 677 ? 151.034 137.998 146.082 1.00 72.73 677 GLU A C 1
ATOM 10013 O O . GLU A 1 677 ? 151.238 137.324 145.070 1.00 73.95 677 GLU A O 1
ATOM 10025 N N . ALA A 1 678 ? 151.971 138.197 147.006 1.00 69.18 678 ALA A N 1
ATOM 10026 C CA . ALA A 1 678 ? 153.337 137.690 146.943 1.00 63.01 678 ALA A CA 1
ATOM 10027 C C . ALA A 1 678 ? 153.788 137.172 148.313 1.00 64.72 678 ALA A C 1
ATOM 10028 O O . ALA A 1 678 ? 153.443 137.753 149.343 1.00 66.40 678 ALA A O 1
ATOM 10035 N N . LYS A 1 679 ? 154.599 136.112 148.327 1.00 65.74 679 LYS A N 1
ATOM 10036 C CA . LYS A 1 679 ? 155.327 135.658 149.517 1.00 58.27 679 LYS A CA 1
ATOM 10037 C C . LYS A 1 679 ? 156.697 136.325 149.585 1.00 59.03 679 LYS A C 1
ATOM 10038 O O . LYS A 1 679 ? 157.420 136.383 148.595 1.00 64.60 679 LYS A O 1
ATOM 10057 N N . VAL A 1 680 ? 157.068 136.813 150.757 1.00 55.75 680 VAL A N 1
ATOM 10058 C CA . VAL A 1 680 ? 158.360 137.450 151.029 1.00 53.14 680 VAL A CA 1
ATOM 10059 C C . VAL A 1 680 ? 159.266 136.451 151.737 1.00 53.22 680 VAL A C 1
ATOM 10060 O O . VAL A 1 680 ? 158.907 135.922 152.787 1.00 57.94 680 VAL A O 1
ATOM 10073 N N . VAL A 1 681 ? 160.449 136.201 151.184 1.00 54.58 681 VAL A N 1
ATOM 10074 C CA . VAL A 1 681 ? 161.472 135.336 151.784 1.00 55.71 681 VAL A CA 1
ATOM 10075 C C . VAL A 1 681 ? 162.800 136.071 151.917 1.00 55.88 681 VAL A C 1
ATOM 10076 O O . VAL A 1 681 ? 163.144 136.912 151.089 1.00 61.12 681 VAL A O 1
ATOM 10089 N N . HIS A 1 682 ? 163.558 135.753 152.963 1.00 59.31 682 HIS A N 1
ATOM 10090 C CA . HIS A 1 682 ? 164.962 136.140 153.105 1.00 60.08 682 HIS A CA 1
ATOM 10091 C C . HIS A 1 682 ? 165.864 134.908 152.965 1.00 59.52 682 HIS A C 1
ATOM 10092 O O . HIS A 1 682 ? 165.608 133.874 153.575 1.00 63.34 682 HIS A O 1
ATOM 10106 N N . GLY A 1 683 ? 166.888 134.986 152.120 1.00 67.45 683 GLY A N 1
ATOM 10107 C CA . GLY A 1 683 ? 167.703 133.836 151.716 1.00 69.76 683 GLY A CA 1
ATOM 10108 C C . GLY A 1 683 ? 168.677 133.329 152.775 1.00 71.51 683 GLY A C 1
ATOM 10109 O O . GLY A 1 683 ? 168.711 132.132 153.055 1.00 72.61 683 GLY A O 1
ATOM 10113 N N . GLU A 1 684 ? 169.471 134.207 153.392 1.00 77.31 684 GLU A N 1
ATOM 10114 C CA . GLU A 1 684 ? 170.392 133.807 154.459 1.00 78.20 684 GLU A CA 1
ATOM 10115 C C . GLU A 1 684 ? 169.652 133.577 155.790 1.00 78.58 684 GLU A C 1
ATOM 10116 O O . GLU A 1 684 ? 168.706 134.298 156.117 1.00 79.16 684 GLU A O 1
ATOM 10128 N N . PRO A 1 685 ? 170.101 132.635 156.632 1.00 75.17 685 PRO A N 1
ATOM 10129 C CA . PRO A 1 685 ? 169.637 132.532 158.012 1.00 74.40 685 PRO A CA 1
ATOM 10130 C C . PRO A 1 685 ? 170.216 133.621 158.936 1.00 76.37 685 PRO A C 1
ATOM 10131 O O . PRO A 1 685 ? 169.705 133.848 160.026 1.00 75.45 685 PRO A O 1
ATOM 10142 N N . THR A 1 686 ? 171.277 134.310 158.526 1.00 81.55 686 THR A N 1
ATOM 10143 C CA . THR A 1 686 ? 171.983 135.345 159.300 1.00 76.92 686 THR A CA 1
ATOM 10144 C C . THR A 1 686 ? 172.231 136.584 158.445 1.00 77.51 686 THR A C 1
ATOM 10145 O O . THR A 1 686 ? 172.141 136.508 157.230 1.00 84.83 686 THR A O 1
ATOM 10156 N N . CYS A 1 687 ? 172.541 137.742 159.023 1.00 74.33 687 CYS A N 1
ATOM 10157 C CA . CYS A 1 687 ? 173.089 138.862 158.246 1.00 79.03 687 CYS A CA 1
ATOM 10158 C C . CYS A 1 687 ? 174.072 139.731 159.036 1.00 78.63 687 CYS A C 1
ATOM 10159 O O . CYS A 1 687 ? 174.064 139.736 160.265 1.00 76.86 687 CYS A O 1
ATOM 10167 N N . ASP A 1 688 ? 174.960 140.421 158.314 1.00 83.40 688 ASP A N 1
ATOM 10168 C CA . ASP A 1 688 ? 175.965 141.323 158.877 1.00 78.68 688 ASP A CA 1
ATOM 10169 C C . ASP A 1 688 ? 175.326 142.666 159.236 1.00 76.77 688 ASP A C 1
ATOM 10170 O O . ASP A 1 688 ? 174.909 143.434 158.368 1.00 75.97 688 ASP A O 1
ATOM 10179 N N . LEU A 1 689 ? 175.259 142.969 160.526 1.00 68.44 689 LEU A N 1
ATOM 10180 C CA . LEU A 1 689 ? 174.661 144.185 161.075 1.00 66.36 689 LEU A CA 1
ATOM 10181 C C . LEU A 1 689 ? 175.577 144.741 162.163 1.00 67.12 689 LEU A C 1
ATOM 10182 O O . LEU A 1 689 ? 176.429 144.008 162.664 1.00 70.36 689 LEU A O 1
ATOM 10198 N N . PRO A 1 690 ? 175.456 146.017 162.546 1.00 62.84 690 PRO A N 1
ATOM 10199 C CA . PRO A 1 690 ? 176.181 146.520 163.697 1.00 58.34 690 PRO A CA 1
ATOM 10200 C C . PRO A 1 690 ? 175.629 145.899 164.977 1.00 61.79 690 PRO A C 1
ATOM 10201 O O . PRO A 1 690 ? 174.434 145.659 165.088 1.00 64.11 690 PRO A O 1
ATOM 10212 N N . ASP A 1 691 ? 176.479 145.661 165.962 1.00 61.57 691 ASP A N 1
ATOM 10213 C CA . ASP A 1 691 ? 176.051 145.267 167.291 1.00 60.89 691 ASP A CA 1
ATOM 10214 C C . ASP A 1 691 ? 175.285 146.416 167.982 1.00 63.55 691 ASP A C 1
ATOM 10215 O O . ASP A 1 691 ? 175.868 147.451 168.319 1.00 68.30 691 ASP A O 1
ATOM 10224 N N . LEU A 1 692 ? 173.971 146.265 168.166 1.00 56.11 692 LEU A N 1
ATOM 10225 C CA . LEU A 1 692 ? 173.117 147.340 168.672 1.00 52.24 692 LEU A CA 1
ATOM 10226 C C . LEU A 1 692 ? 173.301 147.617 170.166 1.00 54.48 692 LEU A C 1
ATOM 10227 O O . LEU A 1 692 ? 173.159 148.757 170.589 1.00 59.73 692 LEU A O 1
ATOM 10243 N N . ASP A 1 693 ? 173.701 146.625 170.954 1.00 60.55 693 ASP A N 1
ATOM 10244 C CA . ASP A 1 693 ? 174.029 146.799 172.364 1.00 62.44 693 ASP A CA 1
ATOM 10245 C C . ASP A 1 693 ? 175.370 147.522 172.535 1.00 65.04 693 ASP A C 1
ATOM 10246 O O . ASP A 1 693 ? 175.516 148.326 173.444 1.00 65.54 693 ASP A O 1
ATOM 10255 N N . ALA A 1 694 ? 176.338 147.303 171.642 1.00 64.78 694 ALA A N 1
ATOM 10256 C CA . ALA A 1 694 ? 177.564 148.090 171.595 1.00 60.89 694 ALA A CA 1
ATOM 10257 C C . ALA A 1 694 ? 177.316 149.507 171.050 1.00 61.13 694 ALA A C 1
ATOM 10258 O O . ALA A 1 694 ? 177.835 150.474 171.604 1.00 65.23 694 ALA A O 1
ATOM 10265 N N . ALA A 1 695 ? 176.494 149.672 170.013 1.00 57.50 695 ALA A N 1
ATOM 10266 C CA . ALA A 1 695 ? 176.253 150.971 169.383 1.00 53.57 695 ALA A CA 1
ATOM 10267 C C . ALA A 1 695 ? 175.501 151.949 170.291 1.00 51.19 695 ALA A C 1
ATOM 10268 O O . ALA A 1 695 ? 175.836 153.131 170.315 1.00 58.65 695 ALA A O 1
ATOM 10275 N N . LEU A 1 696 ? 174.563 151.468 171.109 1.00 60.29 696 LEU A N 1
ATOM 10276 C CA . LEU A 1 696 ? 173.868 152.273 172.119 1.00 61.08 696 LEU A CA 1
ATOM 10277 C C . LEU A 1 696 ? 174.830 152.873 173.163 1.00 56.54 696 LEU A C 1
ATOM 10278 O O . LEU A 1 696 ? 174.603 153.980 173.635 1.00 60.15 696 LEU A O 1
ATOM 10294 N N . GLN A 1 697 ? 175.923 152.178 173.482 1.00 70.77 697 GLN A N 1
ATOM 10295 C CA . GLN A 1 697 ? 176.992 152.633 174.375 1.00 70.31 697 GLN A CA 1
ATOM 10296 C C . GLN A 1 697 ? 178.175 153.306 173.649 1.00 71.66 697 GLN A C 1
ATOM 10297 O O . GLN A 1 697 ? 179.204 153.560 174.263 1.00 76.46 697 GLN A O 1
ATOM 10311 N N . GLY A 1 698 ? 178.062 153.610 172.353 1.00 65.85 698 GLY A N 1
ATOM 10312 C CA . GLY A 1 698 ? 179.046 154.385 171.598 1.00 62.42 698 GLY A CA 1
ATOM 10313 C C . GLY A 1 698 ? 180.109 153.619 170.802 1.00 67.21 698 GLY A C 1
ATOM 10314 O O . GLY A 1 698 ? 181.022 154.254 170.301 1.00 71.97 698 GLY A O 1
ATOM 10318 N N . ARG A 1 699 ? 180.037 152.288 170.654 1.00 72.09 699 ARG A N 1
ATOM 10319 C CA . ARG A 1 699 ? 181.018 151.452 169.922 1.00 68.37 699 ARG A CA 1
ATOM 10320 C C . ARG A 1 699 ? 180.461 150.857 168.634 1.00 69.95 699 ARG A C 1
ATOM 10321 O O . ARG A 1 699 ? 179.358 150.319 168.625 1.00 77.04 699 ARG A O 1
ATOM 10342 N N . VAL A 1 700 ? 181.235 150.874 167.556 1.00 61.28 700 VAL A N 1
ATOM 10343 C CA . VAL A 1 700 ? 180.810 150.378 166.239 1.00 62.12 700 VAL A CA 1
ATOM 10344 C C . VAL A 1 700 ? 181.607 149.122 165.870 1.00 64.80 700 VAL A C 1
ATOM 10345 O O . VAL A 1 700 ? 182.808 149.206 165.639 1.00 71.61 700 VAL A O 1
ATOM 10358 N N . TYR A 1 701 ? 180.967 147.961 165.778 1.00 76.26 701 TYR A N 1
ATOM 10359 C CA . TYR A 1 701 ? 181.547 146.761 165.158 1.00 76.66 701 TYR A CA 1
ATOM 10360 C C . TYR A 1 701 ? 180.456 145.841 164.612 1.00 74.15 701 TYR A C 1
ATOM 10361 O O . TYR A 1 701 ? 179.309 145.879 165.053 1.00 73.67 701 TYR A O 1
ATOM 10379 N N . GLY A 1 702 ? 180.808 145.019 163.628 1.00 75.42 702 GLY A N 1
ATOM 10380 C CA . GLY A 1 702 ? 179.892 144.079 163.001 1.00 73.11 702 GLY A CA 1
ATOM 10381 C C . GLY A 1 702 ? 179.626 142.847 163.863 1.00 71.56 702 GLY A C 1
ATOM 10382 O O . GLY A 1 702 ? 180.471 142.419 164.648 1.00 72.17 702 GLY A O 1
ATOM 10386 N N . ARG A 1 703 ? 178.448 142.256 163.686 1.00 75.19 703 ARG A N 1
ATOM 10387 C CA . ARG A 1 703 ? 177.998 140.983 164.265 1.00 75.82 703 ARG A CA 1
ATOM 10388 C C . ARG A 1 703 ? 177.088 140.261 163.268 1.00 77.46 703 ARG A C 1
ATOM 10389 O O . ARG A 1 703 ? 176.259 140.904 162.635 1.00 81.65 703 ARG A O 1
ATOM 10410 N N . ARG A 1 704 ? 177.196 138.937 163.134 1.00 79.11 704 ARG A N 1
ATOM 10411 C CA . ARG A 1 704 ? 176.252 138.131 162.334 1.00 77.92 704 ARG A CA 1
ATOM 10412 C C . ARG A 1 704 ? 175.046 137.737 163.179 1.00 78.67 704 ARG A C 1
ATOM 10413 O O . ARG A 1 704 ? 175.147 136.874 164.045 1.00 82.16 704 ARG A O 1
ATOM 10434 N N . LEU A 1 705 ? 173.909 138.376 162.939 1.00 69.77 705 LEU A N 1
ATOM 10435 C CA . LEU A 1 705 ? 172.667 138.175 163.685 1.00 65.67 705 LEU A CA 1
ATOM 10436 C C . LEU A 1 705 ? 171.774 137.167 162.946 1.00 67.79 705 LEU A C 1
ATOM 10437 O O . LEU A 1 705 ? 171.480 137.385 161.770 1.00 72.13 705 LEU A O 1
ATOM 10453 N N . PRO A 1 706 ? 171.336 136.067 163.575 1.00 67.65 706 PRO A N 1
ATOM 10454 C CA . PRO A 1 706 ? 170.231 135.257 163.069 1.00 66.06 706 PRO A CA 1
ATOM 10455 C C . PRO A 1 706 ? 168.964 136.090 162.837 1.00 65.60 706 PRO A C 1
ATOM 10456 O O . PRO A 1 706 ? 168.577 136.869 163.697 1.00 68.82 706 PRO A O 1
ATOM 10467 N N . VAL A 1 707 ? 168.305 135.929 161.696 1.00 55.87 707 VAL A N 1
ATOM 10468 C CA . VAL A 1 707 ? 167.105 136.690 161.309 1.00 53.62 707 VAL A CA 1
ATOM 10469 C C . VAL A 1 707 ? 166.024 135.793 160.713 1.00 56.62 707 VAL A C 1
ATOM 10470 O O . VAL A 1 707 ? 166.332 134.813 160.038 1.00 59.76 707 VAL A O 1
ATOM 10483 N N . ARG A 1 708 ? 164.753 136.155 160.913 1.00 59.28 708 ARG A N 1
ATOM 10484 C CA . ARG A 1 708 ? 163.575 135.580 160.234 1.00 53.71 708 ARG A CA 1
ATOM 10485 C C . ARG A 1 708 ? 162.496 136.629 159.955 1.00 50.92 708 ARG A C 1
ATOM 10486 O O . ARG A 1 708 ? 162.481 137.682 160.586 1.00 56.46 708 ARG A O 1
ATOM 10507 N N . MET A 1 709 ? 161.582 136.372 159.028 1.00 50.98 709 MET A N 1
ATOM 10508 C CA . MET A 1 709 ? 160.484 137.303 158.732 1.00 47.90 709 MET A CA 1
ATOM 10509 C C . MET A 1 709 ? 159.435 137.338 159.858 1.00 49.80 709 MET A C 1
ATOM 10510 O O . MET A 1 709 ? 159.084 136.300 160.410 1.00 58.45 709 MET A O 1
ATOM 10524 N N . SER A 1 710 ? 158.893 138.511 160.186 1.00 52.52 710 SER A N 1
ATOM 10525 C CA . SER A 1 710 ? 157.737 138.633 161.090 1.00 49.58 710 SER A CA 1
ATOM 10526 C C . SER A 1 710 ? 156.390 138.563 160.362 1.00 52.88 710 SER A C 1
ATOM 10527 O O . SER A 1 710 ? 155.395 138.161 160.961 1.00 58.43 710 SER A O 1
ATOM 10535 N N . LYS A 1 711 ? 156.354 138.910 159.074 1.00 59.62 711 LYS A N 1
ATOM 10536 C CA . LYS A 1 711 ? 155.194 138.809 158.178 1.00 56.33 711 LYS A CA 1
ATOM 10537 C C . LYS A 1 711 ? 155.628 138.289 156.810 1.00 61.01 711 LYS A C 1
ATOM 10538 O O . LYS A 1 711 ? 156.587 138.803 156.242 1.00 65.87 711 LYS A O 1
ATOM 10557 N N . VAL A 1 712 ? 154.924 137.300 156.275 1.00 61.80 712 VAL A N 1
ATOM 10558 C CA . VAL A 1 712 ? 155.303 136.589 155.041 1.00 62.22 712 VAL A CA 1
ATOM 10559 C C . VAL A 1 712 ? 154.506 137.033 153.806 1.00 62.85 712 VAL A C 1
ATOM 10560 O O . VAL A 1 712 ? 155.030 136.940 152.702 1.00 70.07 712 VAL A O 1
ATOM 10573 N N . LEU A 1 713 ? 153.283 137.556 153.945 1.00 63.06 713 LEU A N 1
ATOM 10574 C CA . LEU A 1 713 ? 152.404 137.899 152.819 1.00 65.97 713 LEU A CA 1
ATOM 10575 C C . LEU A 1 713 ? 152.316 139.405 152.543 1.00 65.29 713 LEU A C 1
ATOM 10576 O O . LEU A 1 713 ? 152.102 140.213 153.446 1.00 68.70 713 LEU A O 1
ATOM 10592 N N . MET A 1 714 ? 152.414 139.770 151.267 1.00 64.85 714 MET A N 1
ATOM 10593 C CA . MET A 1 714 ? 152.347 141.140 150.750 1.00 62.23 714 MET A CA 1
ATOM 10594 C C . MET A 1 714 ? 151.297 141.247 149.634 1.00 63.88 714 MET A C 1
ATOM 10595 O O . MET A 1 714 ? 151.186 140.344 148.811 1.00 69.85 714 MET A O 1
ATOM 10609 N N . LEU A 1 715 ? 150.532 142.339 149.587 1.00 60.95 715 LEU A N 1
ATOM 10610 C CA . LEU A 1 715 ? 149.495 142.614 148.584 1.00 64.53 715 LEU A CA 1
ATOM 10611 C C . LEU A 1 715 ? 149.895 143.825 147.735 1.00 61.76 715 LEU A C 1
ATOM 10612 O O . LEU A 1 715 ? 149.621 144.964 148.089 1.00 64.49 715 LEU A O 1
ATOM 10628 N N . CYS A 1 716 ? 150.586 143.581 146.632 1.00 62.65 716 CYS A N 1
ATOM 10629 C CA . CYS A 1 716 ? 151.118 144.601 145.729 1.00 63.56 716 CYS A CA 1
ATOM 10630 C C . CYS A 1 716 ? 150.002 145.179 144.835 1.00 63.85 716 CYS A C 1
ATOM 10631 O O . CYS A 1 716 ? 149.505 144.464 143.964 1.00 66.34 716 CYS A O 1
ATOM 10639 N N . PRO A 1 717 ? 149.585 146.446 145.004 1.00 59.08 717 PRO A N 1
ATOM 10640 C CA . PRO A 1 717 ? 148.565 147.045 144.152 1.00 57.73 717 PRO A CA 1
ATOM 10641 C C . PRO A 1 717 ? 149.134 147.360 142.762 1.00 54.96 717 PRO A C 1
ATOM 10642 O O . PRO A 1 717 ? 150.310 147.700 142.629 1.00 58.24 717 PRO A O 1
ATOM 10653 N N . ARG A 1 718 ? 148.308 147.269 141.718 1.00 59.32 718 ARG A N 1
ATOM 10654 C CA . ARG A 1 718 ? 148.716 147.565 140.336 1.00 59.39 718 ARG A CA 1
ATOM 10655 C C . ARG A 1 718 ? 147.991 148.786 139.782 1.00 60.83 718 ARG A C 1
ATOM 10656 O O . ARG A 1 718 ? 148.564 149.872 139.830 1.00 67.89 718 ARG A O 1
ATOM 10677 N N . ASN A 1 719 ? 146.748 148.658 139.322 1.00 53.22 719 ASN A N 1
ATOM 10678 C CA . ASN A 1 719 ? 146.003 149.748 138.679 1.00 50.91 719 ASN A CA 1
ATOM 10679 C C . ASN A 1 719 ? 144.529 149.806 139.111 1.00 52.72 719 ASN A C 1
ATOM 10680 O O . ASN A 1 719 ? 143.928 148.798 139.487 1.00 60.38 719 ASN A O 1
ATOM 10691 N N . ILE A 1 720 ? 143.927 150.983 138.952 1.00 47.80 720 ILE A N 1
ATOM 10692 C CA . ILE A 1 720 ? 142.478 151.194 138.873 1.00 50.16 720 ILE A CA 1
ATOM 10693 C C . ILE A 1 720 ? 142.114 151.533 137.422 1.00 51.97 720 ILE A C 1
ATOM 10694 O O . ILE A 1 720 ? 142.766 152.375 136.810 1.00 61.84 720 ILE A O 1
ATOM 10710 N N . LYS A 1 721 ? 141.098 150.882 136.852 1.00 49.89 721 LYS A N 1
ATOM 10711 C CA . LYS A 1 721 ? 140.717 151.012 135.433 1.00 43.86 721 LYS A CA 1
ATOM 10712 C C . LYS A 1 721 ? 139.449 151.854 135.242 1.00 46.52 721 LYS A C 1
ATOM 10713 O O . LYS A 1 721 ? 138.397 151.508 135.771 1.00 53.45 721 LYS A O 1
ATOM 10748 N N . ILE A 1 722 ? 139.526 152.911 134.437 1.00 45.83 722 ILE A N 1
ATOM 10749 C CA . ILE A 1 722 ? 138.409 153.810 134.106 1.00 45.69 722 ILE A CA 1
ATOM 10750 C C . ILE A 1 722 ? 137.963 153.562 132.654 1.00 47.43 722 ILE A C 1
ATOM 10751 O O . ILE A 1 722 ? 138.800 153.577 131.755 1.00 53.73 722 ILE A O 1
ATOM 10767 N N . LYS A 1 723 ? 136.672 153.319 132.409 1.00 50.03 723 LYS A N 1
ATOM 10768 C CA . LYS A 1 723 ? 136.103 152.901 131.107 1.00 50.11 723 LYS A CA 1
ATOM 10769 C C . LYS A 1 723 ? 135.067 153.895 130.565 1.00 53.30 723 LYS A C 1
ATOM 10770 O O . LYS A 1 723 ? 134.328 154.509 131.332 1.00 57.08 723 LYS A O 1
ATOM 10789 N N . ASN A 1 724 ? 134.940 154.005 129.243 1.00 48.58 724 ASN A N 1
ATOM 10790 C CA . ASN A 1 724 ? 133.918 154.832 128.588 1.00 48.34 724 ASN A CA 1
ATOM 10791 C C . ASN A 1 724 ? 133.468 154.256 127.232 1.00 50.59 724 ASN A C 1
ATOM 10792 O O . ASN A 1 724 ? 134.285 154.088 126.337 1.00 58.42 724 ASN A O 1
ATOM 10803 N N . ARG A 1 725 ? 132.184 153.930 127.080 1.00 51.37 725 ARG A N 1
ATOM 10804 C CA . ARG A 1 725 ? 131.605 153.292 125.890 1.00 49.25 725 ARG A CA 1
ATOM 10805 C C . ARG A 1 725 ? 131.644 154.203 124.658 1.00 55.34 725 ARG A C 1
ATOM 10806 O O . ARG A 1 725 ? 131.346 155.383 124.781 1.00 63.68 725 ARG A O 1
ATOM 10827 N N . VAL A 1 726 ? 131.984 153.672 123.491 1.00 49.21 726 VAL A N 1
ATOM 10828 C CA . VAL A 1 726 ? 132.190 154.451 122.257 1.00 46.53 726 VAL A CA 1
ATOM 10829 C C . VAL A 1 726 ? 130.934 154.557 121.390 1.00 49.54 726 VAL A C 1
ATOM 10830 O O . VAL A 1 726 ? 130.562 155.656 120.999 1.00 56.00 726 VAL A O 1
ATOM 10843 N N . VAL A 1 727 ? 130.271 153.444 121.089 1.00 54.48 727 VAL A N 1
ATOM 10844 C CA . VAL A 1 727 ? 129.209 153.344 120.084 1.00 52.52 727 VAL A CA 1
ATOM 10845 C C . VAL A 1 727 ? 127.826 153.212 120.721 1.00 58.10 727 VAL A C 1
ATOM 10846 O O . VAL A 1 727 ? 127.609 152.335 121.554 1.00 65.71 727 VAL A O 1
ATOM 10859 N N . PHE A 1 728 ? 126.878 154.031 120.275 1.00 68.65 728 PHE A N 1
ATOM 10860 C CA . PHE A 1 728 ? 125.459 153.957 120.627 1.00 67.05 728 PHE A CA 1
ATOM 10861 C C . PHE A 1 728 ? 124.663 153.108 119.625 1.00 74.30 728 PHE A C 1
ATOM 10862 O O . PHE A 1 728 ? 124.710 153.322 118.419 1.00 76.22 728 PHE A O 1
ATOM 10879 N N . THR A 1 729 ? 123.940 152.104 120.122 1.00 79.59 729 THR A N 1
ATOM 10880 C CA . THR A 1 729 ? 123.290 151.067 119.291 1.00 82.63 729 THR A CA 1
ATOM 10881 C C . THR A 1 729 ? 121.846 151.375 118.876 1.00 82.81 729 THR A C 1
ATOM 10882 O O . THR A 1 729 ? 121.246 150.611 118.123 1.00 83.62 729 THR A O 1
ATOM 10893 N N . GLY A 1 730 ? 121.252 152.469 119.351 1.00 81.51 730 GLY A N 1
ATOM 10894 C CA . GLY A 1 730 ? 119.869 152.861 119.046 1.00 82.06 730 GLY A CA 1
ATOM 10895 C C . GLY A 1 730 ? 118.807 152.255 119.968 1.00 85.68 730 GLY A C 1
ATOM 10896 O O . GLY A 1 730 ? 117.726 152.827 120.114 1.00 86.43 730 GLY A O 1
ATOM 10900 N N . GLU A 1 731 ? 119.110 151.124 120.606 1.00 94.60 731 GLU A N 1
ATOM 10901 C CA . GLU A 1 731 ? 118.153 150.299 121.361 1.00 94.38 731 GLU A CA 1
ATOM 10902 C C . GLU A 1 731 ? 117.490 151.047 122.530 1.00 93.12 731 GLU A C 1
ATOM 10903 O O . GLU A 1 731 ? 116.284 150.910 122.738 1.00 91.71 731 GLU A O 1
ATOM 10915 N N . ASN A 1 732 ? 118.229 151.882 123.265 1.00 87.97 732 ASN A N 1
ATOM 10916 C CA . ASN A 1 732 ? 117.636 152.822 124.210 1.00 86.77 732 ASN A CA 1
ATOM 10917 C C . ASN A 1 732 ? 117.019 154.032 123.468 1.00 89.03 732 ASN A C 1
ATOM 10918 O O . ASN A 1 732 ? 117.651 155.075 123.272 1.00 90.40 732 ASN A O 1
ATOM 10929 N N . ALA A 1 733 ? 115.763 153.887 123.037 1.00 86.03 733 ALA A N 1
ATOM 10930 C CA . ALA A 1 733 ? 115.050 154.877 122.229 1.00 85.55 733 ALA A CA 1
ATOM 10931 C C . ALA A 1 733 ? 114.812 156.232 122.937 1.00 85.47 733 ALA A C 1
ATOM 10932 O O . ALA A 1 733 ? 114.520 157.226 122.278 1.00 85.97 733 ALA A O 1
ATOM 10939 N N . ALA A 1 734 ? 114.970 156.313 124.261 1.00 83.13 734 ALA A N 1
ATOM 10940 C CA . ALA A 1 734 ? 114.867 157.568 125.010 1.00 83.29 734 ALA A CA 1
ATOM 10941 C C . ALA A 1 734 ? 116.031 158.543 124.746 1.00 84.12 734 ALA A C 1
ATOM 10942 O O . ALA A 1 734 ? 115.878 159.751 124.934 1.00 81.56 734 ALA A O 1
ATOM 10949 N N . LEU A 1 735 ? 117.197 158.040 124.332 1.00 85.51 735 LEU A N 1
ATOM 10950 C CA . LEU A 1 735 ? 118.441 158.820 124.261 1.00 84.24 735 LEU A CA 1
ATOM 10951 C C . LEU A 1 735 ? 118.787 159.338 122.854 1.00 82.68 735 LEU A C 1
ATOM 10952 O O . LEU A 1 735 ? 119.597 160.255 122.730 1.00 81.97 735 LEU A O 1
ATOM 10968 N N . GLN A 1 736 ? 118.177 158.781 121.806 1.00 75.65 736 GLN A N 1
ATOM 10969 C CA . GLN A 1 736 ? 118.557 158.968 120.401 1.00 75.56 736 GLN A CA 1
ATOM 10970 C C . GLN A 1 736 ? 118.792 160.417 119.956 1.00 78.63 736 GLN A C 1
ATOM 10971 O O . GLN A 1 736 ? 119.731 160.672 119.206 1.00 82.34 736 GLN A O 1
ATOM 10985 N N . ASN A 1 737 ? 117.993 161.378 120.407 1.00 77.95 737 ASN A N 1
ATOM 10986 C CA . ASN A 1 737 ? 118.099 162.779 119.984 1.00 80.13 737 ASN A CA 1
ATOM 10987 C C . ASN A 1 737 ? 119.417 163.450 120.389 1.00 78.75 737 ASN A C 1
ATOM 10988 O O . ASN A 1 737 ? 119.832 164.423 119.770 1.00 80.02 737 ASN A O 1
ATOM 10999 N N . SER A 1 738 ? 120.113 162.922 121.394 1.00 80.03 738 SER A N 1
ATOM 11000 C CA . SER A 1 738 ? 121.460 163.375 121.747 1.00 80.10 738 SER A CA 1
ATOM 11001 C C . SER A 1 738 ? 122.542 162.861 120.780 1.00 80.42 738 SER A C 1
ATOM 11002 O O . SER A 1 738 ? 123.604 163.467 120.676 1.00 81.97 738 SER A O 1
ATOM 11010 N N . PHE A 1 739 ? 122.275 161.801 120.010 1.00 72.40 739 PHE A N 1
ATOM 11011 C CA . PHE A 1 739 ? 123.230 161.099 119.148 1.00 62.59 739 PHE A CA 1
ATOM 11012 C C . PHE A 1 739 ? 122.934 161.115 117.641 1.00 65.77 739 PHE A C 1
ATOM 11013 O O . PHE A 1 739 ? 123.831 160.786 116.873 1.00 74.87 739 PHE A O 1
ATOM 11030 N N . ILE A 1 740 ? 121.724 161.430 117.186 1.00 62.10 740 ILE A N 1
ATOM 11031 C CA . ILE A 1 740 ? 121.311 161.262 115.786 1.00 63.82 740 ILE A CA 1
ATOM 11032 C C . ILE A 1 740 ? 122.122 162.122 114.801 1.00 63.70 740 ILE A C 1
ATOM 11033 O O . ILE A 1 740 ? 122.292 163.326 114.988 1.00 64.41 740 ILE A O 1
ATOM 11049 N N . LYS A 1 741 ? 122.624 161.490 113.732 1.00 63.06 741 LYS A N 1
ATOM 11050 C CA . LYS A 1 741 ? 123.321 162.118 112.601 1.00 62.63 741 LYS A CA 1
ATOM 11051 C C . LYS A 1 741 ? 122.305 162.675 111.595 1.00 66.58 741 LYS A C 1
ATOM 11052 O O . LYS A 1 741 ? 121.604 161.926 110.926 1.00 68.28 741 LYS A O 1
ATOM 11071 N N . SER A 1 742 ? 122.244 163.994 111.461 1.00 75.81 742 SER A N 1
ATOM 11072 C CA . SER A 1 742 ? 121.556 164.672 110.354 1.00 73.59 742 SER A CA 1
ATOM 11073 C C . SER A 1 742 ? 122.238 164.421 108.998 1.00 75.87 742 SER A C 1
ATOM 11074 O O . SER A 1 742 ? 123.420 164.087 108.944 1.00 74.66 742 SER A O 1
ATOM 11082 N N . THR A 1 743 ? 121.523 164.601 107.893 1.00 83.55 743 THR A N 1
ATOM 11083 C CA . THR A 1 743 ? 122.045 164.355 106.535 1.00 85.86 743 THR A CA 1
ATOM 11084 C C . THR A 1 743 ? 121.788 165.509 105.544 1.00 83.66 743 THR A C 1
ATOM 11085 O O . THR A 1 743 ? 122.267 165.487 104.410 1.00 84.25 743 THR A O 1
ATOM 11096 N N . THR A 1 744 ? 121.053 166.550 105.949 1.00 76.68 744 THR A N 1
ATOM 11097 C CA . THR A 1 744 ? 120.655 167.672 105.081 1.00 75.03 744 THR A CA 1
ATOM 11098 C C . THR A 1 744 ? 121.760 168.710 104.884 1.00 74.90 744 THR A C 1
ATOM 11099 O O . THR A 1 744 ? 122.538 168.993 105.791 1.00 77.50 744 THR A O 1
ATOM 11110 N N . ARG A 1 745 ? 121.826 169.294 103.683 1.00 66.66 745 ARG A N 1
ATOM 11111 C CA . ARG A 1 745 ? 122.815 170.304 103.306 1.00 63.84 745 ARG A CA 1
ATOM 11112 C C . ARG A 1 745 ? 122.648 171.582 104.129 1.00 65.76 745 ARG A C 1
ATOM 11113 O O . ARG A 1 745 ? 121.633 172.261 104.003 1.00 67.15 745 ARG A O 1
ATOM 11134 N N . ARG A 1 746 ? 123.638 171.929 104.953 1.00 76.62 746 ARG A N 1
ATOM 11135 C CA . ARG A 1 746 ? 123.698 173.174 105.745 1.00 71.12 746 ARG A CA 1
ATOM 11136 C C . ARG A 1 746 ? 124.496 174.265 105.039 1.00 75.91 746 ARG A C 1
ATOM 11137 O O . ARG A 1 746 ? 125.345 173.978 104.197 1.00 81.37 746 ARG A O 1
ATOM 11158 N N . GLU A 1 747 ? 124.314 175.513 105.460 1.00 74.47 747 GLU A N 1
ATOM 11159 C CA . GLU A 1 747 ? 125.159 176.627 105.004 1.00 77.99 747 GLU A CA 1
ATOM 11160 C C . GLU A 1 747 ? 126.546 176.652 105.680 1.00 76.16 747 GLU A C 1
ATOM 11161 O O . GLU A 1 747 ? 127.512 177.100 105.079 1.00 79.51 747 GLU A O 1
ATOM 11173 N N . ASN A 1 748 ? 126.688 176.154 106.911 1.00 63.78 748 ASN A N 1
ATOM 11174 C CA . ASN A 1 748 ? 127.961 176.159 107.640 1.00 65.45 748 ASN A CA 1
ATOM 11175 C C . ASN A 1 748 ? 128.955 175.062 107.202 1.00 66.15 748 ASN A C 1
ATOM 11176 O O . ASN A 1 748 ? 129.985 174.882 107.842 1.00 67.95 748 ASN A O 1
ATOM 11187 N N . TYR A 1 749 ? 128.674 174.329 106.123 1.00 55.33 749 TYR A N 1
ATOM 11188 C CA . TYR A 1 749 ? 129.435 173.150 105.722 1.00 51.31 749 TYR A CA 1
ATOM 11189 C C . TYR A 1 749 ? 130.918 173.392 105.399 1.00 54.80 749 TYR A C 1
ATOM 11190 O O . TYR A 1 749 ? 131.711 172.493 105.652 1.00 55.31 749 TYR A O 1
ATOM 11208 N N . ILE A 1 750 ? 131.331 174.554 104.884 1.00 57.37 750 ILE A N 1
ATOM 11209 C CA . ILE A 1 750 ? 132.760 174.878 104.731 1.00 50.14 750 ILE A CA 1
ATOM 11210 C C . ILE A 1 750 ? 133.335 175.338 106.069 1.00 47.58 750 ILE A C 1
ATOM 11211 O O . ILE A 1 750 ? 134.332 174.776 106.507 1.00 53.46 750 ILE A O 1
ATOM 11227 N N . ILE A 1 751 ? 132.693 176.279 106.766 1.00 61.81 751 ILE A N 1
ATOM 11228 C CA . ILE A 1 751 ? 133.232 176.886 108.001 1.00 59.49 751 ILE A CA 1
ATOM 11229 C C . ILE A 1 751 ? 133.249 175.964 109.225 1.00 55.89 751 ILE A C 1
ATOM 11230 O O . ILE A 1 751 ? 134.024 176.185 110.143 1.00 58.97 751 ILE A O 1
ATOM 11246 N N . ASN A 1 752 ? 132.470 174.890 109.225 1.00 59.49 752 ASN A N 1
ATOM 11247 C CA . ASN A 1 752 ? 132.512 173.797 110.197 1.00 57.54 752 ASN A CA 1
ATOM 11248 C C . ASN A 1 752 ? 132.931 172.461 109.547 1.00 60.55 752 ASN A C 1
ATOM 11249 O O . ASN A 1 752 ? 132.751 171.397 110.132 1.00 61.06 752 ASN A O 1
ATOM 11260 N N . GLY A 1 753 ? 133.471 172.503 108.327 1.00 58.28 753 GLY A N 1
ATOM 11261 C CA . GLY A 1 753 ? 134.021 171.359 107.609 1.00 53.69 753 GLY A CA 1
ATOM 11262 C C . GLY A 1 753 ? 135.477 171.064 107.966 1.00 53.62 753 GLY A C 1
ATOM 11263 O O . GLY A 1 753 ? 136.036 171.679 108.868 1.00 58.81 753 GLY A O 1
ATOM 11267 N N . PRO A 1 754 ? 136.135 170.126 107.276 1.00 52.26 754 PRO A N 1
ATOM 11268 C CA . PRO A 1 754 ? 137.455 169.642 107.671 1.00 54.98 754 PRO A CA 1
ATOM 11269 C C . PRO A 1 754 ? 138.621 170.577 107.306 1.00 52.26 754 PRO A C 1
ATOM 11270 O O . PRO A 1 754 ? 139.697 170.436 107.867 1.00 57.76 754 PRO A O 1
ATOM 11281 N N . TYR A 1 755 ? 138.456 171.523 106.384 1.00 51.09 755 TYR A N 1
ATOM 11282 C CA . TYR A 1 755 ? 139.538 172.356 105.861 1.00 44.42 755 TYR A CA 1
ATOM 11283 C C . TYR A 1 755 ? 139.680 173.728 106.534 1.00 48.38 755 TYR A C 1
ATOM 11284 O O . TYR A 1 755 ? 140.745 174.319 106.425 1.00 61.99 755 TYR A O 1
ATOM 11302 N N . MET A 1 756 ? 138.670 174.255 107.231 1.00 51.82 756 MET A N 1
ATOM 11303 C CA . MET A 1 756 ? 138.651 175.672 107.649 1.00 52.73 756 MET A CA 1
ATOM 11304 C C . MET A 1 756 ? 139.883 176.127 108.450 1.00 52.94 756 MET A C 1
ATOM 11305 O O . MET A 1 756 ? 140.458 177.159 108.125 1.00 61.60 756 MET A O 1
ATOM 11319 N N . LYS A 1 757 ? 140.352 175.357 109.432 1.00 49.40 757 LYS A N 1
ATOM 11320 C CA . LYS A 1 757 ? 141.578 175.668 110.198 1.00 49.26 757 LYS A CA 1
ATOM 11321 C C . LYS A 1 757 ? 142.838 175.702 109.325 1.00 47.86 757 LYS A C 1
ATOM 11322 O O . LYS A 1 757 ? 143.657 176.597 109.484 1.00 54.48 757 LYS A O 1
ATOM 11341 N N . PHE A 1 758 ? 142.975 174.816 108.344 1.00 52.06 758 PHE A N 1
ATOM 11342 C CA . PHE A 1 758 ? 144.082 174.851 107.386 1.00 49.33 758 PHE A CA 1
ATOM 11343 C C . PHE A 1 758 ? 143.985 176.053 106.443 1.00 50.30 758 PHE A C 1
ATOM 11344 O O . PHE A 1 758 ? 144.986 176.724 106.209 1.00 59.63 758 PHE A O 1
ATOM 11361 N N . LEU A 1 759 ? 142.784 176.385 105.961 1.00 48.91 759 LEU A N 1
ATOM 11362 C CA . LEU A 1 759 ? 142.543 177.554 105.118 1.00 51.19 759 LEU A CA 1
ATOM 11363 C C . LEU A 1 759 ? 142.893 178.861 105.849 1.00 53.22 759 LEU A C 1
ATOM 11364 O O . LEU A 1 759 ? 143.361 179.807 105.225 1.00 56.12 759 LEU A O 1
ATOM 11380 N N . ASN A 1 760 ? 142.719 178.917 107.164 1.00 49.79 760 ASN A N 1
ATOM 11381 C CA . ASN A 1 760 ? 143.132 180.037 107.979 1.00 49.83 760 ASN A CA 1
ATOM 11382 C C . ASN A 1 760 ? 144.656 180.080 108.222 1.00 56.28 760 ASN A C 1
ATOM 11383 O O . ASN A 1 760 ? 145.259 181.127 108.017 1.00 61.74 760 ASN A O 1
ATOM 11394 N N . THR A 1 761 ? 145.304 178.968 108.583 1.00 54.69 761 THR A N 1
ATOM 11395 C CA . THR A 1 761 ? 146.768 178.900 108.750 1.00 50.83 761 THR A CA 1
ATOM 11396 C C . THR A 1 761 ? 147.518 179.364 107.513 1.00 51.54 761 THR A C 1
ATOM 11397 O O . THR A 1 761 ? 148.472 180.126 107.641 1.00 55.49 761 THR A O 1
ATOM 11408 N N . TYR A 1 762 ? 147.076 178.973 106.319 1.00 51.26 762 TYR A N 1
ATOM 11409 C CA . TYR A 1 762 ? 147.724 179.310 105.058 1.00 51.50 762 TYR A CA 1
ATOM 11410 C C . TYR A 1 762 ? 147.106 180.524 104.359 1.00 54.51 762 TYR A C 1
ATOM 11411 O O . TYR A 1 762 ? 147.419 180.770 103.205 1.00 62.39 762 TYR A O 1
ATOM 11429 N N . HIS A 1 763 ? 146.245 181.314 105.006 1.00 54.81 763 HIS A N 1
ATOM 11430 C CA . HIS A 1 763 ? 145.518 182.395 104.335 1.00 51.57 763 HIS A CA 1
ATOM 11431 C C . HIS A 1 763 ? 146.423 183.403 103.619 1.00 55.03 763 HIS A C 1
ATOM 11432 O O . HIS A 1 763 ? 146.150 183.764 102.481 1.00 56.54 763 HIS A O 1
ATOM 11446 N N . LYS A 1 764 ? 147.533 183.834 104.233 1.00 60.23 764 LYS A N 1
ATOM 11447 C CA . LYS A 1 764 ? 148.430 184.833 103.642 1.00 63.76 764 LYS A CA 1
ATOM 11448 C C . LYS A 1 764 ? 149.334 184.258 102.546 1.00 66.42 764 LYS A C 1
ATOM 11449 O O . LYS A 1 764 ? 149.646 184.974 101.606 1.00 71.27 764 LYS A O 1
ATOM 11468 N N . THR A 1 765 ? 149.683 182.970 102.569 1.00 61.14 765 THR A N 1
ATOM 11469 C CA . THR A 1 765 ? 150.299 182.341 101.378 1.00 63.43 765 THR A CA 1
ATOM 11470 C C . THR A 1 765 ? 149.289 182.197 100.235 1.00 58.82 765 THR A C 1
ATOM 11471 O O . THR A 1 765 ? 149.628 182.474 99.093 1.00 64.29 765 THR A O 1
ATOM 11482 N N . LEU A 1 766 ? 148.023 181.876 100.517 1.00 57.32 766 LEU A N 1
ATOM 11483 C CA . LEU A 1 766 ? 146.967 181.736 99.502 1.00 56.13 766 LEU A CA 1
ATOM 11484 C C . LEU A 1 766 ? 146.419 183.038 98.904 1.00 59.19 766 LEU A C 1
ATOM 11485 O O . LEU A 1 766 ? 146.184 183.084 97.704 1.00 67.08 766 LEU A O 1
ATOM 11501 N N . PHE A 1 767 ? 146.201 184.096 99.677 1.00 58.66 767 PHE A N 1
ATOM 11502 C CA . PHE A 1 767 ? 145.678 185.380 99.190 1.00 57.75 767 PHE A CA 1
ATOM 11503 C C . PHE A 1 767 ? 146.587 186.520 99.698 1.00 64.15 767 PHE A C 1
ATOM 11504 O O . PHE A 1 767 ? 146.302 187.111 100.743 1.00 67.60 767 PHE A O 1
ATOM 11521 N N . PRO A 1 768 ? 147.731 186.782 99.039 1.00 66.87 768 PRO A N 1
ATOM 11522 C CA . PRO A 1 768 ? 148.817 187.592 99.587 1.00 68.61 768 PRO A CA 1
ATOM 11523 C C . PRO A 1 768 ? 148.441 188.992 100.086 1.00 72.12 768 PRO A C 1
ATOM 11524 O O . PRO A 1 768 ? 148.976 189.444 101.090 1.00 71.22 768 PRO A O 1
ATOM 11535 N N . ASP A 1 769 ? 147.522 189.689 99.424 1.00 80.04 769 ASP A N 1
ATOM 11536 C CA . ASP A 1 769 ? 147.312 191.130 99.589 1.00 78.82 769 ASP A CA 1
ATOM 11537 C C . ASP A 1 769 ? 145.827 191.526 99.712 1.00 79.46 769 ASP A C 1
ATOM 11538 O O . ASP A 1 769 ? 145.442 192.652 99.394 1.00 80.51 769 ASP A O 1
ATOM 11547 N N . THR A 1 770 ? 144.978 190.621 100.197 1.00 72.63 770 THR A N 1
ATOM 11548 C CA . THR A 1 770 ? 143.568 190.905 100.517 1.00 73.72 770 THR A CA 1
ATOM 11549 C C . THR A 1 770 ? 143.404 191.470 101.933 1.00 73.88 770 THR A C 1
ATOM 11550 O O . THR A 1 770 ? 144.180 191.172 102.841 1.00 72.62 770 THR A O 1
ATOM 11561 N N . LYS A 1 771 ? 142.360 192.274 102.140 1.00 75.05 771 LYS A N 1
ATOM 11562 C CA . LYS A 1 771 ? 141.923 192.755 103.454 1.00 74.13 771 LYS A CA 1
ATOM 11563 C C . LYS A 1 771 ? 140.940 191.808 104.149 1.00 74.55 771 LYS A C 1
ATOM 11564 O O . LYS A 1 771 ? 140.713 191.953 105.346 1.00 76.91 771 LYS A O 1
ATOM 11583 N N . LEU A 1 772 ? 140.345 190.862 103.422 1.00 68.52 772 LEU A N 1
ATOM 11584 C CA . LEU A 1 772 ? 139.300 189.983 103.944 1.00 62.22 772 LEU A CA 1
ATOM 11585 C C . LEU A 1 772 ? 139.843 188.974 104.956 1.00 60.12 772 LEU A C 1
ATOM 11586 O O . LEU A 1 772 ? 140.916 188.400 104.764 1.00 66.78 772 LEU A O 1
ATOM 11602 N N . SER A 1 773 ? 139.073 188.683 105.996 1.00 60.97 773 SER A N 1
ATOM 11603 C CA . SER A 1 773 ? 139.297 187.530 106.853 1.00 57.84 773 SER A CA 1
ATOM 11604 C C . SER A 1 773 ? 139.005 186.218 106.117 1.00 63.00 773 SER A C 1
ATOM 11605 O O . SER A 1 773 ? 138.193 186.142 105.190 1.00 69.90 773 SER A O 1
ATOM 11613 N N . SER A 1 774 ? 139.662 185.142 106.545 1.00 56.57 774 SER A N 1
ATOM 11614 C CA . SER A 1 774 ? 139.413 183.806 106.001 1.00 56.49 774 SER A CA 1
ATOM 11615 C C . SER A 1 774 ? 137.969 183.342 106.237 1.00 54.46 774 SER A C 1
ATOM 11616 O O . SER A 1 774 ? 137.341 182.812 105.319 1.00 59.57 774 SER A O 1
ATOM 11624 N N . LEU A 1 775 ? 137.399 183.599 107.418 1.00 57.55 775 LEU A N 1
ATOM 11625 C CA . LEU A 1 775 ? 136.001 183.283 107.714 1.00 55.16 775 LEU A CA 1
ATOM 11626 C C . LEU A 1 775 ? 135.048 183.990 106.750 1.00 54.50 775 LEU A C 1
ATOM 11627 O O . LEU A 1 775 ? 134.159 183.347 106.204 1.00 59.21 775 LEU A O 1
ATOM 11643 N N . TYR A 1 776 ? 135.226 185.286 106.488 1.00 53.76 776 TYR A N 1
ATOM 11644 C CA . TYR A 1 776 ? 134.356 185.986 105.546 1.00 57.28 776 TYR A CA 1
ATOM 11645 C C . TYR A 1 776 ? 134.569 185.567 104.091 1.00 59.22 776 TYR A C 1
ATOM 11646 O O . TYR A 1 776 ? 133.576 185.361 103.396 1.00 64.14 776 TYR A O 1
ATOM 11664 N N . LEU A 1 777 ? 135.814 185.401 103.619 1.00 59.85 777 LEU A N 1
ATOM 11665 C CA . LEU A 1 777 ? 136.078 184.964 102.239 1.00 58.89 777 LEU A CA 1
ATOM 11666 C C . LEU A 1 777 ? 135.315 183.663 101.917 1.00 55.59 777 LEU A C 1
ATOM 11667 O O . LEU A 1 777 ? 134.544 183.621 100.966 1.00 60.57 777 LEU A O 1
ATOM 11683 N N . TRP A 1 778 ? 135.467 182.634 102.748 1.00 52.13 778 TRP A N 1
ATOM 11684 C CA . TRP A 1 778 ? 134.870 181.315 102.557 1.00 52.22 778 TRP A CA 1
ATOM 11685 C C . TRP A 1 778 ? 133.371 181.263 102.839 1.00 57.56 778 TRP A C 1
ATOM 11686 O O . TRP A 1 778 ? 132.640 180.578 102.127 1.00 66.66 778 TRP A O 1
ATOM 11707 N N . HIS A 1 779 ? 132.854 182.023 103.801 1.00 62.85 779 HIS A N 1
ATOM 11708 C CA . HIS A 1 779 ? 131.411 182.201 103.954 1.00 55.59 779 HIS A CA 1
ATOM 11709 C C . HIS A 1 779 ? 130.784 182.912 102.744 1.00 56.92 779 HIS A C 1
ATOM 11710 O O . HIS A 1 779 ? 129.700 182.522 102.315 1.00 68.65 779 HIS A O 1
ATOM 11724 N N . ASN A 1 780 ? 131.473 183.862 102.112 1.00 52.65 780 ASN A N 1
ATOM 11725 C CA . ASN A 1 780 ? 131.033 184.474 100.863 1.00 56.60 780 ASN A CA 1
ATOM 11726 C C . ASN A 1 780 ? 131.006 183.464 99.699 1.00 64.14 780 ASN A C 1
ATOM 11727 O O . ASN A 1 780 ? 130.014 183.397 98.987 1.00 65.67 780 ASN A O 1
ATOM 11738 N N . PHE A 1 781 ? 132.025 182.618 99.534 1.00 65.02 781 PHE A N 1
ATOM 11739 C CA . PHE A 1 781 ? 131.981 181.542 98.554 1.00 62.49 781 PHE A CA 1
ATOM 11740 C C . PHE A 1 781 ? 130.820 180.568 98.815 1.00 63.59 781 PHE A C 1
ATOM 11741 O O . PHE A 1 781 ? 130.106 180.206 97.888 1.00 67.37 781 PHE A O 1
ATOM 11758 N N . SER A 1 782 ? 130.574 180.206 100.070 1.00 63.38 782 SER A N 1
ATOM 11759 C CA . SER A 1 782 ? 129.471 179.324 100.476 1.00 62.17 782 SER A CA 1
ATOM 11760 C C . SER A 1 782 ? 128.117 179.833 99.980 1.00 64.10 782 SER A C 1
ATOM 11761 O O . SER A 1 782 ? 127.347 179.069 99.404 1.00 68.39 782 SER A O 1
ATOM 11769 N N . ARG A 1 783 ? 127.822 181.126 100.165 1.00 72.56 783 ARG A N 1
ATOM 11770 C CA . ARG A 1 783 ? 126.527 181.724 99.830 1.00 67.22 783 ARG A CA 1
ATOM 11771 C C . ARG A 1 783 ? 126.420 182.254 98.405 1.00 69.99 783 ARG A C 1
ATOM 11772 O O . ARG A 1 783 ? 125.332 182.222 97.840 1.00 75.80 783 ARG A O 1
ATOM 11793 N N . ARG A 1 784 ? 127.503 182.815 97.864 1.00 69.11 784 ARG A N 1
ATOM 11794 C CA . ARG A 1 784 ? 127.511 183.568 96.605 1.00 70.21 784 ARG A CA 1
ATOM 11795 C C . ARG A 1 784 ? 128.391 182.980 95.519 1.00 72.23 784 ARG A C 1
ATOM 11796 O O . ARG A 1 784 ? 128.399 183.521 94.422 1.00 76.17 784 ARG A O 1
ATOM 11817 N N . ARG A 1 785 ? 129.074 181.855 95.760 1.00 72.89 785 ARG A N 1
ATOM 11818 C CA . ARG A 1 785 ? 129.835 181.111 94.738 1.00 71.64 785 ARG A CA 1
ATOM 11819 C C . ARG A 1 785 ? 130.866 181.987 94.011 1.00 75.03 785 ARG A C 1
ATOM 11820 O O . ARG A 1 785 ? 131.104 181.820 92.820 1.00 78.24 785 ARG A O 1
ATOM 11841 N N . SER A 1 786 ? 131.479 182.936 94.710 1.00 71.44 786 SER A N 1
ATOM 11842 C CA . SER A 1 786 ? 132.508 183.818 94.162 1.00 68.45 786 SER A CA 1
ATOM 11843 C C . SER A 1 786 ? 133.764 183.797 95.027 1.00 65.41 786 SER A C 1
ATOM 11844 O O . SER A 1 786 ? 133.700 183.609 96.236 1.00 69.68 786 SER A O 1
ATOM 11852 N N . VAL A 1 787 ? 134.928 183.884 94.395 1.00 61.81 787 VAL A N 1
ATOM 11853 C CA . VAL A 1 787 ? 136.235 183.797 95.055 1.00 63.22 787 VAL A CA 1
ATOM 11854 C C . VAL A 1 787 ? 137.178 184.843 94.456 1.00 66.90 787 VAL A C 1
ATOM 11855 O O . VAL A 1 787 ? 137.157 185.030 93.239 1.00 71.38 787 VAL A O 1
ATOM 11868 N N . PRO A 1 788 ? 137.974 185.577 95.252 1.00 65.15 788 PRO A N 1
ATOM 11869 C CA . PRO A 1 788 ? 138.878 186.589 94.717 1.00 64.64 788 PRO A CA 1
ATOM 11870 C C . PRO A 1 788 ? 140.110 185.942 94.079 1.00 66.44 788 PRO A C 1
ATOM 11871 O O . PRO A 1 788 ? 140.595 184.930 94.570 1.00 70.07 788 PRO A O 1
ATOM 11882 N N . VAL A 1 789 ? 140.634 186.522 93.004 1.00 64.49 789 VAL A N 1
ATOM 11883 C CA . VAL A 1 789 ? 141.819 186.004 92.292 1.00 61.40 789 VAL A CA 1
ATOM 11884 C C . VAL A 1 789 ? 142.993 186.955 92.476 1.00 63.60 789 VAL A C 1
ATOM 11885 O O . VAL A 1 789 ? 142.950 188.049 91.919 1.00 68.56 789 VAL A O 1
ATOM 11898 N N . PRO A 1 790 ? 144.044 186.585 93.231 1.00 69.08 790 PRO A N 1
ATOM 11899 C CA . PRO A 1 790 ? 145.199 187.452 93.511 1.00 64.30 790 PRO A CA 1
ATOM 11900 C C . PRO A 1 790 ? 145.870 188.048 92.273 1.00 66.29 790 PRO A C 1
ATOM 11901 O O . PRO A 1 790 ? 145.946 187.417 91.221 1.00 73.79 790 PRO A O 1
ATOM 11912 N N . SER A 1 791 ? 146.378 189.268 92.388 1.00 74.17 791 SER A N 1
ATOM 11913 C CA . SER A 1 791 ? 146.634 190.138 91.229 1.00 76.35 791 SER A CA 1
ATOM 11914 C C . SER A 1 791 ? 147.589 189.565 90.166 1.00 74.82 791 SER A C 1
ATOM 11915 O O . SER A 1 791 ? 147.323 189.699 88.971 1.00 74.17 791 SER A O 1
ATOM 11923 N N . GLY A 1 792 ? 148.668 188.888 90.574 1.00 74.85 792 GLY A N 1
ATOM 11924 C CA . GLY A 1 792 ? 149.620 188.222 89.675 1.00 77.09 792 GLY A CA 1
ATOM 11925 C C . GLY A 1 792 ? 149.312 186.754 89.346 1.00 82.06 792 GLY A C 1
ATOM 11926 O O . GLY A 1 792 ? 150.038 186.138 88.561 1.00 81.32 792 GLY A O 1
ATOM 11930 N N . ALA A 1 793 ? 148.295 186.161 89.971 1.00 80.61 793 ALA A N 1
ATOM 11931 C CA . ALA A 1 793 ? 147.963 184.742 89.839 1.00 72.45 793 ALA A CA 1
ATOM 11932 C C . ALA A 1 793 ? 147.039 184.474 88.643 1.00 73.42 793 ALA A C 1
ATOM 11933 O O . ALA A 1 793 ? 146.848 185.338 87.790 1.00 71.83 793 ALA A O 1
ATOM 11940 N N . SER A 1 794 ? 146.499 183.254 88.537 1.00 74.04 794 SER A N 1
ATOM 11941 C CA . SER A 1 794 ? 145.731 182.771 87.375 1.00 70.61 794 SER A CA 1
ATOM 11942 C C . SER A 1 794 ? 144.399 182.107 87.751 1.00 72.35 794 SER A C 1
ATOM 11943 O O . SER A 1 794 ? 144.297 181.389 88.745 1.00 71.45 794 SER A O 1
ATOM 11951 N N . ALA A 1 795 ? 143.341 182.366 86.972 1.00 69.87 795 ALA A N 1
ATOM 11952 C CA . ALA A 1 795 ? 141.973 182.117 87.419 1.00 63.63 795 ALA A CA 1
ATOM 11953 C C . ALA A 1 795 ? 141.653 180.629 87.550 1.00 67.11 795 ALA A C 1
ATOM 11954 O O . ALA A 1 795 ? 140.981 180.214 88.495 1.00 74.16 795 ALA A O 1
ATOM 11961 N N . GLU A 1 796 ? 142.161 179.821 86.623 1.00 73.17 796 GLU A N 1
ATOM 11962 C CA . GLU A 1 796 ? 142.085 178.358 86.614 1.00 66.57 796 GLU A CA 1
ATOM 11963 C C . GLU A 1 796 ? 142.559 177.774 87.943 1.00 58.61 796 GLU A C 1
ATOM 11964 O O . GLU A 1 796 ? 141.852 177.047 88.626 1.00 66.22 796 GLU A O 1
ATOM 11976 N N . GLU A 1 797 ? 143.742 178.147 88.376 1.00 62.79 797 GLU A N 1
ATOM 11977 C CA . GLU A 1 797 ? 144.323 177.661 89.624 1.00 61.40 797 GLU A CA 1
ATOM 11978 C C . GLU A 1 797 ? 143.447 177.986 90.859 1.00 66.10 797 GLU A C 1
ATOM 11979 O O . GLU A 1 797 ? 143.359 177.169 91.773 1.00 66.63 797 GLU A O 1
ATOM 11991 N N . TYR A 1 798 ? 142.742 179.124 90.887 1.00 64.18 798 TYR A N 1
ATOM 11992 C CA . TYR A 1 798 ? 141.888 179.496 92.022 1.00 57.94 798 TYR A CA 1
ATOM 11993 C C . TYR A 1 798 ? 140.512 178.855 91.978 1.00 58.51 798 TYR A C 1
ATOM 11994 O O . TYR A 1 798 ? 140.025 178.370 92.994 1.00 64.64 798 TYR A O 1
ATOM 12012 N N . SER A 1 799 ? 139.892 178.768 90.807 1.00 65.12 799 SER A N 1
ATOM 12013 C CA . SER A 1 799 ? 138.694 177.954 90.615 1.00 57.89 799 SER A CA 1
ATOM 12014 C C . SER A 1 799 ? 138.928 176.478 90.963 1.00 61.40 799 SER A C 1
ATOM 12015 O O . SER A 1 799 ? 138.099 175.893 91.656 1.00 67.67 799 SER A O 1
ATOM 12023 N N . ASP A 1 800 ? 140.066 175.872 90.620 1.00 57.30 800 ASP A N 1
ATOM 12024 C CA . ASP A 1 800 ? 140.400 174.540 91.122 1.00 52.07 800 ASP A CA 1
ATOM 12025 C C . ASP A 1 800 ? 140.491 174.477 92.655 1.00 56.23 800 ASP A C 1
ATOM 12026 O O . ASP A 1 800 ? 139.932 173.560 93.249 1.00 63.36 800 ASP A O 1
ATOM 12035 N N . LEU A 1 801 ? 141.121 175.445 93.330 1.00 58.89 801 LEU A N 1
ATOM 12036 C CA . LEU A 1 801 ? 141.123 175.517 94.796 1.00 53.61 801 LEU A CA 1
ATOM 12037 C C . LEU A 1 801 ? 139.696 175.584 95.370 1.00 53.23 801 LEU A C 1
ATOM 12038 O O . LEU A 1 801 ? 139.376 174.864 96.312 1.00 60.87 801 LEU A O 1
ATOM 12054 N N . ALA A 1 802 ? 138.822 176.413 94.819 1.00 53.50 802 ALA A N 1
ATOM 12055 C CA . ALA A 1 802 ? 137.463 176.542 95.313 1.00 55.68 802 ALA A CA 1
ATOM 12056 C C . ALA A 1 802 ? 136.672 175.233 95.170 1.00 58.20 802 ALA A C 1
ATOM 12057 O O . ALA A 1 802 ? 136.047 174.772 96.122 1.00 65.31 802 ALA A O 1
ATOM 12064 N N . LEU A 1 803 ? 136.739 174.575 94.016 1.00 57.37 803 LEU A N 1
ATOM 12065 C CA . LEU A 1 803 ? 136.072 173.300 93.797 1.00 54.74 803 LEU A CA 1
ATOM 12066 C C . LEU A 1 803 ? 136.654 172.181 94.657 1.00 53.28 803 LEU A C 1
ATOM 12067 O O . LEU A 1 803 ? 135.899 171.323 95.103 1.00 61.67 803 LEU A O 1
ATOM 12083 N N . PHE A 1 804 ? 137.952 172.174 94.949 1.00 44.62 804 PHE A N 1
ATOM 12084 C CA . PHE A 1 804 ? 138.486 171.204 95.886 1.00 48.17 804 PHE A CA 1
ATOM 12085 C C . PHE A 1 804 ? 137.884 171.352 97.286 1.00 48.58 804 PHE A C 1
ATOM 12086 O O . PHE A 1 804 ? 137.517 170.358 97.896 1.00 58.63 804 PHE A O 1
ATOM 12103 N N . VAL A 1 805 ? 137.759 172.571 97.803 1.00 55.92 805 VAL A N 1
ATOM 12104 C CA . VAL A 1 805 ? 137.204 172.816 99.140 1.00 54.11 805 VAL A CA 1
ATOM 12105 C C . VAL A 1 805 ? 135.715 172.459 99.206 1.00 53.41 805 VAL A C 1
ATOM 12106 O O . VAL A 1 805 ? 135.288 171.818 100.161 1.00 58.59 805 VAL A O 1
ATOM 12119 N N . ASP A 1 806 ? 134.922 172.843 98.211 1.00 51.23 806 ASP A N 1
ATOM 12120 C CA . ASP A 1 806 ? 133.483 172.561 98.148 1.00 54.90 806 ASP A CA 1
ATOM 12121 C C . ASP A 1 806 ? 133.164 171.056 98.157 1.00 56.43 806 ASP A C 1
ATOM 12122 O O . ASP A 1 806 ? 132.536 170.570 99.095 1.00 58.78 806 ASP A O 1
ATOM 12131 N N . GLY A 1 807 ? 133.637 170.302 97.154 1.00 52.25 807 GLY A N 1
ATOM 12132 C CA . GLY A 1 807 ? 133.322 168.881 97.012 1.00 48.15 807 GLY A CA 1
ATOM 12133 C C . GLY A 1 807 ? 133.751 168.059 98.222 1.00 47.65 807 GLY A C 1
ATOM 12134 O O . GLY A 1 807 ? 132.957 167.315 98.795 1.00 55.57 807 GLY A O 1
ATOM 12138 N N . GLY A 1 808 ? 134.976 168.270 98.694 1.00 48.47 808 GLY A N 1
ATOM 12139 C CA . GLY A 1 808 ? 135.463 167.665 99.928 1.00 45.96 808 GLY A CA 1
ATOM 12140 C C . GLY A 1 808 ? 134.624 167.996 101.167 1.00 44.03 808 GLY A C 1
ATOM 12141 O O . GLY A 1 808 ? 134.408 167.136 102.014 1.00 53.72 808 GLY A O 1
ATOM 12145 N N . SER A 1 809 ? 134.079 169.203 101.280 1.00 52.78 809 SER A N 1
ATOM 12146 C CA . SER A 1 809 ? 133.281 169.623 102.435 1.00 51.39 809 SER A CA 1
ATOM 12147 C C . SER A 1 809 ? 131.877 169.005 102.437 1.00 50.98 809 SER A C 1
ATOM 12148 O O . SER A 1 809 ? 131.399 168.625 103.502 1.00 50.83 809 SER A O 1
ATOM 12156 N N . ARG A 1 810 ? 131.222 168.833 101.286 1.00 56.76 810 ARG A N 1
ATOM 12157 C CA . ARG A 1 810 ? 129.975 168.068 101.163 1.00 47.55 810 ARG A CA 1
ATOM 12158 C C . ARG A 1 810 ? 130.156 166.573 101.420 1.00 53.22 810 ARG A C 1
ATOM 12159 O O . ARG A 1 810 ? 129.368 166.003 102.164 1.00 61.81 810 ARG A O 1
ATOM 12180 N N . ALA A 1 811 ? 131.201 165.937 100.890 1.00 51.31 811 ALA A N 1
ATOM 12181 C CA . ALA A 1 811 ? 131.469 164.531 101.180 1.00 42.45 811 ALA A CA 1
ATOM 12182 C C . ALA A 1 811 ? 131.705 164.274 102.682 1.00 46.41 811 ALA A C 1
ATOM 12183 O O . ALA A 1 811 ? 131.242 163.270 103.227 1.00 55.90 811 ALA A O 1
ATOM 12190 N N . HIS A 1 812 ? 132.338 165.200 103.396 1.00 50.46 812 HIS A N 1
ATOM 12191 C CA . HIS A 1 812 ? 132.473 165.144 104.850 1.00 41.38 812 HIS A CA 1
ATOM 12192 C C . HIS A 1 812 ? 131.124 165.306 105.551 1.00 46.02 812 HIS A C 1
ATOM 12193 O O . HIS A 1 812 ? 130.808 164.508 106.419 1.00 53.86 812 HIS A O 1
ATOM 12207 N N . GLU A 1 813 ? 130.287 166.261 105.150 1.00 60.59 813 GLU A N 1
ATOM 12208 C CA . GLU A 1 813 ? 128.945 166.496 105.712 1.00 55.16 813 GLU A CA 1
ATOM 12209 C C . GLU A 1 813 ? 128.061 165.240 105.636 1.00 57.79 813 GLU A C 1
ATOM 12210 O O . GLU A 1 813 ? 127.489 164.822 106.634 1.00 62.10 813 GLU A O 1
ATOM 12222 N N . GLU A 1 814 ? 128.016 164.579 104.488 1.00 65.50 814 GLU A N 1
ATOM 12223 C CA . GLU A 1 814 ? 127.226 163.373 104.254 1.00 61.26 814 GLU A CA 1
ATOM 12224 C C . GLU A 1 814 ? 127.758 162.129 105.001 1.00 59.32 814 GLU A C 1
ATOM 12225 O O . GLU A 1 814 ? 126.969 161.315 105.463 1.00 63.22 814 GLU A O 1
ATOM 12237 N N . SER A 1 815 ? 129.074 161.968 105.169 1.00 54.96 815 SER A N 1
ATOM 12238 C CA . SER A 1 815 ? 129.684 160.757 105.747 1.00 47.34 815 SER A CA 1
ATOM 12239 C C . SER A 1 815 ? 130.157 160.838 107.211 1.00 48.15 815 SER A C 1
ATOM 12240 O O . SER A 1 815 ? 130.226 159.803 107.861 1.00 52.85 815 SER A O 1
ATOM 12248 N N . ASN A 1 816 ? 130.497 161.994 107.770 1.00 48.57 816 ASN A N 1
ATOM 12249 C CA . ASN A 1 816 ? 131.213 162.088 109.050 1.00 41.09 816 ASN A CA 1
ATOM 12250 C C . ASN A 1 816 ? 130.389 161.724 110.300 1.00 43.14 816 ASN A C 1
ATOM 12251 O O . ASN A 1 816 ? 129.358 162.343 110.547 1.00 57.87 816 ASN A O 1
ATOM 12262 N N . VAL A 1 817 ? 130.897 160.838 111.165 1.00 44.63 817 VAL A N 1
ATOM 12263 C CA . VAL A 1 817 ? 130.304 160.506 112.485 1.00 43.73 817 VAL A CA 1
ATOM 12264 C C . VAL A 1 817 ? 131.189 160.864 113.683 1.00 42.59 817 VAL A C 1
ATOM 12265 O O . VAL A 1 817 ? 130.873 160.538 114.828 1.00 47.05 817 VAL A O 1
ATOM 12278 N N . ILE A 1 818 ? 132.284 161.581 113.458 1.00 47.19 818 ILE A N 1
ATOM 12279 C CA . ILE A 1 818 ? 133.216 162.037 114.493 1.00 46.98 818 ILE A CA 1
ATOM 12280 C C . ILE A 1 818 ? 133.144 163.564 114.606 1.00 48.26 818 ILE A C 1
ATOM 12281 O O . ILE A 1 818 ? 133.586 164.286 113.718 1.00 54.77 818 ILE A O 1
ATOM 12297 N N . ASP A 1 819 ? 132.566 164.077 115.687 1.00 53.13 819 ASP A N 1
ATOM 12298 C CA . ASP A 1 819 ? 132.208 165.496 115.871 1.00 55.12 819 ASP A CA 1
ATOM 12299 C C . ASP A 1 819 ? 133.404 166.418 116.214 1.00 56.80 819 ASP A C 1
ATOM 12300 O O . ASP A 1 819 ? 133.452 167.067 117.253 1.00 58.42 819 ASP A O 1
ATOM 12309 N N . VAL A 1 820 ? 134.407 166.457 115.338 1.00 53.43 820 VAL A N 1
ATOM 12310 C CA . VAL A 1 820 ? 135.686 167.154 115.502 1.00 48.43 820 VAL A CA 1
ATOM 12311 C C . VAL A 1 820 ? 136.006 167.980 114.257 1.00 51.01 820 VAL A C 1
ATOM 12312 O O . VAL A 1 820 ? 135.818 167.517 113.132 1.00 58.08 820 VAL A O 1
ATOM 12325 N N . VAL A 1 821 ? 136.548 169.181 114.438 1.00 49.94 821 VAL A N 1
ATOM 12326 C CA . VAL A 1 821 ? 137.208 169.945 113.363 1.00 52.37 821 VAL A CA 1
ATOM 12327 C C . VAL A 1 821 ? 138.723 169.814 113.549 1.00 49.32 821 VAL A C 1
ATOM 12328 O O . VAL A 1 821 ? 139.238 170.302 114.554 1.00 57.96 821 VAL A O 1
ATOM 12341 N N . PRO A 1 822 ? 139.465 169.160 112.641 1.00 51.16 822 PRO A N 1
ATOM 12342 C CA . PRO A 1 822 ? 140.858 168.773 112.885 1.00 52.58 822 PRO A CA 1
ATOM 12343 C C . PRO A 1 822 ? 141.839 169.950 112.796 1.00 53.22 822 PRO A C 1
ATOM 12344 O O . PRO A 1 822 ? 141.819 170.701 111.829 1.00 54.59 822 PRO A O 1
ATOM 12355 N N . GLY A 1 823 ? 142.718 170.109 113.791 1.00 60.25 823 GLY A N 1
ATOM 12356 C CA . GLY A 1 823 ? 143.720 171.188 113.846 1.00 58.52 823 GLY A CA 1
ATOM 12357 C C . GLY A 1 823 ? 145.119 170.865 113.306 1.00 59.26 823 GLY A C 1
ATOM 12358 O O . GLY A 1 823 ? 145.968 171.751 113.275 1.00 64.95 823 GLY A O 1
ATOM 12362 N N . ASN A 1 824 ? 145.394 169.623 112.907 1.00 60.43 824 ASN A N 1
ATOM 12363 C CA . ASN A 1 824 ? 146.661 169.203 112.306 1.00 55.46 824 ASN A CA 1
ATOM 12364 C C . ASN A 1 824 ? 146.463 168.022 111.357 1.00 57.67 824 ASN A C 1
ATOM 12365 O O . ASN A 1 824 ? 145.474 167.292 111.458 1.00 65.77 824 ASN A O 1
ATOM 12376 N N . LEU A 1 825 ? 147.379 167.834 110.412 1.00 56.97 825 LEU A N 1
ATOM 12377 C CA . LEU A 1 825 ? 147.232 166.820 109.364 1.00 54.57 825 LEU A CA 1
ATOM 12378 C C . LEU A 1 825 ? 147.168 165.389 109.914 1.00 57.43 825 LEU A C 1
ATOM 12379 O O . LEU A 1 825 ? 146.464 164.572 109.336 1.00 63.56 825 LEU A O 1
ATOM 12395 N N . VAL A 1 826 ? 147.797 165.078 111.054 1.00 55.19 826 VAL A N 1
ATOM 12396 C CA . VAL A 1 826 ? 147.649 163.758 111.700 1.00 54.27 826 VAL A CA 1
ATOM 12397 C C . VAL A 1 826 ? 146.211 163.537 112.174 1.00 54.48 826 VAL A C 1
ATOM 12398 O O . VAL A 1 826 ? 145.613 162.513 111.854 1.00 61.01 826 VAL A O 1
ATOM 12411 N N . THR A 1 827 ? 145.597 164.503 112.853 1.00 48.94 827 THR A N 1
ATOM 12412 C CA . THR A 1 827 ? 144.191 164.409 113.277 1.00 48.65 827 THR A CA 1
ATOM 12413 C C . THR A 1 827 ? 143.243 164.338 112.083 1.00 42.25 827 THR A C 1
ATOM 12414 O O . THR A 1 827 ? 142.335 163.517 112.084 1.00 48.29 827 THR A O 1
ATOM 12425 N N . TYR A 1 828 ? 143.500 165.085 111.014 1.00 38.27 828 TYR A N 1
ATOM 12426 C CA . TYR A 1 828 ? 142.760 164.962 109.769 1.00 43.67 828 TYR A CA 1
ATOM 12427 C C . TYR A 1 828 ? 142.812 163.542 109.187 1.00 44.86 828 TYR A C 1
ATOM 12428 O O . TYR A 1 828 ? 141.771 163.001 108.824 1.00 53.85 828 TYR A O 1
ATOM 12446 N N . ALA A 1 829 ? 143.985 162.921 109.127 1.00 44.92 829 ALA A N 1
ATOM 12447 C CA . ALA A 1 829 ? 144.161 161.573 108.596 1.00 45.79 829 ALA A CA 1
ATOM 12448 C C . ALA A 1 829 ? 143.502 160.505 109.485 1.00 45.99 829 ALA A C 1
ATOM 12449 O O . ALA A 1 829 ? 142.787 159.645 108.987 1.00 50.12 829 ALA A O 1
ATOM 12456 N N . LYS A 1 830 ? 143.648 160.589 110.809 1.00 49.29 830 LYS A N 1
ATOM 12457 C CA . LYS A 1 830 ? 142.988 159.675 111.760 1.00 42.01 830 LYS A CA 1
ATOM 12458 C C . LYS A 1 830 ? 141.464 1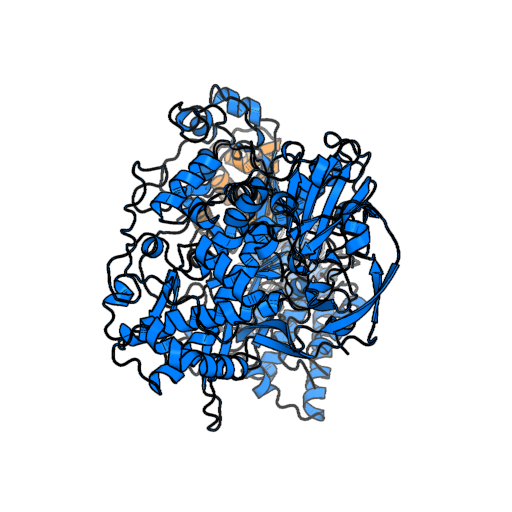59.776 111.745 1.00 45.11 830 LYS A C 1
ATOM 12459 O O . LYS A 1 830 ? 140.811 158.743 111.767 1.00 55.67 830 LYS A O 1
ATOM 12478 N N . GLN A 1 831 ? 140.879 160.965 111.631 1.00 44.37 831 GLN A N 1
ATOM 12479 C CA . GLN A 1 831 ? 139.441 161.141 111.413 1.00 40.50 831 GLN A CA 1
ATOM 12480 C C . GLN A 1 831 ? 138.970 160.460 110.121 1.00 41.43 831 GLN A C 1
ATOM 12481 O O . GLN A 1 831 ? 138.005 159.703 110.169 1.00 55.06 831 GLN A O 1
ATOM 12495 N N . ARG A 1 832 ? 139.677 160.625 108.997 1.00 37.69 832 ARG A N 1
ATOM 12496 C CA . ARG A 1 832 ? 139.357 159.967 107.723 1.00 33.26 832 ARG A CA 1
ATOM 12497 C C . ARG A 1 832 ? 139.441 158.444 107.821 1.00 39.61 832 ARG A C 1
ATOM 12498 O O . ARG A 1 832 ? 138.509 157.776 107.391 1.00 48.20 832 ARG A O 1
ATOM 12519 N N . LEU A 1 833 ? 140.476 157.902 108.459 1.00 47.07 833 LEU A N 1
ATOM 12520 C CA . LEU A 1 833 ? 140.654 156.462 108.691 1.00 40.67 833 LEU A CA 1
ATOM 12521 C C . LEU A 1 833 ? 139.481 155.853 109.478 1.00 39.52 833 LEU A C 1
ATOM 12522 O O . LEU A 1 833 ? 138.842 154.910 109.033 1.00 45.43 833 LEU A O 1
ATOM 12538 N N . ASN A 1 834 ? 139.146 156.421 110.632 1.00 45.57 834 ASN A N 1
ATOM 12539 C CA . ASN A 1 834 ? 138.109 155.884 111.514 1.00 37.35 834 ASN A CA 1
ATOM 12540 C C . ASN A 1 834 ? 136.689 156.039 110.939 1.00 41.59 834 ASN A C 1
ATOM 12541 O O . ASN A 1 834 ? 135.911 155.102 111.049 1.00 48.50 834 ASN A O 1
ATOM 12552 N N . ASN A 1 835 ? 136.368 157.116 110.211 1.00 45.07 835 ASN A N 1
ATOM 12553 C CA . ASN A 1 835 ? 135.130 157.189 109.440 1.00 40.67 835 ASN A CA 1
ATOM 12554 C C . ASN A 1 835 ? 135.024 156.042 108.417 1.00 41.09 835 ASN A C 1
ATOM 12555 O O . ASN A 1 835 ? 133.935 155.506 108.238 1.00 53.55 835 ASN A O 1
ATOM 12566 N N . ALA A 1 836 ? 136.107 155.595 107.772 1.00 46.33 836 ALA A N 1
ATOM 12567 C CA . ALA A 1 836 ? 136.053 154.499 106.806 1.00 45.47 836 ALA A CA 1
ATOM 12568 C C . ALA A 1 836 ? 135.808 153.121 107.458 1.00 45.86 836 ALA A C 1
ATOM 12569 O O . ALA A 1 836 ? 135.115 152.299 106.868 1.00 47.16 836 ALA A O 1
ATOM 12576 N N . ILE A 1 837 ? 136.300 152.881 108.675 1.00 51.67 837 ILE A N 1
ATOM 12577 C CA . ILE A 1 837 ? 136.058 151.639 109.437 1.00 43.20 837 ILE A CA 1
ATOM 12578 C C . ILE A 1 837 ? 134.600 151.560 109.882 1.00 45.02 837 ILE A C 1
ATOM 12579 O O . ILE A 1 837 ? 133.926 150.564 109.634 1.00 52.24 837 ILE A O 1
ATOM 12595 N N . LEU A 1 838 ? 134.074 152.631 110.484 1.00 51.02 838 LEU A N 1
ATOM 12596 C CA . LEU A 1 838 ? 132.683 152.708 110.910 1.00 38.56 838 LEU A CA 1
ATOM 12597 C C . LEU A 1 838 ? 131.694 152.527 109.750 1.00 43.61 838 LEU A C 1
ATOM 12598 O O . LEU A 1 838 ? 130.695 151.830 109.926 1.00 54.91 838 LEU A O 1
ATOM 12614 N N . LYS A 1 839 ? 131.980 153.039 108.549 1.00 42.14 839 LYS A N 1
ATOM 12615 C CA . LYS A 1 839 ? 131.157 152.819 107.347 1.00 38.13 839 LYS A CA 1
ATOM 12616 C C . LYS A 1 839 ? 131.150 151.360 106.885 1.00 44.93 839 LYS A C 1
ATOM 12617 O O . LYS A 1 839 ? 130.083 150.835 106.589 1.00 58.45 839 LYS A O 1
ATOM 12636 N N . ALA A 1 840 ? 132.278 150.656 106.912 1.00 47.37 840 ALA A N 1
ATOM 12637 C CA . ALA A 1 840 ? 132.313 149.213 106.681 1.00 45.40 840 ALA A CA 1
ATOM 12638 C C . ALA A 1 840 ? 131.459 148.413 107.702 1.00 53.95 840 ALA A C 1
ATOM 12639 O O . ALA A 1 840 ? 130.773 147.467 107.334 1.00 59.57 840 ALA A O 1
ATOM 12646 N N . CYS A 1 841 ? 131.407 148.821 108.966 1.00 54.51 841 CYS A N 1
ATOM 12647 C CA . CYS A 1 841 ? 130.571 148.184 109.996 1.00 49.66 841 CYS A CA 1
ATOM 12648 C C . CYS A 1 841 ? 129.065 148.498 109.912 1.00 55.76 841 CYS A C 1
ATOM 12649 O O . CYS A 1 841 ? 128.282 147.902 110.633 1.00 62.79 841 CYS A O 1
ATOM 12657 N N . GLY A 1 842 ? 128.637 149.453 109.098 1.00 53.30 842 GLY A N 1
ATOM 12658 C CA . GLY A 1 842 ? 127.268 149.948 109.068 1.00 48.93 842 GLY A CA 1
ATOM 12659 C C . GLY A 1 842 ? 126.911 150.924 110.192 1.00 51.65 842 GLY A C 1
ATOM 12660 O O . GLY A 1 842 ? 125.742 151.247 110.346 1.00 59.16 842 GLY A O 1
ATOM 12664 N N . GLN A 1 843 ? 127.870 151.414 110.981 1.00 54.43 843 GLN A N 1
ATOM 12665 C CA . GLN A 1 843 ? 127.643 152.320 112.120 1.00 53.13 843 GLN A CA 1
ATOM 12666 C C . GLN A 1 843 ? 127.609 153.806 111.723 1.00 54.04 843 GLN A C 1
ATOM 12667 O O . GLN A 1 843 ? 128.452 154.591 112.143 1.00 61.94 843 GLN A O 1
ATOM 12681 N N . THR A 1 844 ? 126.651 154.208 110.895 1.00 56.02 844 THR A N 1
ATOM 12682 C CA . THR A 1 844 ? 126.597 155.537 110.249 1.00 61.63 844 THR A CA 1
ATOM 12683 C C . THR A 1 844 ? 125.341 156.370 110.553 1.00 61.60 844 THR A C 1
ATOM 12684 O O . THR A 1 844 ? 125.127 157.408 109.940 1.00 66.62 844 THR A O 1
ATOM 12695 N N . GLN A 1 845 ? 124.508 155.967 111.507 1.00 61.39 845 GLN A N 1
ATOM 12696 C CA . GLN A 1 845 ? 123.274 156.663 111.898 1.00 56.45 845 GLN A CA 1
ATOM 12697 C C . GLN A 1 845 ? 123.434 157.572 113.130 1.00 62.49 845 GLN A C 1
ATOM 12698 O O . GLN A 1 845 ? 122.664 158.513 113.316 1.00 68.42 845 GLN A O 1
ATOM 12712 N N . PHE A 1 846 ? 124.445 157.337 113.963 1.00 57.43 846 PHE A N 1
ATOM 12713 C CA . PHE A 1 846 ? 124.717 158.099 115.177 1.00 51.62 846 PHE A CA 1
ATOM 12714 C C . PHE A 1 846 ? 126.147 158.650 115.210 1.00 54.09 846 PHE A C 1
ATOM 12715 O O . PHE A 1 846 ? 127.060 158.028 114.685 1.00 60.66 846 PHE A O 1
ATOM 12732 N N . TYR A 1 847 ? 126.381 159.767 115.892 1.00 51.42 847 TYR A N 1
ATOM 12733 C CA . TYR A 1 847 ? 127.722 160.160 116.328 1.00 46.43 847 TYR A CA 1
ATOM 12734 C C . TYR A 1 847 ? 128.267 159.187 117.379 1.00 47.28 847 TYR A C 1
ATOM 12735 O O . TYR A 1 847 ? 127.517 158.675 118.200 1.00 63.63 847 TYR A O 1
ATOM 12753 N N . ILE A 1 848 ? 129.568 158.940 117.398 1.00 43.73 848 ILE A N 1
ATOM 12754 C CA . ILE A 1 848 ? 130.241 158.219 118.487 1.00 43.36 848 ILE A CA 1
ATOM 12755 C C . ILE A 1 848 ? 130.516 159.144 119.679 1.00 49.46 848 ILE A C 1
ATOM 12756 O O . ILE A 1 848 ? 130.574 160.362 119.512 1.00 53.24 848 ILE A O 1
ATOM 12772 N N . SER A 1 849 ? 130.749 158.586 120.863 1.00 50.62 849 SER A N 1
ATOM 12773 C CA . SER A 1 849 ? 131.256 159.319 122.025 1.00 47.00 849 SER A CA 1
ATOM 12774 C C . SER A 1 849 ? 132.718 159.762 121.864 1.00 51.90 849 SER A C 1
ATOM 12775 O O . SER A 1 849 ? 133.562 159.016 121.370 1.00 59.53 849 SER A O 1
ATOM 12783 N N . LEU A 1 850 ? 133.038 160.950 122.370 1.00 51.33 850 LEU A N 1
ATOM 12784 C CA . LEU A 1 850 ? 134.374 161.558 122.367 1.00 47.98 850 LEU A CA 1
ATOM 12785 C C . LEU A 1 850 ? 134.891 161.817 123.790 1.00 50.01 850 LEU A C 1
ATOM 12786 O O . LEU A 1 850 ? 134.103 162.167 124.670 1.00 55.76 850 LEU A O 1
ATOM 12802 N N . ILE A 1 851 ? 136.198 161.716 124.012 1.00 53.09 851 ILE A N 1
ATOM 12803 C CA . ILE A 1 851 ? 136.877 162.283 125.193 1.00 55.63 851 ILE A CA 1
ATOM 12804 C C . ILE A 1 851 ? 137.849 163.370 124.740 1.00 54.51 851 ILE A C 1
ATOM 12805 O O . ILE A 1 851 ? 138.670 163.125 123.864 1.00 61.27 851 ILE A O 1
ATOM 12821 N N . GLN A 1 852 ? 137.783 164.553 125.340 1.00 54.07 852 GLN A N 1
ATOM 12822 C CA . GLN A 1 852 ? 138.712 165.655 125.087 1.00 53.43 852 GLN A CA 1
ATOM 12823 C C . GLN A 1 852 ? 139.587 165.967 126.301 1.00 54.77 852 GLN A C 1
ATOM 12824 O O . GLN A 1 852 ? 139.121 165.986 127.437 1.00 58.64 852 GLN A O 1
ATOM 12838 N N . GLY A 1 853 ? 140.868 166.220 126.056 1.00 53.84 853 GLY A N 1
ATOM 12839 C CA . GLY A 1 853 ? 141.820 166.622 127.083 1.00 55.05 853 GLY A CA 1
ATOM 12840 C C . GLY A 1 853 ? 141.848 168.128 127.273 1.00 52.62 853 GLY A C 1
ATOM 12841 O O . GLY A 1 853 ? 142.055 168.858 126.304 1.00 58.07 853 GLY A O 1
ATOM 12845 N N . LEU A 1 854 ? 141.698 168.598 128.502 1.00 51.25 854 LEU A N 1
ATOM 12846 C CA . LEU A 1 854 ? 141.965 169.982 128.883 1.00 51.63 854 LEU A CA 1
ATOM 12847 C C . LEU A 1 854 ? 143.414 170.080 129.370 1.00 54.12 854 LEU A C 1
ATOM 12848 O O . LEU A 1 854 ? 143.766 169.515 130.403 1.00 62.30 854 LEU A O 1
ATOM 12864 N N . VAL A 1 855 ? 144.261 170.762 128.608 1.00 52.76 855 VAL A N 1
ATOM 12865 C CA . VAL A 1 855 ? 145.711 170.845 128.849 1.00 51.11 855 VAL A CA 1
ATOM 12866 C C . VAL A 1 855 ? 146.098 172.254 129.330 1.00 51.71 855 VAL A C 1
ATOM 12867 O O . VAL A 1 855 ? 145.748 173.223 128.663 1.00 60.48 855 VAL A O 1
ATOM 12880 N N . PRO A 1 856 ? 146.791 172.421 130.466 1.00 52.70 856 PRO A N 1
ATOM 12881 C CA . PRO A 1 856 ? 147.215 173.728 130.984 1.00 55.16 856 PRO A CA 1
ATOM 12882 C C . PRO A 1 856 ? 148.153 174.508 130.054 1.00 53.49 856 PRO A C 1
ATOM 12883 O O . PRO A 1 856 ? 149.054 173.940 129.444 1.00 59.00 856 PRO A O 1
ATOM 12894 N N . ARG A 1 857 ? 147.991 175.829 130.002 1.00 59.37 857 ARG A N 1
ATOM 12895 C CA . ARG A 1 857 ? 148.861 176.795 129.314 1.00 57.69 857 ARG A CA 1
ATOM 12896 C C . ARG A 1 857 ? 149.210 177.950 130.241 1.00 60.54 857 ARG A C 1
ATOM 12897 O O . ARG A 1 857 ? 148.336 178.510 130.898 1.00 64.79 857 ARG A O 1
ATOM 12918 N N . THR A 1 858 ? 150.484 178.306 130.292 1.00 62.52 858 THR A N 1
ATOM 12919 C CA . THR A 1 858 ? 151.015 179.327 131.200 1.00 57.33 858 THR A CA 1
ATOM 12920 C C . THR A 1 858 ? 151.211 180.631 130.438 1.00 61.51 858 THR A C 1
ATOM 12921 O O . THR A 1 858 ? 151.792 180.629 129.355 1.00 66.39 858 THR A O 1
ATOM 12932 N N . GLN A 1 859 ? 150.707 181.745 130.968 1.00 65.92 859 GLN A N 1
ATOM 12933 C CA . GLN A 1 859 ? 150.766 183.065 130.331 1.00 67.23 859 GLN A CA 1
ATOM 12934 C C . GLN A 1 859 ? 151.175 184.146 131.346 1.00 67.29 859 GLN A C 1
ATOM 12935 O O . GLN A 1 859 ? 150.692 184.155 132.477 1.00 70.29 859 GLN A O 1
ATOM 12949 N N . SER A 1 860 ? 152.048 185.076 130.948 1.00 68.69 860 SER A N 1
ATOM 12950 C CA . SER A 1 860 ? 152.449 186.243 131.749 1.00 68.14 860 SER A CA 1
ATOM 12951 C C . SER A 1 860 ? 151.599 187.456 131.398 1.00 66.53 860 SER A C 1
ATOM 12952 O O . SER A 1 860 ? 151.484 187.815 130.231 1.00 70.26 860 SER A O 1
ATOM 12960 N N . VAL A 1 861 ? 151.010 188.094 132.405 1.00 63.68 861 VAL A N 1
ATOM 12961 C CA . VAL A 1 861 ? 149.990 189.145 132.251 1.00 63.44 861 VAL A CA 1
ATOM 12962 C C . VAL A 1 861 ? 150.270 190.350 133.160 1.00 66.12 861 VAL A C 1
ATOM 12963 O O . VAL A 1 861 ? 150.986 190.210 134.151 1.00 67.52 861 VAL A O 1
ATOM 12976 N N . PRO A 1 862 ? 149.722 191.543 132.869 1.00 65.95 862 PRO A N 1
ATOM 12977 C CA . PRO A 1 862 ? 149.882 192.726 133.715 1.00 65.92 862 PRO A CA 1
ATOM 12978 C C . PRO A 1 862 ? 149.318 192.525 135.131 1.00 65.29 862 PRO A C 1
ATOM 12979 O O . PRO A 1 862 ? 148.216 192.017 135.311 1.00 68.26 862 PRO A O 1
ATOM 12990 N N . ALA A 1 863 ? 150.075 192.908 136.156 1.00 60.05 863 ALA A N 1
ATOM 12991 C CA . ALA A 1 863 ? 149.787 192.560 137.543 1.00 60.38 863 ALA A CA 1
ATOM 12992 C C . ALA A 1 863 ? 148.555 193.226 138.195 1.00 58.96 863 ALA A C 1
ATOM 12993 O O . ALA A 1 863 ? 148.186 192.802 139.281 1.00 62.28 863 ALA A O 1
ATOM 13000 N N . ARG A 1 864 ? 147.901 194.232 137.599 1.00 67.62 864 ARG A N 1
ATOM 13001 C CA . ARG A 1 864 ? 146.823 195.033 138.220 1.00 67.44 864 ARG A CA 1
ATOM 13002 C C . ARG A 1 864 ? 145.734 194.233 138.944 1.00 64.25 864 ARG A C 1
ATOM 13003 O O . ARG A 1 864 ? 145.342 194.619 140.038 1.00 62.67 864 ARG A O 1
ATOM 13024 N N . ASP A 1 865 ? 145.288 193.115 138.390 1.00 66.66 865 ASP A N 1
ATOM 13025 C CA . ASP A 1 865 ? 144.266 192.231 138.969 1.00 64.27 865 ASP A CA 1
ATOM 13026 C C . ASP A 1 865 ? 144.839 190.987 139.683 1.00 65.32 865 ASP A C 1
ATOM 13027 O O . ASP A 1 865 ? 144.137 189.997 139.847 1.00 65.33 865 ASP A O 1
ATOM 13036 N N . TYR A 1 866 ? 146.102 191.032 140.109 1.00 60.88 866 TYR A N 1
ATOM 13037 C CA . TYR A 1 866 ? 146.841 189.958 140.783 1.00 52.25 866 TYR A CA 1
ATOM 13038 C C . TYR A 1 866 ? 147.658 190.538 141.948 1.00 53.17 866 TYR A C 1
ATOM 13039 O O . TYR A 1 866 ? 148.884 190.584 141.899 1.00 56.55 866 TYR A O 1
ATOM 13057 N N . PRO A 1 867 ? 147.010 191.004 143.030 1.00 52.60 867 PRO A N 1
ATOM 13058 C CA . PRO A 1 867 ? 147.672 191.812 144.053 1.00 48.08 867 PRO A CA 1
ATOM 13059 C C . PRO A 1 867 ? 148.771 191.082 144.832 1.00 46.94 867 PRO A C 1
ATOM 13060 O O . PRO A 1 867 ? 149.636 191.728 145.408 1.00 54.61 867 PRO A O 1
ATOM 13071 N N . HIS A 1 868 ? 148.820 189.752 144.830 1.00 49.42 868 HIS A N 1
ATOM 13072 C CA . HIS A 1 868 ? 149.821 188.984 145.575 1.00 47.81 868 HIS A CA 1
ATOM 13073 C C . HIS A 1 868 ? 151.281 189.259 145.174 1.00 49.23 868 HIS A C 1
ATOM 13074 O O . HIS A 1 868 ? 152.173 188.998 145.978 1.00 53.81 868 HIS A O 1
ATOM 13088 N N . VAL A 1 869 ? 151.552 189.836 144.000 1.00 50.30 869 VAL A N 1
ATOM 13089 C CA . VAL A 1 869 ? 152.919 190.205 143.574 1.00 51.86 869 VAL A CA 1
ATOM 13090 C C . VAL A 1 869 ? 153.562 191.316 144.409 1.00 54.20 869 VAL A C 1
ATOM 13091 O O . VAL A 1 869 ? 154.779 191.443 144.422 1.00 61.63 869 VAL A O 1
ATOM 13104 N N . LEU A 1 870 ? 152.778 192.113 145.135 1.00 56.46 870 LEU A N 1
ATOM 13105 C CA . LEU A 1 870 ? 153.261 193.180 146.020 1.00 51.26 870 LEU A CA 1
ATOM 13106 C C . LEU A 1 870 ? 153.880 192.673 147.331 1.00 52.19 870 LEU A C 1
ATOM 13107 O O . LEU A 1 870 ? 154.586 193.441 147.983 1.00 56.15 870 LEU A O 1
ATOM 13123 N N . GLY A 1 871 ? 153.649 191.417 147.728 1.00 53.45 871 GLY A N 1
ATOM 13124 C CA . GLY A 1 871 ? 154.129 190.863 148.998 1.00 47.17 871 GLY A CA 1
ATOM 13125 C C . GLY A 1 871 ? 153.463 191.464 150.240 1.00 50.72 871 GLY A C 1
ATOM 13126 O O . GLY A 1 871 ? 152.353 191.978 150.171 1.00 60.29 871 GLY A O 1
ATOM 13130 N N . THR A 1 872 ? 154.110 191.398 151.403 1.00 56.50 872 THR A N 1
ATOM 13131 C CA . THR A 1 872 ? 153.591 191.845 152.720 1.00 57.60 872 THR A CA 1
ATOM 13132 C C . THR A 1 872 ? 153.605 193.364 152.946 1.00 58.17 872 THR A C 1
ATOM 13133 O O . THR A 1 872 ? 153.303 193.846 154.033 1.00 64.19 872 THR A O 1
ATOM 13144 N N . ARG A 1 873 ? 153.915 194.128 151.903 1.00 63.31 873 ARG A N 1
ATOM 13145 C CA . ARG A 1 873 ? 153.945 195.593 151.794 1.00 58.46 873 ARG A CA 1
ATOM 13146 C C . ARG A 1 873 ? 152.634 196.278 152.201 1.00 64.73 873 ARG A C 1
ATOM 13147 O O . ARG A 1 873 ? 151.561 195.762 151.901 1.00 72.58 873 ARG A O 1
ATOM 13168 N N . ALA A 1 874 ? 152.705 197.467 152.789 1.00 63.06 874 ALA A N 1
ATOM 13169 C CA . ALA A 1 874 ? 151.553 198.340 153.019 1.00 60.66 874 ALA A CA 1
ATOM 13170 C C . ALA A 1 874 ? 151.067 199.054 151.740 1.00 64.57 874 ALA A C 1
ATOM 13171 O O . ALA A 1 874 ? 151.860 199.410 150.872 1.00 70.33 874 ALA A O 1
ATOM 13178 N N . VAL A 1 875 ? 149.760 199.298 151.636 1.00 59.57 875 VAL A N 1
ATOM 13179 C CA . VAL A 1 875 ? 149.134 200.064 150.547 1.00 59.17 875 VAL A CA 1
ATOM 13180 C C . VAL A 1 875 ? 148.311 201.210 151.134 1.00 61.61 875 VAL A C 1
ATOM 13181 O O . VAL A 1 875 ? 147.344 200.982 151.856 1.00 65.14 875 VAL A O 1
ATOM 13194 N N . GLU A 1 876 ? 148.695 202.447 150.834 1.00 69.24 876 GLU A N 1
ATOM 13195 C CA . GLU A 1 876 ? 148.094 203.662 151.407 1.00 67.83 876 GLU A CA 1
ATOM 13196 C C . GLU A 1 876 ? 146.914 204.236 150.607 1.00 67.74 876 GLU A C 1
ATOM 13197 O O . GLU A 1 876 ? 146.090 204.948 151.174 1.00 69.51 876 GLU A O 1
ATOM 13209 N N . SER A 1 877 ? 146.806 203.963 149.308 1.00 68.86 877 SER A N 1
ATOM 13210 C CA . SER A 1 877 ? 145.727 204.453 148.438 1.00 66.56 877 SER A CA 1
ATOM 13211 C C . SER A 1 877 ? 145.583 203.617 147.165 1.00 66.78 877 SER A C 1
ATOM 13212 O O . SER A 1 877 ? 146.495 202.888 146.780 1.00 70.78 877 SER A O 1
ATOM 13220 N N . ALA A 1 878 ? 144.452 203.755 146.474 1.00 61.52 878 ALA A N 1
ATOM 13221 C CA . ALA A 1 878 ? 144.218 203.144 145.166 1.00 63.89 878 ALA A CA 1
ATOM 13222 C C . ALA A 1 878 ? 145.163 203.691 144.082 1.00 67.72 878 ALA A C 1
ATOM 13223 O O . ALA A 1 878 ? 145.561 202.954 143.185 1.00 68.28 878 ALA A O 1
ATOM 13230 N N . ALA A 1 879 ? 145.572 204.953 144.207 1.00 68.53 879 ALA A N 1
ATOM 13231 C CA . ALA A 1 879 ? 146.595 205.568 143.381 1.00 68.77 879 ALA A CA 1
ATOM 13232 C C . ALA A 1 879 ? 147.981 204.919 143.570 1.00 68.26 879 ALA A C 1
ATOM 13233 O O . ALA A 1 879 ? 148.628 204.555 142.591 1.00 71.32 879 ALA A O 1
ATOM 13240 N N . ALA A 1 880 ? 148.415 204.693 144.812 1.00 65.90 880 ALA A N 1
ATOM 13241 C CA . ALA A 1 880 ? 149.676 204.008 145.085 1.00 63.58 880 ALA A CA 1
ATOM 13242 C C . ALA A 1 880 ? 149.679 202.540 144.632 1.00 61.62 880 ALA A C 1
ATOM 13243 O O . ALA A 1 880 ? 150.691 202.062 144.128 1.00 67.86 880 ALA A O 1
ATOM 13250 N N . TYR A 1 881 ? 148.545 201.838 144.714 1.00 58.03 881 TYR A N 1
ATOM 13251 C CA . TYR A 1 881 ? 148.405 200.478 144.194 1.00 59.68 881 TYR A CA 1
ATOM 13252 C C . TYR A 1 881 ? 148.597 200.420 142.672 1.00 65.69 881 TYR A C 1
ATOM 13253 O O . TYR A 1 881 ? 149.352 199.584 142.168 1.00 70.33 881 TYR A O 1
ATOM 13271 N N . ALA A 1 882 ? 147.955 201.328 141.928 1.00 62.41 882 ALA A N 1
ATOM 13272 C CA . ALA A 1 882 ? 148.094 201.420 140.482 1.00 62.12 882 ALA A CA 1
ATOM 13273 C C . ALA A 1 882 ? 149.543 201.721 140.075 1.00 64.43 882 ALA A C 1
ATOM 13274 O O . ALA A 1 882 ? 150.095 201.056 139.207 1.00 68.44 882 ALA A O 1
ATOM 13281 N N . GLU A 1 883 ? 150.202 202.664 140.746 1.00 62.74 883 GLU A N 1
ATOM 13282 C CA . GLU A 1 883 ? 151.592 203.012 140.474 1.00 61.35 883 GLU A CA 1
ATOM 13283 C C . GLU A 1 883 ? 152.544 201.842 140.743 1.00 65.06 883 GLU A C 1
ATOM 13284 O O . GLU A 1 883 ? 153.336 201.489 139.868 1.00 70.06 883 GLU A O 1
ATOM 13296 N N . ALA A 1 884 ? 152.411 201.189 141.899 1.00 60.59 884 ALA A N 1
ATOM 13297 C CA . ALA A 1 884 ? 153.226 200.056 142.308 1.00 57.74 884 ALA A CA 1
ATOM 13298 C C . ALA A 1 884 ? 153.067 198.817 141.420 1.00 58.12 884 ALA A C 1
ATOM 13299 O O . ALA A 1 884 ? 154.025 198.081 141.240 1.00 65.39 884 ALA A O 1
ATOM 13306 N N . THR A 1 885 ? 151.886 198.577 140.853 1.00 62.71 885 THR A N 1
ATOM 13307 C CA . THR A 1 885 ? 151.626 197.462 139.928 1.00 62.85 885 THR A CA 1
ATOM 13308 C C . THR A 1 885 ? 151.896 197.795 138.447 1.00 64.04 885 THR A C 1
ATOM 13309 O O . THR A 1 885 ? 151.914 196.885 137.625 1.00 68.01 885 THR A O 1
ATOM 13320 N N . SER A 1 886 ? 152.127 199.057 138.066 1.00 67.27 886 SER A N 1
ATOM 13321 C CA . SER A 1 886 ? 152.216 199.486 136.652 1.00 67.16 886 SER A CA 1
ATOM 13322 C C . SER A 1 886 ? 153.316 198.790 135.828 1.00 70.44 886 SER A C 1
ATOM 13323 O O . SER A 1 886 ? 153.093 198.481 134.656 1.00 71.68 886 SER A O 1
ATOM 13331 N N . SER A 1 887 ? 154.480 198.494 136.414 1.00 66.84 887 SER A N 1
ATOM 13332 C CA . SER A 1 887 ? 155.604 197.823 135.743 1.00 66.00 887 SER A CA 1
ATOM 13333 C C . SER A 1 887 ? 155.676 196.308 135.967 1.00 66.71 887 SER A C 1
ATOM 13334 O O . SER A 1 887 ? 156.531 195.653 135.370 1.00 69.14 887 SER A O 1
ATOM 13342 N N . LEU A 1 888 ? 154.829 195.727 136.819 1.00 59.77 888 LEU A N 1
ATOM 13343 C CA . LEU A 1 888 ? 154.928 194.324 137.237 1.00 60.31 888 LEU A CA 1
ATOM 13344 C C . LEU A 1 888 ? 154.056 193.378 136.407 1.00 60.69 888 LEU A C 1
ATOM 13345 O O . LEU A 1 888 ? 153.039 193.771 135.835 1.00 64.86 888 LEU A O 1
ATOM 13361 N N . THR A 1 889 ? 154.416 192.096 136.401 1.00 59.58 889 THR A N 1
ATOM 13362 C CA . THR A 1 889 ? 153.628 191.022 135.767 1.00 65.07 889 THR A CA 1
ATOM 13363 C C . THR A 1 889 ? 153.433 189.819 136.683 1.00 58.99 889 THR A C 1
ATOM 13364 O O . THR A 1 889 ? 154.225 189.577 137.590 1.00 60.65 889 THR A O 1
ATOM 13375 N N . ALA A 1 890 ? 152.362 189.067 136.443 1.00 57.42 890 ALA A N 1
ATOM 13376 C CA . ALA A 1 890 ? 152.002 187.844 137.146 1.00 55.17 890 ALA A CA 1
ATOM 13377 C C . ALA A 1 890 ? 151.888 186.667 136.169 1.00 53.29 890 ALA A C 1
ATOM 13378 O O . ALA A 1 890 ? 151.401 186.823 135.055 1.00 62.23 890 ALA A O 1
ATOM 13385 N N . THR A 1 891 ? 152.292 185.477 136.596 1.00 53.15 891 THR A N 1
ATOM 13386 C CA . THR A 1 891 ? 152.008 184.216 135.904 1.00 55.95 891 THR A CA 1
ATOM 13387 C C . THR A 1 891 ? 150.587 183.760 136.224 1.00 57.27 891 THR A C 1
ATOM 13388 O O . THR A 1 891 ? 150.239 183.642 137.396 1.00 63.26 891 THR A O 1
ATOM 13399 N N . THR A 1 892 ? 149.788 183.427 135.215 1.00 52.85 892 THR A N 1
ATOM 13400 C CA . THR A 1 892 ? 148.451 182.822 135.369 1.00 56.22 892 THR A CA 1
ATOM 13401 C C . THR A 1 892 ? 148.326 181.597 134.460 1.00 58.06 892 THR A C 1
ATOM 13402 O O . THR A 1 892 ? 149.109 181.438 133.523 1.00 62.11 892 THR A O 1
ATOM 13413 N N . VAL A 1 893 ? 147.379 180.708 134.744 1.00 51.33 893 VAL A N 1
ATOM 13414 C CA . VAL A 1 893 ? 147.154 179.474 133.983 1.00 51.14 893 VAL A CA 1
ATOM 13415 C C . VAL A 1 893 ? 145.713 179.383 133.476 1.00 55.81 893 VAL A C 1
ATOM 13416 O O . VAL A 1 893 ? 144.766 179.698 134.195 1.00 58.77 893 VAL A O 1
ATOM 13429 N N . VAL A 1 894 ? 145.548 178.922 132.241 1.00 59.17 894 VAL A N 1
ATOM 13430 C CA . VAL A 1 894 ? 144.264 178.606 131.593 1.00 55.48 894 VAL A CA 1
ATOM 13431 C C . VAL A 1 894 ? 144.361 177.253 130.890 1.00 59.42 894 VAL A C 1
ATOM 13432 O O . VAL A 1 894 ? 145.451 176.825 130.538 1.00 65.71 894 VAL A O 1
ATOM 13445 N N . CYS A 1 895 ? 143.253 176.551 130.678 1.00 59.19 895 CYS A N 1
ATOM 13446 C CA . CYS A 1 895 ? 143.241 175.256 129.993 1.00 56.07 895 CYS A CA 1
ATOM 13447 C C . CYS A 1 895 ? 142.776 175.385 128.539 1.00 57.28 895 CYS A C 1
ATOM 13448 O O . CYS A 1 895 ? 141.777 176.044 128.269 1.00 60.34 895 CYS A O 1
ATOM 13456 N N . ALA A 1 896 ? 143.468 174.729 127.610 1.00 60.12 896 ALA A N 1
ATOM 13457 C CA . ALA A 1 896 ? 143.079 174.617 126.204 1.00 59.91 896 ALA A CA 1
ATOM 13458 C C . ALA A 1 896 ? 142.558 173.211 125.879 1.00 61.71 896 ALA A C 1
ATOM 13459 O O . ALA A 1 896 ? 143.145 172.211 126.284 1.00 65.77 896 ALA A O 1
ATOM 13466 N N . ALA A 1 897 ? 141.457 173.110 125.146 1.00 60.41 897 ALA A N 1
ATOM 13467 C CA . ALA A 1 897 ? 140.926 171.836 124.683 1.00 60.56 897 ALA A CA 1
ATOM 13468 C C . ALA A 1 897 ? 141.781 171.256 123.551 1.00 63.32 897 ALA A C 1
ATOM 13469 O O . ALA A 1 897 ? 142.125 171.951 122.596 1.00 66.74 897 ALA A O 1
ATOM 13476 N N . THR A 1 898 ? 142.100 169.972 123.648 1.00 70.67 898 THR A N 1
ATOM 13477 C CA . THR A 1 898 ? 142.799 169.207 122.608 1.00 72.35 898 THR A CA 1
ATOM 13478 C C . THR A 1 898 ? 141.834 168.234 121.935 1.00 74.58 898 THR A C 1
ATOM 13479 O O . THR A 1 898 ? 141.063 167.537 122.592 1.00 77.37 898 THR A O 1
ATOM 13490 N N . ASP A 1 899 ? 141.881 168.181 120.606 1.00 80.70 899 ASP A N 1
ATOM 13491 C CA . ASP A 1 899 ? 141.115 167.268 119.742 1.00 80.41 899 ASP A CA 1
ATOM 13492 C C . ASP A 1 899 ? 141.615 165.806 119.796 1.00 83.49 899 ASP A C 1
ATOM 13493 O O . ASP A 1 899 ? 140.977 164.909 119.249 1.00 80.19 899 ASP A O 1
ATOM 13502 N N . CYS A 1 900 ? 142.762 165.554 120.435 1.00 88.32 900 CYS A N 1
ATOM 13503 C CA . CYS A 1 900 ? 143.568 164.344 120.274 1.00 85.10 900 CYS A CA 1
ATOM 13504 C C . CYS A 1 900 ? 144.171 163.836 121.604 1.00 83.97 900 CYS A C 1
ATOM 13505 O O . CYS A 1 900 ? 145.377 163.935 121.844 1.00 80.08 900 CYS A O 1
ATOM 13513 N N . LEU A 1 901 ? 143.345 163.229 122.466 1.00 70.58 901 LEU A N 1
ATOM 13514 C CA . LEU A 1 901 ? 143.787 162.700 123.773 1.00 71.85 901 LEU A CA 1
ATOM 13515 C C . LEU A 1 901 ? 144.887 161.624 123.662 1.00 69.51 901 LEU A C 1
ATOM 13516 O O . LEU A 1 901 ? 145.708 161.498 124.564 1.00 66.06 901 LEU A O 1
ATOM 13532 N N . SER A 1 902 ? 144.956 160.889 122.553 1.00 71.26 902 SER A N 1
ATOM 13533 C CA . SER A 1 902 ? 145.954 159.834 122.319 1.00 69.92 902 SER A CA 1
ATOM 13534 C C . SER A 1 902 ? 147.417 160.308 122.387 1.00 72.29 902 SER A C 1
ATOM 13535 O O . SER A 1 902 ? 148.224 159.678 123.064 1.00 73.34 902 SER A O 1
ATOM 13543 N N . GLN A 1 903 ? 147.783 161.437 121.770 1.00 76.32 903 GLN A N 1
ATOM 13544 C CA . GLN A 1 903 ? 149.159 161.961 121.866 1.00 76.46 903 GLN A CA 1
ATOM 13545 C C . GLN A 1 903 ? 149.499 162.446 123.280 1.00 74.29 903 GLN A C 1
ATOM 13546 O O . GLN A 1 903 ? 150.616 162.231 123.744 1.00 75.98 903 GLN A O 1
ATOM 13560 N N . VAL A 1 904 ? 148.540 163.034 124.001 1.00 63.81 904 VAL A N 1
ATOM 13561 C CA . VAL A 1 904 ? 148.724 163.418 125.410 1.00 64.44 904 VAL A CA 1
ATOM 13562 C C . VAL A 1 904 ? 148.946 162.194 126.300 1.00 64.91 904 VAL A C 1
ATOM 13563 O O . VAL A 1 904 ? 149.844 162.203 127.129 1.00 68.09 904 VAL A O 1
ATOM 13576 N N . CYS A 1 905 ? 148.218 161.092 126.108 1.00 68.20 905 CYS A N 1
ATOM 13577 C CA . CYS A 1 905 ? 148.414 159.863 126.883 1.00 67.88 905 CYS A CA 1
ATOM 13578 C C . CYS A 1 905 ? 149.791 159.206 126.671 1.00 69.83 905 CYS A C 1
ATOM 13579 O O . CYS A 1 905 ? 150.341 158.648 127.620 1.00 73.05 905 CYS A O 1
ATOM 13587 N N . LYS A 1 906 ? 150.418 159.342 125.496 1.00 72.98 906 LYS A N 1
ATOM 13588 C CA . LYS A 1 906 ? 151.810 158.897 125.270 1.00 71.10 906 LYS A CA 1
ATOM 13589 C C . LYS A 1 906 ? 152.855 159.670 126.084 1.00 70.34 906 LYS A C 1
ATOM 13590 O O . LYS A 1 906 ? 153.934 159.148 126.331 1.00 72.96 906 LYS A O 1
ATOM 13609 N N . ALA A 1 907 ? 152.556 160.887 126.529 1.00 69.33 907 ALA A N 1
ATOM 13610 C CA . ALA A 1 907 ? 153.434 161.716 127.361 1.00 65.62 907 ALA A CA 1
ATOM 13611 C C . ALA A 1 907 ? 153.308 161.466 128.887 1.00 67.38 907 ALA A C 1
ATOM 13612 O O . ALA A 1 907 ? 153.775 162.278 129.689 1.00 68.59 907 ALA A O 1
ATOM 13619 N N . ARG A 1 908 ? 152.683 160.353 129.290 1.00 68.38 908 ARG A N 1
ATOM 13620 C CA . ARG A 1 908 ? 152.529 159.856 130.670 1.00 67.16 908 ARG A CA 1
ATOM 13621 C C . ARG A 1 908 ? 151.917 160.875 131.660 1.00 64.67 908 ARG A C 1
ATOM 13622 O O . ARG A 1 908 ? 152.567 161.262 132.630 1.00 67.84 908 ARG A O 1
ATOM 13643 N N . PRO A 1 909 ? 150.705 161.389 131.409 1.00 55.79 909 PRO A N 1
ATOM 13644 C CA . PRO A 1 909 ? 150.199 162.574 132.098 1.00 53.34 909 PRO A CA 1
ATOM 13645 C C . PRO A 1 909 ? 149.751 162.354 133.551 1.00 48.94 909 PRO A C 1
ATOM 13646 O O . PRO A 1 909 ? 149.332 161.266 133.931 1.00 58.01 909 PRO A O 1
ATOM 13657 N N . VAL A 1 910 ? 149.796 163.418 134.349 1.00 50.54 910 VAL A N 1
ATOM 13658 C CA . VAL A 1 910 ? 149.000 163.591 135.578 1.00 48.65 910 VAL A CA 1
ATOM 13659 C C . VAL A 1 910 ? 147.557 163.882 135.162 1.00 46.16 910 VAL A C 1
ATOM 13660 O O . VAL A 1 910 ? 147.349 164.775 134.346 1.00 54.73 910 VAL A O 1
ATOM 13673 N N . VAL A 1 911 ? 146.567 163.168 135.689 1.00 42.81 911 VAL A N 1
ATOM 13674 C CA . VAL A 1 911 ? 145.153 163.313 135.297 1.00 41.92 911 VAL A CA 1
ATOM 13675 C C . VAL A 1 911 ? 144.228 163.679 136.460 1.00 37.88 911 VAL A C 1
ATOM 13676 O O . VAL A 1 911 ? 144.465 163.283 137.590 1.00 45.07 911 VAL A O 1
ATOM 13689 N N . THR A 1 912 ? 143.156 164.419 136.177 1.00 41.50 912 THR A N 1
ATOM 13690 C CA . THR A 1 912 ? 141.998 164.614 137.075 1.00 45.74 912 THR A CA 1
ATOM 13691 C C . THR A 1 912 ? 140.725 164.291 136.314 1.00 48.08 912 THR A C 1
ATOM 13692 O O . THR A 1 912 ? 140.518 164.846 135.236 1.00 50.20 912 THR A O 1
ATOM 13703 N N . LEU A 1 913 ? 139.880 163.411 136.854 1.00 46.26 913 LEU A N 1
ATOM 13704 C CA . LEU A 1 913 ? 138.662 162.942 136.182 1.00 41.83 913 LEU A CA 1
ATOM 13705 C C . LEU A 1 913 ? 137.529 162.561 137.159 1.00 43.48 913 LEU A C 1
ATOM 13706 O O . LEU A 1 913 ? 137.814 162.212 138.302 1.00 45.64 913 LEU A O 1
ATOM 13722 N N . PRO A 1 914 ? 136.249 162.617 136.751 1.00 41.40 914 PRO A N 1
ATOM 13723 C CA . PRO A 1 914 ? 135.109 162.138 137.537 1.00 41.87 914 PRO A CA 1
ATOM 13724 C C . PRO A 1 914 ? 134.805 160.648 137.308 1.00 44.83 914 PRO A C 1
ATOM 13725 O O . PRO A 1 914 ? 134.735 160.221 136.165 1.00 49.80 914 PRO A O 1
ATOM 13736 N N . VAL A 1 915 ? 134.523 159.869 138.348 1.00 45.97 915 VAL A N 1
ATOM 13737 C CA . VAL A 1 915 ? 134.193 158.427 138.257 1.00 44.56 915 VAL A CA 1
ATOM 13738 C C . VAL A 1 915 ? 132.949 158.041 139.079 1.00 41.92 915 VAL A C 1
ATOM 13739 O O . VAL A 1 915 ? 132.757 158.552 140.176 1.00 45.76 915 VAL A O 1
ATOM 13752 N N . THR A 1 916 ? 132.121 157.131 138.563 1.00 46.98 916 THR A N 1
ATOM 13753 C CA . THR A 1 916 ? 131.095 156.365 139.304 1.00 48.63 916 THR A CA 1
ATOM 13754 C C . THR A 1 916 ? 131.424 154.883 139.197 1.00 50.17 916 THR A C 1
ATOM 13755 O O . THR A 1 916 ? 131.593 154.406 138.079 1.00 59.21 916 THR A O 1
ATOM 13766 N N . ILE A 1 917 ? 131.485 154.125 140.290 1.00 49.88 917 ILE A N 1
ATOM 13767 C CA . ILE A 1 917 ? 131.631 152.663 140.199 1.00 47.70 917 ILE A CA 1
ATOM 13768 C C . ILE A 1 917 ? 130.252 152.000 140.148 1.00 50.28 917 ILE A C 1
ATOM 13769 O O . ILE A 1 917 ? 129.552 151.907 141.157 1.00 58.71 917 ILE A O 1
ATOM 13785 N N . ASN A 1 918 ? 129.867 151.525 138.969 1.00 48.03 918 ASN A N 1
ATOM 13786 C CA . ASN A 1 918 ? 128.647 150.761 138.729 1.00 46.21 918 ASN A CA 1
ATOM 13787 C C . ASN A 1 918 ? 128.890 149.271 138.931 1.00 44.11 918 ASN A C 1
ATOM 13788 O O . ASN A 1 918 ? 129.980 148.785 138.640 1.00 57.31 918 ASN A O 1
ATOM 13799 N N . LYS A 1 919 ? 127.903 148.535 139.449 1.00 45.50 919 LYS A N 1
ATOM 13800 C CA . LYS A 1 919 ? 127.999 147.089 139.703 1.00 49.03 919 LYS A CA 1
ATOM 13801 C C . LYS A 1 919 ? 126.851 146.310 139.066 1.00 51.56 919 LYS A C 1
ATOM 13802 O O . LYS A 1 919 ? 125.744 146.821 138.971 1.00 58.21 919 LYS A O 1
ATOM 13821 N N . TYR A 1 920 ? 127.116 145.097 138.588 1.00 60.10 920 TYR A N 1
ATOM 13822 C CA . TYR A 1 920 ? 126.187 144.285 137.790 1.00 55.43 920 TYR A CA 1
ATOM 13823 C C . TYR A 1 920 ? 126.465 142.782 137.934 1.00 56.36 920 TYR A C 1
ATOM 13824 O O . TYR A 1 920 ? 127.573 142.366 138.259 1.00 63.97 920 TYR A O 1
ATOM 13842 N N . THR A 1 921 ? 125.454 141.950 137.700 1.00 69.89 921 THR A N 1
ATOM 13843 C CA . THR A 1 921 ? 125.611 140.489 137.663 1.00 72.62 921 THR A CA 1
ATOM 13844 C C . THR A 1 921 ? 126.368 140.062 136.393 1.00 77.41 921 THR A C 1
ATOM 13845 O O . THR A 1 921 ? 126.285 140.727 135.360 1.00 79.11 921 THR A O 1
ATOM 13856 N N . GLY A 1 922 ? 127.095 138.947 136.439 1.00 84.76 922 GLY A N 1
ATOM 13857 C CA . GLY A 1 922 ? 127.673 138.324 135.250 1.00 83.89 922 GLY A CA 1
ATOM 13858 C C . GLY A 1 922 ? 126.631 137.770 134.268 1.00 85.08 922 GLY A C 1
ATOM 13859 O O . GLY A 1 922 ? 125.450 137.635 134.576 1.00 86.32 922 GLY A O 1
ATOM 13863 N N . VAL A 1 923 ? 127.056 137.439 133.052 1.00 91.62 923 VAL A N 1
ATOM 13864 C CA . VAL A 1 923 ? 126.200 136.839 131.999 1.00 92.44 923 VAL A CA 1
ATOM 13865 C C . VAL A 1 923 ? 126.026 135.320 132.133 1.00 92.14 923 VAL A C 1
ATOM 13866 O O . VAL A 1 923 ? 126.748 134.650 132.870 1.00 90.12 923 VAL A O 1
ATOM 13879 N N . ASN A 1 924 ? 125.069 134.754 131.388 1.00 102.96 924 ASN A N 1
ATOM 13880 C CA . ASN A 1 924 ? 124.872 133.305 131.203 1.00 102.94 924 ASN A CA 1
ATOM 13881 C C . ASN A 1 924 ? 124.591 132.516 132.502 1.00 101.64 924 ASN A C 1
ATOM 13882 O O . ASN A 1 924 ? 124.936 131.338 132.610 1.00 102.42 924 ASN A O 1
ATOM 13893 N N . GLY A 1 925 ? 123.992 133.161 133.505 1.00 99.62 925 GLY A N 1
ATOM 13894 C CA . GLY A 1 925 ? 123.726 132.572 134.820 1.00 99.80 925 GLY A CA 1
ATOM 13895 C C . GLY A 1 925 ? 124.891 132.625 135.815 1.00 99.94 925 GLY A C 1
ATOM 13896 O O . GLY A 1 925 ? 124.793 132.034 136.890 1.00 98.87 925 GLY A O 1
ATOM 13900 N N . ASN A 1 926 ? 125.987 133.335 135.513 1.00 97.52 926 ASN A N 1
ATOM 13901 C CA . ASN A 1 926 ? 127.019 133.657 136.501 1.00 96.51 926 ASN A CA 1
ATOM 13902 C C . ASN A 1 926 ? 126.473 134.673 137.527 1.00 96.35 926 ASN A C 1
ATOM 13903 O O . ASN A 1 926 ? 126.361 135.858 137.231 1.00 97.13 926 ASN A O 1
ATOM 13914 N N . ASN A 1 927 ? 126.137 134.224 138.740 1.00 97.95 927 ASN A N 1
ATOM 13915 C CA . ASN A 1 927 ? 125.503 135.044 139.788 1.00 98.55 927 ASN A CA 1
ATOM 13916 C C . ASN A 1 927 ? 126.431 136.100 140.441 1.00 97.95 927 ASN A C 1
ATOM 13917 O O . ASN A 1 927 ? 125.988 136.867 141.297 1.00 95.69 927 ASN A O 1
ATOM 13928 N N . GLN A 1 928 ? 127.725 136.115 140.119 1.00 90.81 928 GLN A N 1
ATOM 13929 C CA . GLN A 1 928 ? 128.733 136.950 140.782 1.00 85.35 928 GLN A CA 1
ATOM 13930 C C . GLN A 1 928 ? 128.612 138.444 140.425 1.00 85.34 928 GLN A C 1
ATOM 13931 O O . GLN A 1 928 ? 128.106 138.822 139.366 1.00 88.05 928 GLN A O 1
ATOM 13945 N N . ILE A 1 929 ? 129.103 139.295 141.324 1.00 72.30 929 ILE A N 1
ATOM 13946 C CA . ILE A 1 929 ? 129.072 140.759 141.208 1.00 74.13 929 ILE A CA 1
ATOM 13947 C C . ILE A 1 929 ? 130.354 141.237 140.513 1.00 73.81 929 ILE A C 1
ATOM 13948 O O . ILE A 1 929 ? 131.456 140.987 140.994 1.00 75.81 929 ILE A O 1
ATOM 13964 N N . PHE A 1 930 ? 130.208 141.950 139.398 1.00 72.13 930 PHE A N 1
ATOM 13965 C CA . PHE A 1 930 ? 131.290 142.579 138.626 1.00 69.53 930 PHE A CA 1
ATOM 13966 C C . PHE A 1 930 ? 131.150 144.106 138.660 1.00 67.49 930 PHE A C 1
ATOM 13967 O O . PHE A 1 930 ? 130.050 144.621 138.861 1.00 72.29 930 PHE A O 1
ATOM 13984 N N . GLN A 1 931 ? 132.258 144.840 138.519 1.00 57.79 931 GLN A N 1
ATOM 13985 C CA . GLN A 1 931 ? 132.271 146.308 138.605 1.00 54.09 931 GLN A CA 1
ATOM 13986 C C . GLN A 1 931 ? 132.881 146.980 137.366 1.00 54.61 931 GLN A C 1
ATOM 13987 O O . GLN A 1 931 ? 133.857 146.485 136.808 1.00 63.30 931 GLN A O 1
ATOM 14001 N N . ALA A 1 932 ? 132.381 148.160 137.003 1.00 53.24 932 ALA A N 1
ATOM 14002 C CA . ALA A 1 932 ? 133.033 149.088 136.077 1.00 49.50 932 ALA A CA 1
ATOM 14003 C C . ALA A 1 932 ? 133.127 150.494 136.680 1.00 48.27 932 ALA A C 1
ATOM 14004 O O . ALA A 1 932 ? 132.146 151.027 137.195 1.00 54.77 932 ALA A O 1
ATOM 14011 N N . GLY A 1 933 ? 134.298 151.119 136.578 1.00 47.81 933 GLY A N 1
ATOM 14012 C CA . GLY A 1 933 ? 134.518 152.523 136.899 1.00 44.58 933 GLY A CA 1
ATOM 14013 C C . GLY A 1 933 ? 134.252 153.375 135.671 1.00 47.68 933 GLY A C 1
ATOM 14014 O O . GLY A 1 933 ? 135.128 153.537 134.827 1.00 55.07 933 GLY A O 1
ATOM 14018 N N . ASN A 1 934 ? 133.037 153.889 135.526 1.00 49.84 934 ASN A N 1
ATOM 14019 C CA . ASN A 1 934 ? 132.656 154.696 134.375 1.00 41.84 934 ASN A CA 1
ATOM 14020 C C . ASN A 1 934 ? 133.015 156.165 134.544 1.00 46.05 934 ASN A C 1
ATOM 14021 O O . ASN A 1 934 ? 132.766 156.768 135.584 1.00 55.09 934 ASN A O 1
ATOM 14032 N N . LEU A 1 935 ? 133.584 156.743 133.493 1.00 44.40 935 LEU A N 1
ATOM 14033 C CA . LEU A 1 935 ? 133.894 158.165 133.398 1.00 46.49 935 LEU A CA 1
ATOM 14034 C C . LEU A 1 935 ? 132.611 159.010 133.460 1.00 46.79 935 LEU A C 1
ATOM 14035 O O . LEU A 1 935 ? 131.701 158.783 132.668 1.00 48.92 935 LEU A O 1
ATOM 14051 N N . GLY A 1 936 ? 132.539 159.976 134.371 1.00 49.46 936 GLY A N 1
ATOM 14052 C CA . GLY A 1 936 ? 131.373 160.839 134.600 1.00 41.39 936 GLY A CA 1
ATOM 14053 C C . GLY A 1 936 ? 131.587 162.310 134.238 1.00 46.78 936 GLY A C 1
ATOM 14054 O O . GLY A 1 936 ? 132.400 162.647 133.385 1.00 58.43 936 GLY A O 1
ATOM 14058 N N . TYR A 1 937 ? 130.867 163.209 134.901 1.00 48.90 937 TYR A N 1
ATOM 14059 C CA . TYR A 1 937 ? 130.857 164.661 134.673 1.00 46.75 937 TYR A CA 1
ATOM 14060 C C . TYR A 1 937 ? 131.318 165.466 135.899 1.00 47.86 937 TYR A C 1
ATOM 14061 O O . TYR A 1 937 ? 131.150 165.036 137.035 1.00 54.14 937 TYR A O 1
ATOM 14079 N N . PHE A 1 938 ? 131.915 166.635 135.671 1.00 42.91 938 PHE A N 1
ATOM 14080 C CA . PHE A 1 938 ? 132.220 167.647 136.694 1.00 37.67 938 PHE A CA 1
ATOM 14081 C C . PHE A 1 938 ? 130.975 168.453 137.083 1.00 43.97 938 PHE A C 1
ATOM 14082 O O . PHE A 1 938 ? 130.217 168.887 136.219 1.00 51.69 938 PHE A O 1
ATOM 14099 N N . MET A 1 939 ? 130.791 168.725 138.370 1.00 46.56 939 MET A N 1
ATOM 14100 C CA . MET A 1 939 ? 129.746 169.611 138.900 1.00 40.83 939 MET A CA 1
ATOM 14101 C C . MET A 1 939 ? 130.357 170.905 139.461 1.00 42.06 939 MET A C 1
ATOM 14102 O O . MET A 1 939 ? 131.423 170.871 140.061 1.00 55.63 939 MET A O 1
ATOM 14116 N N . GLY A 1 940 ? 129.675 172.035 139.312 1.00 46.37 940 GLY A N 1
ATOM 14117 C CA . GLY A 1 940 ? 130.095 173.356 139.798 1.00 47.84 940 GLY A CA 1
ATOM 14118 C C . GLY A 1 940 ? 130.596 174.262 138.675 1.00 51.05 940 GLY A C 1
ATOM 14119 O O . GLY A 1 940 ? 131.569 173.941 138.000 1.00 55.70 940 GLY A O 1
ATOM 14123 N N . ARG A 1 941 ? 129.954 175.415 138.465 1.00 60.66 941 ARG A N 1
ATOM 14124 C CA . ARG A 1 941 ? 130.226 176.313 137.326 1.00 59.71 941 ARG A CA 1
ATOM 14125 C C . ARG A 1 941 ? 131.614 176.961 137.346 1.00 60.71 941 ARG A C 1
ATOM 14126 O O . ARG A 1 941 ? 132.119 177.333 136.294 1.00 63.63 941 ARG A O 1
ATOM 14147 N N . GLY A 1 942 ? 132.270 177.052 138.496 1.00 50.25 942 GLY A N 1
ATOM 14148 C CA . GLY A 1 942 ? 133.609 177.620 138.636 1.00 47.40 942 GLY A CA 1
ATOM 14149 C C . GLY A 1 942 ? 134.778 176.743 138.190 1.00 50.99 942 GLY A C 1
ATOM 14150 O O . GLY A 1 942 ? 135.888 177.260 138.124 1.00 55.71 942 GLY A O 1
ATOM 14154 N N . VAL A 1 943 ? 134.573 175.462 137.856 1.00 50.68 943 VAL A N 1
ATOM 14155 C CA . VAL A 1 943 ? 135.658 174.502 137.562 1.00 47.66 943 VAL A CA 1
ATOM 14156 C C . VAL A 1 943 ? 136.531 174.921 136.374 1.00 52.06 943 VAL A C 1
ATOM 14157 O O . VAL A 1 943 ? 137.728 175.102 136.554 1.00 58.63 943 VAL A O 1
ATOM 14170 N N . ASP A 1 944 ? 135.967 175.122 135.189 1.00 56.85 944 ASP A N 1
ATOM 14171 C CA . ASP A 1 944 ? 136.654 175.676 134.015 1.00 59.11 944 ASP A CA 1
ATOM 14172 C C . ASP A 1 944 ? 135.651 176.202 132.977 1.00 63.27 944 ASP A C 1
ATOM 14173 O O . ASP A 1 944 ? 134.621 175.572 132.731 1.00 68.52 944 ASP A O 1
ATOM 14182 N N . ARG A 1 945 ? 135.941 177.346 132.357 1.00 60.29 945 ARG A N 1
ATOM 14183 C CA . ARG A 1 945 ? 135.058 177.985 131.375 1.00 62.08 945 ARG A CA 1
ATOM 14184 C C . ARG A 1 945 ? 134.744 177.135 130.141 1.00 61.36 945 ARG A C 1
ATOM 14185 O O . ARG A 1 945 ? 133.678 177.306 129.567 1.00 64.77 945 ARG A O 1
ATOM 14206 N N . ASN A 1 946 ? 135.603 176.189 129.767 1.00 57.06 946 ASN A N 1
ATOM 14207 C CA . ASN A 1 946 ? 135.374 175.263 128.651 1.00 57.89 946 ASN A CA 1
ATOM 14208 C C . ASN A 1 946 ? 134.218 174.272 128.886 1.00 62.17 946 ASN A C 1
ATOM 14209 O O . ASN A 1 946 ? 133.652 173.768 127.925 1.00 65.45 946 ASN A O 1
ATOM 14220 N N . LEU A 1 947 ? 133.843 174.004 130.139 1.00 57.33 947 LEU A N 1
ATOM 14221 C CA . LEU A 1 947 ? 132.742 173.106 130.489 1.00 54.35 947 LEU A CA 1
ATOM 14222 C C . LEU A 1 947 ? 131.362 173.789 130.430 1.00 58.43 947 LEU A C 1
ATOM 14223 O O . LEU A 1 947 ? 130.341 173.107 130.493 1.00 64.30 947 LEU A O 1
ATOM 14239 N N . LEU A 1 948 ? 131.304 175.121 130.364 1.00 68.81 948 LEU A N 1
ATOM 14240 C CA . LEU A 1 948 ? 130.061 175.885 130.473 1.00 69.95 948 LEU A CA 1
ATOM 14241 C C . LEU A 1 948 ? 129.152 175.733 129.245 1.00 75.07 948 LEU A C 1
ATOM 14242 O O . LEU A 1 948 ? 129.615 175.764 128.108 1.00 76.92 948 LEU A O 1
ATOM 14258 N N . GLN A 1 949 ? 127.841 175.634 129.481 1.00 108.62 949 GLN A N 1
ATOM 14259 C CA . GLN A 1 949 ? 126.792 175.664 128.456 1.00 110.41 949 GLN A CA 1
ATOM 14260 C C . GLN A 1 949 ? 125.972 176.956 128.530 1.00 112.59 949 GLN A C 1
ATOM 14261 O O . GLN A 1 949 ? 125.379 177.265 129.568 1.00 110.74 949 GLN A O 1
ATOM 14275 N N . GLY A 1 961 ? 122.647 165.131 129.575 1.00 110.73 961 GLY A N 1
ATOM 14276 C CA . GLY A 1 961 ? 122.872 166.386 130.278 1.00 109.08 961 GLY A CA 1
ATOM 14277 C C . GLY A 1 961 ? 123.638 167.407 129.437 1.00 112.11 961 GLY A C 1
ATOM 14278 O O . GLY A 1 961 ? 123.243 167.681 128.303 1.00 113.33 961 GLY A O 1
ATOM 14282 N N . SER A 1 962 ? 124.726 167.981 129.974 1.00 113.39 962 SER A N 1
ATOM 14283 C CA . SER A 1 962 ? 125.576 168.963 129.265 1.00 112.53 962 SER A CA 1
ATOM 14284 C C . SER A 1 962 ? 126.055 168.412 127.921 1.00 112.94 962 SER A C 1
ATOM 14285 O O . SER A 1 962 ? 125.833 169.027 126.877 1.00 114.47 962 SER A O 1
ATOM 14293 N N . SER A 1 963 ? 126.585 167.185 127.929 1.00 96.51 963 SER A N 1
ATOM 14294 C CA . SER A 1 963 ? 126.565 166.310 126.762 1.00 94.68 963 SER A CA 1
ATOM 14295 C C . SER A 1 963 ? 126.665 164.839 127.163 1.00 94.54 963 SER A C 1
ATOM 14296 O O . SER A 1 963 ? 127.577 164.418 127.878 1.00 91.37 963 SER A O 1
ATOM 14304 N N . MET A 1 964 ? 125.752 164.027 126.630 1.00 92.40 964 MET A N 1
ATOM 14305 C CA . MET A 1 964 ? 125.888 162.574 126.634 1.00 91.10 964 MET A CA 1
ATOM 14306 C C . MET A 1 964 ? 127.095 162.095 125.808 1.00 90.05 964 MET A C 1
ATOM 14307 O O . MET A 1 964 ? 127.661 161.054 126.114 1.00 89.39 964 MET A O 1
ATOM 14321 N N . ARG A 1 965 ? 127.517 162.849 124.780 1.00 72.38 965 ARG A N 1
ATOM 14322 C CA . ARG A 1 965 ? 128.475 162.390 123.761 1.00 69.09 965 ARG A CA 1
ATOM 14323 C C . ARG A 1 965 ? 129.857 163.055 123.769 1.00 66.50 965 ARG A C 1
ATOM 14324 O O . ARG A 1 965 ? 130.747 162.515 123.129 1.00 71.57 965 ARG A O 1
ATOM 14345 N N . LYS A 1 966 ? 130.105 164.125 124.527 1.00 63.23 966 LYS A N 1
ATOM 14346 C CA . LYS A 1 966 ? 131.456 164.645 124.835 1.00 60.26 966 LYS A CA 1
ATOM 14347 C C . LYS A 1 966 ? 131.747 164.660 126.341 1.00 58.44 966 LYS A C 1
ATOM 14348 O O . LYS A 1 966 ? 130.998 165.257 127.100 1.00 63.96 966 LYS A O 1
ATOM 14367 N N . LYS A 1 967 ? 132.853 164.049 126.759 1.00 49.55 967 LYS A N 1
ATOM 14368 C CA . LYS A 1 967 ? 133.368 164.039 128.139 1.00 46.97 967 LYS A CA 1
ATOM 14369 C C . LYS A 1 967 ? 134.772 164.642 128.199 1.00 50.56 967 LYS A C 1
ATOM 14370 O O . LYS A 1 967 ? 135.466 164.687 127.191 1.00 58.26 967 LYS A O 1
ATOM 14389 N N . PHE A 1 968 ? 135.190 165.118 129.362 1.00 50.85 968 PHE A N 1
ATOM 14390 C CA . PHE A 1 968 ? 136.454 165.833 129.546 1.00 48.55 968 PHE A CA 1
ATOM 14391 C C . PHE A 1 968 ? 137.343 165.217 130.631 1.00 46.93 968 PHE A C 1
ATOM 14392 O O . PHE A 1 968 ? 136.850 164.744 131.653 1.00 53.88 968 PHE A O 1
ATOM 14409 N N . VAL A 1 969 ? 138.658 165.283 130.436 1.00 48.99 969 VAL A N 1
ATOM 14410 C CA . VAL A 1 969 ? 139.697 164.923 131.415 1.00 44.40 969 VAL A CA 1
ATOM 14411 C C . VAL A 1 969 ? 140.742 166.043 131.471 1.00 49.41 969 VAL A C 1
ATOM 14412 O O . VAL A 1 969 ? 141.168 166.529 130.430 1.00 56.76 969 VAL A O 1
ATOM 14425 N N . PHE A 1 970 ? 141.184 166.474 132.649 1.00 49.70 970 PHE A N 1
ATOM 14426 C CA . PHE A 1 970 ? 142.344 167.374 132.772 1.00 43.39 970 PHE A CA 1
ATOM 14427 C C . PHE A 1 970 ? 143.639 166.561 132.703 1.00 48.70 970 PHE A C 1
ATOM 14428 O O . PHE A 1 970 ? 143.775 165.596 133.449 1.00 60.24 970 PHE A O 1
ATOM 14445 N N . ALA A 1 971 ? 144.609 166.966 131.886 1.00 48.89 971 ALA A N 1
ATOM 14446 C CA . ALA A 1 971 ? 145.880 166.255 131.699 1.00 46.50 971 ALA A CA 1
ATOM 14447 C C . ALA A 1 971 ? 147.107 167.190 131.612 1.00 47.82 971 ALA A C 1
ATOM 14448 O O . ALA A 1 971 ? 147.119 168.130 130.832 1.00 59.43 971 ALA A O 1
ATOM 14455 N N . THR A 1 972 ? 148.170 166.905 132.369 1.00 50.49 972 THR A N 1
ATOM 14456 C CA . THR A 1 972 ? 149.495 167.562 132.267 1.00 50.36 972 THR A CA 1
ATOM 14457 C C . THR A 1 972 ? 150.574 166.523 131.934 1.00 53.58 972 THR A C 1
ATOM 14458 O O . THR A 1 972 ? 150.729 165.590 132.717 1.00 60.52 972 THR A O 1
ATOM 14469 N N . PRO A 1 973 ? 151.347 166.633 130.840 1.00 53.92 973 PRO A N 1
ATOM 14470 C CA . PRO A 1 973 ? 152.386 165.657 130.474 1.00 55.53 973 PRO A CA 1
ATOM 14471 C C . PRO A 1 973 ? 153.595 165.645 131.419 1.00 51.50 973 PRO A C 1
ATOM 14472 O O . PRO A 1 973 ? 153.902 166.648 132.044 1.00 57.10 973 PRO A O 1
ATOM 14483 N N . THR A 1 974 ? 154.310 164.521 131.504 1.00 53.89 974 THR A N 1
ATOM 14484 C CA . THR A 1 974 ? 155.564 164.407 132.285 1.00 55.95 974 THR A CA 1
ATOM 14485 C C . THR A 1 974 ? 156.824 164.136 131.461 1.00 58.29 974 THR A C 1
ATOM 14486 O O . THR A 1 974 ? 157.896 164.565 131.889 1.00 60.75 974 THR A O 1
ATOM 14497 N N . LEU A 1 975 ? 156.732 163.508 130.278 1.00 62.57 975 LEU A N 1
ATOM 14498 C CA . LEU A 1 975 ? 157.866 163.382 129.353 1.00 63.47 975 LEU A CA 1
ATOM 14499 C C . LEU A 1 975 ? 158.335 164.763 128.884 1.00 64.48 975 LEU A C 1
ATOM 14500 O O . LEU A 1 975 ? 157.532 165.586 128.460 1.00 67.25 975 LEU A O 1
ATOM 14516 N N . GLY A 1 976 ? 159.636 165.019 128.976 1.00 61.58 976 GLY A N 1
ATOM 14517 C CA . GLY A 1 976 ? 160.230 166.328 128.713 1.00 60.87 976 GLY A CA 1
ATOM 14518 C C . GLY A 1 976 ? 160.122 167.337 129.860 1.00 62.51 976 GLY A C 1
ATOM 14519 O O . GLY A 1 976 ? 160.603 168.452 129.700 1.00 70.48 976 GLY A O 1
ATOM 14523 N N . LEU A 1 977 ? 159.530 166.980 131.007 1.00 54.21 977 LEU A N 1
ATOM 14524 C CA . LEU A 1 977 ? 159.488 167.807 132.223 1.00 52.00 977 LEU A CA 1
ATOM 14525 C C . LEU A 1 977 ? 160.270 167.145 133.366 1.00 55.14 977 LEU A C 1
ATOM 14526 O O . LEU A 1 977 ? 161.347 167.611 133.711 1.00 58.67 977 LEU A O 1
ATOM 14542 N N . THR A 1 978 ? 159.776 166.038 133.923 1.00 56.77 978 THR A N 1
ATOM 14543 C CA . THR A 1 978 ? 160.452 165.271 134.988 1.00 52.74 978 THR A CA 1
ATOM 14544 C C . THR A 1 978 ? 161.081 163.958 134.508 1.00 53.89 978 THR A C 1
ATOM 14545 O O . THR A 1 978 ? 161.910 163.394 135.214 1.00 59.32 978 THR A O 1
ATOM 14556 N N . VAL A 1 979 ? 160.735 163.466 133.316 1.00 55.64 979 VAL A N 1
ATOM 14557 C CA . VAL A 1 979 ? 161.279 162.232 132.717 1.00 58.39 979 VAL A CA 1
ATOM 14558 C C . VAL A 1 979 ? 161.840 162.527 131.327 1.00 60.99 979 VAL A C 1
ATOM 14559 O O . VAL A 1 979 ? 161.180 163.170 130.512 1.00 67.01 979 VAL A O 1
ATOM 14572 N N . LYS A 1 980 ? 163.059 162.081 131.038 1.00 69.45 980 LYS A N 1
ATOM 14573 C CA . LYS A 1 980 ? 163.726 162.290 129.742 1.00 71.10 980 LYS A CA 1
ATOM 14574 C C . LYS A 1 980 ? 163.178 161.357 128.658 1.00 73.18 980 LYS A C 1
ATOM 14575 O O . LYS A 1 980 ? 163.035 160.156 128.882 1.00 73.64 980 LYS A O 1
ATOM 14594 N N . ARG A 1 981 ? 162.885 161.909 127.480 1.00 86.12 981 ARG A N 1
ATOM 14595 C CA . ARG A 1 981 ? 162.421 161.169 126.289 1.00 87.57 981 ARG A CA 1
ATOM 14596 C C . ARG A 1 981 ? 163.467 160.161 125.800 1.00 90.18 981 ARG A C 1
ATOM 14597 O O . ARG A 1 981 ? 164.623 160.542 125.582 1.00 89.27 981 ARG A O 1
ATOM 14994 N N . THR C 1 988 ? 125.027 183.665 135.314 1.00 85.35 988 THR B N 1
ATOM 14995 C CA . THR C 1 988 ? 126.106 183.604 134.326 1.00 88.44 988 THR B CA 1
ATOM 14996 C C . THR C 1 988 ? 127.284 184.518 134.678 1.00 85.17 988 THR B C 1
ATOM 14997 O O . THR C 1 988 ? 127.104 185.596 135.243 1.00 85.75 988 THR B O 1
ATOM 15008 N N . TYR C 1 989 ? 128.507 184.119 134.334 1.00 71.32 989 TYR B N 1
ATOM 15009 C CA . TYR C 1 989 ? 129.705 184.955 134.429 1.00 68.66 989 TYR B CA 1
ATOM 15010 C C . TYR C 1 989 ? 129.705 186.065 133.363 1.00 72.08 989 TYR B C 1
ATOM 15011 O O . TYR C 1 989 ? 129.140 185.903 132.287 1.00 74.12 989 TYR B O 1
ATOM 15029 N N . GLU C 1 990 ? 130.385 187.179 133.616 1.00 77.46 990 GLU B N 1
ATOM 15030 C CA . GLU C 1 990 ? 130.531 188.286 132.653 1.00 76.10 990 GLU B CA 1
ATOM 15031 C C . GLU C 1 990 ? 131.112 187.842 131.294 1.00 75.56 990 GLU B C 1
ATOM 15032 O O . GLU C 1 990 ? 130.591 188.230 130.252 1.00 79.45 990 GLU B O 1
ATOM 15044 N N . ILE C 1 991 ? 132.110 186.952 131.274 1.00 66.86 991 ILE B N 1
ATOM 15045 C CA . ILE C 1 991 ? 132.672 186.404 130.027 1.00 67.28 991 ILE B CA 1
ATOM 15046 C C . ILE C 1 991 ? 131.679 185.571 129.206 1.00 71.25 991 ILE B C 1
ATOM 15047 O O . ILE C 1 991 ? 131.792 185.540 127.989 1.00 73.72 991 ILE B O 1
ATOM 15063 N N . GLU C 1 992 ? 130.687 184.920 129.822 1.00 70.44 992 GLU B N 1
ATOM 15064 C CA . GLU C 1 992 ? 129.630 184.213 129.081 1.00 66.74 992 GLU B CA 1
ATOM 15065 C C . GLU C 1 992 ? 128.749 185.199 128.306 1.00 67.07 992 GLU B C 1
ATOM 15066 O O . GLU C 1 992 ? 128.386 184.929 127.166 1.00 72.58 992 GLU B O 1
ATOM 15078 N N . ASN C 1 993 ? 128.460 186.362 128.884 1.00 66.47 993 ASN B N 1
ATOM 15079 C CA . ASN C 1 993 ? 127.653 187.396 128.248 1.00 67.84 993 ASN B CA 1
ATOM 15080 C C . ASN C 1 993 ? 128.391 188.066 127.083 1.00 66.91 993 ASN B C 1
ATOM 15081 O O . ASN C 1 993 ? 127.770 188.323 126.055 1.00 73.97 993 ASN B O 1
ATOM 15092 N N . ILE C 1 994 ? 129.699 188.307 127.194 1.00 61.74 994 ILE B N 1
ATOM 15093 C CA . ILE C 1 994 ? 130.499 188.826 126.076 1.00 65.64 994 ILE B CA 1
ATOM 15094 C C . ILE C 1 994 ? 130.501 187.810 124.932 1.00 68.98 994 ILE B C 1
ATOM 15095 O O . ILE C 1 994 ? 130.272 188.184 123.786 1.00 73.39 994 ILE B O 1
ATOM 15111 N N . ARG C 1 995 ? 130.688 186.521 125.229 1.00 64.63 995 ARG B N 1
ATOM 15112 C CA . ARG C 1 995 ? 130.678 185.434 124.243 1.00 61.58 995 ARG B CA 1
ATOM 15113 C C . ARG C 1 995 ? 129.345 185.289 123.514 1.00 65.95 995 ARG B C 1
ATOM 15114 O O . ARG C 1 995 ? 129.334 185.233 122.290 1.00 72.58 995 ARG B O 1
ATOM 15135 N N . ALA C 1 996 ? 128.215 185.292 124.224 1.00 65.86 996 ALA B N 1
ATOM 15136 C CA . ALA C 1 996 ? 126.895 185.252 123.603 1.00 62.43 996 ALA B CA 1
ATOM 15137 C C . ALA C 1 996 ? 126.599 186.491 122.739 1.00 64.88 996 ALA B C 1
ATOM 15138 O O . ALA C 1 996 ? 125.940 186.383 121.706 1.00 71.87 996 ALA B O 1
ATOM 15145 N N . GLY C 1 997 ? 127.124 187.661 123.105 1.00 59.25 997 GLY B N 1
ATOM 15146 C CA . GLY C 1 997 ? 126.999 188.882 122.320 1.00 61.66 997 GLY B CA 1
ATOM 15147 C C . GLY C 1 997 ? 127.857 188.903 121.049 1.00 64.40 997 GLY B C 1
ATOM 15148 O O . GLY C 1 997 ? 127.396 189.402 120.030 1.00 71.52 997 GLY B O 1
ATOM 15152 N N . LEU C 1 998 ? 129.058 188.314 121.045 1.00 63.74 998 LEU B N 1
ATOM 15153 C CA . LEU C 1 998 ? 129.871 188.187 119.826 1.00 63.81 998 LEU B CA 1
ATOM 15154 C C . LEU C 1 998 ? 129.316 187.167 118.836 1.00 66.79 998 LEU B C 1
ATOM 15155 O O . LEU C 1 998 ? 129.279 187.447 117.642 1.00 70.89 998 LEU B O 1
ATOM 15171 N N . GLU C 1 999 ? 128.820 186.012 119.290 1.00 71.50 999 GLU B N 1
ATOM 15172 C CA . GLU C 1 999 ? 128.180 185.056 118.376 1.00 67.93 999 GLU B CA 1
ATOM 15173 C C . GLU C 1 999 ? 126.926 185.617 117.700 1.00 67.57 999 GLU B C 1
ATOM 15174 O O . GLU C 1 999 ? 126.672 185.298 116.541 1.00 74.88 999 GLU B O 1
ATOM 15186 N N . ALA C 1 1000 ? 126.187 186.512 118.362 1.00 66.97 1000 ALA B N 1
ATOM 15187 C CA . ALA C 1 1000 ? 125.084 187.240 117.748 1.00 65.75 1000 ALA B CA 1
ATOM 15188 C C . ALA C 1 1000 ? 125.557 188.187 116.630 1.00 68.78 1000 ALA B C 1
ATOM 15189 O O . ALA C 1 1000 ? 124.968 188.176 115.558 1.00 72.57 1000 ALA B O 1
ATOM 15196 N N . ILE C 1 1001 ? 126.642 188.952 116.808 1.00 67.73 1001 ILE B N 1
ATOM 15197 C CA . ILE C 1 1001 ? 127.182 189.810 115.738 1.00 63.74 1001 ILE B CA 1
ATOM 15198 C C . ILE C 1 1001 ? 127.609 188.974 114.531 1.00 68.44 1001 ILE B C 1
ATOM 15199 O O . ILE C 1 1001 ? 127.192 189.250 113.411 1.00 73.46 1001 ILE B O 1
ATOM 15215 N N . ILE C 1 1002 ? 128.415 187.936 114.742 1.00 70.01 1002 ILE B N 1
ATOM 15216 C CA . ILE C 1 1002 ? 129.029 187.183 113.645 1.00 70.56 1002 ILE B CA 1
ATOM 15217 C C . ILE C 1 1002 ? 127.979 186.399 112.851 1.00 71.41 1002 ILE B C 1
ATOM 15218 O O . ILE C 1 1002 ? 127.972 186.455 111.627 1.00 72.87 1002 ILE B O 1
ATOM 15234 N N . SER C 1 1003 ? 127.042 185.725 113.515 1.00 73.15 1003 SER B N 1
ATOM 15235 C CA . SER C 1 1003 ? 126.008 184.928 112.839 1.00 68.90 1003 SER B CA 1
ATOM 15236 C C . SER C 1 1003 ? 124.915 185.747 112.134 1.00 70.34 1003 SER B C 1
ATOM 15237 O O . SER C 1 1003 ? 124.108 185.163 111.418 1.00 75.00 1003 SER B O 1
ATOM 15245 N N . GLN C 1 1004 ? 124.874 187.073 112.282 1.00 72.14 1004 GLN B N 1
ATOM 15246 C CA . GLN C 1 1004 ? 123.828 187.936 111.710 1.00 73.89 1004 GLN B CA 1
ATOM 15247 C C . GLN C 1 1004 ? 124.306 188.914 110.613 1.00 76.87 1004 GLN B C 1
ATOM 15248 O O . GLN C 1 1004 ? 123.482 189.666 110.092 1.00 78.83 1004 GLN B O 1
ATOM 15262 N N . LYS C 1 1005 ? 125.588 188.944 110.224 1.00 74.54 1005 LYS B N 1
ATOM 15263 C CA . LYS C 1 1005 ? 126.057 189.755 109.081 1.00 77.17 1005 LYS B CA 1
ATOM 15264 C C . LYS C 1 1005 ? 125.986 189.028 107.735 1.00 82.48 1005 LYS B C 1
ATOM 15265 O O . LYS C 1 1005 ? 126.153 187.810 107.656 1.00 83.16 1005 LYS B O 1
ATOM 15284 N N . GLN C 1 1006 ? 125.812 189.804 106.661 1.00 86.75 1006 GLN B N 1
ATOM 15285 C CA . GLN C 1 1006 ? 125.930 189.371 105.264 1.00 84.11 1006 GLN B CA 1
ATOM 15286 C C . GLN C 1 1006 ? 126.511 190.492 104.375 1.00 83.77 1006 GLN B C 1
ATOM 15287 O O . GLN C 1 1006 ? 126.211 191.667 104.562 1.00 84.59 1006 GLN B O 1
ATOM 15301 N N . GLU C 1 1007 ? 127.289 190.126 103.360 1.00 90.57 1007 GLU B N 1
ATOM 15302 C CA . GLU C 1 1007 ? 127.877 191.038 102.350 1.00 94.78 1007 GLU B CA 1
ATOM 15303 C C . GLU C 1 1007 ? 128.817 192.144 102.893 1.00 93.51 1007 GLU B C 1
ATOM 15304 O O . GLU C 1 1007 ? 129.132 193.098 102.186 1.00 92.62 1007 GLU B O 1
ATOM 15316 N N . GLU C 1 1008 ? 129.345 191.976 104.106 1.00 80.55 1008 GLU B N 1
ATOM 15317 C CA . GLU C 1 1008 ? 130.541 192.656 104.620 1.00 78.84 1008 GLU B CA 1
ATOM 15318 C C . GLU C 1 1008 ? 131.350 191.689 105.494 1.00 78.33 1008 GLU B C 1
ATOM 15319 O O . GLU C 1 1008 ? 130.783 190.770 106.084 1.00 78.86 1008 GLU B O 1
ATOM 15331 N N . ASP C 1 1009 ? 132.651 191.921 105.647 1.00 73.51 1009 ASP B N 1
ATOM 15332 C CA . ASP C 1 1009 ? 133.460 191.280 106.689 1.00 73.93 1009 ASP B CA 1
ATOM 15333 C C . ASP C 1 1009 ? 133.004 191.725 108.099 1.00 75.95 1009 ASP B C 1
ATOM 15334 O O . ASP C 1 1009 ? 132.588 192.865 108.297 1.00 77.90 1009 ASP B O 1
ATOM 15343 N N . CYS C 1 1010 ? 133.075 190.855 109.104 1.00 77.02 1010 CYS B N 1
ATOM 15344 C CA . CYS C 1 1010 ? 132.606 191.130 110.473 1.00 75.27 1010 CYS B CA 1
ATOM 15345 C C . CYS C 1 1010 ? 133.655 191.706 111.449 1.00 74.11 1010 CYS B C 1
ATOM 15346 O O . CYS C 1 1010 ? 133.286 192.125 112.545 1.00 77.83 1010 CYS B O 1
ATOM 15354 N N . VAL C 1 1011 ? 134.937 191.769 111.079 1.00 74.13 1011 VAL B N 1
ATOM 15355 C CA . VAL C 1 1011 ? 136.044 192.068 112.015 1.00 74.89 1011 VAL B CA 1
ATOM 15356 C C . VAL C 1 1011 ? 135.900 193.395 112.776 1.00 74.15 1011 VAL B C 1
ATOM 15357 O O . VAL C 1 1011 ? 136.095 193.407 113.989 1.00 76.19 1011 VAL B O 1
ATOM 15370 N N . PHE C 1 1012 ? 135.533 194.505 112.133 1.00 79.23 1012 PHE B N 1
ATOM 15371 C CA . PHE C 1 1012 ? 135.428 195.796 112.831 1.00 77.68 1012 PHE B CA 1
ATOM 15372 C C . PHE C 1 1012 ? 134.309 195.826 113.889 1.00 79.00 1012 PHE B C 1
ATOM 15373 O O . PHE C 1 1012 ? 134.505 196.383 114.964 1.00 83.96 1012 PHE B O 1
ATOM 15390 N N . ASP C 1 1013 ? 133.156 195.215 113.629 1.00 77.38 1013 ASP B N 1
ATOM 15391 C CA . ASP C 1 1013 ? 132.053 195.159 114.598 1.00 77.37 1013 ASP B CA 1
ATOM 15392 C C . ASP C 1 1013 ? 132.382 194.323 115.839 1.00 75.14 1013 ASP B C 1
ATOM 15393 O O . ASP C 1 1013 ? 132.068 194.739 116.948 1.00 78.66 1013 ASP B O 1
ATOM 15402 N N . VAL C 1 1014 ? 133.087 193.202 115.675 1.00 69.33 1014 VAL B N 1
ATOM 15403 C CA . VAL C 1 1014 ? 133.634 192.402 116.776 1.00 67.20 1014 VAL B CA 1
ATOM 15404 C C . VAL C 1 1014 ? 134.621 193.209 117.623 1.00 70.39 1014 VAL B C 1
ATOM 15405 O O . VAL C 1 1014 ? 134.511 193.227 118.846 1.00 71.78 1014 VAL B O 1
ATOM 15418 N N . VAL C 1 1015 ? 135.560 193.927 117.001 1.00 74.62 1015 VAL B N 1
ATOM 15419 C CA . VAL C 1 1015 ? 136.525 194.762 117.728 1.00 72.58 1015 VAL B CA 1
ATOM 15420 C C . VAL C 1 1015 ? 135.827 195.887 118.501 1.00 72.99 1015 VAL B C 1
ATOM 15421 O O . VAL C 1 1015 ? 136.078 196.051 119.693 1.00 73.30 1015 VAL B O 1
ATOM 15434 N N . CYS C 1 1016 ? 134.899 196.619 117.883 1.00 78.41 1016 CYS B N 1
ATOM 15435 C CA . CYS C 1 1016 ? 134.174 197.684 118.566 1.00 78.11 1016 CYS B CA 1
ATOM 15436 C C . CYS C 1 1016 ? 133.334 197.159 119.744 1.00 79.59 1016 CYS B C 1
ATOM 15437 O O . CYS C 1 1016 ? 133.273 197.799 120.793 1.00 82.94 1016 CYS B O 1
ATOM 15445 N N . ASN C 1 1017 ? 132.760 195.962 119.629 1.00 74.13 1017 ASN B N 1
ATOM 15446 C CA . ASN C 1 1017 ? 132.086 195.303 120.737 1.00 69.82 1017 ASN B CA 1
ATOM 15447 C C . ASN C 1 1017 ? 133.037 194.966 121.906 1.00 72.96 1017 ASN B C 1
ATOM 15448 O O . ASN C 1 1017 ? 132.711 195.287 123.044 1.00 76.14 1017 ASN B O 1
ATOM 15459 N N . LEU C 1 1018 ? 134.215 194.385 121.663 1.00 73.47 1018 LEU B N 1
ATOM 15460 C CA . LEU C 1 1018 ? 135.211 194.112 122.708 1.00 69.31 1018 LEU B CA 1
ATOM 15461 C C . LEU C 1 1018 ? 135.736 195.397 123.368 1.00 72.36 1018 LEU B C 1
ATOM 15462 O O . LEU C 1 1018 ? 135.831 195.455 124.588 1.00 74.29 1018 LEU B O 1
ATOM 15478 N N . VAL C 1 1019 ? 136.033 196.441 122.590 1.00 80.96 1019 VAL B N 1
ATOM 15479 C CA . VAL C 1 1019 ? 136.467 197.743 123.102 1.00 77.59 1019 VAL B CA 1
ATOM 15480 C C . VAL C 1 1019 ? 135.392 198.382 123.985 1.00 78.56 1019 VAL B C 1
ATOM 15481 O O . VAL C 1 1019 ? 135.722 198.906 125.041 1.00 83.20 1019 VAL B O 1
ATOM 15494 N N . ASP C 1 1020 ? 134.108 198.292 123.642 1.00 79.36 1020 ASP B N 1
ATOM 15495 C CA . ASP C 1 1020 ? 133.020 198.711 124.533 1.00 77.97 1020 ASP B CA 1
ATOM 15496 C C . ASP C 1 1020 ? 132.951 197.858 125.814 1.00 79.15 1020 ASP B C 1
ATOM 15497 O O . ASP C 1 1020 ? 132.880 198.401 126.916 1.00 82.00 1020 ASP B O 1
ATOM 15506 N N . ALA C 1 1021 ? 133.027 196.528 125.710 1.00 77.50 1021 ALA B N 1
ATOM 15507 C CA . ALA C 1 1021 ? 132.915 195.648 126.873 1.00 74.86 1021 ALA B CA 1
ATOM 15508 C C . ALA C 1 1021 ? 134.113 195.709 127.843 1.00 75.06 1021 ALA B C 1
ATOM 15509 O O . ALA C 1 1021 ? 133.917 195.516 129.042 1.00 76.37 1021 ALA B O 1
ATOM 15516 N N . MET C 1 1022 ? 135.340 195.960 127.373 1.00 77.72 1022 MET B N 1
ATOM 15517 C CA . MET C 1 1022 ? 136.570 195.825 128.170 1.00 76.26 1022 MET B CA 1
ATOM 15518 C C . MET C 1 1022 ? 137.489 197.057 128.194 1.00 79.54 1022 MET B C 1
ATOM 15519 O O . MET C 1 1022 ? 138.375 197.133 129.045 1.00 78.23 1022 MET B O 1
ATOM 15533 N N . GLY C 1 1023 ? 137.342 198.013 127.276 1.00 87.97 1023 GLY B N 1
ATOM 15534 C CA . GLY C 1 1023 ? 138.236 199.166 127.146 1.00 85.63 1023 GLY B CA 1
ATOM 15535 C C . GLY C 1 1023 ? 139.714 198.781 127.038 1.00 87.06 1023 GLY B C 1
ATOM 15536 O O . GLY C 1 1023 ? 140.097 197.921 126.246 1.00 90.62 1023 GLY B O 1
ATOM 15540 N N . GLU C 1 1024 ? 140.539 199.388 127.890 1.00 90.33 1024 GLU B N 1
ATOM 15541 C CA . GLU C 1 1024 ? 141.993 199.222 127.976 1.00 91.54 1024 GLU B CA 1
ATOM 15542 C C . GLU C 1 1024 ? 142.472 197.763 128.064 1.00 91.22 1024 GLU B C 1
ATOM 15543 O O . GLU C 1 1024 ? 143.539 197.447 127.550 1.00 90.78 1024 GLU B O 1
ATOM 15555 N N . ALA C 1 1025 ? 141.716 196.848 128.687 1.00 87.48 1025 ALA B N 1
ATOM 15556 C CA . ALA C 1 1025 ? 142.155 195.457 128.852 1.00 85.50 1025 ALA B CA 1
ATOM 15557 C C . ALA C 1 1025 ? 142.325 194.708 127.513 1.00 88.32 1025 ALA B C 1
ATOM 15558 O O . ALA C 1 1025 ? 143.062 193.724 127.442 1.00 86.67 1025 ALA B O 1
ATOM 15565 N N . CYS C 1 1026 ? 141.712 195.201 126.433 1.00 90.98 1026 CYS B N 1
ATOM 15566 C CA . CYS C 1 1026 ? 141.944 194.705 125.082 1.00 88.07 1026 CYS B CA 1
ATOM 15567 C C . CYS C 1 1026 ? 143.406 194.804 124.640 1.00 89.58 1026 CYS B C 1
ATOM 15568 O O . CYS C 1 1026 ? 143.869 193.937 123.909 1.00 90.93 1026 CYS B O 1
ATOM 15576 N N . ALA C 1 1027 ? 144.158 195.808 125.104 1.00 86.45 1027 ALA B N 1
ATOM 15577 C CA . ALA C 1 1027 ? 145.542 196.039 124.700 1.00 86.39 1027 ALA B CA 1
ATOM 15578 C C . ALA C 1 1027 ? 146.462 194.828 124.954 1.00 85.76 1027 ALA B C 1
ATOM 15579 O O . ALA C 1 1027 ? 147.464 194.654 124.264 1.00 86.50 1027 ALA B O 1
ATOM 15586 N N . SER C 1 1028 ? 146.109 193.984 125.926 1.00 81.41 1028 SER B N 1
ATOM 15587 C CA . SER C 1 1028 ? 146.857 192.795 126.332 1.00 83.61 1028 SER B CA 1
ATOM 15588 C C . SER C 1 1028 ? 146.045 191.497 126.244 1.00 84.74 1028 SER B C 1
ATOM 15589 O O . SER C 1 1028 ? 146.410 190.507 126.875 1.00 87.96 1028 SER B O 1
ATOM 15597 N N . LEU C 1 1029 ? 144.927 191.478 125.514 1.00 79.67 1029 LEU B N 1
ATOM 15598 C CA . LEU C 1 1029 ? 144.107 190.275 125.337 1.00 79.18 1029 LEU B CA 1
ATOM 15599 C C . LEU C 1 1029 ? 144.941 189.146 124.699 1.00 77.80 1029 LEU B C 1
ATOM 15600 O O . LEU C 1 1029 ? 145.583 189.355 123.674 1.00 80.42 1029 LEU B O 1
ATOM 15616 N N . THR C 1 1030 ? 144.974 187.968 125.315 1.00 76.39 1030 THR B N 1
ATOM 15617 C CA . THR C 1 1030 ? 145.742 186.809 124.832 1.00 79.71 1030 THR B CA 1
ATOM 15618 C C . THR C 1 1030 ? 144.972 186.015 123.778 1.00 78.87 1030 THR B C 1
ATOM 15619 O O . THR C 1 1030 ? 143.747 186.092 123.696 1.00 82.05 1030 THR B O 1
ATOM 15630 N N . ARG C 1 1031 ? 145.667 185.208 122.974 1.00 71.62 1031 ARG B N 1
ATOM 15631 C CA . ARG C 1 1031 ? 145.022 184.365 121.963 1.00 72.41 1031 ARG B CA 1
ATOM 15632 C C . ARG C 1 1031 ? 144.093 183.321 122.566 1.00 76.79 1031 ARG B C 1
ATOM 15633 O O . ARG C 1 1031 ? 142.988 183.154 122.071 1.00 80.12 1031 ARG B O 1
ATOM 15654 N N . ASP C 1 1032 ? 144.473 182.689 123.669 1.00 74.14 1032 ASP B N 1
ATOM 15655 C CA . ASP C 1 1032 ? 143.619 181.730 124.366 1.00 75.14 1032 ASP B CA 1
ATOM 15656 C C . ASP C 1 1032 ? 142.304 182.356 124.881 1.00 75.41 1032 ASP B C 1
ATOM 15657 O O . ASP C 1 1032 ? 141.253 181.732 124.760 1.00 78.52 1032 ASP B O 1
ATOM 15666 N N . ASP C 1 1033 ? 142.336 183.593 125.394 1.00 74.30 1033 ASP B N 1
ATOM 15667 C CA . ASP C 1 1033 ? 141.134 184.345 125.764 1.00 72.80 1033 ASP B CA 1
ATOM 15668 C C . ASP C 1 1033 ? 140.319 184.790 124.539 1.00 73.29 1033 ASP B C 1
ATOM 15669 O O . ASP C 1 1033 ? 139.105 184.603 124.523 1.00 76.17 1033 ASP B O 1
ATOM 15678 N N . ALA C 1 1034 ? 140.943 185.304 123.478 1.00 66.05 1034 ALA B N 1
ATOM 15679 C CA . ALA C 1 1034 ? 140.237 185.635 122.239 1.00 62.10 1034 ALA B CA 1
ATOM 15680 C C . ALA C 1 1034 ? 139.528 184.417 121.625 1.00 65.61 1034 ALA B C 1
ATOM 15681 O O . ALA C 1 1034 ? 138.368 184.506 121.229 1.00 73.15 1034 ALA B O 1
ATOM 15688 N N . GLU C 1 1035 ? 140.187 183.256 121.583 1.00 68.57 1035 GLU B N 1
ATOM 15689 C CA . GLU C 1 1035 ? 139.598 182.012 121.090 1.00 70.02 1035 GLU B CA 1
ATOM 15690 C C . GLU C 1 1035 ? 138.393 181.568 121.929 1.00 67.61 1035 GLU B C 1
ATOM 15691 O O . GLU C 1 1035 ? 137.407 181.125 121.350 1.00 67.63 1035 GLU B O 1
ATOM 15703 N N . TYR C 1 1036 ? 138.427 181.710 123.258 1.00 63.46 1036 TYR B N 1
ATOM 15704 C CA . TYR C 1 1036 ? 137.268 181.425 124.107 1.00 59.72 1036 TYR B CA 1
ATOM 15705 C C . TYR C 1 1036 ? 136.073 182.341 123.802 1.00 60.38 1036 TYR B C 1
ATOM 15706 O O . TYR C 1 1036 ? 134.946 181.863 123.698 1.00 61.06 1036 TYR B O 1
ATOM 15724 N N . LEU C 1 1037 ? 136.294 183.649 123.662 1.00 65.90 1037 LEU B N 1
ATOM 15725 C CA . LEU C 1 1037 ? 135.223 184.636 123.486 1.00 63.42 1037 LEU B CA 1
ATOM 15726 C C . LEU C 1 1037 ? 134.529 184.537 122.119 1.00 64.98 1037 LEU B C 1
ATOM 15727 O O . LEU C 1 1037 ? 133.359 184.869 122.003 1.00 67.73 1037 LEU B O 1
ATOM 15743 N N . LEU C 1 1038 ? 135.215 184.062 121.082 1.00 67.35 1038 LEU B N 1
ATOM 15744 C CA . LEU C 1 1038 ? 134.652 183.882 119.741 1.00 62.93 1038 LEU B CA 1
ATOM 15745 C C . LEU C 1 1038 ? 133.808 182.605 119.572 1.00 64.78 1038 LEU B C 1
ATOM 15746 O O . LEU C 1 1038 ? 133.119 182.453 118.563 1.00 66.40 1038 LEU B O 1
ATOM 15762 N N . GLY C 1 1039 ? 133.841 181.679 120.533 1.00 67.07 1039 GLY B N 1
ATOM 15763 C CA . GLY C 1 1039 ? 132.977 180.503 120.556 1.00 62.84 1039 GLY B CA 1
ATOM 15764 C C . GLY C 1 1039 ? 133.149 179.599 119.340 1.00 64.73 1039 GLY B C 1
ATOM 15765 O O . GLY C 1 1039 ? 134.247 179.104 119.096 1.00 67.94 1039 GLY B O 1
ATOM 15769 N N . ARG C 1 1040 ? 132.094 179.364 118.555 1.00 68.94 1040 ARG B N 1
ATOM 15770 C CA . ARG C 1 1040 ? 132.171 178.557 117.319 1.00 69.54 1040 ARG B CA 1
ATOM 15771 C C . ARG C 1 1040 ? 132.910 179.220 116.146 1.00 70.05 1040 ARG B C 1
ATOM 15772 O O . ARG C 1 1040 ? 133.128 178.563 115.136 1.00 71.06 1040 ARG B O 1
ATOM 15793 N N . PHE C 1 1041 ? 133.328 180.479 116.276 1.00 67.64 1041 PHE B N 1
ATOM 15794 C CA . PHE C 1 1041 ? 134.057 181.250 115.259 1.00 64.85 1041 PHE B CA 1
ATOM 15795 C C . PHE C 1 1041 ? 135.512 181.562 115.659 1.00 63.37 1041 PHE B C 1
ATOM 15796 O O . PHE C 1 1041 ? 136.095 182.531 115.183 1.00 69.71 1041 PHE B O 1
ATOM 15813 N N . SER C 1 1042 ? 136.130 180.754 116.523 1.00 60.53 1042 SER B N 1
ATOM 15814 C CA . SER C 1 1042 ? 137.486 180.972 117.061 1.00 61.91 1042 SER B CA 1
ATOM 15815 C C . SER C 1 1042 ? 138.600 181.098 116.016 1.00 62.69 1042 SER B C 1
ATOM 15816 O O . SER C 1 1042 ? 139.645 181.678 116.293 1.00 64.66 1042 SER B O 1
ATOM 15824 N N . VAL C 1 1043 ? 138.367 180.663 114.783 1.00 60.67 1043 VAL B N 1
ATOM 15825 C CA . VAL C 1 1043 ? 139.260 180.885 113.644 1.00 62.31 1043 VAL B CA 1
ATOM 15826 C C . VAL C 1 1043 ? 139.515 182.374 113.333 1.00 64.21 1043 VAL B C 1
ATOM 15827 O O . VAL C 1 1043 ? 140.546 182.721 112.773 1.00 66.95 1043 VAL B O 1
ATOM 15840 N N . LEU C 1 1044 ? 138.626 183.284 113.742 1.00 65.16 1044 LEU B N 1
ATOM 15841 C CA . LEU C 1 1044 ? 138.755 184.739 113.560 1.00 63.60 1044 LEU B CA 1
ATOM 15842 C C . LEU C 1 1044 ? 139.813 185.397 114.484 1.00 65.63 1044 LEU B C 1
ATOM 15843 O O . LEU C 1 1044 ? 140.152 186.565 114.317 1.00 66.71 1044 LEU B O 1
ATOM 15859 N N . ALA C 1 1045 ? 140.335 184.666 115.475 1.00 69.08 1045 ALA B N 1
ATOM 15860 C CA . ALA C 1 1045 ? 141.184 185.199 116.545 1.00 68.35 1045 ALA B CA 1
ATOM 15861 C C . ALA C 1 1045 ? 142.487 185.854 116.054 1.00 69.86 1045 ALA B C 1
ATOM 15862 O O . ALA C 1 1045 ? 142.885 186.875 116.596 1.00 72.73 1045 ALA B O 1
ATOM 15869 N N . ASP C 1 1046 ? 143.135 185.340 115.005 1.00 73.44 1046 ASP B N 1
ATOM 15870 C CA . ASP C 1 1046 ? 144.337 185.957 114.438 1.00 72.37 1046 ASP B CA 1
ATOM 15871 C C . ASP C 1 1046 ? 144.053 187.354 113.870 1.00 72.25 1046 ASP B C 1
ATOM 15872 O O . ASP C 1 1046 ? 144.830 188.281 114.073 1.00 75.39 1046 ASP B O 1
ATOM 15881 N N . SER C 1 1047 ? 142.906 187.546 113.213 1.00 69.46 1047 SER B N 1
ATOM 15882 C CA . SER C 1 1047 ? 142.502 188.833 112.646 1.00 69.92 1047 SER B CA 1
ATOM 15883 C C . SER C 1 1047 ? 142.077 189.875 113.697 1.00 71.54 1047 SER B C 1
ATOM 15884 O O . SER C 1 1047 ? 142.387 191.061 113.566 1.00 77.55 1047 SER B O 1
ATOM 15892 N N . VAL C 1 1048 ? 141.437 189.451 114.791 1.00 72.42 1048 VAL B N 1
ATOM 15893 C CA . VAL C 1 1048 ? 141.076 190.329 115.925 1.00 68.73 1048 VAL B CA 1
ATOM 15894 C C . VAL C 1 1048 ? 142.310 190.861 116.649 1.00 70.43 1048 VAL B C 1
ATOM 15895 O O . VAL C 1 1048 ? 142.428 192.072 116.836 1.00 74.13 1048 VAL B O 1
ATOM 15908 N N . LEU C 1 1049 ? 143.257 189.994 117.023 1.00 70.51 1049 LEU B N 1
ATOM 15909 C CA . LEU C 1 1049 ? 144.457 190.407 117.762 1.00 71.71 1049 LEU B CA 1
ATOM 15910 C C . LEU C 1 1049 ? 145.352 191.383 116.979 1.00 72.92 1049 LEU B C 1
ATOM 15911 O O . LEU C 1 1049 ? 145.901 192.315 117.560 1.00 77.35 1049 LEU B O 1
ATOM 15927 N N . GLU C 1 1050 ? 145.472 191.230 115.665 1.00 70.85 1050 GLU B N 1
ATOM 15928 C CA . GLU C 1 1050 ? 146.188 192.200 114.829 1.00 72.25 1050 GLU B CA 1
ATOM 15929 C C . GLU C 1 1050 ? 145.505 193.569 114.828 1.00 74.47 1050 GLU B C 1
ATOM 15930 O O . GLU C 1 1050 ? 146.165 194.594 114.980 1.00 76.93 1050 GLU B O 1
ATOM 15942 N N . THR C 1 1051 ? 144.178 193.604 114.711 1.00 73.41 1051 THR B N 1
ATOM 15943 C CA . THR C 1 1051 ? 143.441 194.869 114.692 1.00 74.06 1051 THR B CA 1
ATOM 15944 C C . THR C 1 1051 ? 143.594 195.605 116.031 1.00 78.17 1051 THR B C 1
ATOM 15945 O O . THR C 1 1051 ? 143.837 196.812 116.050 1.00 80.73 1051 THR B O 1
ATOM 15956 N N . LEU C 1 1052 ? 143.585 194.877 117.150 1.00 78.58 1052 LEU B N 1
ATOM 15957 C CA . LEU C 1 1052 ? 143.848 195.421 118.481 1.00 75.34 1052 LEU B CA 1
ATOM 15958 C C . LEU C 1 1052 ? 145.280 195.950 118.641 1.00 77.59 1052 LEU B C 1
ATOM 15959 O O . LEU C 1 1052 ? 145.468 197.016 119.224 1.00 81.73 1052 LEU B O 1
ATOM 15975 N N . ALA C 1 1053 ? 146.282 195.286 118.070 1.00 78.52 1053 ALA B N 1
ATOM 15976 C CA . ALA C 1 1053 ? 147.644 195.811 117.999 1.00 76.53 1053 ALA B CA 1
ATOM 15977 C C . ALA C 1 1053 ? 147.761 197.107 117.178 1.00 79.36 1053 ALA B C 1
ATOM 15978 O O . ALA C 1 1053 ? 148.531 197.993 117.545 1.00 83.01 1053 ALA B O 1
ATOM 15985 N N . THR C 1 1054 ? 146.991 197.296 116.099 1.00 84.16 1054 THR B N 1
ATOM 15986 C CA . THR C 1 1054 ? 147.004 198.576 115.358 1.00 83.36 1054 THR B CA 1
ATOM 15987 C C . THR C 1 1054 ? 146.359 199.722 116.143 1.00 83.51 1054 THR B C 1
ATOM 15988 O O . THR C 1 1054 ? 146.808 200.859 116.034 1.00 86.55 1054 THR B O 1
ATOM 15999 N N . ILE C 1 1055 ? 145.363 199.444 116.988 1.00 86.44 1055 ILE B N 1
ATOM 16000 C CA . ILE C 1 1055 ? 144.787 200.447 117.896 1.00 87.69 1055 ILE B CA 1
ATOM 16001 C C . ILE C 1 1055 ? 145.800 200.803 119.001 1.00 88.70 1055 ILE B C 1
ATOM 16002 O O . ILE C 1 1055 ? 146.115 201.975 119.194 1.00 89.18 1055 ILE B O 1
ATOM 16018 N N . ALA C 1 1056 ? 146.386 199.806 119.674 1.00 89.28 1056 ALA B N 1
ATOM 16019 C CA . ALA C 1 1056 ? 147.345 200.028 120.758 1.00 88.40 1056 ALA B CA 1
ATOM 16020 C C . ALA C 1 1056 ? 148.603 200.800 120.306 1.00 90.04 1056 ALA B C 1
ATOM 16021 O O . ALA C 1 1056 ? 149.109 201.636 121.050 1.00 90.61 1056 ALA B O 1
ATOM 16028 N N . SER C 1 1057 ? 149.089 200.552 119.082 1.00 90.24 1057 SER B N 1
ATOM 16029 C CA . SER C 1 1057 ? 150.253 201.230 118.491 1.00 88.85 1057 SER B CA 1
ATOM 16030 C C . SER C 1 1057 ? 149.923 202.535 117.741 1.00 89.41 1057 SER B C 1
ATOM 16031 O O . SER C 1 1057 ? 150.766 203.022 116.988 1.00 90.68 1057 SER B O 1
ATOM 16039 N N . SER C 1 1058 ? 148.738 203.136 117.942 1.00 95.43 1058 SER B N 1
ATOM 16040 C CA . SER C 1 1058 ? 148.347 204.396 117.275 1.00 97.72 1058 SER B CA 1
ATOM 16041 C C . SER C 1 1058 ? 147.674 205.455 118.163 1.00 97.75 1058 SER B C 1
ATOM 16042 O O . SER C 1 1058 ? 147.496 206.588 117.716 1.00 97.14 1058 SER B O 1
ATOM 16050 N N . GLY C 1 1059 ? 147.404 205.167 119.440 1.00 98.41 1059 GLY B N 1
ATOM 16051 C CA . GLY C 1 1059 ? 147.341 206.180 120.503 1.00 98.65 1059 GLY B CA 1
ATOM 16052 C C . GLY C 1 1059 ? 145.975 206.757 120.882 1.00 99.36 1059 GLY B C 1
ATOM 16053 O O . GLY C 1 1059 ? 145.911 207.543 121.826 1.00 98.62 1059 GLY B O 1
ATOM 16057 N N . ILE C 1 1060 ? 144.881 206.375 120.217 1.00 100.99 1060 ILE B N 1
ATOM 16058 C CA . ILE C 1 1060 ? 143.526 206.768 120.636 1.00 99.78 1060 ILE B CA 1
ATOM 16059 C C . ILE C 1 1060 ? 143.180 206.220 122.035 1.00 100.22 1060 ILE B C 1
ATOM 16060 O O . ILE C 1 1060 ? 143.706 205.183 122.448 1.00 100.76 1060 ILE B O 1
ATOM 16076 N N . GLU C 1 1061 ? 142.285 206.881 122.772 1.00 98.05 1061 GLU B N 1
ATOM 16077 C CA . GLU C 1 1061 ? 141.677 206.278 123.961 1.00 95.63 1061 GLU B CA 1
ATOM 16078 C C . GLU C 1 1061 ? 140.777 205.088 123.584 1.00 96.90 1061 GLU B C 1
ATOM 16079 O O . GLU C 1 1061 ? 140.197 205.033 122.501 1.00 99.52 1061 GLU B O 1
ATOM 16091 N N . TRP C 1 1062 ? 140.638 204.121 124.491 1.00 88.80 1062 TRP B N 1
ATOM 16092 C CA . TRP C 1 1062 ? 139.857 202.905 124.283 1.00 89.92 1062 TRP B CA 1
ATOM 16093 C C . TRP C 1 1062 ? 138.350 203.119 124.473 1.00 88.90 1062 TRP B C 1
ATOM 16094 O O . TRP C 1 1062 ? 137.782 202.720 125.489 1.00 88.60 1062 TRP B O 1
ATOM 16115 N N . THR C 1 1063 ? 137.683 203.701 123.476 1.00 94.65 1063 THR B N 1
ATOM 16116 C CA . THR C 1 1063 ? 136.212 203.714 123.351 1.00 93.53 1063 THR B CA 1
ATOM 16117 C C . THR C 1 1063 ? 135.750 203.321 121.942 1.00 95.98 1063 THR B C 1
ATOM 16118 O O . THR C 1 1063 ? 136.495 203.436 120.962 1.00 97.82 1063 THR B O 1
ATOM 16129 N N . ALA C 1 1064 ? 134.512 2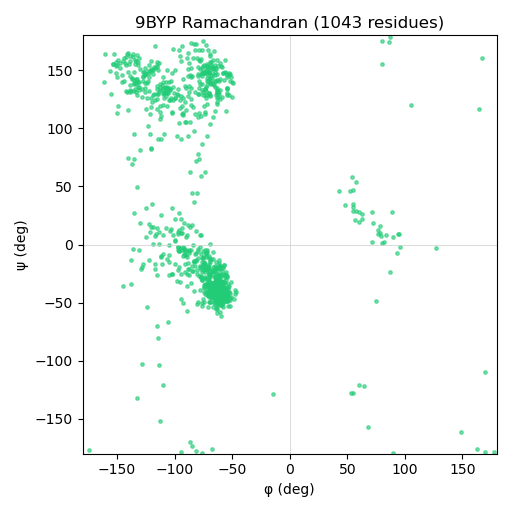02.840 121.816 1.00 89.97 1064 ALA B N 1
ATOM 16130 C CA . ALA C 1 1064 ? 133.968 202.371 120.541 1.00 90.74 1064 ALA B CA 1
ATOM 16131 C C . ALA C 1 1064 ? 133.793 203.481 119.487 1.00 94.29 1064 ALA B C 1
ATOM 16132 O O . ALA C 1 1064 ? 133.816 203.197 118.293 1.00 96.77 1064 ALA B O 1
ATOM 16139 N N . GLU C 1 1065 ? 133.670 204.751 119.884 1.00 100.06 1065 GLU B N 1
ATOM 16140 C CA . GLU C 1 1065 ? 133.655 205.875 118.941 1.00 99.45 1065 GLU B CA 1
ATOM 16141 C C . GLU C 1 1065 ? 135.038 206.102 118.318 1.00 99.95 1065 GLU B C 1
ATOM 16142 O O . GLU C 1 1065 ? 135.183 206.100 117.097 1.00 102.62 1065 GLU B O 1
ATOM 16154 N N . ALA C 1 1066 ? 136.076 206.250 119.146 1.00 94.17 1066 ALA B N 1
ATOM 16155 C CA . ALA C 1 1066 ? 137.428 206.508 118.669 1.00 95.34 1066 ALA B CA 1
ATOM 16156 C C . ALA C 1 1066 ? 137.977 205.345 117.825 1.00 98.17 1066 ALA B C 1
ATOM 16157 O O . ALA C 1 1066 ? 138.662 205.575 116.829 1.00 99.60 1066 ALA B O 1
ATOM 16164 N N . ALA C 1 1067 ? 137.646 204.108 118.203 1.00 97.06 1067 ALA B N 1
ATOM 16165 C CA . ALA C 1 1067 ? 138.004 202.919 117.448 1.00 95.91 1067 ALA B CA 1
ATOM 16166 C C . ALA C 1 1067 ? 137.341 202.889 116.053 1.00 95.75 1067 ALA B C 1
ATOM 16167 O O . ALA C 1 1067 ? 138.049 202.625 115.086 1.00 97.84 1067 ALA B O 1
ATOM 16174 N N . ARG C 1 1068 ? 136.050 203.228 115.886 1.00 91.11 1068 ARG B N 1
ATOM 16175 C CA . ARG C 1 1068 ? 135.434 203.318 114.538 1.00 91.49 1068 ARG B CA 1
ATOM 16176 C C . ARG C 1 1068 ? 136.027 204.437 113.696 1.00 94.19 1068 ARG B C 1
ATOM 16177 O O . ARG C 1 1068 ? 136.315 204.197 112.526 1.00 98.62 1068 ARG B O 1
ATOM 16198 N N . ASP C 1 1069 ? 136.299 205.606 114.271 1.00 93.40 1069 ASP B N 1
ATOM 16199 C CA . ASP C 1 1069 ? 136.947 206.709 113.544 1.00 93.39 1069 ASP B CA 1
ATOM 16200 C C . ASP C 1 1069 ? 138.335 206.328 112.999 1.00 94.82 1069 ASP B C 1
ATOM 16201 O O . ASP C 1 1069 ? 138.712 206.750 111.907 1.00 98.73 1069 ASP B O 1
ATOM 16210 N N . PHE C 1 1070 ? 139.103 205.531 113.743 1.00 90.87 1070 PHE B N 1
ATOM 16211 C CA . PHE C 1 1070 ? 140.411 205.048 113.319 1.00 93.17 1070 PHE B CA 1
ATOM 16212 C C . PHE C 1 1070 ? 140.318 203.912 112.280 1.00 98.20 1070 PHE B C 1
ATOM 16213 O O . PHE C 1 1070 ? 140.908 204.011 111.198 1.00 97.79 1070 PHE B O 1
ATOM 16230 N N . LEU C 1 1071 ? 139.567 202.843 112.574 1.00 93.45 1071 LEU B N 1
ATOM 16231 C CA . LEU C 1 1071 ? 139.474 201.676 111.698 1.00 92.42 1071 LEU B CA 1
ATOM 16232 C C . LEU C 1 1071 ? 138.777 202.016 110.374 1.00 94.75 1071 LEU B C 1
ATOM 16233 O O . LEU C 1 1071 ? 139.320 201.795 109.296 1.00 97.17 1071 LEU B O 1
ATOM 16249 N N . GLU C 1 1072 ? 137.583 202.596 110.443 1.00 99.84 1072 GLU B N 1
ATOM 16250 C CA . GLU C 1 1072 ? 136.789 202.939 109.263 1.00 101.97 1072 GLU B CA 1
ATOM 16251 C C . GLU C 1 1072 ? 137.370 204.149 108.505 1.00 102.14 1072 GLU B C 1
ATOM 16252 O O . GLU C 1 1072 ? 136.911 204.464 107.410 1.00 101.57 1072 GLU B O 1
ATOM 16264 N N . GLY C 1 1073 ? 138.385 204.823 109.062 1.00 106.88 1073 GLY B N 1
ATOM 16265 C CA . GLY C 1 1073 ? 139.116 205.920 108.422 1.00 106.47 1073 GLY B CA 1
ATOM 16266 C C . GLY C 1 1073 ? 140.452 205.528 107.768 1.00 108.31 1073 GLY B C 1
ATOM 16267 O O . GLY C 1 1073 ? 140.823 206.134 106.766 1.00 108.17 1073 GLY B O 1
ATOM 16271 N N . VAL C 1 1074 ? 141.181 204.523 108.277 1.00 112.87 1074 VAL B N 1
ATOM 16272 C CA . VAL C 1 1074 ? 142.531 204.156 107.791 1.00 113.97 1074 VAL B CA 1
ATOM 16273 C C . VAL C 1 1074 ? 142.539 203.365 106.475 1.00 115.80 1074 VAL B C 1
ATOM 16274 O O . VAL C 1 1074 ? 143.538 203.404 105.751 1.00 114.36 1074 VAL B O 1
ATOM 16287 N N . TRP C 1 1075 ? 141.436 202.710 106.084 1.00 124.79 1075 TRP B N 1
ATOM 16288 C CA . TRP C 1 1075 ? 141.294 202.212 104.706 1.00 124.01 1075 TRP B CA 1
ATOM 16289 C C . TRP C 1 1075 ? 141.102 203.343 103.683 1.00 124.85 1075 TRP B C 1
ATOM 16290 O O . TRP C 1 1075 ? 141.433 203.175 102.507 1.00 124.51 1075 TRP B O 1
ATOM 16311 N N . GLY C 1 1076 ? 140.584 204.495 104.118 1.00 129.66 1076 GLY B N 1
ATOM 16312 C CA . GLY C 1 1076 ? 140.323 205.656 103.269 1.00 130.61 1076 GLY B CA 1
ATOM 16313 C C . GLY C 1 1076 ? 139.509 206.734 103.982 1.00 132.06 1076 GLY B C 1
ATOM 16314 O O . GLY C 1 1076 ? 138.535 207.258 103.430 1.00 131.36 1076 GLY B O 1
ATOM 16318 N N . GLN C 1 1082 ? 141.687 196.812 94.890 1.00 97.52 1082 GLN B N 1
ATOM 16319 C CA . GLN C 1 1082 ? 140.793 196.025 95.740 1.00 97.52 1082 GLN B CA 1
ATOM 16320 C C . GLN C 1 1082 ? 140.336 194.729 95.026 1.00 97.52 1082 GLN B C 1
ATOM 16321 O O . GLN C 1 1082 ? 140.470 194.609 93.807 1.00 97.52 1082 GLN B O 1
ATOM 16335 N N . ASP C 1 1083 ? 139.863 193.723 95.767 1.00 99.30 1083 ASP B N 1
ATOM 16336 C CA . ASP C 1 1083 ? 139.682 192.342 95.284 1.00 97.52 1083 ASP B CA 1
ATOM 16337 C C . ASP C 1 1083 ? 138.861 192.207 93.981 1.00 97.49 1083 ASP B C 1
ATOM 16338 O O . ASP C 1 1083 ? 137.727 192.679 93.896 1.00 97.82 1083 ASP B O 1
ATOM 16347 N N . ASN C 1 1084 ? 139.397 191.489 92.984 1.00 91.30 1084 ASN B N 1
ATOM 16348 C CA . ASN C 1 1084 ? 138.671 191.092 91.769 1.00 88.67 1084 ASN B CA 1
ATOM 16349 C C . ASN C 1 1084 ? 138.195 189.637 91.897 1.00 87.31 1084 ASN B C 1
ATOM 16350 O O . ASN C 1 1084 ? 138.982 188.744 92.198 1.00 87.47 1084 ASN B O 1
ATOM 16361 N N . PHE C 1 1085 ? 136.895 189.417 91.709 1.00 76.67 1085 PHE B N 1
ATOM 16362 C CA . PHE C 1 1085 ? 136.150 188.204 92.065 1.00 75.22 1085 PHE B CA 1
ATOM 16363 C C . PHE C 1 1085 ? 135.707 187.399 90.825 1.00 78.99 1085 PHE B C 1
ATOM 16364 O O . PHE C 1 1085 ? 135.127 187.963 89.898 1.00 77.09 1085 PHE B O 1
ATOM 16381 N N . ILE C 1 1086 ? 135.914 186.079 90.828 1.00 74.84 1086 ILE B N 1
ATOM 16382 C CA . ILE C 1 1086 ? 135.430 185.159 89.791 1.00 72.34 1086 ILE B CA 1
ATOM 16383 C C . ILE C 1 1086 ? 134.268 184.314 90.326 1.00 75.12 1086 ILE B C 1
ATOM 16384 O O . ILE C 1 1086 ? 134.291 183.887 91.479 1.00 75.12 1086 ILE B O 1
ATOM 16400 N N . SER C 1 1087 ? 133.249 184.084 89.501 1.00 80.16 1087 SER B N 1
ATOM 16401 C CA . SER C 1 1087 ? 132.180 183.114 89.782 1.00 77.50 1087 SER B CA 1
ATOM 16402 C C . SER C 1 1087 ? 132.646 181.684 89.494 1.00 79.54 1087 SER B C 1
ATOM 16403 O O . SER C 1 1087 ? 133.205 181.414 88.431 1.00 83.20 1087 SER B O 1
ATOM 16411 N N . VAL C 1 1088 ? 132.368 180.755 90.403 1.00 76.29 1088 VAL B N 1
ATOM 16412 C CA . VAL C 1 1088 ? 132.621 179.312 90.263 1.00 79.59 1088 VAL B CA 1
ATOM 16413 C C . VAL C 1 1088 ? 131.301 178.557 90.391 1.00 82.05 1088 VAL B C 1
ATOM 16414 O O . VAL C 1 1088 ? 130.648 178.611 91.427 1.00 81.02 1088 VAL B O 1
ATOM 16427 N N . ALA C 1 1089 ? 130.895 177.843 89.346 1.00 99.91 1089 ALA B N 1
ATOM 16428 C CA . ALA C 1 1089 ? 129.637 177.089 89.292 1.00 99.48 1089 ALA B CA 1
ATOM 16429 C C . ALA C 1 1089 ? 129.590 175.881 90.262 1.00 101.97 1089 ALA B C 1
ATOM 16430 O O . ALA C 1 1089 ? 130.511 175.639 91.039 1.00 102.09 1089 ALA B O 1
ATOM 16437 N N . GLU C 1 1090 ? 128.519 175.085 90.228 1.00 116.75 1090 GLU B N 1
ATOM 16438 C CA . GLU C 1 1090 ? 128.413 173.816 90.968 1.00 117.08 1090 GLU B CA 1
ATOM 16439 C C . GLU C 1 1090 ? 128.048 172.665 90.010 1.00 119.86 1090 GLU B C 1
ATOM 16440 O O . GLU C 1 1090 ? 127.152 172.841 89.179 1.00 119.97 1090 GLU B O 1
ATOM 16452 N N . PRO C 1 1091 ? 128.698 171.486 90.084 1.00 117.95 1091 PRO B N 1
ATOM 16453 C CA . PRO C 1 1091 ? 128.479 170.398 89.131 1.00 117.95 1091 PRO B CA 1
ATOM 16454 C C . PRO C 1 1091 ? 127.117 169.728 89.334 1.00 117.95 1091 PRO B C 1
ATOM 16455 O O . PRO C 1 1091 ? 126.704 168.882 88.535 1.00 117.95 1091 PRO B O 1
#

InterPro domains:
  IPR000635 Viral ssDNA-binding protein [MF_04007] (6-1126)
  IPR000635 Viral ssDNA-binding protein [PF00747] (6-1072)
  IPR035989 DBP-like superfamily [SSF118208] (12-1074)
  IPR043031 Viral ssDNA binding protein, head domain [G3DSA:1.20.190.40] (501-632)
  IPR043031 Viral ssDNA binding protein, head domain [G3DSA:1.20.190.40] (710-848)

Organism: Epstein-Barr virus (strain B95-8) (NCBI:txid10377)

Nearest PDB structures (foldseek):
  1urj-assembly2_B  TM=8.617E-01  e=1.540E-55  Human alphaherpesvirus 1
  1urj-assembly1_A  TM=8.549E-01  e=2.535E-53  Human alphaherpesvirus 1

Sequence (1047 aa):
DNLGSQSQPGPCGYIYFYPLATYPLREVATLGTGYAGHRCLTVPLLCGITVEPGFSINVKALHRRPDPNCGLLRATSYHRDIYVFHNAHMVPPIFEGPGLEALCGETREVFGYDAYSALPRESSKPGDFFPEGLDPSAYLGAVAITEAFKERLYSGNLVAIPSLKQEVAVGQSASVRVPLYDKEVFPEGVPQLRQFYNSDLSRCMHEALYTGLAQALRVRRVGKLVELLEKQSLQDQAKVAKVAPLKEFPASTISHPDSGALMIVDSAACELAVSYAPAMLEASHETPASLNYDSWPLFADCEGPEARVAALHRYNASLAPHVSTQIFATNSVLYVSGVSKSTGQGKESLFNSFYMTHGLGTLQEGTWDPCRRPCFSGWGGPDVTGTNGPGNYAVEHLVYAASFSPNLLARYAYYLQFCQGQKSSLTPVPETGSYVAGAAASPMCSLCEGRAPAVCLNTLFFRLRDRFPPVMSTQRRDPYVISGASGSYNETDFLGNFLNFIYTYWQLNQNLLERLSRLGIDAEGKLEKEPHGPRDFVKMFKDVDAAVDAEVVQFMNSMAKNNITYKDLVKSCYHVMQYSCNPFAQPACPIFTQLFYRSLLTILQDISLPICMCYENDNPGLGQSPPEWLKGHYQTLCTNFRSLAIDKGVLTAKEAKVVHGEPTCDLPDLDAALQGRVYGRRLPVRMSKVLMLCPRNIKIKNRVVFTGENAALQNSFIKSTTRRENYIINGPYMKFLNTYHKTLFPDTKLSSLYLWHNFSRRRSVPVPSGASAEEYSDLALFVDGGSRAHEESNVIDVVPGNLVTYAKQRLNNAILKACGQTQFYISLIQGLVPRTQSVPARDYPHVLGTRAVESAAAYAEATSSLTATTVVCAATDCLSQVCKARPVVTLPVTINKYTGVNGNNQIFQAGNLGYFMGRGVDRNLLQGSSMRKKFVFATPTLGLTVKRTYEIENIRAGLEAIISQKQEEDCVFDVVCNLVDAMGEACASLTRDDAEYLLGRFSVLADSVLETLATIASSGIEWTAEAARDFLEGVWGQDNFISVAEP

Secondary structure (DSSP, 8-state):
--HHHHSPEE-SEEEEEEETTTS-HHHHHHHS--BTT-S-EEEE--BTTTB-TT--SEEEEEEE-SSTT-EEEEEEEBPSEEEEEESGGGSPPSB----HHHHHHHHHHHTTPPPP---SSPPPPGGGTSPTT--GGGEEEEEEEBTTTHHHHHTT-EEE-GGG-EEEEETTEEEEEEEEEEGGG-TT---GGGSB--HHHHHHHIIIIIHHHHHHTT---HHHHHHHHHHHHHTT-TTS--SGGG--B-HHHHTSTTHHHHHHHHHHHHHHHHHHHHHHHHS-----GGGBGGG-GGGTT--HHHHHHHHHHHHHHHHHHHHHHHHH-TTBGGGEEEEEE--SSSS--GGGSEEEEE-HHHHHS--B-TTS-B------S-SS--TT-TTS--HHHHHHHTTT-HHHHHHHHHHHTTBPP--BTT-----HHHHHTTGGG-TT-TTTTTSSTTT-HHHHHHHHGGGSPP---------EEEEEEB-S--B-STTTTTT-----HHHHHHHHHHHHHTTTB-TT--BSS---SHHHHHHHHHHHHHHHHHHHHHHHHHHHHTT--HHHHHHT-EEEEEEE--GGGS-S-HHHHHHHHHHHHHHHHHHHHHHHHHHHHHS--TT--HHHHHHHHHHHHHHHHHHHSBSSSSEEEEEEE---S-SEEEEE-HHHHHTT---EEEEEEEES--EEEEEEEEEEEEE----S-STTTGGGTB---S--GGGTTTSSSHHHHHHTHHHHSTT--S-HHHHHHHHHHH-EEE--TTS-HHHHHHHHHHHHHHHHHHHHH--S----SSHHHHHHHHHHHHHHHHTT--SBPPPEEEEEEEEEEEEEGGG-GGGGTT-----HHHHHHHHTT-EEEEEEEEEES-HHHHHHT--EEEEEEEEEEEEPSTT---EEEEEEE-----TTS-GGG-----SSEEEEEEE--BTTTB--/-BHHHHHHHHHHHHHHT--SS-SHHHHHHHHHHHHGGGGGG--HHHHHHHTGGGGGGHHHHHHHHHHHHTT---SSHHHHHHHHHHHT----EEE----